Protein 5H6T (pdb70)

Secondary structure (DSSP, 8-state):
-GGGS-HHHHHHHHHTTSS-HHHHHHHHHHHHHHHHHHH--EEEE-HHHHHHHHHHHHHHHTTS--STTTT-EEEEETTS--TTSB--TT-GGGTT-B-SS--HHHHHHHHTT-EEEEEE---GGG-SSS-EETTTEE-B-TT-TTBB--SSSHHHHHHHHTTS-SEEEEEESSSTTHHHHHHTTSEEEE--TTSS----TT-PPP--HHHHTT-EEEEEESSHHHHHHHHHHH-S--TTSTT---PPP-PPPSS-EEEEPSSTT-----HHHHHHHHHHHHHHHHTT-EEESS-S---THHHHHHHHHHHHHIIIIIHHHHTTTS-HHHHHHHHHHGGGT---SBHHHHHHHHHHHHHHHHHHHHHTTT--EEEEESSSSSPPBTTTTSS-HHHHHHHHHHHTTTSTHHHHHT--EEEPTTSEEEEE-TT-HHHHHHHHHHHHTTSPPP------/-TTS---TTS-SS-HHHHHTTPPPGGGS-HHHHHHHHHTTS--HHHHHHHHHHHHHHHHHHH--EEEE-HHHHHHHHHHHHHHHTT---STTTT-EEEEETTS--TTSB--TT-GGGTT-B-SS--HHHHHHHHTT-EEEEEE---GGG-SSS-EETTTEE-B-TT-TTBB--SSSHHHHHHHHTTS-SEEEEEESSSTTHHHHHHTTSEEEE--TTSS----TTT-----HHHHTT-EEEEEESSHHHHHHHHHHH-S--TTSTT---PPPPPPPSS--EEEPSSTT-----HHHHHHHHHHHHHHHHHT--EESS-S---THHHHHHHHHHHHHIIIIIHHHHGGGS-HHHHHHHHHHGGGT---SBHHHHHHHHHHHHHHHHHHHHHHHH--EEEEESSSSSSPBTTTTSS--HHHHHHHHHHTTTSTHHHHHT--EEEPTTSEEEEE-TT-HHHHHHHHHHHHTTSPPP------

Sequence (935 aa):
ETTRLTATEIRARISEGAASREEVVHEHLDRIDEFNALTNSFVELRADQVLEEARAADREFGSSTLGGPLDGVPLSIKDSYSVAGLHRTDGLPVNADVLDAQDDVATARLRAAGGLVLGHAGIPDLCIRWNSVSGLYGAVRNPRDLSRTAGGSSGGDAANVAAGFATIGLGGDLGGSIRVPASWCGVYGFRTGPGRIPDVNPNGGRSRNVVMELMAQIGPIARSIDDIELAFRIMTGVDRRDTMSSPLGLIEPIEAPRVAVLRHETGAVLDSSVEEQLDATIEMLRAEGYVVEENVLPDLHRAPEVWAEIVGTELIHRVLPEVAELVIASERMHIVDMFGAYELGADVGAYLTALEERSSIQMTVAALMERYQLILAPVAGMPAPPLDFDDHIGREASIALFDQMRCVPWVNLLGLPSLALPNGIQLVGRKHDELTILAAGRAYERRAPRVEIATPASSHHHHHHSSGLVPRGSHMASAQETTRLTATEIRARISSEGAASREEVVHEHLDRIDEFNALTNSFVELRADQVLEEARAADREFGSSTLGGPLDGVPLSIKDSYSVAGLHRTDGLPVNADVLDAQDDVATARLRAAGGLVLGHAGIPDLCIRWNSVSGLYGAVRNPRDLSRTAGGSSGGDAANVAAGFATIGLGGDLGGSIRVPASWCGVYGFRTGPGRIPDVNPNGGRSRNVVMELMAQIGPIARSIDDIELAFRIMTGVDRRDTMSSPLGLIEPIEAPRVAVLRHETGAVLDSSVEEQLDATIEMLRAEGYVVEENVLPDLHRAPEVWAEIVGTELIHRVLPEVAELVIASERMHIVDMFGAYELGADVGAYLTALEERSSIQMTVAALLMERYQLILAPVAGMPAPPLDFDDHIGREASIALFDQMRCVPWVNLLGLPSLALPNGIQLVGRKHDELTILAAGRAYERRAPRVEIATPA

Nearest PDB structures (foldseek):
  5h6t-assembly1_A  TM=1.002E+00  e=2.707E-99  Microbacterium sp. HM58-2
  8xac-assembly1_C  TM=9.909E-01  e=3.091E-66  Pseudonocardia acaciae
  4wj3-assembly2_D  TM=8.618E-01  e=3.060E-32  Pseudomonas aeruginosa PAO1
  8wdw-assembly2_B  TM=8.137E-01  e=7.992E-33  uncultured bacterium
  8wv2-assembly1_D  TM=8.159E-01  e=2.098E-22  Candida parapsilosis

Solvent-accessible surface area: 31803 Å² total; per-residue (Å²): 124,1,5,97,30,19,0,87,58,0,43,40,84,2,52,135,57,74,13,37,2,35,92,0,0,72,62,0,18,92,31,2,128,124,30,23,98,76,0,46,0,7,27,32,75,14,35,110,92,0,20,109,56,0,70,61,24,19,177,130,112,32,57,93,51,57,26,64,0,12,0,0,0,1,0,1,6,0,36,24,0,0,33,42,4,51,46,1,50,0,8,72,95,42,40,134,55,103,4,85,91,29,5,13,1,0,39,55,4,51,93,11,22,5,10,0,0,0,0,0,1,1,0,0,24,25,20,14,14,0,0,27,5,34,60,50,33,30,2,99,1,6,97,63,28,64,82,0,0,0,0,4,0,0,0,0,0,0,0,0,0,0,0,0,0,1,3,2,1,0,5,3,31,6,0,9,0,0,0,0,0,12,18,0,15,0,6,0,0,0,0,0,31,8,2,9,0,60,8,36,43,46,51,50,199,42,121,1,4,0,23,42,33,0,32,21,8,0,0,0,0,11,13,0,80,2,0,29,43,0,0,109,30,0,31,25,49,23,118,110,16,48,55,5,17,56,24,47,46,67,122,62,55,160,83,9,88,0,0,2,2,38,94,31,1,34,7,87,24,56,85,54,14,44,110,69,0,58,26,0,5,116,37,0,120,63,53,64,36,86,7,43,71,133,54,18,59,111,14,74,77,1,0,28,0,7,0,20,0,0,0,0,14,5,38,48,72,37,17,96,100,13,27,167,73,14,48,42,13,0,84,49,5,0,54,15,1,5,20,35,32,50,48,25,51,82,0,12,34,0,0,58,3,0,24,48,6,17,48,17,24,106,67,3,35,62,32,1,75,149,14,29,0,1,0,0,0,0,6,0,16,76,17,11,63,31,94,29,2,61,100,52,28,104,151,44,1,66,53,7,1,33,45,1,21,0,0,0,4,0,0,0,4,5,15,0,0,0,0,0,21,33,16,0,0,0,0,0,36,60,21,4,1,8,2,0,1,32,0,0,62,0,14,60,149,125,15,125,118,19,94,14,12,67,1,113,75,76,164,57,186,55,114,163,95,40,51,188,75,86,86,37,62,92,77,91,91,49,94,86,2,0,80,18,19,0,86,59,0,45,44,46,1,60,114,42,42,14,36,1,42,94,0,0,66,48,0,18,93,21,3,128,126,31,23,90,75,0,43,0,8,28,35,75,21,33,102,95,0,22,115,47,0,101,42,24,28,184,132,107,35,53,94,51,59,26,69,0,11,0,0,0,1,0,1,7,0,36,23,0,2,37,49,6,48,51,2,53,0,6,69,80,40,48,119,50,110,4,87,92,20,5,14,2,0,39,53,3,78,93,12,21,5,8,0,0,0,1,0,1,2,0,0,23,23,19,12,14,1,0,26,5,33,55,55,35,14,3,77,2,5,96,70,33,72,74,0,0,0,0,4,0,0,0,0,0,0,0,0,0,0,0,0,0,1,3,2,1,0,5,3,33,6,0,9,0,0,0,0,0,12,17,0,15,0,5,0,0,0,1,0,31,7,2,10,0,54,8,34,45,49,52,48,202,38,98,1,6,0,23,45,34,0,36,23,7,0,0,0,0,10,14,0,74,1,0,32,41,1,0,117,28,0,31,26,49,23,126,116,19,58,55,6,19,56,20,46,42,73,121,64,48,161,76,8,74,0,0,2,1,38,93,31,1,34,6,88,22,56,86,56,16,44,114,73,0,65,41,1,4,100,38,1,100,71,66,62,37,82,6,60,70,134,54,17,63,107,16,71,74,2,0,28,0,9,0,20,0,0,0,0,14,6,38,50,61,39,16,80,116,29,33,140,63,10,46,43,13,0,78,58,5,0,57,14,1,4,19,35,32,50,46,25,53,76,0,9,32,0,0,56,3,0,28,49,5,8,45,17,25,102,68,2,32,60,27,1,72,142,15,30,0,1,0,0,0,0,6,0,16,80,16,9,59,42,97,30,2,62,108,52,28,94,135,45,1,54,55,7,1,34,46,1,20,0,0,0,4,0,0,0,5,5,15,0,0,0,0,0,19,31,15,0,0,1,0,0,28,55,22,11,1,9,3,0,2,38,0,0,84,1,18,52,172,91,16,121,121,18,101,24,12,68,2,112

Radius of gyration: 30.33 Å; Cα contacts (8 Å, |Δi|>4): 2355; chains: 2; bounding box: 71×62×100 Å

Foldseek 3Di:
DCLWDAQVVQLVCQLVLVAALLRLLVVLVVLCVVFCVLQLWFVFFDSVPLSVLRVVCCVPPGSDADAPRASFEEEEALCWADAQAFRALLFPVRRPRHDRDGWLLRVLNVVRRYRYGGHTFAARNFPWQWRAGPNRGGGAALQDRQFGLTARSSSRLRCQQQSSGAKYKDKCQFCHFQSNVQLNLWKGWFAFWAFAAGGDPRDDDDDDVLSVLLMGMAMIHQDLVNRVSSSVSRTAADVNGVRHDRDDFDAADDQAAEEEDECLLPADADPLLVVVLVVLVVLLVVVPHHYDYPPDHRNVCLLLLSLQQVLQCCVPPVCVPCVVRTDPLVVLLSCQQSVVRHQDDDVVSNVVSVVVLVVVLVVVVVVCVRRQKYKYFAFRDHGHGSCQSGNPGNVSSVNRSSRGSRTRSCSSNRWIWMHGNNRMIIIGHHSNVNNRSVSVVSVVVPDDRNGHRNRD/DVLADDDVVDPDDDPVVVCVPDDQCLWDAQVVQLVCLLRLNDALLRNLCSLVVLCVVFCVLFLWFPFFPSVVLSVLRVVCCVVAGSDDDAPRASFEEEEALCWDDAQAFNALQFPVRRVRHANDGWLLVVLNVVRHYRYGHHTFAARNFPWQWRAGPNRGGGAQLQARQFGLTARSSSRLRCQQASSGAKYKDKCQFCHFQSNVQLNLWKGWFAFWAFAAGGRPRDDDDDDVLSVLLMGMAMIHQDLVNRVVSSVSRTAADVNGVRHHRDDFDAADDAAAEEEDECLLPADADPLLVVVLVVLQVLLVVVPHHYDYPPDHRNVCLLLLSLQQVLQCCVVPVCVVCVVRTDPQVVLLSCQASVVRHQPDDVVSNVVSVVVLVVSLVVVVVVCVRHQKYKYFAFRDHGHGSCQSGNPGNVSNVNRSSRGSRTRSCSSNRWIWMHGNNRMIIIGHHSNSNNRSVSVVSVVVPDDGNGHGNRD

B-factor: mean 15.08, std 6.26, range [7.01, 47.57]

Structure (mmCIF, N/CA/C/O backbone):
data_5H6T
#
_entry.id   5H6T
#
_cell.length_a   122.162
_cell.length_b   128.068
_cell.length_c   159.304
_cell.angle_alpha   90.00
_cell.angle_beta   90.00
_cell.angle_gamma   90.00
#
_symmetry.space_group_name_H-M   'C 2 2 21'
#
loop_
_entity.id
_entity.type
_entity.pdbx_description
1 polymer Amidase
2 water water
#
loop_
_atom_site.group_PDB
_atom_site.id
_atom_site.type_symbol
_atom_site.label_atom_id
_atom_site.label_alt_id
_atom_site.label_comp_id
_atom_site.label_asym_id
_atom_site.label_entity_id
_atom_site.label_seq_id
_atom_site.pdbx_PDB_ins_code
_atom_site.Cartn_x
_atom_site.Cartn_y
_atom_site.Cartn_z
_atom_site.occupancy
_atom_site.B_iso_or_equiv
_atom_site.auth_seq_id
_atom_site.auth_comp_id
_atom_site.auth_asym_id
_atom_site.auth_atom_id
_atom_site.pdbx_PDB_model_num
ATOM 1 N N . GLU A 1 25 ? 28.415 61.398 32.451 1.00 22.94 4 GLU A N 1
ATOM 2 C CA . GLU A 1 25 ? 29.038 60.283 31.675 1.00 21.83 4 GLU A CA 1
ATOM 3 C C . GLU A 1 25 ? 28.181 60.019 30.441 1.00 18.59 4 GLU A C 1
ATOM 4 O O . GLU A 1 25 ? 26.968 60.256 30.455 1.00 17.05 4 GLU A O 1
ATOM 10 N N . THR A 1 26 ? 28.799 59.502 29.385 1.00 15.05 5 THR A N 1
ATOM 11 C CA . THR A 1 26 ? 28.087 59.279 28.115 1.00 14.23 5 THR A CA 1
ATOM 12 C C . THR A 1 26 ? 27.042 58.156 28.183 1.00 12.89 5 THR A C 1
ATOM 13 O O . THR A 1 26 ? 26.182 58.060 27.316 1.00 12.27 5 THR A O 1
ATOM 17 N N . THR A 1 27 ? 27.117 57.320 29.212 1.00 12.43 6 THR A N 1
ATOM 18 C CA . THR A 1 27 ? 26.147 56.250 29.453 1.00 12.45 6 THR A CA 1
ATOM 19 C C . THR A 1 27 ? 24.735 56.780 29.708 1.00 12.86 6 THR A C 1
ATOM 20 O O . THR A 1 27 ? 23.771 56.039 29.549 1.00 13.14 6 THR A O 1
ATOM 24 N N . ARG A 1 28 ? 24.639 58.053 30.110 1.00 14.36 7 ARG A N 1
ATOM 25 C CA . ARG A 1 28 ? 23.356 58.736 30.342 1.00 16.22 7 ARG A CA 1
ATOM 26 C C . ARG A 1 28 ? 22.812 59.513 29.148 1.00 15.61 7 ARG A C 1
ATOM 27 O O . ARG A 1 28 ? 21.694 60.026 29.214 1.00 17.45 7 ARG A O 1
ATOM 35 N N . LEU A 1 29 ? 23.580 59.594 28.067 1.00 13.97 8 LEU A N 1
ATOM 36 C CA . LEU A 1 29 ? 23.323 60.514 26.973 1.00 14.21 8 LEU A CA 1
ATOM 37 C C . LEU A 1 29 ? 22.701 59.809 25.776 1.00 13.90 8 LEU A C 1
ATOM 38 O O . LEU A 1 29 ? 22.862 58.596 25.605 1.00 13.95 8 LEU A O 1
ATOM 43 N N . THR A 1 30 ? 22.036 60.586 24.932 1.00 14.02 9 THR A N 1
ATOM 44 C CA . THR A 1 30 ? 21.492 60.086 23.666 1.00 14.78 9 THR A CA 1
ATOM 45 C C . THR A 1 30 ? 22.571 60.110 22.587 1.00 13.51 9 THR A C 1
ATOM 46 O O . THR A 1 30 ? 23.653 60.679 22.769 1.00 13.15 9 THR A O 1
ATOM 50 N N . ALA A 1 31 ? 22.285 59.514 21.442 1.00 12.81 10 ALA A N 1
ATOM 51 C CA . ALA A 1 31 ? 23.265 59.447 20.363 1.00 12.84 10 ALA A CA 1
ATOM 52 C C . ALA A 1 31 ? 23.743 60.833 19.905 1.00 13.02 10 ALA A C 1
ATOM 53 O O . ALA A 1 31 ? 24.928 61.031 19.678 1.00 12.86 10 ALA A O 1
ATOM 55 N N . THR A 1 32 ? 22.825 61.791 19.787 1.00 13.47 11 THR A N 1
ATOM 56 C CA . THR A 1 32 ? 23.182 63.137 19.340 1.00 14.47 11 THR A CA 1
ATOM 57 C C . THR A 1 32 ? 24.111 63.812 20.350 1.00 13.70 11 THR A C 1
ATOM 58 O O . THR A 1 32 ? 25.064 64.498 19.955 1.00 13.71 11 THR A O 1
ATOM 62 N N . GLU A 1 33 ? 23.842 63.581 21.627 1.00 13.26 12 GLU A N 1
ATOM 63 C CA . GLU A 1 33 ? 24.638 64.165 22.711 1.00 13.84 12 GLU A CA 1
ATOM 64 C C . GLU A 1 33 ? 26.035 63.574 22.751 1.00 13.48 12 GLU A C 1
ATOM 65 O O . GLU A 1 33 ? 27.003 64.299 22.936 1.00 14.17 12 GLU A O 1
ATOM 71 N N . ILE A 1 34 ? 26.134 62.259 22.568 1.00 12.61 13 ILE A N 1
ATOM 72 C CA . ILE A 1 34 ? 27.448 61.609 22.493 1.00 12.82 13 ILE A CA 1
ATOM 73 C C . ILE A 1 34 ? 28.254 62.160 21.319 1.00 12.53 13 ILE A C 1
ATOM 74 O O . ILE A 1 34 ? 29.425 62.491 21.462 1.00 13.38 13 ILE A O 1
ATOM 79 N N . ARG A 1 35 ? 27.623 62.250 20.156 1.00 12.52 14 ARG A N 1
ATOM 80 C CA . ARG A 1 35 ? 28.288 62.688 18.940 1.00 13.12 14 ARG A CA 1
ATOM 81 C C . ARG A 1 35 ? 28.755 64.138 19.046 1.00 14.50 14 ARG A C 1
ATOM 82 O O . ARG A 1 35 ? 29.814 64.480 18.534 1.00 15.32 14 ARG A O 1
ATOM 90 N N . ALA A 1 36 ? 27.973 64.963 19.750 1.00 15.27 15 ALA A N 1
ATOM 91 C CA . ALA A 1 36 ? 28.364 66.357 20.007 1.00 16.36 15 ALA A CA 1
ATOM 92 C C . ALA A 1 36 ? 29.616 66.427 20.860 1.00 17.14 15 ALA A C 1
ATOM 93 O O . ALA A 1 36 ? 30.488 67.251 20.594 1.00 18.04 15 ALA A O 1
ATOM 95 N N . ARG A 1 37 ? 29.719 65.571 21.867 1.00 17.53 16 ARG A N 1
ATOM 96 C CA . ARG A 1 37 ? 30.943 65.494 22.670 1.00 18.65 16 ARG A CA 1
ATOM 97 C C . ARG A 1 37 ? 32.153 65.104 21.863 1.00 17.86 16 ARG A C 1
ATOM 98 O O . ARG A 1 37 ? 33.235 65.651 22.062 1.00 17.71 16 ARG A O 1
ATOM 106 N N . ILE A 1 38 ? 31.973 64.136 20.970 1.00 15.69 17 ILE A N 1
ATOM 107 C CA . ILE A 1 38 ? 33.073 63.699 20.122 1.00 15.67 17 ILE A CA 1
ATOM 108 C C . ILE A 1 38 ? 33.493 64.808 19.158 1.00 16.38 17 ILE A C 1
ATOM 109 O O . ILE A 1 38 ? 34.690 65.082 19.025 1.00 16.85 17 ILE A O 1
ATOM 114 N N . SER A 1 39 ? 32.521 65.440 18.504 1.00 17.26 18 SER A N 1
ATOM 115 C CA . SER A 1 39 ? 32.814 66.472 17.512 1.00 19.01 18 SER A CA 1
ATOM 116 C C . SER A 1 39 ? 33.475 67.706 18.124 1.00 19.67 18 SER A C 1
ATOM 117 O O . SER A 1 39 ? 34.297 68.352 17.463 1.00 20.26 18 SER A O 1
ATOM 120 N N . GLU A 1 40 ? 33.155 68.001 19.380 1.00 20.91 19 GLU A N 1
ATOM 121 C CA . GLU A 1 40 ? 33.764 69.126 20.106 1.00 23.96 19 GLU A CA 1
ATOM 122 C C . GLU A 1 40 ? 35.141 68.794 20.693 1.00 23.13 19 GLU A C 1
ATOM 123 O O . GLU A 1 40 ? 35.808 69.673 21.249 1.00 24.16 19 GLU A O 1
ATOM 129 N N . GLY A 1 41 ? 35.566 67.537 20.580 1.00 21.40 20 GLY A N 1
ATOM 130 C CA . GLY A 1 41 ? 36.832 67.088 21.136 1.00 20.96 20 GLY A CA 1
ATOM 131 C C . GLY A 1 41 ? 36.843 66.873 22.636 1.00 20.94 20 GLY A C 1
ATOM 132 O O . GLY A 1 41 ? 37.915 66.772 23.222 1.00 23.31 20 GLY A O 1
ATOM 133 N N . ALA A 1 42 ? 35.663 66.788 23.255 1.00 19.41 21 ALA A N 1
ATOM 134 C CA . ALA A 1 42 ? 35.522 66.583 24.685 1.00 19.83 21 ALA A CA 1
ATOM 135 C C . ALA A 1 42 ? 35.621 65.101 25.078 1.00 19.49 21 ALA A C 1
ATOM 136 O O . ALA A 1 42 ? 35.898 64.776 26.236 1.00 21.27 21 ALA A O 1
ATOM 138 N N . ALA A 1 43 ? 35.373 64.210 24.115 1.00 18.65 22 ALA A N 1
ATOM 139 C CA . ALA A 1 43 ? 35.513 62.766 24.326 1.00 18.10 22 ALA A CA 1
ATOM 140 C C . ALA A 1 43 ? 36.034 62.155 23.040 1.00 16.29 22 ALA A C 1
ATOM 141 O O . ALA A 1 43 ? 35.739 62.657 21.967 1.00 16.71 22 ALA A O 1
ATOM 143 N N . SER A 1 44 ? 36.824 61.093 23.145 1.00 15.34 23 SER A N 1
ATOM 144 C CA . SER A 1 44 ? 37.128 60.255 21.986 1.00 14.45 23 SER A CA 1
ATOM 145 C C . SER A 1 44 ? 36.106 59.120 21.918 1.00 13.39 23 SER A C 1
ATOM 146 O O . SER A 1 44 ? 35.435 58.812 22.904 1.00 13.43 23 SER A O 1
ATOM 149 N N . ARG A 1 45 ? 36.043 58.460 20.769 1.00 12.65 24 ARG A N 1
ATOM 150 C CA . ARG A 1 45 ? 35.211 57.254 20.628 1.00 12.36 24 ARG A CA 1
ATOM 151 C C . ARG A 1 45 ? 35.655 56.176 21.605 1.00 12.61 24 ARG A C 1
ATOM 152 O O . ARG A 1 45 ? 34.833 55.497 22.242 1.00 11.76 24 ARG A O 1
ATOM 160 N N . GLU A 1 46 ? 36.967 56.008 21.734 1.00 12.99 25 GLU A N 1
ATOM 161 C CA . GLU A 1 46 ? 37.491 55.044 22.678 1.00 13.99 25 GLU A CA 1
ATOM 162 C C . GLU A 1 46 ? 37.049 55.339 24.126 1.00 13.84 25 GLU A C 1
ATOM 163 O O . GLU A 1 46 ? 36.669 54.425 24.855 1.00 13.14 25 GLU A O 1
ATOM 169 N N . GLU A 1 47 ? 37.066 56.616 24.529 1.00 13.72 26 GLU A N 1
ATOM 170 C CA . GLU A 1 47 ? 36.585 57.012 25.851 1.00 14.60 26 GLU A CA 1
ATOM 171 C C . GLU A 1 47 ? 35.110 56.664 26.053 1.00 12.72 26 GLU A C 1
ATOM 172 O O . GLU A 1 47 ? 34.728 56.170 27.114 1.00 12.64 26 GLU A O 1
ATOM 178 N N . VAL A 1 48 ? 34.300 56.916 25.023 1.00 11.89 27 VAL A N 1
ATOM 179 C CA . VAL A 1 48 ? 32.868 56.583 25.082 1.00 11.55 27 VAL A CA 1
ATOM 180 C C . VAL A 1 48 ? 32.672 55.081 25.311 1.00 11.33 27 VAL A C 1
ATOM 181 O O . VAL A 1 48 ? 31.916 54.642 26.190 1.00 11.04 27 VAL A O 1
ATOM 185 N N . VAL A 1 49 ? 33.396 54.287 24.536 1.00 11.09 28 VAL A N 1
ATOM 186 C CA . VAL A 1 49 ? 33.298 52.841 24.664 1.00 11.54 28 VAL A CA 1
ATOM 187 C C . VAL A 1 49 ? 33.772 52.367 26.039 1.00 11.69 28 VAL A C 1
ATOM 188 O O . VAL A 1 49 ? 33.129 51.527 26.659 1.00 11.83 28 VAL A O 1
ATOM 192 N N . HIS A 1 50 ? 34.887 52.909 26.527 1.00 12.22 29 HIS A N 1
ATOM 193 C CA . HIS A 1 50 ? 35.389 52.545 27.849 1.00 13.18 29 HIS A CA 1
ATOM 194 C C . HIS A 1 50 ? 34.351 52.836 28.941 1.00 12.76 29 HIS A C 1
ATOM 195 O O . HIS A 1 50 ? 34.171 52.029 29.839 1.00 12.84 29 HIS A O 1
ATOM 202 N N . GLU A 1 51 ? 33.694 53.997 28.867 1.00 12.68 30 GLU A N 1
ATOM 203 C CA . GLU A 1 51 ? 32.645 54.356 29.835 1.00 13.19 30 GLU A CA 1
ATOM 204 C C . GLU A 1 51 ? 31.523 53.319 29.876 1.00 12.34 30 GLU A C 1
ATOM 205 O O . GLU A 1 51 ? 31.096 52.915 30.959 1.00 12.78 30 GLU A O 1
ATOM 211 N N . HIS A 1 52 ? 31.086 52.850 28.705 1.00 11.30 31 HIS A N 1
ATOM 212 C CA . HIS A 1 52 ? 30.027 51.839 28.639 1.00 10.96 31 HIS A CA 1
ATOM 213 C C . HIS A 1 52 ? 30.540 50.465 29.096 1.00 11.02 31 HIS A C 1
ATOM 214 O O . HIS A 1 52 ? 29.893 49.803 29.903 1.00 11.08 31 HIS A O 1
ATOM 221 N N . LEU A 1 53 ? 31.715 50.061 28.622 1.00 11.75 32 LEU A N 1
ATOM 222 C CA . LEU A 1 53 ? 32.283 48.799 29.080 1.00 12.33 32 LEU A CA 1
ATOM 223 C C . LEU A 1 53 ? 32.543 48.761 30.583 1.00 12.89 32 LEU A C 1
ATOM 224 O O . LEU A 1 53 ? 32.306 47.745 31.216 1.00 12.93 32 LEU A O 1
ATOM 229 N N . ASP A 1 54 ? 33.022 49.858 31.157 1.00 13.75 33 ASP A N 1
ATOM 230 C CA . ASP A 1 54 ? 33.236 49.903 32.606 1.00 15.21 33 ASP A CA 1
ATOM 231 C C . ASP A 1 54 ? 31.920 49.789 33.387 1.00 14.00 33 ASP A C 1
ATOM 232 O O . ASP A 1 54 ? 31.869 49.125 34.426 1.00 14.95 33 ASP A O 1
ATOM 237 N N . ARG A 1 55 ? 30.851 50.399 32.872 1.00 12.84 34 ARG A N 1
ATOM 238 C CA . ARG A 1 55 ? 29.549 50.308 33.521 1.00 12.11 34 ARG A CA 1
ATOM 239 C C . ARG A 1 55 ? 28.989 48.890 33.434 1.00 11.82 34 ARG A C 1
ATOM 240 O O . ARG A 1 55 ? 28.433 48.376 34.391 1.00 12.05 34 ARG A O 1
ATOM 248 N N . ILE A 1 56 ? 29.151 48.257 32.276 1.00 11.39 35 ILE A N 1
ATOM 249 C CA . ILE A 1 56 ? 28.788 46.863 32.098 1.00 11.88 35 ILE A CA 1
ATOM 250 C C . ILE A 1 56 ? 29.561 45.998 33.092 1.00 12.68 35 ILE A C 1
ATOM 251 O O . ILE A 1 56 ? 28.981 45.143 33.756 1.00 12.37 35 ILE A O 1
ATOM 256 N N . ASP A 1 57 ? 30.863 46.221 33.194 1.00 14.31 36 ASP A N 1
ATOM 257 C CA . ASP A 1 57 ? 31.636 45.394 34.106 1.00 16.51 36 ASP A CA 1
ATOM 258 C C . ASP A 1 57 ? 31.173 45.558 35.547 1.00 16.72 36 ASP A C 1
ATOM 259 O O . ASP A 1 57 ? 31.171 44.594 36.307 1.00 17.12 36 ASP A O 1
ATOM 264 N N . GLU A 1 58 ? 30.746 46.760 35.911 1.00 16.48 37 GLU A N 1
ATOM 265 C CA . GLU A 1 58 ? 30.262 47.001 37.272 1.00 17.29 37 GLU A CA 1
ATOM 266 C C . GLU A 1 58 ? 28.894 46.383 37.564 1.00 16.47 37 GLU A C 1
ATOM 267 O O . GLU A 1 58 ? 28.690 45.855 38.664 1.00 17.44 37 GLU A O 1
ATOM 273 N N . PHE A 1 59 ? 27.950 46.451 36.615 1.00 14.28 38 PHE A N 1
ATOM 274 C CA . PHE A 1 59 ? 26.550 46.136 36.916 1.00 14.11 38 PHE A CA 1
ATOM 275 C C . PHE A 1 59 ? 25.909 44.968 36.162 1.00 13.19 38 PHE A C 1
ATOM 276 O O . PHE A 1 59 ? 24.830 44.515 36.537 1.00 12.86 38 PHE A O 1
ATOM 284 N N . ASN A 1 60 ? 26.557 44.477 35.116 1.00 12.95 39 ASN A N 1
ATOM 285 C CA . ASN A 1 60 ? 25.974 43.407 34.296 1.00 13.18 39 ASN A CA 1
ATOM 286 C C . ASN A 1 60 ? 25.847 42.069 35.022 1.00 14.06 39 ASN A C 1
ATOM 287 O O . ASN A 1 60 ? 25.025 41.241 34.632 1.00 14.04 39 ASN A O 1
ATOM 292 N N . ALA A 1 61 ? 26.612 41.851 36.101 1.00 14.52 40 ALA A N 1
ATOM 293 C CA . ALA A 1 61 ? 26.382 40.659 36.925 1.00 15.52 40 ALA A CA 1
ATOM 294 C C . ALA A 1 61 ? 24.986 40.653 37.529 1.00 15.37 40 ALA A C 1
ATOM 295 O O . ALA A 1 61 ? 24.423 39.594 37.746 1.00 17.21 40 ALA A O 1
ATOM 297 N N . LEU A 1 62 ? 24.418 41.837 37.766 1.00 14.84 41 LEU A N 1
ATOM 298 C CA . LEU A 1 62 ? 23.082 41.962 38.325 1.00 14.93 41 LEU A CA 1
ATOM 299 C C . LEU A 1 62 ? 21.965 41.799 37.287 1.00 14.56 41 LEU A C 1
ATOM 300 O O . LEU A 1 62 ? 20.953 41.151 37.574 1.00 15.30 41 LEU A O 1
ATOM 305 N N . THR A 1 63 ? 22.131 42.390 36.109 1.00 13.59 42 THR A N 1
ATOM 306 C CA . THR A 1 63 ? 21.087 42.287 35.069 1.00 12.98 42 THR A CA 1
ATOM 307 C C . THR A 1 63 ? 21.224 41.077 34.169 1.00 12.64 42 THR A C 1
ATOM 308 O O . THR A 1 63 ? 20.213 40.602 33.632 1.00 12.44 42 THR A O 1
ATOM 312 N N . ASN A 1 64 ? 22.456 40.608 33.956 1.00 13.00 43 ASN A N 1
ATOM 313 C CA . ASN A 1 64 ? 22.730 39.474 33.062 1.00 13.15 43 ASN A CA 1
ATOM 314 C C . ASN A 1 64 ? 22.139 39.742 31.670 1.00 12.24 43 ASN A C 1
ATOM 315 O O . ASN A 1 64 ? 21.562 38.857 31.046 1.00 12.92 43 ASN A O 1
ATOM 320 N N . SER A 1 65 ? 22.282 40.974 31.208 1.00 11.17 44 SER A N 1
ATOM 321 C CA . SER A 1 65 ? 21.647 41.414 29.958 1.00 11.24 44 SER A CA 1
ATOM 322 C C . SER A 1 65 ? 22.584 41.411 28.755 1.00 11.03 44 SER A C 1
ATOM 323 O O . SER A 1 65 ? 22.117 41.183 27.640 1.00 10.90 44 SER A O 1
ATOM 326 N N . PHE A 1 66 ? 23.869 41.724 28.946 1.00 10.93 45 PHE A N 1
ATOM 327 C CA . PHE A 1 66 ? 24.883 41.492 27.906 1.00 11.24 45 PHE A CA 1
ATOM 328 C C . PHE A 1 66 ? 25.449 40.096 28.114 1.00 12.40 45 PHE A C 1
ATOM 329 O O . PHE A 1 66 ? 26.117 39.845 29.121 1.00 15.06 45 PHE A O 1
ATOM 337 N N . VAL A 1 67 ? 25.152 39.180 27.200 1.00 11.69 46 VAL A N 1
ATOM 338 C CA . VAL A 1 67 ? 25.506 37.778 27.377 1.00 12.04 46 VAL A CA 1
ATOM 339 C C . VAL A 1 67 ? 26.797 37.380 26.678 1.00 12.18 46 VAL A C 1
ATOM 340 O O . VAL A 1 67 ? 27.380 36.317 27.014 1.00 13.24 46 VAL A O 1
ATOM 344 N N . GLU A 1 68 ? 27.223 38.173 25.701 1.00 12.21 47 GLU A N 1
ATOM 345 C CA . GLU A 1 68 ? 28.493 37.975 25.025 1.00 13.42 47 GLU A CA 1
ATOM 346 C C . GLU A 1 68 ? 29.035 39.331 24.653 1.00 13.97 47 GLU A C 1
ATOM 347 O O . GLU A 1 68 ? 28.344 40.095 24.002 1.00 16.93 47 GLU A O 1
ATOM 353 N N . LEU A 1 69 ? 30.240 39.645 25.095 1.00 12.93 48 LEU A N 1
ATOM 354 C CA . LEU A 1 69 ? 30.863 40.927 24.797 1.00 12.62 48 LEU A CA 1
ATOM 355 C C . LEU A 1 69 ? 31.983 40.771 23.785 1.00 12.35 48 LEU A C 1
ATOM 356 O O . LEU A 1 69 ? 32.570 39.687 23.643 1.00 12.94 48 LEU A O 1
ATOM 361 N N . ARG A 1 70 ? 32.251 41.857 23.064 1.00 11.16 49 ARG A N 1
ATOM 362 C CA . ARG A 1 70 ? 33.395 41.963 22.147 1.00 11.30 49 ARG A CA 1
ATOM 363 C C . ARG A 1 70 ? 34.221 43.202 22.501 1.00 10.86 49 ARG A C 1
ATOM 364 O O . ARG A 1 70 ? 34.539 44.033 21.650 1.00 10.36 49 ARG A O 1
ATOM 372 N N . ALA A 1 71 ? 34.626 43.275 23.767 1.00 10.85 50 ALA A N 1
ATOM 373 C CA . ALA A 1 71 ? 35.295 44.467 24.317 1.00 11.25 50 ALA A CA 1
ATOM 374 C C . ALA A 1 71 ? 36.582 44.866 23.586 1.00 11.09 50 ALA A C 1
ATOM 375 O O . ALA A 1 71 ? 36.746 46.000 23.160 1.00 10.98 50 ALA A O 1
ATOM 377 N N . ASP A 1 72 ? 37.527 43.936 23.468 1.00 11.82 51 ASP A N 1
ATOM 378 C CA . ASP A 1 72 ? 38.772 44.244 22.789 1.00 12.48 51 ASP A CA 1
ATOM 379 C C . ASP A 1 72 ? 38.528 44.703 21.355 1.00 11.71 51 ASP A C 1
ATOM 380 O O . ASP A 1 72 ? 39.150 45.631 20.868 1.00 11.74 51 ASP A O 1
ATOM 385 N N . GLN A 1 73 ? 37.613 44.022 20.683 1.00 11.41 52 GLN A N 1
ATOM 386 C CA . GLN A 1 73 ? 37.379 44.241 19.273 1.00 11.69 52 GLN A CA 1
ATOM 387 C C . GLN A 1 73 ? 36.700 45.590 19.021 1.00 11.01 52 GLN A C 1
ATOM 388 O O . GLN A 1 73 ? 37.022 46.275 18.047 1.00 11.48 52 GLN A O 1
ATOM 394 N N . VAL A 1 74 ? 35.756 45.961 19.886 1.00 10.89 53 VAL A N 1
ATOM 395 C CA . VAL A 1 74 ? 35.063 47.241 19.713 1.00 10.87 53 VAL A CA 1
ATOM 396 C C . VAL A 1 74 ? 35.962 48.411 20.104 1.00 11.28 53 VAL A C 1
ATOM 397 O O . VAL A 1 74 ? 35.912 49.466 19.482 1.00 11.51 53 VAL A O 1
ATOM 401 N N . LEU A 1 75 ? 36.808 48.211 21.115 1.00 11.27 54 LEU A N 1
ATOM 402 C CA . LEU A 1 75 ? 37.806 49.232 21.445 1.00 12.09 54 LEU A CA 1
ATOM 403 C C . LEU A 1 75 ? 38.787 49.465 20.291 1.00 12.67 54 LEU A C 1
ATOM 404 O O . LEU A 1 75 ? 39.140 50.593 20.014 1.00 12.70 54 LEU A O 1
ATOM 409 N N . GLU A 1 76 ? 39.206 48.400 19.615 1.00 12.81 55 GLU A N 1
ATOM 410 C CA . GLU A 1 76 ? 40.014 48.547 18.406 1.00 14.07 55 GLU A CA 1
ATOM 411 C C . GLU A 1 76 ? 39.303 49.363 17.326 1.00 13.33 55 GLU A C 1
ATOM 412 O O . GLU A 1 76 ? 39.906 50.242 16.709 1.00 12.59 55 GLU A O 1
ATOM 418 N N . GLU A 1 77 ? 38.021 49.086 17.108 1.00 12.87 56 GLU A N 1
ATOM 419 C CA . GLU A 1 77 ? 37.231 49.848 16.138 1.00 13.02 56 GLU A CA 1
ATOM 420 C C . GLU A 1 77 ? 37.165 51.341 16.499 1.00 12.31 56 GLU A C 1
ATOM 421 O O . GLU A 1 77 ? 37.343 52.202 15.642 1.00 12.53 56 GLU A O 1
ATOM 427 N N . ALA A 1 78 ? 36.909 51.616 17.767 1.00 11.96 57 ALA A N 1
ATOM 428 C CA . ALA A 1 78 ? 36.827 52.984 18.274 1.00 12.03 57 ALA A CA 1
ATOM 429 C C . ALA A 1 78 ? 38.140 53.728 18.104 1.00 12.52 57 ALA A C 1
ATOM 430 O O . ALA A 1 78 ? 38.167 54.844 17.582 1.00 12.52 57 ALA A O 1
ATOM 432 N N . ARG A 1 79 ? 39.227 53.087 18.519 1.00 12.85 58 ARG A N 1
ATOM 433 C CA . ARG A 1 79 ? 40.561 53.663 18.340 1.00 14.25 58 ARG A CA 1
ATOM 434 C C . ARG A 1 79 ? 40.913 53.918 16.883 1.00 14.21 58 ARG A C 1
ATOM 435 O O . ARG A 1 79 ? 41.502 54.941 16.576 1.00 14.65 58 ARG A O 1
ATOM 443 N N . ALA A 1 80 ? 40.568 52.982 15.998 1.00 14.35 59 ALA A N 1
ATOM 444 C CA . ALA A 1 80 ? 40.843 53.114 14.561 1.00 14.83 59 ALA A CA 1
ATOM 445 C C . ALA A 1 80 ? 40.246 54.388 14.015 1.00 15.26 59 ALA A C 1
ATOM 446 O O . ALA A 1 80 ? 40.923 55.136 13.308 1.00 16.28 59 ALA A O 1
ATOM 448 N N . ALA A 1 81 ? 38.989 54.628 14.376 1.00 15.07 60 ALA A N 1
ATOM 449 C CA . ALA A 1 81 ? 38.281 55.808 13.909 1.00 15.46 60 ALA A CA 1
ATOM 450 C C . ALA A 1 81 ? 38.861 57.069 14.554 1.00 15.52 60 ALA A C 1
ATOM 451 O O . ALA A 1 81 ? 39.039 58.079 13.860 1.00 15.83 60 ALA A O 1
ATOM 453 N N . ASP A 1 82 ? 39.189 57.018 15.843 1.00 14.46 61 ASP A N 1
ATOM 454 C CA . ASP A 1 82 ? 39.850 58.155 16.500 1.00 15.28 61 ASP A CA 1
ATOM 455 C C . ASP A 1 82 ? 41.148 58.529 15.784 1.00 16.96 61 ASP A C 1
ATOM 456 O O . ASP A 1 82 ? 41.374 59.699 15.482 1.00 17.68 61 ASP A O 1
ATOM 461 N N . ARG A 1 83 ? 42.002 57.543 15.512 1.00 18.13 62 ARG A N 1
ATOM 462 C CA . ARG A 1 83 ? 43.292 57.831 14.870 1.00 19.66 62 ARG A CA 1
ATOM 463 C C . ARG A 1 83 ? 43.155 58.380 13.456 1.00 21.12 62 ARG A C 1
ATOM 464 O O . ARG A 1 83 ? 43.904 59.280 13.070 1.00 22.51 62 ARG A O 1
ATOM 472 N N . GLU A 1 84 ? 42.229 57.834 12.680 1.00 22.33 63 GLU A N 1
ATOM 473 C CA . GLU A 1 84 ? 42.112 58.214 11.279 1.00 24.50 63 GLU A CA 1
ATOM 474 C C . GLU A 1 84 ? 41.404 59.546 11.108 1.00 24.77 63 GLU A C 1
ATOM 475 O O . GLU A 1 84 ? 41.815 60.352 10.270 1.00 24.69 63 GLU A O 1
ATOM 481 N N . PHE A 1 85 ? 40.354 59.768 11.895 1.00 24.06 64 PHE A N 1
ATOM 482 C CA . PHE A 1 85 ? 39.470 60.936 11.714 1.00 23.71 64 PHE A CA 1
ATOM 483 C C . PHE A 1 85 ? 39.352 61.934 12.862 1.00 21.88 64 PHE A C 1
ATOM 484 O O . PHE A 1 85 ? 38.854 63.037 12.650 1.00 20.79 64 PHE A O 1
ATOM 492 N N . GLY A 1 86 ? 39.801 61.572 14.058 1.00 20.41 65 GLY A N 1
ATOM 493 C CA . GLY A 1 86 ? 39.706 62.450 15.219 1.00 19.68 65 GLY A CA 1
ATOM 494 C C . GLY A 1 86 ? 38.280 62.919 15.463 1.00 19.69 65 GLY A C 1
ATOM 495 O O . GLY A 1 86 ? 37.329 62.128 15.383 1.00 19.30 65 GLY A O 1
ATOM 496 N N A SER A 1 87 ? 38.126 64.212 15.737 0.50 18.89 66 SER A N 1
ATOM 497 N N B SER A 1 87 ? 38.129 64.211 15.732 0.50 18.97 66 SER A N 1
ATOM 498 C CA A SER A 1 87 ? 36.818 64.789 16.075 0.50 19.34 66 SER A CA 1
ATOM 499 C CA B SER A 1 87 ? 36.827 64.783 16.080 0.50 19.46 66 SER A CA 1
ATOM 500 C C A SER A 1 87 ? 35.838 64.939 14.903 0.50 19.65 66 SER A C 1
ATOM 501 C C B SER A 1 87 ? 35.861 64.998 14.899 0.50 19.73 66 SER A C 1
ATOM 502 O O A SER A 1 87 ? 34.680 65.295 15.115 0.50 21.26 66 SER A O 1
ATOM 503 O O B SER A 1 87 ? 34.738 65.454 15.104 0.50 21.42 66 SER A O 1
ATOM 508 N N . THR A 1 88 ? 36.281 64.678 13.680 1.00 19.29 67 THR A N 1
ATOM 509 C CA . THR A 1 88 ? 35.384 64.685 12.523 1.00 19.29 67 THR A CA 1
ATOM 510 C C . THR A 1 88 ? 34.545 63.409 12.526 1.00 18.60 67 THR A C 1
ATOM 511 O O . THR A 1 88 ? 35.086 62.314 12.484 1.00 18.60 67 THR A O 1
ATOM 515 N N . LEU A 1 89 ? 33.227 63.577 12.562 1.00 17.94 68 LEU A N 1
ATOM 516 C CA . LEU A 1 89 ? 32.308 62.445 12.538 1.00 17.49 68 LEU A CA 1
ATOM 517 C C . LEU A 1 89 ? 32.172 61.904 11.132 1.00 17.32 68 LEU A C 1
ATOM 518 O O . LEU A 1 89 ? 32.092 62.660 10.161 1.00 17.42 68 LEU A O 1
ATOM 523 N N . GLY A 1 90 ? 32.106 60.580 11.038 1.00 16.36 69 GLY A N 1
ATOM 524 C CA . GLY A 1 90 ? 31.928 59.892 9.776 1.00 16.52 69 GLY A CA 1
ATOM 525 C C . GLY A 1 90 ? 30.462 59.675 9.470 1.00 15.96 69 GLY A C 1
ATOM 526 O O . GLY A 1 90 ? 29.727 60.625 9.179 1.00 16.36 69 GLY A O 1
ATOM 527 N N . GLY A 1 91 ? 30.029 58.418 9.548 1.00 15.01 70 GLY A N 1
ATOM 528 C CA . GLY A 1 91 ? 28.645 58.076 9.321 1.00 14.54 70 GLY A CA 1
ATOM 529 C C . GLY A 1 91 ? 27.753 58.521 10.463 1.00 13.46 70 GLY A C 1
ATOM 530 O O . GLY A 1 91 ? 28.230 58.940 11.517 1.00 12.78 70 GLY A O 1
ATOM 531 N N . PRO A 1 92 ? 26.440 58.383 10.277 1.00 13.52 71 PRO A N 1
ATOM 532 C CA . PRO A 1 92 ? 25.471 58.913 11.227 1.00 13.38 71 PRO A CA 1
ATOM 533 C C . PRO A 1 92 ? 25.401 58.215 12.596 1.00 12.85 71 PRO A C 1
ATOM 534 O O . PRO A 1 92 ? 24.807 58.775 13.523 1.00 13.10 71 PRO A O 1
ATOM 538 N N . LEU A 1 93 ? 25.994 57.024 12.729 1.00 12.14 72 LEU A N 1
ATOM 539 C CA . LEU A 1 93 ? 26.103 56.322 14.016 1.00 12.59 72 LEU A CA 1
ATOM 540 C C . LEU A 1 93 ? 27.532 56.266 14.565 1.00 12.32 72 LEU A C 1
ATOM 541 O O . LEU A 1 93 ? 27.786 55.610 15.566 1.00 11.98 72 LEU A O 1
ATOM 546 N N . ASP A 1 94 ? 28.461 56.974 13.930 1.00 12.16 73 ASP A N 1
ATOM 547 C CA . ASP A 1 94 ? 29.847 57.017 14.406 1.00 12.39 73 ASP A CA 1
ATOM 548 C C . ASP A 1 94 ? 29.858 57.462 15.871 1.00 12.42 73 ASP A C 1
ATOM 549 O O . ASP A 1 94 ? 29.211 58.455 16.218 1.00 12.90 73 ASP A O 1
ATOM 554 N N . GLY A 1 95 ? 30.536 56.693 16.725 1.00 11.89 74 GLY A N 1
ATOM 555 C CA . GLY A 1 95 ? 30.676 57.000 18.140 1.00 12.12 74 GLY A CA 1
ATOM 556 C C . GLY A 1 95 ? 29.600 56.417 19.035 1.00 11.86 74 GLY A C 1
ATOM 557 O O . GLY A 1 95 ? 29.660 56.615 20.258 1.00 13.02 74 GLY A O 1
ATOM 558 N N . VAL A 1 96 ? 28.616 55.704 18.467 1.00 10.82 75 VAL A N 1
ATOM 559 C CA . VAL A 1 96 ? 27.429 55.299 19.244 1.00 10.70 75 VAL A CA 1
ATOM 560 C C . VAL A 1 96 ? 27.488 53.807 19.617 1.00 10.40 75 VAL A C 1
ATOM 561 O O . VAL A 1 96 ? 27.491 52.949 18.729 1.00 10.58 75 VAL A O 1
ATOM 565 N N . PRO A 1 97 ? 27.557 53.499 20.919 1.00 10.46 76 PRO A N 1
ATOM 566 C CA . PRO A 1 97 ? 27.567 52.081 21.337 1.00 10.54 76 PRO A CA 1
ATOM 567 C C . PRO A 1 97 ? 26.220 51.409 21.204 1.00 10.40 76 PRO A C 1
ATOM 568 O O . PRO A 1 97 ? 25.173 51.990 21.564 1.00 10.35 76 PRO A O 1
ATOM 572 N N . LEU A 1 98 ? 26.267 50.167 20.719 1.00 9.81 77 LEU A N 1
ATOM 573 C CA . LEU A 1 98 ? 25.082 49.382 20.395 1.00 9.64 77 LEU A CA 1
ATOM 574 C C . LEU A 1 98 ? 24.997 48.044 21.110 1.00 9.66 77 LEU A C 1
ATOM 575 O O . LEU A 1 98 ? 26.017 47.408 21.360 1.00 10.02 77 LEU A O 1
ATOM 580 N N . SER A 1 99 ? 23.774 47.644 21.447 1.00 9.58 78 SER A N 1
ATOM 581 C CA . SER A 1 99 ? 23.431 46.295 21.909 1.00 10.11 78 SER A CA 1
ATOM 582 C C . SER A 1 99 ? 22.676 45.581 20.794 1.00 10.52 78 SER A C 1
ATOM 583 O O . SER A 1 99 ? 21.776 46.177 20.190 1.00 11.93 78 SER A O 1
ATOM 586 N N . ILE A 1 100 ? 23.043 44.344 20.470 1.00 9.98 79 ILE A N 1
ATOM 587 C CA . ILE A 1 100 ? 22.342 43.596 19.432 1.00 9.54 79 ILE A CA 1
ATOM 588 C C . ILE A 1 100 ? 21.792 42.308 20.021 1.00 9.53 79 ILE A C 1
ATOM 589 O O . ILE A 1 100 ? 22.500 41.562 20.667 1.00 9.38 79 ILE A O 1
ATOM 594 N N . LYS A 1 101 ? 20.507 42.047 19.824 1.00 9.39 80 LYS A N 1
ATOM 595 C CA . LYS A 1 101 ? 19.910 40.773 20.255 1.00 9.68 80 LYS A CA 1
ATOM 596 C C . LYS A 1 101 ? 20.669 39.572 19.691 1.00 10.11 80 LYS A C 1
ATOM 597 O O . LYS A 1 101 ? 21.089 39.585 18.536 1.00 9.94 80 LYS A O 1
ATOM 603 N N . ASP A 1 102 ? 20.846 38.540 20.522 1.00 10.87 81 ASP A N 1
ATOM 604 C CA . ASP A 1 102 ? 2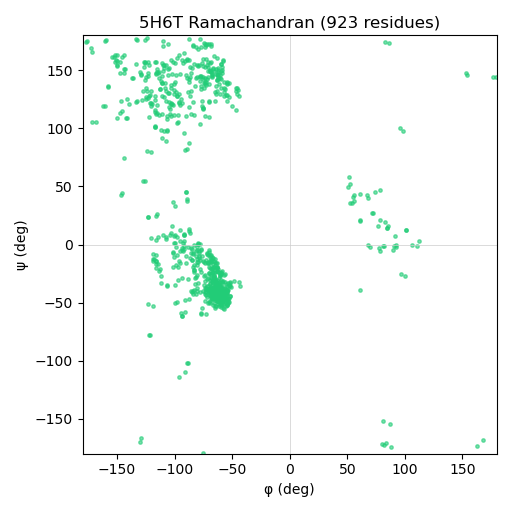1.468 37.275 20.084 1.00 12.06 81 ASP A CA 1
ATOM 605 C C . ASP A 1 102 ? 20.974 36.792 18.726 1.00 12.19 81 ASP A C 1
ATOM 606 O O . ASP A 1 102 ? 21.751 36.248 17.941 1.00 12.98 81 ASP A O 1
ATOM 611 N N . SER A 1 103 ? 19.698 37.002 18.428 1.00 11.80 82 SER A N 1
ATOM 612 C CA . SER A 1 103 ? 19.082 36.540 17.188 1.00 12.48 82 SER A CA 1
ATOM 613 C C . SER A 1 103 ? 19.671 37.080 15.902 1.00 12.40 82 SER A C 1
ATOM 614 O O . SER A 1 103 ? 19.503 36.463 14.846 1.00 13.77 82 SER A O 1
ATOM 617 N N . TYR A 1 104 ? 20.268 38.266 15.973 1.00 11.58 83 TYR A N 1
ATOM 618 C CA . TYR A 1 104 ? 20.755 38.971 14.790 1.00 12.17 83 TYR A CA 1
ATOM 619 C C . TYR A 1 104 ? 22.257 38.820 14.706 1.00 11.99 83 TYR A C 1
ATOM 620 O O . TYR A 1 104 ? 22.977 39.189 15.624 1.00 11.98 83 TYR A O 1
ATOM 629 N N . SER A 1 105 ? 22.727 38.240 13.609 1.00 11.55 84 SER A N 1
ATOM 630 C CA . SER A 1 105 ? 24.135 37.921 13.478 1.00 11.80 84 SER A CA 1
ATOM 631 C C . SER A 1 105 ? 25.022 39.142 13.537 1.00 11.21 84 SER A C 1
ATOM 632 O O . SER A 1 105 ? 24.725 40.173 12.926 1.00 10.85 84 SER A O 1
ATOM 635 N N . VAL A 1 106 ? 26.128 38.984 14.246 1.00 11.05 85 VAL A N 1
ATOM 636 C CA . VAL A 1 106 ? 27.202 39.955 14.298 1.00 11.23 85 VAL A CA 1
ATOM 637 C C . VAL A 1 106 ? 28.452 39.139 13.978 1.00 11.56 85 VAL A C 1
ATOM 638 O O . VAL A 1 106 ? 28.709 38.133 14.644 1.00 11.87 85 VAL A O 1
ATOM 642 N N . ALA A 1 107 ? 29.197 39.552 12.965 1.00 11.65 86 ALA A N 1
ATOM 643 C CA . ALA A 1 107 ? 30.419 38.829 12.572 1.00 12.33 86 ALA A CA 1
ATOM 644 C C . ALA A 1 107 ? 31.314 38.701 13.784 1.00 12.66 86 ALA A C 1
ATOM 645 O O . ALA A 1 107 ? 31.646 39.715 14.416 1.00 13.75 86 ALA A O 1
ATOM 647 N N . GLY A 1 108 ? 31.675 37.467 14.128 1.00 12.60 87 GLY A N 1
ATOM 648 C CA . GLY A 1 108 ? 32.548 37.206 15.285 1.00 13.33 87 GLY A CA 1
ATOM 649 C C . GLY A 1 108 ? 31.893 36.937 16.618 1.00 13.38 87 GLY A C 1
ATOM 650 O O . GLY A 1 108 ? 32.583 36.678 17.614 1.00 15.24 87 GLY A O 1
ATOM 651 N N . LEU A 1 109 ? 30.564 36.993 16.657 1.00 13.03 88 LEU A N 1
ATOM 652 C CA . LEU A 1 109 ? 29.783 36.618 17.817 1.00 12.79 88 LEU A CA 1
ATOM 653 C C . LEU A 1 109 ? 28.986 35.347 17.562 1.00 13.56 88 LEU A C 1
ATOM 654 O O . LEU A 1 109 ? 28.681 34.981 16.412 1.00 13.30 88 LEU A O 1
ATOM 659 N N . HIS A 1 110 ? 28.659 34.671 18.652 1.00 14.38 89 HIS A N 1
ATOM 660 C CA . HIS A 1 110 ? 27.842 33.473 18.614 1.00 15.58 89 HIS A CA 1
ATOM 661 C C . HIS A 1 110 ? 26.367 33.791 18.532 1.00 16.44 89 HIS A C 1
ATOM 662 O O . HIS A 1 110 ? 25.897 34.737 19.141 1.00 19.08 89 HIS A O 1
ATOM 669 N N . ARG A 1 111 ? 25.634 32.976 17.794 1.00 15.92 90 ARG A N 1
ATOM 670 C CA . ARG A 1 111 ? 24.193 33.129 17.679 1.00 15.77 90 ARG A CA 1
ATOM 671 C C . ARG A 1 111 ? 23.596 31.818 18.137 1.00 15.81 90 ARG A C 1
ATOM 672 O O . ARG A 1 111 ? 23.727 30.807 17.455 1.00 16.10 90 ARG A O 1
ATOM 680 N N . THR A 1 112 ? 22.952 31.831 19.300 1.00 15.66 91 THR A N 1
ATOM 681 C CA . THR A 1 112 ? 22.627 30.587 20.024 1.00 15.48 91 THR A CA 1
ATOM 682 C C . THR A 1 112 ? 21.139 30.274 20.205 1.00 15.62 91 THR A C 1
ATOM 683 O O . THR A 1 112 ? 20.772 29.126 20.506 1.00 15.12 91 THR A O 1
ATOM 687 N N . ASP A 1 113 ? 20.268 31.282 20.096 1.00 15.81 92 ASP A N 1
ATOM 688 C CA . ASP A 1 113 ? 18.849 31.109 20.437 1.00 16.59 92 ASP A CA 1
ATOM 689 C C . ASP A 1 113 ? 18.661 30.709 21.911 1.00 15.03 92 ASP A C 1
ATOM 690 O O . ASP A 1 113 ? 17.610 30.201 22.286 1.00 15.39 92 ASP A O 1
ATOM 695 N N . GLY A 1 114 ? 19.680 30.976 22.723 1.00 14.33 93 GLY A N 1
ATOM 696 C CA . GLY A 1 114 ? 19.683 30.633 24.135 1.00 14.53 93 GLY A CA 1
ATOM 697 C C . GLY A 1 114 ? 20.051 29.195 24.470 1.00 14.56 93 GLY A C 1
ATOM 698 O O . GLY A 1 114 ? 20.107 28.846 25.642 1.00 15.59 93 GLY A O 1
ATOM 699 N N . LEU A 1 115 ? 20.312 28.374 23.455 1.00 15.17 94 LEU A N 1
ATOM 700 C CA . LEU A 1 115 ? 20.423 26.923 23.644 1.00 15.42 94 LEU A CA 1
ATOM 701 C C . LEU A 1 115 ? 21.876 26.454 23.771 1.00 16.31 94 LEU A C 1
ATOM 702 O O . LEU A 1 115 ? 22.696 26.739 22.900 1.00 16.57 94 LEU A O 1
ATOM 707 N N . PRO A 1 116 ? 22.187 25.688 24.835 1.00 16.54 95 PRO A N 1
ATOM 708 C CA . PRO A 1 116 ? 23.531 25.124 24.956 1.00 17.66 95 PRO A CA 1
ATOM 709 C C . PRO A 1 116 ? 24.021 24.339 23.730 1.00 18.69 95 PRO A C 1
ATOM 710 O O . PRO A 1 116 ? 25.207 24.412 23.403 1.00 19.75 95 PRO A O 1
ATOM 714 N N . VAL A 1 117 ? 23.122 23.630 23.044 1.00 20.18 96 VAL A N 1
ATOM 715 C CA . VAL A 1 117 ? 23.477 22.891 21.818 1.00 20.71 96 VAL A CA 1
ATOM 716 C C . VAL A 1 117 ? 24.046 23.792 20.695 1.00 20.15 96 VAL A C 1
ATOM 717 O O . VAL A 1 117 ? 24.768 23.325 19.814 1.00 20.43 96 VAL A O 1
ATOM 721 N N . ASN A 1 118 ? 23.715 25.081 20.728 1.00 18.87 97 ASN A N 1
ATOM 722 C CA . ASN A 1 118 ? 24.185 26.031 19.733 1.00 18.23 97 ASN A CA 1
ATOM 723 C C . ASN A 1 118 ? 25.335 26.898 20.233 1.00 17.96 97 ASN A C 1
ATOM 724 O O . ASN A 1 118 ? 25.650 27.912 19.617 1.00 17.15 97 ASN A O 1
ATOM 729 N N . ALA A 1 119 ? 25.998 26.514 21.327 1.00 18.93 98 ALA A N 1
ATOM 730 C CA . ALA A 1 119 ? 27.037 27.371 21.909 1.00 20.11 98 ALA A CA 1
ATOM 731 C C . ALA A 1 119 ? 28.233 27.625 20.989 1.00 20.54 98 ALA A C 1
ATOM 732 O O . ALA A 1 119 ? 28.928 28.627 21.168 1.00 22.13 98 ALA A O 1
ATOM 734 N N . ASP A 1 120 ? 28.467 26.725 20.027 1.00 20.98 99 ASP A N 1
ATOM 735 C CA . ASP A 1 120 ? 29.574 26.820 19.062 1.00 22.64 99 ASP A CA 1
ATOM 736 C C . ASP A 1 120 ? 29.241 27.506 17.749 1.00 20.46 99 ASP A C 1
ATOM 737 O O . ASP A 1 120 ? 30.099 27.595 16.872 1.00 20.20 99 ASP A O 1
ATOM 742 N N . VAL A 1 121 ? 28.011 27.979 17.590 1.00 18.96 100 VAL A N 1
ATOM 743 C CA . VAL A 1 121 ? 27.601 28.603 16.339 1.00 18.13 100 VAL A CA 1
ATOM 744 C C . VAL A 1 121 ? 28.170 30.012 16.329 1.00 18.65 100 VAL A C 1
ATOM 745 O O . VAL A 1 121 ? 27.639 30.897 16.998 1.00 20.92 100 VAL A O 1
ATOM 749 N N . LEU A 1 122 ? 29.236 30.207 15.571 1.00 17.71 101 LEU A N 1
ATOM 750 C CA . LEU A 1 122 ? 29.927 31.492 15.494 1.00 17.18 101 LEU A CA 1
ATOM 751 C C . LEU A 1 122 ? 29.806 32.038 14.078 1.00 16.76 101 LEU A C 1
ATOM 752 O O . LEU A 1 122 ? 30.277 31.424 13.117 1.00 17.51 101 LEU A O 1
ATOM 757 N N . ASP A 1 123 ? 29.196 33.213 13.944 1.00 14.65 102 ASP A N 1
ATOM 758 C CA . ASP A 1 123 ? 28.940 33.780 12.627 1.00 14.30 102 ASP A CA 1
ATOM 759 C C . ASP A 1 123 ? 30.122 34.502 12.021 1.00 12.88 102 ASP A C 1
ATOM 760 O O . ASP A 1 123 ? 30.800 35.281 12.686 1.00 12.84 102 ASP A O 1
ATOM 765 N N . ALA A 1 124 ? 30.338 34.247 10.735 1.00 11.88 103 ALA A N 1
ATOM 766 C CA . ALA A 1 124 ? 31.366 34.908 9.954 1.00 12.20 103 ALA A CA 1
ATOM 767 C C . ALA A 1 124 ? 30.931 36.255 9.413 1.00 12.25 103 ALA A C 1
ATOM 768 O O . ALA A 1 124 ? 31.767 37.087 9.070 1.00 12.88 103 ALA A O 1
ATOM 770 N N . GLN A 1 125 ? 29.614 36.439 9.281 1.00 12.05 104 GLN A N 1
ATOM 771 C CA . GLN A 1 125 ? 29.051 37.631 8.640 1.00 12.51 104 GLN A CA 1
ATOM 772 C C . GLN A 1 125 ? 27.966 38.267 9.495 1.00 11.56 104 GLN A C 1
ATOM 773 O O . GLN A 1 125 ? 27.262 37.588 10.216 1.00 11.42 104 GLN A O 1
ATOM 779 N N . ASP A 1 126 ? 27.863 39.587 9.394 1.00 11.70 105 ASP A N 1
ATOM 780 C CA . ASP A 1 126 ? 26.757 40.335 9.978 1.00 11.87 105 ASP A CA 1
ATOM 781 C C . ASP A 1 126 ? 25.453 40.039 9.242 1.00 11.49 105 ASP A C 1
ATOM 782 O O . ASP A 1 126 ? 25.455 39.845 8.041 1.00 11.18 105 ASP A O 1
ATOM 787 N N . ASP A 1 127 ? 24.334 40.101 9.949 1.00 11.38 106 ASP A N 1
ATOM 788 C CA . ASP A 1 127 ? 23.024 40.200 9.268 1.00 12.19 106 ASP A CA 1
ATOM 789 C C . ASP A 1 127 ? 22.970 41.538 8.549 1.00 11.44 106 ASP A C 1
ATOM 790 O O . ASP A 1 127 ? 23.731 42.431 8.867 1.00 11.29 106 ASP A O 1
ATOM 795 N N . VAL A 1 128 ? 22.062 41.701 7.590 1.00 10.66 107 VAL A N 1
ATOM 796 C CA . VAL A 1 128 ? 22.007 42.962 6.857 1.00 10.93 107 VAL A CA 1
ATOM 797 C C . VAL A 1 128 ? 21.694 44.150 7.764 1.00 10.56 107 VAL A C 1
ATOM 798 O O . VAL A 1 128 ? 22.347 45.209 7.626 1.00 10.73 107 VAL A O 1
ATOM 802 N N . ALA A 1 129 ? 20.725 44.003 8.667 1.00 10.38 108 ALA A N 1
ATOM 803 C CA . ALA A 1 129 ? 20.390 45.095 9.604 1.00 10.49 108 ALA A CA 1
ATOM 804 C C . ALA A 1 129 ? 21.606 45.509 10.445 1.00 10.59 108 ALA A C 1
ATOM 805 O O . ALA A 1 129 ? 21.907 46.689 10.549 1.00 10.29 108 ALA A O 1
ATOM 807 N N . THR A 1 130 ? 22.316 44.526 10.984 1.00 10.96 109 THR A N 1
ATOM 808 C CA . THR A 1 130 ? 23.513 44.764 11.771 1.00 11.26 109 THR A CA 1
ATOM 809 C C . THR A 1 130 ? 24.589 45.426 10.917 1.00 10.61 109 THR A C 1
ATOM 810 O O . THR A 1 130 ? 25.256 46.367 11.364 1.00 10.56 109 THR A O 1
ATOM 814 N N . ALA A 1 131 ? 24.776 44.920 9.701 1.00 9.95 110 ALA A N 1
ATOM 815 C CA . ALA A 1 131 ? 25.781 45.460 8.795 1.00 9.81 110 ALA A CA 1
ATOM 816 C C . ALA A 1 131 ? 25.535 46.930 8.518 1.00 9.53 110 ALA A C 1
ATOM 817 O O . ALA A 1 131 ? 26.472 47.728 8.454 1.00 9.66 110 ALA A O 1
ATOM 819 N N . ARG A 1 132 ? 24.267 47.308 8.372 1.00 9.23 111 ARG A N 1
ATOM 820 C CA . ARG A 1 132 ? 23.931 48.700 8.112 1.00 9.07 111 ARG A CA 1
ATOM 821 C C . ARG A 1 132 ? 24.243 49.588 9.297 1.00 9.23 111 ARG A C 1
ATOM 822 O O . ARG A 1 132 ? 24.759 50.694 9.110 1.00 9.65 111 ARG A O 1
ATOM 830 N N . LEU A 1 133 ? 23.988 49.106 10.507 1.00 9.00 112 LEU A N 1
ATOM 831 C CA . LEU A 1 133 ? 24.316 49.873 11.698 1.00 9.33 112 LEU A CA 1
ATOM 832 C C . LEU A 1 133 ? 25.819 50.054 11.822 1.00 9.51 112 LEU A C 1
ATOM 833 O O . LEU A 1 133 ? 26.290 51.141 12.140 1.00 9.62 112 LEU A O 1
ATOM 838 N N . ARG A 1 134 ? 26.570 48.987 11.541 1.00 9.81 113 ARG A N 1
ATOM 839 C CA . ARG A 1 134 ? 28.037 49.044 11.647 1.00 10.74 113 ARG A CA 1
ATOM 840 C C . ARG A 1 134 ? 28.653 49.903 10.534 1.00 10.58 113 ARG A C 1
ATOM 841 O O . ARG A 1 134 ? 29.590 50.678 10.775 1.00 11.41 113 ARG A O 1
ATOM 849 N N . ALA A 1 135 ? 28.110 49.809 9.323 1.00 10.50 114 ALA A N 1
ATOM 850 C CA . ALA A 1 135 ? 28.591 50.628 8.202 1.00 11.03 114 ALA A CA 1
ATOM 851 C C . ALA A 1 135 ? 28.386 52.125 8.454 1.00 11.04 114 ALA A C 1
ATOM 852 O O . ALA A 1 135 ? 29.163 52.962 7.972 1.00 12.72 114 ALA A O 1
ATOM 854 N N . ALA A 1 136 ? 27.349 52.470 9.213 1.00 10.42 115 ALA A N 1
ATOM 855 C CA . ALA A 1 136 ? 27.081 53.842 9.631 1.00 10.44 115 ALA A CA 1
ATOM 856 C C . ALA A 1 136 ? 27.965 54.343 10.766 1.00 10.60 115 ALA A C 1
ATOM 857 O O . ALA A 1 136 ? 27.860 55.503 11.168 1.00 11.40 115 ALA A O 1
ATOM 859 N N . GLY A 1 137 ? 28.814 53.465 11.296 1.00 10.36 116 GLY A N 1
ATOM 860 C CA . GLY A 1 137 ? 29.763 53.799 12.351 1.00 10.77 116 GLY A CA 1
ATOM 861 C C . GLY A 1 137 ? 29.429 53.271 13.719 1.00 10.83 116 GLY A C 1
ATOM 862 O O . GLY A 1 137 ? 30.191 53.497 14.672 1.00 11.13 116 GLY A O 1
ATOM 863 N N . GLY A 1 138 ? 28.307 52.555 13.857 1.00 9.97 117 GLY A N 1
ATOM 864 C CA . GLY A 1 138 ? 27.900 52.044 15.162 1.00 9.95 117 GLY A CA 1
ATOM 865 C C . GLY A 1 138 ? 28.900 51.075 15.756 1.00 10.04 117 GLY A C 1
ATOM 866 O O . GLY A 1 138 ? 29.545 50.301 15.020 1.00 10.68 117 GLY A O 1
ATOM 867 N N . LEU A 1 139 ? 29.038 51.140 17.079 1.00 9.86 118 LEU A N 1
ATOM 868 C CA . LEU A 1 139 ? 30.032 50.361 17.810 1.00 10.06 118 LEU A CA 1
ATOM 869 C C . LEU A 1 139 ? 29.337 49.262 18.623 1.00 9.63 118 LEU A C 1
ATOM 870 O O . LEU A 1 139 ? 28.814 49.495 19.711 1.00 9.34 118 LEU A O 1
ATOM 875 N N . VAL A 1 140 ? 29.314 48.047 18.069 1.00 9.69 119 VAL A N 1
ATOM 876 C CA . VAL A 1 140 ? 28.608 46.933 18.684 1.00 9.83 119 VAL A CA 1
ATOM 877 C C . VAL A 1 140 ? 29.401 46.396 19.874 1.00 10.07 119 VAL A C 1
ATOM 878 O O . VAL A 1 140 ? 30.532 45.923 19.704 1.00 10.15 119 VAL A O 1
ATOM 882 N N . LEU A 1 141 ? 28.823 46.494 21.073 1.00 9.89 120 LEU A N 1
ATOM 883 C CA . LEU A 1 141 ? 29.520 46.063 22.300 1.00 10.21 120 LEU A CA 1
ATOM 884 C C . LEU A 1 141 ? 29.401 44.571 22.524 1.00 10.34 120 LEU A C 1
ATOM 885 O O . LEU A 1 141 ? 30.250 43.976 23.188 1.00 10.63 120 LEU A O 1
ATOM 890 N N . GLY A 1 142 ? 28.312 43.973 22.052 1.00 10.13 121 GLY A N 1
ATOM 891 C CA . GLY A 1 142 ? 28.075 42.564 22.261 1.00 10.40 121 GLY A CA 1
ATOM 892 C C . GLY A 1 142 ? 26.665 42.146 21.917 1.00 10.47 121 GLY A C 1
ATOM 893 O O . GLY A 1 142 ? 25.897 42.906 21.318 1.00 10.44 121 GLY A O 1
ATOM 894 N N . HIS A 1 143 ? 26.341 40.929 22.316 1.00 10.10 122 HIS A N 1
ATOM 895 C CA . HIS A 1 143 ? 25.021 40.357 22.117 1.00 10.28 122 HIS A CA 1
ATOM 896 C C . HIS A 1 143 ? 24.224 40.398 23.395 1.00 10.28 122 HIS A C 1
ATOM 897 O O . HIS A 1 143 ? 24.783 40.191 24.469 1.00 10.51 122 HIS A O 1
ATOM 904 N N . ALA A 1 144 ? 22.916 40.576 23.273 1.00 10.01 123 ALA A N 1
ATOM 905 C CA . ALA A 1 144 ? 22.009 40.700 24.406 1.00 10.32 123 ALA A CA 1
ATOM 906 C C . ALA A 1 144 ? 21.151 39.460 24.632 1.00 10.40 123 ALA A C 1
ATOM 907 O O . ALA A 1 144 ? 20.816 38.731 23.695 1.00 10.53 123 ALA A O 1
ATOM 909 N N . GLY A 1 145 ? 20.775 39.246 25.895 1.00 10.29 124 GLY A N 1
ATOM 910 C CA . GLY A 1 145 ? 20.074 38.050 26.329 1.00 10.56 124 GLY A CA 1
ATOM 911 C C . GLY A 1 145 ? 18.657 37.936 25.814 1.00 10.51 124 GLY A C 1
ATOM 912 O O . GLY A 1 145 ? 18.010 38.933 25.454 1.00 10.47 124 GLY A O 1
ATOM 913 N N . ILE A 1 146 ? 18.207 36.687 25.772 1.00 10.79 125 ILE A N 1
ATOM 914 C CA . ILE A 1 146 ? 16.960 36.255 25.141 1.00 10.98 125 ILE A CA 1
ATOM 915 C C . ILE A 1 146 ? 16.418 35.030 25.889 1.00 11.09 125 ILE A C 1
ATOM 916 O O . ILE A 1 146 ? 17.165 34.375 26.617 1.00 11.15 125 ILE A O 1
ATOM 921 N N . PRO A 1 147 ? 15.143 34.692 25.696 1.00 11.15 126 PRO A N 1
ATOM 922 C CA . PRO A 1 147 ? 14.669 33.370 26.109 1.00 11.66 126 PRO A CA 1
ATOM 923 C C . PRO A 1 147 ? 15.056 32.297 25.111 1.00 12.42 126 PRO A C 1
ATOM 924 O O . PRO A 1 147 ? 15.189 32.587 23.917 1.00 12.14 126 PRO A O 1
ATOM 928 N N . ASP A 1 148 ? 15.161 31.049 25.578 1.00 13.53 127 ASP A N 1
ATOM 929 C CA . ASP A 1 148 ? 15.177 29.906 24.673 1.00 14.35 127 ASP A CA 1
ATOM 930 C C . ASP A 1 148 ? 14.103 30.030 23.584 1.00 14.49 127 ASP A C 1
ATOM 931 O O . ASP A 1 148 ? 12.934 30.281 23.892 1.00 14.63 127 ASP A O 1
ATOM 936 N N . LEU A 1 149 ? 14.530 29.884 22.325 1.00 15.11 128 LEU A N 1
ATOM 937 C CA . LEU A 1 149 ? 13.662 29.958 21.123 1.00 15.40 128 LEU A CA 1
ATOM 938 C C . LEU A 1 149 ? 13.099 31.331 20.791 1.00 15.76 128 LEU A C 1
ATOM 939 O O . LEU A 1 149 ? 12.374 31.461 19.813 1.00 16.21 128 LEU A O 1
ATOM 944 N N . CYS A 1 150 ? 13.390 32.337 21.608 1.00 15.60 129 CYS A N 1
ATOM 945 C CA . CYS A 1 150 ? 12.704 33.644 21.523 1.00 15.66 129 CYS A CA 1
ATOM 946 C C . CYS A 1 150 ? 11.176 33.540 21.541 1.00 15.01 129 CYS A C 1
ATOM 947 O O . CYS A 1 150 ? 10.480 34.333 20.895 1.00 14.95 129 CYS A O 1
ATOM 950 N N . ILE A 1 151 ? 10.654 32.589 22.311 1.00 14.15 130 ILE A N 1
ATOM 951 C CA . ILE A 1 151 ? 9.211 32.443 22.520 1.00 14.92 130 ILE A CA 1
ATOM 952 C C . ILE A 1 151 ? 8.868 32.572 24.000 1.00 15.01 130 ILE A C 1
ATOM 953 O O . ILE A 1 151 ? 8.627 31.581 24.710 1.00 16.06 130 ILE A O 1
ATOM 958 N N . ARG A 1 152 ? 8.803 33.806 24.475 1.00 13.23 131 ARG A N 1
ATOM 959 C CA . ARG A 1 152 ? 8.511 34.068 25.881 1.00 12.62 131 ARG A CA 1
ATOM 960 C C . ARG A 1 152 ? 8.579 35.554 26.148 1.00 11.82 131 ARG A C 1
ATOM 961 O O . ARG A 1 152 ? 9.468 36.224 25.628 1.00 11.20 131 ARG A O 1
ATOM 969 N N . TRP A 1 153 ? 7.713 36.055 27.019 1.00 11.13 132 TRP A N 1
ATOM 970 C CA . TRP A 1 153 ? 7.809 37.442 27.505 1.00 10.86 132 TRP A CA 1
ATOM 971 C C . TRP A 1 153 ? 8.686 37.558 28.769 1.00 11.19 132 TRP A C 1
ATOM 972 O O . TRP A 1 153 ? 8.422 38.377 29.650 1.00 11.41 132 TRP A O 1
ATOM 983 N N . ASN A 1 154 ? 9.765 36.774 28.815 1.00 11.08 133 ASN A N 1
ATOM 984 C CA . ASN A 1 154 ? 10.665 36.687 29.959 1.00 11.76 133 ASN A CA 1
ATOM 985 C C . ASN A 1 154 ? 11.959 36.092 29.417 1.00 11.77 133 ASN A C 1
ATOM 986 O O . ASN A 1 154 ? 11.945 34.976 28.887 1.00 12.51 133 ASN A O 1
ATOM 991 N N . SER A 1 155 ? 13.059 36.822 29.513 1.00 11.30 134 SER A N 1
ATOM 992 C CA . SER A 1 155 ? 14.273 36.457 28.791 1.00 11.38 134 SER A CA 1
ATOM 993 C C . SER A 1 155 ? 15.152 35.556 29.646 1.00 12.04 134 SER A C 1
ATOM 994 O O . SER A 1 155 ? 16.106 36.029 30.273 1.00 13.35 134 SER A O 1
ATOM 997 N N . VAL A 1 156 ? 14.789 34.272 29.644 1.00 12.37 135 VAL A N 1
ATOM 998 C CA . VAL A 1 156 ? 15.449 33.223 30.428 1.00 12.78 135 VAL A CA 1
ATOM 999 C C . VAL A 1 156 ? 15.945 32.156 29.448 1.00 12.41 135 VAL A C 1
ATOM 1000 O O . VAL A 1 156 ? 15.149 31.576 28.702 1.00 12.34 135 VAL A O 1
ATOM 1004 N N . SER A 1 157 ? 17.250 31.901 29.469 1.00 13.05 136 SER A N 1
ATOM 1005 C CA . SER A 1 157 ? 17.865 30.902 28.581 1.00 13.58 136 SER A CA 1
ATOM 1006 C C . SER A 1 157 ? 18.618 29.843 29.348 1.00 14.21 136 SER A C 1
ATOM 1007 O O . SER A 1 157 ? 19.031 30.056 30.475 1.00 14.20 136 SER A O 1
ATOM 1010 N N . GLY A 1 158 ? 18.784 28.698 28.707 1.00 14.90 137 GLY A N 1
ATOM 1011 C CA . GLY A 1 158 ? 19.609 27.627 29.265 1.00 15.46 137 GLY A CA 1
ATOM 1012 C C . GLY A 1 158 ? 21.078 27.979 29.269 1.00 15.69 137 GLY A C 1
ATOM 1013 O O . GLY A 1 158 ? 21.817 27.607 30.184 1.00 16.82 137 GLY A O 1
ATOM 1014 N N . LEU A 1 159 ? 21.526 28.722 28.273 1.00 15.24 138 LEU A N 1
ATOM 1015 C CA . LEU A 1 159 ? 22.933 29.030 28.176 1.00 15.83 138 LEU A CA 1
ATOM 1016 C C . LEU A 1 159 ? 23.356 30.169 29.085 1.00 15.63 138 LEU A C 1
ATOM 1017 O O . LEU A 1 159 ? 24.432 30.119 29.664 1.00 16.82 138 LEU A O 1
ATOM 1022 N N . TYR A 1 160 ? 22.503 31.183 29.229 1.00 15.00 139 TYR A N 1
ATOM 1023 C CA . TYR A 1 160 ? 22.875 32.406 29.936 1.00 15.31 139 TYR A CA 1
ATOM 1024 C C . TYR A 1 160 ? 22.099 32.723 31.213 1.00 15.14 139 TYR A C 1
ATOM 1025 O O . TYR A 1 160 ? 22.530 33.599 31.965 1.00 18.25 139 TYR A O 1
ATOM 1034 N N . GLY A 1 161 ? 20.980 32.060 31.465 1.00 14.10 140 GLY A N 1
ATOM 1035 C CA . GLY A 1 161 ? 20.170 32.353 32.640 1.00 14.07 140 GLY A CA 1
ATOM 1036 C C . GLY A 1 161 ? 19.166 33.463 32.375 1.00 14.06 140 GLY A C 1
ATOM 1037 O O . GLY A 1 161 ? 18.795 33.685 31.216 1.00 14.56 140 GLY A O 1
ATOM 1038 N N . ALA A 1 162 ? 18.753 34.161 33.440 1.00 13.77 141 ALA A N 1
ATOM 1039 C CA . ALA A 1 162 ? 17.639 35.126 33.387 1.00 13.27 141 ALA A CA 1
ATOM 1040 C C . ALA A 1 162 ? 18.157 36.550 33.303 1.00 12.79 141 ALA A C 1
ATOM 1041 O O . ALA A 1 162 ? 19.033 36.954 34.078 1.00 13.47 141 ALA A O 1
ATOM 1043 N N . VAL A 1 163 ? 17.590 37.321 32.383 1.00 11.79 142 VAL A N 1
ATOM 1044 C CA . VAL A 1 163 ? 17.778 38.765 32.372 1.00 11.80 142 VAL A CA 1
ATOM 1045 C C . VAL A 1 163 ? 16.883 39.341 33.465 1.00 11.71 142 VAL A C 1
ATOM 1046 O O . VAL A 1 163 ? 15.721 38.968 33.577 1.00 12.29 142 VAL A O 1
ATOM 1050 N N . ARG A 1 164 ? 17.435 40.244 34.275 1.00 11.56 143 ARG A N 1
ATOM 1051 C CA . ARG A 1 164 ? 16.678 40.905 35.327 1.00 12.43 143 ARG A CA 1
ATOM 1052 C C . ARG A 1 164 ? 16.510 42.379 34.963 1.00 11.50 143 ARG A C 1
ATOM 1053 O O . ARG A 1 164 ? 17.402 42.998 34.383 1.00 11.92 143 ARG A O 1
ATOM 1061 N N . ASN A 1 165 ? 15.363 42.928 35.333 1.00 10.83 144 ASN A N 1
ATOM 1062 C CA . ASN A 1 165 ? 15.011 44.300 34.980 1.00 10.63 144 ASN A CA 1
ATOM 1063 C C . ASN A 1 165 ? 15.867 45.302 35.735 1.00 11.21 144 ASN A C 1
ATOM 1064 O O . ASN A 1 165 ? 15.861 45.287 36.966 1.00 11.76 144 ASN A O 1
ATOM 1069 N N . PRO A 1 166 ? 16.575 46.192 35.036 1.00 11.14 145 PRO A N 1
ATOM 1070 C CA . PRO A 1 166 ? 17.418 47.142 35.778 1.00 12.16 145 PRO A CA 1
ATOM 1071 C C . PRO A 1 166 ? 16.647 48.137 36.641 1.00 12.45 145 PRO A C 1
ATOM 1072 O O . PRO A 1 166 ? 17.227 48.726 37.565 1.00 14.38 145 PRO A O 1
ATOM 1076 N N . ARG A 1 167 ? 15.366 48.320 36.354 1.00 12.82 146 ARG A N 1
ATOM 1077 C CA . ARG A 1 167 ? 14.506 49.221 37.154 1.00 14.17 146 ARG A CA 1
ATOM 1078 C C . ARG A 1 167 ? 14.084 48.580 38.484 1.00 15.02 146 ARG A C 1
ATOM 1079 O O . ARG A 1 167 ? 13.669 49.293 39.414 1.00 15.93 146 ARG A O 1
ATOM 1087 N N . ASP A 1 168 ? 14.095 47.251 38.539 1.00 14.83 147 ASP A N 1
ATOM 1088 C CA . ASP A 1 168 ? 13.740 46.494 39.753 1.00 15.40 147 ASP A CA 1
ATOM 1089 C C . ASP A 1 168 ? 14.152 45.045 39.500 1.00 14.79 147 ASP A C 1
ATOM 1090 O O . ASP A 1 168 ? 13.479 44.339 38.753 1.00 14.62 147 ASP A O 1
ATOM 1095 N N . LEU A 1 169 ? 15.253 44.621 40.126 1.00 14.31 148 LEU A N 1
ATOM 1096 C CA . LEU A 1 169 ? 15.888 43.339 39.808 1.00 14.29 148 LEU A CA 1
ATOM 1097 C C . LEU A 1 169 ? 15.070 42.104 40.155 1.00 13.61 148 LEU A C 1
ATOM 1098 O O . LEU A 1 169 ? 15.404 41.002 39.719 1.00 13.75 148 LEU A O 1
ATOM 1103 N N . SER A 1 170 ? 13.994 42.289 40.921 1.00 13.30 149 SER A N 1
ATOM 1104 C CA . SER A 1 170 ? 13.038 41.218 41.194 1.00 13.38 149 SER A CA 1
ATOM 1105 C C . SER A 1 170 ? 12.095 40.914 40.040 1.00 12.60 149 SER A C 1
ATOM 1106 O O . SER A 1 170 ? 11.364 39.915 40.075 1.00 12.61 149 SER A O 1
ATOM 1109 N N . ARG A 1 171 ? 12.114 41.784 39.028 1.00 11.80 150 ARG A N 1
ATOM 1110 C CA . ARG A 1 171 ? 11.116 41.761 37.964 1.00 11.67 150 ARG A CA 1
ATOM 1111 C C . ARG A 1 171 ? 11.727 41.290 36.663 1.00 10.65 150 ARG A C 1
ATOM 1112 O O . ARG A 1 171 ? 12.924 41.440 36.436 1.00 10.34 150 ARG A O 1
ATOM 1120 N N . THR A 1 172 ? 10.877 40.699 35.842 1.00 10.33 151 THR A N 1
ATOM 1121 C CA . THR A 1 172 ? 11.231 40.377 34.459 1.00 10.04 151 THR A CA 1
ATOM 1122 C C . THR A 1 172 ? 11.636 41.632 33.675 1.00 9.95 151 THR A C 1
ATOM 1123 O O . THR A 1 172 ? 11.104 42.725 33.911 1.00 9.52 151 THR A O 1
ATOM 1127 N N . ALA A 1 173 ? 12.562 41.457 32.733 1.00 9.49 152 ALA A N 1
ATOM 1128 C CA . ALA A 1 173 ? 12.859 42.477 31.725 1.00 9.59 152 ALA A CA 1
ATOM 1129 C C . ALA A 1 173 ? 11.907 42.350 30.533 1.00 9.76 152 ALA A C 1
ATOM 1130 O O . ALA A 1 173 ? 12.005 43.148 29.594 1.00 10.09 152 ALA A O 1
ATOM 1132 N N . GLY A 1 174 ? 11.025 41.360 30.538 1.00 9.45 153 GLY A N 1
ATOM 1133 C CA . GLY A 1 174 ? 10.231 41.030 29.368 1.00 9.44 153 GLY A CA 1
ATOM 1134 C C . GLY A 1 174 ? 11.027 40.207 28.379 1.00 9.19 153 GLY A C 1
ATOM 1135 O O . GLY A 1 174 ? 12.125 39.740 28.652 1.00 9.80 153 GLY A O 1
ATOM 1136 N N . GLY A 1 175 ? 10.435 40.012 27.211 1.00 8.84 154 GLY A N 1
ATOM 1137 C CA . GLY A 1 175 ? 11.089 39.260 26.169 1.00 8.97 154 GLY A CA 1
ATOM 1138 C C . GLY A 1 175 ? 10.201 39.265 24.936 1.00 8.60 154 GLY A C 1
ATOM 1139 O O . GLY A 1 175 ? 9.071 39.749 24.985 1.00 8.61 154 GLY A O 1
ATOM 1140 N N . SER A 1 176 ? 10.688 38.715 23.826 1.00 8.82 155 SER A N 1
ATOM 1141 C CA . SER A 1 176 ? 11.984 38.080 23.769 1.00 8.99 155 SER A CA 1
ATOM 1142 C C . SER A 1 176 ? 13.206 38.990 23.660 1.00 9.28 155 SER A C 1
ATOM 1143 O O . SER A 1 176 ? 14.301 38.515 23.864 1.00 9.67 155 SER A O 1
ATOM 1146 N N . SER A 1 177 ? 13.042 40.284 23.382 1.00 9.02 156 SER A N 1
ATOM 1147 C CA . SER A 1 177 ? 14.181 41.209 23.341 1.00 9.42 156 SER A CA 1
ATOM 1148 C C . SER A 1 177 ? 14.456 41.845 24.711 1.00 9.43 156 SER A C 1
ATOM 1149 O O . SER A 1 177 ? 14.704 43.051 24.814 1.00 9.56 156 SER A O 1
ATOM 1152 N N . GLY A 1 178 ? 14.440 41.038 25.775 1.00 9.55 157 GLY A N 1
ATOM 1153 C CA . GLY A 1 178 ? 14.627 41.557 27.123 1.00 9.48 157 GLY A CA 1
ATOM 1154 C C . GLY A 1 178 ? 16.024 42.062 27.411 1.00 9.43 157 GLY A C 1
ATOM 1155 O O . GLY A 1 178 ? 16.182 43.066 28.092 1.00 9.24 157 GLY A O 1
ATOM 1156 N N . GLY A 1 179 ? 17.045 41.354 26.936 1.00 9.16 158 GLY A N 1
ATOM 1157 C CA . GLY A 1 179 ? 18.401 41.807 27.137 1.00 9.62 158 GLY A CA 1
ATOM 1158 C C . GLY A 1 179 ? 18.674 43.163 26.528 1.00 9.74 158 GLY A C 1
ATOM 1159 O O . GLY A 1 179 ? 19.316 43.986 27.155 1.00 9.69 158 GLY A O 1
ATOM 1160 N N . ASP A 1 180 ? 18.209 43.395 25.297 1.00 10.40 159 ASP A N 1
ATOM 1161 C CA . ASP A 1 180 ? 18.443 44.670 24.636 1.00 11.29 159 ASP A CA 1
ATOM 1162 C C . ASP A 1 180 ? 17.735 45.796 25.362 1.00 10.15 159 ASP A C 1
ATOM 1163 O O . ASP A 1 180 ? 18.309 46.864 25.540 1.00 9.66 159 ASP A O 1
ATOM 1168 N N . ALA A 1 181 ? 16.488 45.560 25.779 1.00 9.38 160 ALA A N 1
ATOM 1169 C CA . ALA A 1 181 ? 15.765 46.568 26.557 1.00 9.08 160 ALA A CA 1
ATOM 1170 C C . ALA A 1 181 ? 16.473 46.887 27.880 1.00 8.89 160 ALA A C 1
ATOM 1171 O O . ALA A 1 181 ? 16.625 48.049 28.258 1.00 9.59 160 ALA A O 1
ATOM 1173 N N . ALA A 1 182 ? 16.933 45.843 28.564 1.00 8.48 161 ALA A N 1
ATOM 1174 C CA . ALA A 1 182 ? 17.659 46.017 29.821 1.00 8.55 161 ALA A CA 1
ATOM 1175 C C . ALA A 1 182 ? 18.964 46.765 29.612 1.00 8.47 161 ALA A C 1
ATOM 1176 O O . ALA A 1 182 ? 19.316 47.647 30.408 1.00 8.72 161 ALA A O 1
ATOM 1178 N N . ASN A 1 183 ? 19.687 46.451 28.536 1.00 8.27 162 ASN A N 1
ATOM 1179 C CA . ASN A 1 183 ? 20.949 47.133 28.256 1.00 8.67 162 ASN A CA 1
ATOM 1180 C C . ASN A 1 183 ? 20.763 48.629 28.027 1.00 8.67 162 ASN A C 1
ATOM 1181 O O . ASN A 1 183 ? 21.526 49.450 28.512 1.00 9.05 162 ASN A O 1
ATOM 1186 N N . VAL A 1 184 ? 19.725 48.973 27.277 1.00 8.55 163 VAL A N 1
ATOM 1187 C CA . VAL A 1 184 ? 19.435 50.362 26.995 1.00 8.67 163 VAL A CA 1
ATOM 1188 C C . VAL A 1 184 ? 18.938 51.066 28.269 1.00 8.43 163 VAL A C 1
ATOM 1189 O O . VAL A 1 184 ? 19.389 52.170 28.585 1.00 8.75 163 VAL A O 1
ATOM 1193 N N . ALA A 1 185 ? 18.064 50.414 29.026 1.00 8.47 164 ALA A N 1
ATOM 1194 C CA . ALA A 1 185 ? 17.546 51.008 30.260 1.00 8.83 164 ALA A CA 1
ATOM 1195 C C . ALA A 1 185 ? 18.639 51.230 31.289 1.00 9.29 164 ALA A C 1
ATOM 1196 O O . ALA A 1 185 ? 18.567 52.204 32.040 1.00 9.64 164 ALA A O 1
ATOM 1198 N N . ALA A 1 186 ? 19.642 50.349 31.323 1.00 9.33 165 ALA A N 1
ATOM 1199 C CA . ALA A 1 186 ? 20.737 50.434 32.308 1.00 9.67 165 ALA A CA 1
ATOM 1200 C C . ALA A 1 186 ? 21.886 51.367 31.897 1.00 9.78 165 ALA A C 1
ATOM 1201 O O . ALA A 1 186 ? 22.845 51.541 32.671 1.00 10.49 165 ALA A O 1
ATOM 1203 N N . GLY A 1 187 ? 21.821 51.929 30.687 1.00 9.42 166 GLY A N 1
ATOM 1204 C CA . GLY A 1 187 ? 22.906 52.731 30.167 1.00 9.66 166 GLY A CA 1
ATOM 1205 C C . GLY A 1 187 ? 24.129 51.927 29.782 1.00 9.97 166 GLY A C 1
ATOM 1206 O O . GLY A 1 187 ? 25.232 52.467 29.777 1.00 11.09 166 GLY A O 1
ATOM 1207 N N . PHE A 1 188 ? 23.932 50.656 29.427 1.00 9.75 167 PHE A N 1
ATOM 1208 C CA . PHE A 1 188 ? 25.037 49.826 28.924 1.00 9.67 167 PHE A CA 1
ATOM 1209 C C . PHE A 1 188 ? 25.283 50.050 27.434 1.00 9.81 167 PHE A C 1
ATOM 1210 O O . PHE A 1 188 ? 26.352 49.726 26.931 1.00 9.70 167 PHE A O 1
ATOM 1218 N N . ALA A 1 189 ? 24.272 50.554 26.727 1.00 9.62 168 ALA A N 1
ATOM 1219 C CA . ALA A 1 189 ? 24.377 50.889 25.314 1.00 9.71 168 ALA A CA 1
ATOM 1220 C C . ALA A 1 189 ? 23.375 52.002 25.026 1.00 9.82 168 ALA A C 1
ATOM 1221 O O . ALA A 1 189 ? 22.448 52.220 25.816 1.00 10.56 168 ALA A O 1
ATOM 1223 N N . THR A 1 190 ? 23.568 52.708 23.922 1.00 9.54 169 THR A N 1
ATOM 1224 C CA . THR A 1 190 ? 22.699 53.824 23.560 1.00 9.42 169 THR A CA 1
ATOM 1225 C C . THR A 1 190 ? 21.457 53.342 22.817 1.00 9.19 169 THR A C 1
ATOM 1226 O O . THR A 1 190 ? 20.344 53.850 23.029 1.00 9.30 169 THR A O 1
ATOM 1230 N N . ILE A 1 191 ? 21.656 52.374 21.927 1.00 9.28 170 ILE A N 1
ATOM 1231 C CA . ILE A 1 191 ? 20.576 51.843 21.101 1.00 9.29 170 ILE A CA 1
ATOM 1232 C C . ILE A 1 191 ? 20.694 50.322 21.060 1.00 9.47 170 ILE A C 1
ATOM 1233 O O . ILE A 1 191 ? 21.821 49.796 21.030 1.00 9.56 170 ILE A O 1
ATOM 1238 N N . GLY A 1 192 ? 19.553 49.635 21.066 1.00 9.31 171 GLY A N 1
ATOM 1239 C CA . GLY A 1 192 ? 19.477 48.182 20.951 1.00 9.47 171 GLY A CA 1
ATOM 1240 C C . GLY A 1 192 ? 18.753 47.774 19.688 1.00 9.61 171 GLY A C 1
ATOM 1241 O O . GLY A 1 192 ? 17.986 48.551 19.120 1.00 9.81 171 GLY A O 1
ATOM 1242 N N . LEU A 1 193 ? 19.009 46.551 19.226 1.00 9.79 172 LEU A N 1
ATOM 1243 C CA . LEU A 1 193 ? 18.333 45.984 18.059 1.00 9.82 172 LEU A CA 1
ATOM 1244 C C . LEU A 1 193 ? 17.597 44.735 18.465 1.00 10.27 172 LEU A C 1
ATOM 1245 O O . LEU A 1 193 ? 18.202 43.778 18.953 1.00 10.38 172 LEU A O 1
ATOM 1250 N N . GLY A 1 194 ? 16.283 44.740 18.262 1.00 10.41 173 GLY A N 1
ATOM 1251 C CA . GLY A 1 194 ? 15.458 43.578 18.524 1.00 10.46 173 GLY A CA 1
ATOM 1252 C C . GLY A 1 194 ? 14.550 43.217 17.362 1.00 9.94 173 GLY A C 1
ATOM 1253 O O . GLY A 1 194 ? 14.675 43.729 16.250 1.00 9.81 173 GLY A O 1
ATOM 1254 N N . GLY A 1 195 ? 13.638 42.305 17.648 1.00 9.96 174 GLY A N 1
ATOM 1255 C CA . GLY A 1 195 ? 12.593 41.920 16.708 1.00 10.15 174 GLY A CA 1
ATOM 1256 C C . GLY A 1 195 ? 11.350 41.638 17.491 1.00 10.12 174 GLY A C 1
ATOM 1257 O O . GLY A 1 195 ? 11.421 41.454 18.718 1.00 11.60 174 GLY A O 1
ATOM 1258 N N . ASP A 1 196 ? 10.216 41.609 16.790 1.00 9.55 175 ASP A N 1
ATOM 1259 C CA . ASP A 1 196 ? 8.889 41.563 17.432 1.00 9.15 175 ASP A CA 1
ATOM 1260 C C . ASP A 1 196 ? 7.944 40.659 16.626 1.00 9.62 175 ASP A C 1
ATOM 1261 O O . ASP A 1 196 ? 7.519 41.032 15.523 1.00 9.54 175 ASP A O 1
ATOM 1266 N N . LEU A 1 197 ? 7.646 39.488 17.204 1.00 9.93 176 LEU A N 1
ATOM 1267 C CA . LEU A 1 197 ? 6.719 38.477 16.676 1.00 10.80 176 LEU A CA 1
ATOM 1268 C C . LEU A 1 197 ? 5.395 38.401 17.442 1.00 10.41 176 LEU A C 1
ATOM 1269 O O . LEU A 1 197 ? 4.339 38.135 16.846 1.00 11.17 176 LEU A O 1
ATOM 1274 N N . GLY A 1 198 ? 5.468 38.613 18.752 1.00 9.75 177 GLY A N 1
ATOM 1275 C CA . GLY A 1 198 ? 4.298 38.651 19.628 1.00 9.64 177 GLY A CA 1
ATOM 1276 C C . GLY A 1 198 ? 4.480 39.630 20.761 1.00 9.66 177 GLY A C 1
ATOM 1277 O O . GLY A 1 198 ? 4.083 39.375 21.900 1.00 10.85 177 GLY A O 1
ATOM 1278 N N . GLY A 1 199 ? 5.029 40.785 20.427 1.00 9.40 178 GLY A N 1
ATOM 1279 C CA . GLY A 1 199 ? 5.318 41.823 21.401 1.00 8.93 178 GLY A CA 1
ATOM 1280 C C . GLY A 1 199 ? 6.767 41.875 21.809 1.00 8.85 178 GLY A C 1
ATOM 1281 O O . GLY A 1 199 ? 7.100 42.584 22.761 1.00 8.64 178 GLY A O 1
ATOM 1282 N N . SER A 1 200 ? 7.648 41.180 21.092 1.00 8.80 179 SER A N 1
ATOM 1283 C CA . SER A 1 200 ? 9.000 40.939 21.562 1.00 9.04 179 SER A CA 1
ATOM 1284 C C . SER A 1 200 ? 9.920 42.163 21.641 1.00 8.72 179 SER A C 1
ATOM 1285 O O . SER A 1 200 ? 10.994 42.072 22.221 1.00 9.22 179 SER A O 1
ATOM 1288 N N . ILE A 1 201 ? 9.531 43.281 21.011 1.00 8.42 180 ILE A N 1
ATOM 1289 C CA . ILE A 1 201 ? 10.193 44.590 21.236 1.00 8.53 180 ILE A CA 1
ATOM 1290 C C . ILE A 1 201 ? 9.394 45.426 22.234 1.00 8.27 180 ILE A C 1
ATOM 1291 O O . ILE A 1 201 ? 9.935 45.986 23.188 1.00 8.95 180 ILE A O 1
ATOM 1296 N N . ARG A 1 202 ? 8.102 45.514 21.988 1.00 7.69 181 ARG A N 1
ATOM 1297 C CA . ARG A 1 202 ? 7.252 46.447 22.717 1.00 7.59 181 ARG A CA 1
ATOM 1298 C C . ARG A 1 202 ? 7.111 46.088 24.196 1.00 7.66 181 ARG A C 1
ATOM 1299 O O . ARG A 1 202 ? 7.145 46.974 25.059 1.00 8.21 181 ARG A O 1
ATOM 1307 N N . VAL A 1 203 ? 6.958 44.806 24.498 1.00 7.75 182 VAL A N 1
ATOM 1308 C CA . VAL A 1 203 ? 6.786 44.352 25.881 1.00 7.78 182 VAL A CA 1
ATOM 1309 C C . VAL A 1 203 ? 8.031 44.635 26.727 1.00 7.91 182 VAL A C 1
ATOM 1310 O O . VAL A 1 203 ? 7.910 45.272 27.785 1.00 8.03 182 VAL A O 1
ATOM 1314 N N . PRO A 1 204 ? 9.222 44.196 26.267 1.00 7.85 183 PRO A N 1
ATOM 1315 C CA . PRO A 1 204 ? 10.391 44.489 27.101 1.00 8.15 183 PRO A CA 1
ATOM 1316 C C . PRO A 1 204 ? 10.740 45.973 27.134 1.00 8.48 183 PRO A C 1
ATOM 1317 O O . PRO A 1 204 ? 11.188 46.480 28.166 1.00 8.60 183 PRO A O 1
ATOM 1321 N N . ALA A 1 205 ? 10.515 46.694 26.040 1.00 9.23 184 ALA A N 1
ATOM 1322 C CA . ALA A 1 205 ? 10.822 48.128 26.035 1.00 9.65 184 ALA A CA 1
ATOM 1323 C C . ALA A 1 205 ? 9.958 48.830 27.087 1.00 10.07 184 ALA A C 1
ATOM 1324 O O . ALA A 1 205 ? 10.487 49.562 27.922 1.00 10.11 184 ALA A O 1
ATOM 1326 N N . SER A 1 206 ? 8.661 48.558 27.096 1.00 10.53 185 SER A N 1
ATOM 1327 C CA . SER A 1 206 ? 7.774 49.190 28.068 1.00 11.42 185 SER A CA 1
ATOM 1328 C C . SER A 1 206 ? 8.093 48.766 29.503 1.00 10.52 185 SER A C 1
ATOM 1329 O O . SER A 1 206 ? 8.155 49.621 30.415 1.00 10.81 185 SER A O 1
ATOM 1332 N N . TRP A 1 207 ? 8.316 47.472 29.726 1.00 9.56 186 TRP A N 1
ATOM 1333 C CA . TRP A 1 207 ? 8.633 47.014 31.073 1.00 9.34 186 TRP A CA 1
ATOM 1334 C C . TRP A 1 207 ? 9.977 47.498 31.599 1.00 9.24 186 TRP A C 1
ATOM 1335 O O . TRP A 1 207 ? 10.158 47.593 32.827 1.00 10.02 186 TRP A O 1
ATOM 1346 N N . CYS A 1 208 ? 10.907 47.828 30.705 1.00 8.79 187 CYS A N 1
ATOM 1347 C CA . CYS A 1 208 ? 12.179 48.439 31.115 1.00 8.95 187 CYS A CA 1
ATOM 1348 C C . CYS A 1 208 ? 12.167 49.972 31.032 1.00 8.66 187 CYS A C 1
ATOM 1349 O O . CYS A 1 208 ? 13.182 50.612 31.307 1.00 9.05 187 CYS A O 1
ATOM 1352 N N . GLY A 1 209 ? 11.032 50.571 30.671 1.00 8.54 188 GLY A N 1
ATOM 1353 C CA . GLY A 1 209 ? 10.893 52.034 30.653 1.00 8.52 188 GLY A CA 1
ATOM 1354 C C . GLY A 1 209 ? 11.724 52.737 29.608 1.00 8.23 188 GLY A C 1
ATOM 1355 O O . GLY A 1 209 ? 12.331 53.786 29.878 1.00 9.14 188 GLY A O 1
ATOM 1356 N N . VAL A 1 210 ? 11.737 52.161 28.403 1.00 7.95 189 VAL A N 1
ATOM 1357 C CA . VAL A 1 210 ? 12.395 52.765 27.258 1.00 7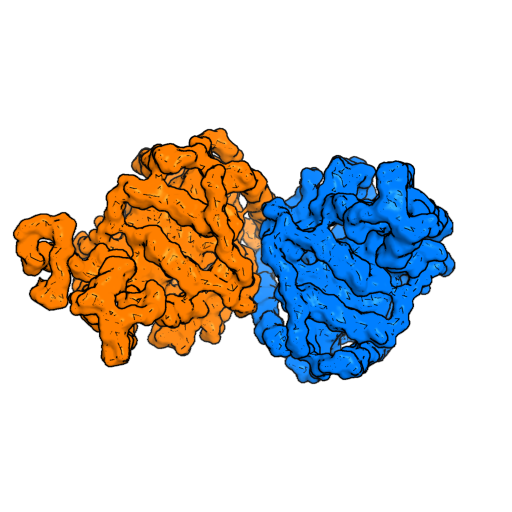.87 189 VAL A CA 1
ATOM 1358 C C . VAL A 1 210 ? 11.473 52.710 26.042 1.00 7.62 189 VAL A C 1
ATOM 1359 O O . VAL A 1 210 ? 10.367 52.187 26.127 1.00 8.13 189 VAL A O 1
ATOM 1363 N N . TYR A 1 211 ? 11.910 53.287 24.925 1.00 7.51 190 TYR A N 1
ATOM 1364 C CA . TYR A 1 211 ? 11.144 53.220 23.663 1.00 7.65 190 TYR A CA 1
ATOM 1365 C C . TYR A 1 211 ? 11.515 51.970 22.891 1.00 7.43 190 TYR A C 1
ATOM 1366 O O . TYR A 1 211 ? 12.695 51.575 22.833 1.00 7.95 190 TYR A O 1
ATOM 1375 N N . GLY A 1 212 ? 10.523 51.354 22.255 1.00 7.18 191 GLY A N 1
ATOM 1376 C CA . GLY A 1 212 ? 10.757 50.184 21.401 1.00 7.35 191 GLY A CA 1
ATOM 1377 C C . GLY A 1 212 ? 9.908 50.286 20.166 1.00 7.33 191 GLY A C 1
ATOM 1378 O O . GLY A 1 212 ? 8.692 50.346 20.273 1.00 8.07 191 GLY A O 1
ATOM 1379 N N . PHE A 1 213 ? 10.535 50.289 18.985 1.00 7.27 192 PHE A N 1
ATOM 1380 C CA . PHE A 1 213 ? 9.802 50.477 17.735 1.00 7.67 192 PHE A CA 1
ATOM 1381 C C . PHE A 1 213 ? 9.786 49.214 16.893 1.00 7.92 192 PHE A C 1
ATOM 1382 O O . PHE A 1 213 ? 10.808 48.792 16.379 1.00 8.20 192 PHE A O 1
ATOM 1390 N N . ARG A 1 214 ? 8.609 48.626 16.755 1.00 7.93 193 ARG A N 1
ATOM 1391 C CA . ARG A 1 214 ? 8.394 47.535 15.818 1.00 8.35 193 ARG A CA 1
ATOM 1392 C C . ARG A 1 214 ? 8.084 48.169 14.479 1.00 8.36 193 ARG A C 1
ATOM 1393 O O . ARG A 1 214 ? 7.047 48.825 14.316 1.00 8.33 193 ARG A O 1
ATOM 1401 N N . THR A 1 215 ? 8.991 48.018 13.523 1.00 8.46 194 THR A N 1
ATOM 1402 C CA . THR A 1 215 ? 8.768 48.548 12.184 1.00 8.90 194 THR A CA 1
ATOM 1403 C C . THR A 1 215 ? 7.727 47.713 11.470 1.00 8.95 194 THR A C 1
ATOM 1404 O O . THR A 1 215 ? 7.261 46.690 11.985 1.00 9.40 194 THR A O 1
ATOM 1408 N N . GLY A 1 216 ? 7.311 48.185 10.301 1.00 8.78 195 GLY A N 1
ATOM 1409 C CA . GLY A 1 216 ? 6.281 47.524 9.538 1.00 9.04 195 GLY A CA 1
ATOM 1410 C C . GLY A 1 216 ? 6.799 46.789 8.318 1.00 9.26 195 GLY A C 1
ATOM 1411 O O . GLY A 1 216 ? 7.971 46.927 7.946 1.00 9.22 195 GLY A O 1
ATOM 1412 N N . PRO A 1 217 ? 5.915 46.036 7.662 1.00 9.56 196 PRO A N 1
ATOM 1413 C CA . PRO A 1 217 ? 6.276 45.300 6.462 1.00 9.89 196 PRO A CA 1
ATOM 1414 C C . PRO A 1 217 ? 7.061 46.126 5.450 1.00 10.11 196 PRO A C 1
ATOM 1415 O O . PRO A 1 217 ? 6.698 47.266 5.122 1.00 10.36 196 PRO A O 1
ATOM 1419 N N . GLY A 1 218 ? 8.148 45.526 4.969 1.00 10.51 197 GLY A N 1
ATOM 1420 C CA . GLY A 1 218 ? 8.870 46.049 3.824 1.00 10.61 197 GLY A CA 1
ATOM 1421 C C . GLY A 1 218 ? 10.118 46.849 4.142 1.00 10.27 197 GLY A C 1
ATOM 1422 O O . GLY A 1 218 ? 11.023 46.947 3.292 1.00 10.90 197 GLY A O 1
ATOM 1423 N N . ARG A 1 219 ? 10.177 47.465 5.315 1.00 9.40 198 ARG A N 1
ATOM 1424 C CA . ARG A 1 219 ? 11.187 48.501 5.560 1.00 9.15 198 ARG A CA 1
ATOM 1425 C C . ARG A 1 219 ? 12.580 47.931 5.836 1.00 8.96 198 ARG A C 1
ATOM 1426 O O . ARG A 1 219 ? 13.517 48.250 5.097 1.00 9.46 198 ARG A O 1
ATOM 1434 N N . ILE A 1 220 ? 12.714 47.124 6.886 1.00 8.66 199 ILE A N 1
ATOM 1435 C CA . ILE A 1 220 ? 14.009 46.563 7.289 1.00 8.78 199 ILE A CA 1
ATOM 1436 C C . ILE A 1 220 ? 14.066 45.108 6.851 1.00 8.96 199 ILE A C 1
ATOM 1437 O O . ILE A 1 220 ? 13.218 44.312 7.241 1.00 9.08 199 ILE A O 1
ATOM 1442 N N . PRO A 1 221 ? 15.067 44.746 6.025 1.00 9.02 200 PRO A N 1
ATOM 1443 C CA . PRO A 1 221 ? 15.194 43.354 5.581 1.00 9.48 200 PRO A CA 1
ATOM 1444 C C . PRO A 1 221 ? 15.752 42.468 6.689 1.00 9.79 200 PRO A C 1
ATOM 1445 O O . PRO A 1 221 ? 16.612 42.919 7.466 1.00 9.79 200 PRO A O 1
ATOM 1449 N N . ASP A 1 222 ? 15.259 41.228 6.735 1.00 10.61 201 ASP A N 1
ATOM 1450 C CA . ASP A 1 222 ? 15.771 40.177 7.622 1.00 11.92 201 ASP A CA 1
ATOM 1451 C C . ASP A 1 222 ? 16.552 39.208 6.746 1.00 11.34 201 ASP A C 1
ATOM 1452 O O . ASP A 1 222 ? 15.977 38.327 6.081 1.00 12.03 201 ASP A O 1
ATOM 1457 N N . VAL A 1 223 ? 17.869 39.392 6.746 1.00 11.22 202 VAL A N 1
ATOM 1458 C CA . VAL A 1 223 ? 18.766 38.616 5.915 1.00 11.42 202 VAL A CA 1
ATOM 1459 C C . VAL A 1 223 ? 19.921 38.169 6.789 1.00 11.46 202 VAL A C 1
ATOM 1460 O O . VAL A 1 223 ? 20.642 38.998 7.365 1.00 11.52 202 VAL A O 1
ATOM 1464 N N . ASN A 1 224 ? 20.099 36.850 6.832 1.00 11.81 203 ASN A N 1
ATOM 1465 C CA . ASN A 1 224 ? 21.201 36.219 7.541 1.00 12.23 203 ASN A CA 1
ATOM 1466 C C . ASN A 1 224 ? 22.083 35.480 6.546 1.00 12.44 203 ASN A C 1
ATOM 1467 O O . ASN A 1 224 ? 21.752 34.378 6.123 1.00 13.44 203 ASN A O 1
ATOM 1472 N N . PRO A 1 225 ? 23.214 36.080 6.172 1.00 12.82 204 PRO A N 1
ATOM 1473 C CA . PRO A 1 225 ? 24.095 35.467 5.165 1.00 13.81 204 PRO A CA 1
ATOM 1474 C C . PRO A 1 225 ? 24.783 34.192 5.646 1.00 14.38 204 PRO A C 1
ATOM 1475 O O . PRO A 1 225 ? 25.354 33.459 4.815 1.00 15.49 204 PRO A O 1
ATOM 1479 N N . ASN A 1 226 ? 24.721 33.916 6.948 1.00 14.28 205 ASN A N 1
ATOM 1480 C CA . ASN A 1 226 ? 25.332 32.713 7.526 1.00 15.16 205 ASN A CA 1
ATOM 1481 C C . ASN A 1 226 ? 24.453 31.496 7.341 1.00 18.06 205 ASN A C 1
ATOM 1482 O O . ASN A 1 226 ? 24.908 30.385 7.584 1.00 19.06 205 ASN A O 1
ATOM 1487 N N . GLY A 1 227 ? 23.198 31.709 6.950 1.00 21.36 206 GLY A N 1
ATOM 1488 C CA . GLY A 1 227 ? 22.243 30.632 6.743 1.00 25.37 206 GLY A CA 1
ATOM 1489 C C . GLY A 1 227 ? 21.413 30.450 7.991 1.00 28.84 206 GLY A C 1
ATOM 1490 O O . GLY A 1 227 ? 21.880 29.881 8.972 1.00 32.68 206 GLY A O 1
ATOM 1491 N N . GLY A 1 228 ? 20.201 30.986 7.982 1.00 33.20 207 GLY A N 1
ATOM 1492 C CA . GLY A 1 228 ? 19.198 30.613 8.992 1.00 36.33 207 GLY A CA 1
ATOM 1493 C C . GLY A 1 228 ? 18.451 29.336 8.611 1.00 36.79 207 GLY A C 1
ATOM 1494 O O . GLY A 1 228 ? 18.596 28.823 7.492 1.00 36.58 207 GLY A O 1
ATOM 1495 N N . ARG A 1 229 ? 17.651 28.819 9.544 1.00 37.94 208 ARG A N 1
ATOM 1496 C CA . ARG A 1 229 ? 16.644 27.798 9.212 1.00 38.45 208 ARG A CA 1
ATOM 1497 C C . ARG A 1 229 ? 15.570 28.481 8.354 1.00 34.91 208 ARG A C 1
ATOM 1498 O O . ARG A 1 229 ? 15.306 29.672 8.517 1.00 33.41 208 ARG A O 1
ATOM 1506 N N . SER A 1 230 ? 14.967 27.732 7.436 1.00 33.79 209 SER A N 1
ATOM 1507 C CA . SER A 1 230 ? 13.872 28.248 6.611 1.00 32.02 209 SER A CA 1
ATOM 1508 C C . SER A 1 230 ? 12.599 28.389 7.459 1.00 29.10 209 SER A C 1
ATOM 1509 O O . SER A 1 230 ? 12.323 27.534 8.305 1.00 29.97 209 SER A O 1
ATOM 1512 N N . ARG A 1 231 ? 11.849 29.470 7.238 1.00 27.07 210 ARG A N 1
ATOM 1513 C CA . ARG A 1 231 ? 10.632 29.752 8.007 1.00 26.27 210 ARG A CA 1
ATOM 1514 C C . ARG A 1 231 ? 9.356 29.737 7.190 1.00 22.43 210 ARG A C 1
ATOM 1515 O O . ARG A 1 231 ? 9.347 30.060 6.023 1.00 24.62 210 ARG A O 1
ATOM 1523 N N . ASN A 1 232 ? 8.268 29.386 7.855 1.00 19.20 211 ASN A N 1
ATOM 1524 C CA . ASN A 1 232 ? 6.922 29.445 7.286 1.00 17.49 211 ASN A CA 1
ATOM 1525 C C . ASN A 1 232 ? 6.618 30.920 6.991 1.00 16.24 211 ASN A C 1
ATOM 1526 O O . ASN A 1 232 ? 6.783 31.768 7.870 1.00 15.35 211 ASN A O 1
ATOM 1531 N N . VAL A 1 233 ? 6.162 31.219 5.779 1.00 14.18 212 VAL A N 1
ATOM 1532 C CA . VAL A 1 233 ? 5.742 32.571 5.421 1.00 13.58 212 VAL A CA 1
ATOM 1533 C C . VAL A 1 233 ? 4.750 33.184 6.416 1.00 13.55 212 VAL A C 1
ATOM 1534 O O . VAL A 1 233 ? 4.799 34.389 6.665 1.00 12.78 212 VAL A O 1
ATOM 1538 N N . VAL A 1 234 ? 3.845 32.380 6.966 1.00 13.50 213 VAL A N 1
ATOM 1539 C CA . VAL A 1 234 ? 2.821 32.898 7.886 1.00 14.38 213 VAL A CA 1
ATOM 1540 C C . VAL A 1 234 ? 3.513 33.542 9.089 1.00 14.86 213 VAL A C 1
ATOM 1541 O O . VAL A 1 234 ? 3.146 34.647 9.512 1.00 15.63 213 VAL A O 1
ATOM 1545 N N . MET A 1 235 ? 4.537 32.870 9.605 1.00 14.60 214 MET A N 1
ATOM 1546 C CA . MET A 1 235 ? 5.302 33.390 10.745 1.00 15.89 214 MET A CA 1
ATOM 1547 C C . MET A 1 235 ? 6.119 34.612 10.348 1.00 15.50 214 MET A C 1
ATOM 1548 O O . MET A 1 235 ? 6.140 35.624 11.064 1.00 15.94 214 MET A O 1
ATOM 1553 N N . GLU A 1 236 ? 6.740 34.552 9.175 1.00 15.01 215 GLU A N 1
ATOM 1554 C CA . GLU A 1 236 ? 7.537 35.666 8.670 1.00 15.76 215 GLU A CA 1
ATOM 1555 C C . GLU A 1 236 ? 6.712 36.938 8.483 1.00 13.94 215 GLU A C 1
ATOM 1556 O O . GLU A 1 236 ? 7.218 38.049 8.725 1.00 14.60 215 GLU A O 1
ATOM 1562 N N . LEU A 1 237 ? 5.453 36.803 8.064 1.00 11.83 216 LEU A N 1
ATOM 1563 C CA . LEU A 1 237 ? 4.550 37.951 7.898 1.00 11.81 216 LEU A CA 1
ATOM 1564 C C . LEU A 1 237 ? 4.238 38.704 9.185 1.00 10.98 216 LEU A C 1
ATOM 1565 O O . LEU A 1 237 ? 3.771 39.848 9.116 1.00 10.89 216 LEU A O 1
ATOM 1570 N N . MET A 1 238 ? 4.460 38.055 10.323 1.00 10.89 217 MET A N 1
ATOM 1571 C CA . MET A 1 238 ? 4.080 38.620 11.627 1.00 11.25 217 MET A CA 1
ATOM 1572 C C . MET A 1 238 ? 5.256 39.212 12.388 1.00 10.84 217 MET A C 1
ATOM 1573 O O . MET A 1 238 ? 5.036 39.839 13.427 1.00 11.54 217 MET A O 1
ATOM 1578 N N . ALA A 1 239 ? 6.471 39.024 11.883 1.00 10.14 218 ALA A N 1
ATOM 1579 C CA . ALA A 1 239 ? 7.686 39.438 12.577 1.00 10.23 218 ALA A CA 1
ATOM 1580 C C . ALA A 1 239 ? 8.376 40.600 11.877 1.00 9.66 218 ALA A C 1
ATOM 1581 O O . ALA A 1 239 ? 8.479 40.626 10.646 1.00 9.94 218 ALA A O 1
ATOM 1583 N N . GLN A 1 240 ? 8.874 41.552 12.669 1.00 9.36 219 GLN A N 1
ATOM 1584 C CA . GLN A 1 240 ? 9.634 42.691 12.141 1.00 9.22 219 GLN A CA 1
ATOM 1585 C C . GLN A 1 240 ? 10.747 43.084 13.089 1.00 9.00 219 GLN A C 1
ATOM 1586 O O . GLN A 1 240 ? 10.609 42.957 14.309 1.00 9.98 219 GLN A O 1
ATOM 1592 N N . ILE A 1 241 ? 11.811 43.634 12.516 1.00 8.55 220 ILE A N 1
ATOM 1593 C CA . ILE A 1 241 ? 12.985 44.094 13.235 1.00 8.75 220 ILE A CA 1
ATOM 1594 C C . ILE A 1 241 ? 12.732 45.532 13.697 1.00 8.75 220 ILE A C 1
ATOM 1595 O O . ILE A 1 241 ? 11.947 46.267 13.086 1.00 9.39 220 ILE A O 1
ATOM 1600 N N . GLY A 1 242 ? 13.374 45.938 14.785 1.00 7.94 221 GLY A N 1
ATOM 1601 C CA . GLY A 1 242 ? 13.306 47.353 15.141 1.00 7.79 221 GLY A CA 1
ATOM 1602 C C . GLY A 1 242 ? 14.219 47.740 16.268 1.00 7.68 221 GLY A C 1
ATOM 1603 O O . GLY A 1 242 ? 14.698 46.876 17.013 1.00 8.42 221 GLY A O 1
ATOM 1604 N N . PRO A 1 243 ? 14.432 49.048 16.442 1.00 7.48 222 PRO A N 1
ATOM 1605 C CA . PRO A 1 243 ? 15.322 49.565 17.474 1.00 7.56 222 PRO A CA 1
ATOM 1606 C C . PRO A 1 243 ? 14.653 49.788 18.832 1.00 7.78 222 PRO A C 1
ATOM 1607 O O . PRO A 1 243 ? 13.430 49.955 18.930 1.00 7.30 222 PRO A O 1
ATOM 1611 N N . ILE A 1 244 ? 15.501 49.817 19.853 1.00 8.26 223 ILE A N 1
ATOM 1612 C CA . ILE A 1 244 ? 15.148 50.164 21.218 1.00 8.65 223 ILE A CA 1
ATOM 1613 C C . ILE A 1 244 ? 16.086 51.299 21.623 1.00 8.15 223 ILE A C 1
ATOM 1614 O O . ILE A 1 244 ? 17.293 51.227 21.375 1.00 8.30 223 ILE A O 1
ATOM 1619 N N . ALA A 1 245 ? 15.558 52.353 22.248 1.00 7.65 224 ALA A N 1
ATOM 1620 C CA . ALA A 1 245 ? 16.378 53.536 22.575 1.00 7.78 224 ALA A CA 1
ATOM 1621 C C . ALA A 1 245 ? 15.721 54.365 23.667 1.00 7.87 224 ALA A C 1
ATOM 1622 O O . ALA A 1 245 ? 14.605 54.058 24.080 1.00 7.61 224 ALA A O 1
ATOM 1624 N N . ARG A 1 246 ? 16.427 55.413 24.110 1.00 8.52 225 ARG A N 1
ATOM 1625 C CA . ARG A 1 246 ? 15.922 56.285 25.182 1.00 9.13 225 ARG A CA 1
ATOM 1626 C C . ARG A 1 246 ? 15.320 57.590 24.662 1.00 10.02 225 ARG A C 1
ATOM 1627 O O . ARG A 1 246 ? 14.870 58.407 25.467 1.00 11.24 225 ARG A O 1
ATOM 1635 N N . SER A 1 247 ? 15.283 57.788 23.345 1.00 10.02 226 SER A N 1
ATOM 1636 C CA . SER A 1 247 ? 14.666 58.967 22.742 1.00 10.35 226 SER A CA 1
ATOM 1637 C C . SER A 1 247 ? 14.154 58.621 21.353 1.00 10.36 226 SER A C 1
ATOM 1638 O O . SER A 1 247 ? 14.654 57.681 20.723 1.00 10.02 226 SER A O 1
ATOM 1641 N N . ILE A 1 248 ? 13.191 59.397 20.871 1.00 10.45 227 ILE A N 1
ATOM 1642 C CA . ILE A 1 248 ? 12.640 59.174 19.542 1.00 11.42 227 ILE A CA 1
ATOM 1643 C C . ILE A 1 248 ? 13.672 59.496 18.474 1.00 11.15 227 ILE A C 1
ATOM 1644 O O . ILE A 1 248 ? 13.745 58.800 17.462 1.00 10.78 227 ILE A O 1
ATOM 1649 N N . ASP A 1 249 ? 14.470 60.547 18.648 1.00 11.38 228 ASP A N 1
ATOM 1650 C CA . ASP A 1 249 ? 15.498 60.804 17.632 1.00 12.63 228 ASP A CA 1
ATOM 1651 C C . ASP A 1 249 ? 16.397 59.573 17.409 1.00 11.91 228 ASP A C 1
ATOM 1652 O O . ASP A 1 249 ? 16.727 59.275 16.269 1.00 11.95 228 ASP A O 1
ATOM 1657 N N . ASP A 1 250 ? 16.751 58.855 18.477 1.00 11.57 229 ASP A N 1
ATOM 1658 C CA . ASP A 1 250 ? 17.584 57.643 18.348 1.00 12.34 229 ASP A CA 1
ATOM 1659 C C . ASP A 1 250 ? 16.840 56.466 17.680 1.00 10.76 229 ASP A C 1
ATOM 1660 O O . ASP A 1 250 ? 17.415 55.750 16.847 1.00 9.99 229 ASP A O 1
ATOM 1665 N N . ILE A 1 251 ? 15.561 56.290 18.014 1.00 9.53 230 ILE A N 1
ATOM 1666 C CA . ILE A 1 251 ? 14.702 55.354 17.297 1.00 9.03 230 ILE A CA 1
ATOM 1667 C C . ILE A 1 251 ? 14.716 55.660 15.799 1.00 9.26 230 ILE A C 1
ATOM 1668 O O . ILE A 1 251 ? 14.916 54.765 14.977 1.00 9.04 230 ILE A O 1
ATOM 1673 N N . GLU A 1 252 ? 14.461 56.915 15.438 1.00 9.54 231 GLU A N 1
ATOM 1674 C CA . GLU A 1 252 ? 14.338 57.269 14.025 1.00 10.65 231 GLU A CA 1
ATOM 1675 C C . GLU A 1 252 ? 15.663 57.115 13.285 1.00 10.05 231 GLU A C 1
ATOM 1676 O O . GLU A 1 252 ? 15.682 56.665 12.135 1.00 10.33 231 GLU A O 1
ATOM 1682 N N . LEU A 1 253 ? 16.755 57.473 13.951 1.00 10.32 232 LEU A N 1
ATOM 1683 C CA . LEU A 1 253 ? 18.094 57.375 13.370 1.00 11.31 232 LEU A CA 1
ATOM 1684 C C . LEU A 1 253 ? 18.386 55.926 12.987 1.00 10.73 232 LEU A C 1
ATOM 1685 O O . LEU A 1 253 ? 18.753 55.613 11.856 1.00 10.42 232 LEU A O 1
ATOM 1690 N N . ALA A 1 254 ? 18.200 55.031 13.937 1.00 9.86 233 ALA A N 1
ATOM 1691 C CA . ALA A 1 254 ? 18.481 53.632 13.682 1.00 9.76 233 ALA A CA 1
ATOM 1692 C C . ALA A 1 254 ? 17.535 53.034 12.639 1.00 9.56 233 ALA A C 1
ATOM 1693 O O . ALA A 1 254 ? 17.953 52.249 11.761 1.00 9.90 233 ALA A O 1
ATOM 1695 N N . PHE A 1 255 ? 16.264 53.424 12.710 1.00 9.06 234 PHE A N 1
ATOM 1696 C CA . PHE A 1 255 ? 15.248 52.975 11.748 1.00 9.22 234 PHE A CA 1
ATOM 1697 C C . PHE A 1 255 ? 15.640 53.351 10.321 1.00 9.38 234 PHE A C 1
ATOM 1698 O O . PHE A 1 255 ? 15.638 52.498 9.421 1.00 9.28 234 PHE A O 1
ATOM 1706 N N . ARG A 1 256 ? 15.979 54.620 10.122 1.00 9.57 235 ARG A N 1
ATOM 1707 C CA . ARG A 1 256 ? 16.353 55.105 8.788 1.00 10.02 235 ARG A CA 1
ATOM 1708 C C . ARG A 1 256 ? 17.593 54.402 8.251 1.00 10.16 235 ARG A C 1
ATOM 1709 O O . ARG A 1 256 ? 17.635 54.015 7.076 1.00 10.96 235 ARG A O 1
ATOM 1717 N N . ILE A 1 257 ? 18.582 54.198 9.111 1.00 9.70 236 ILE A N 1
ATOM 1718 C CA . ILE A 1 257 ? 19.824 53.528 8.706 1.00 9.72 236 ILE A CA 1
ATOM 1719 C C . ILE A 1 257 ? 19.558 52.095 8.238 1.00 9.48 236 ILE A C 1
ATOM 1720 O O . ILE A 1 257 ? 20.156 51.638 7.249 1.00 9.81 236 ILE A O 1
ATOM 1725 N N . MET A 1 258 ? 18.681 51.378 8.940 1.00 9.05 237 MET A N 1
ATOM 1726 C CA . MET A 1 258 ? 18.419 49.975 8.618 1.00 9.43 237 MET A CA 1
ATOM 1727 C C . MET A 1 258 ? 17.466 49.757 7.451 1.00 9.47 237 MET A C 1
ATOM 1728 O O . MET A 1 258 ? 17.400 48.646 6.903 1.00 9.27 237 MET A O 1
ATOM 1733 N N . THR A 1 259 ? 16.710 50.796 7.098 1.00 9.97 238 THR A N 1
ATOM 1734 C CA . THR A 1 259 ? 15.682 50.678 6.070 1.00 10.31 238 THR A CA 1
ATOM 1735 C C . THR A 1 259 ? 16.324 50.677 4.698 1.00 10.48 238 THR A C 1
ATOM 1736 O O . THR A 1 259 ? 17.223 51.473 4.432 1.00 12.04 238 THR A O 1
ATOM 1740 N N . GLY A 1 260 ? 15.851 49.783 3.831 1.00 10.24 239 GLY A N 1
ATOM 1741 C CA . GLY A 1 260 ? 16.332 49.702 2.467 1.00 10.37 239 GLY A CA 1
ATOM 1742 C C . GLY A 1 260 ? 16.141 48.295 1.929 1.00 10.32 239 GLY A C 1
ATOM 1743 O O . GLY A 1 260 ? 16.253 47.309 2.661 1.00 10.29 239 GLY A O 1
ATOM 1744 N N . VAL A 1 261 ? 15.858 48.185 0.636 1.00 10.46 240 VAL A N 1
ATOM 1745 C CA . VAL A 1 261 ? 15.609 46.867 0.060 1.00 10.71 240 VAL A CA 1
ATOM 1746 C C . VAL A 1 261 ? 16.835 45.954 0.152 1.00 10.49 240 VAL A C 1
ATOM 1747 O O . VAL A 1 261 ? 18.000 46.419 0.066 1.00 10.88 240 VAL A O 1
ATOM 1751 N N . ASP A 1 262 ? 16.562 44.668 0.345 1.00 10.78 241 ASP A N 1
ATOM 1752 C CA . ASP A 1 262 ? 17.551 43.618 0.054 1.00 11.36 241 ASP A CA 1
ATOM 1753 C C . ASP A 1 262 ? 16.759 42.429 -0.435 1.00 11.68 241 ASP A C 1
ATOM 1754 O O . ASP A 1 262 ? 15.969 41.849 0.319 1.00 11.63 241 ASP A O 1
ATOM 1759 N N . ARG A 1 263 ? 16.971 42.071 -1.698 1.00 11.88 242 ARG A N 1
ATOM 1760 C CA . ARG A 1 263 ? 16.155 41.049 -2.321 1.00 12.92 242 ARG A CA 1
ATOM 1761 C C . ARG A 1 263 ? 16.402 39.649 -1.776 1.00 12.95 242 ARG A C 1
ATOM 1762 O O . ARG A 1 263 ? 15.653 38.745 -2.106 1.00 13.94 242 ARG A O 1
ATOM 1770 N N . ARG A 1 264 ? 17.391 39.462 -0.903 1.00 12.57 243 ARG A N 1
ATOM 1771 C CA . ARG A 1 264 ? 17.501 38.207 -0.169 1.00 12.83 243 ARG A CA 1
ATOM 1772 C C . ARG A 1 264 ? 16.414 38.001 0.898 1.00 13.22 243 ARG A C 1
ATOM 1773 O O . ARG A 1 264 ? 16.324 36.926 1.491 1.00 14.95 243 ARG A O 1
ATOM 1781 N N . ASP A 1 265 ? 15.614 39.030 1.167 1.00 12.21 244 ASP A N 1
ATOM 1782 C CA . ASP A 1 265 ? 14.416 38.880 1.976 1.00 13.02 244 ASP A CA 1
ATOM 1783 C C . ASP A 1 265 ? 13.234 39.187 1.069 1.00 13.18 244 ASP A C 1
ATOM 1784 O O . ASP A 1 265 ? 13.061 40.323 0.654 1.00 12.76 244 ASP A O 1
ATOM 1789 N N . THR A 1 266 ? 12.435 38.154 0.804 1.00 15.97 245 THR A N 1
ATOM 1790 C CA . THR A 1 266 ? 11.153 38.250 0.083 1.00 17.61 245 THR A CA 1
ATOM 1791 C C . THR A 1 266 ? 10.197 39.347 0.574 1.00 17.03 245 THR A C 1
ATOM 1792 O O . THR A 1 266 ? 9.439 39.903 -0.221 1.00 18.73 245 THR A O 1
ATOM 1796 N N . MET A 1 267 ? 10.242 39.646 1.862 1.00 16.71 246 MET A N 1
ATOM 1797 C CA . MET A 1 267 ? 9.343 40.623 2.476 1.00 17.30 246 MET A CA 1
ATOM 1798 C C . MET A 1 267 ? 9.845 42.052 2.335 1.00 15.79 246 MET A C 1
ATOM 1799 O O . MET A 1 267 ? 9.102 42.987 2.590 1.00 15.03 246 MET A O 1
ATOM 1804 N N . SER A 1 268 ? 11.101 42.213 1.939 1.00 14.05 247 SER A N 1
ATOM 1805 C CA . SER A 1 268 ? 11.710 43.526 1.798 1.00 13.78 247 SER A CA 1
ATOM 1806 C C . SER A 1 268 ? 11.162 44.234 0.559 1.00 12.49 247 SER A C 1
ATOM 1807 O O . SER A 1 268 ? 10.891 43.594 -0.460 1.00 12.30 247 SER A O 1
ATOM 1810 N N . SER A 1 269 ? 10.975 45.544 0.653 1.00 11.32 248 SER A N 1
ATOM 1811 C CA . SER A 1 269 ? 10.525 46.350 -0.462 1.00 11.84 248 SER A CA 1
ATOM 1812 C C . SER A 1 269 ? 11.397 47.560 -0.695 1.00 11.28 248 SER A C 1
ATOM 1813 O O . SER A 1 269 ? 11.897 48.154 0.258 1.00 11.14 248 SER A O 1
ATOM 1816 N N . PRO A 1 270 ? 11.547 47.973 -1.959 1.00 11.13 249 PRO A N 1
ATOM 1817 C CA . PRO A 1 270 ? 12.229 49.225 -2.251 1.00 11.27 249 PRO A CA 1
ATOM 1818 C C . PRO A 1 270 ? 11.394 50.481 -2.023 1.00 10.95 249 PRO A C 1
ATOM 1819 O O . PRO A 1 270 ? 11.895 51.586 -2.244 1.00 11.42 249 PRO A O 1
ATOM 1823 N N . LEU A 1 271 ? 10.148 50.334 -1.586 1.00 10.73 250 LEU A N 1
ATOM 1824 C CA . LEU A 1 271 ? 9.325 51.486 -1.292 1.00 10.80 250 LEU A CA 1
ATOM 1825 C C . LEU A 1 271 ? 9.986 52.407 -0.280 1.00 10.87 250 LEU A C 1
ATOM 1826 O O . LEU A 1 271 ? 10.511 51.940 0.731 1.00 10.98 250 LEU A O 1
ATOM 1831 N N . GLY A 1 272 ? 9.965 53.704 -0.574 1.00 10.54 251 GLY A N 1
ATOM 1832 C CA . GLY A 1 272 ? 10.495 54.701 0.335 1.00 10.80 251 GLY A CA 1
ATOM 1833 C C . GLY A 1 272 ? 9.610 54.941 1.539 1.00 10.97 251 GLY A C 1
ATOM 1834 O O . GLY A 1 272 ? 8.475 54.476 1.614 1.00 11.25 251 GLY A O 1
ATOM 1835 N N . LEU A 1 273 ? 10.152 55.684 2.484 1.00 11.71 252 LEU A N 1
ATOM 1836 C CA . LEU A 1 273 ? 9.360 56.133 3.617 1.00 12.30 252 LEU A CA 1
ATOM 1837 C C . LEU A 1 273 ? 8.329 57.158 3.196 1.00 13.22 252 LEU A C 1
ATOM 1838 O O . LEU A 1 273 ? 8.538 57.909 2.247 1.00 14.67 252 LEU A O 1
ATOM 1843 N N . ILE A 1 274 ? 7.211 57.173 3.906 1.00 13.85 253 ILE A N 1
ATOM 1844 C CA . ILE A 1 274 ? 6.092 58.072 3.607 1.00 14.93 253 ILE A CA 1
ATOM 1845 C C . ILE A 1 274 ? 6.083 59.172 4.663 1.00 15.68 253 ILE A C 1
ATOM 1846 O O . ILE A 1 274 ? 6.136 58.889 5.858 1.00 14.89 253 ILE A O 1
ATOM 1851 N N . GLU A 1 275 ? 6.007 60.429 4.227 1.00 17.55 254 GLU A N 1
ATOM 1852 C CA . GLU A 1 275 ? 6.041 61.534 5.183 1.00 19.08 254 GLU A CA 1
ATOM 1853 C C . GLU A 1 275 ? 4.831 61.467 6.127 1.00 17.06 254 GLU A C 1
ATOM 1854 O O . GLU A 1 275 ? 3.792 60.931 5.745 1.00 16.01 254 GLU A O 1
ATOM 1860 N N . PRO A 1 276 ? 4.986 61.991 7.357 1.00 17.19 255 PRO A N 1
ATOM 1861 C CA . PRO A 1 276 ? 3.874 61.933 8.321 1.00 17.09 255 PRO A CA 1
ATOM 1862 C C . PRO A 1 276 ? 2.563 62.529 7.783 1.00 18.12 255 PRO A C 1
ATOM 1863 O O . PRO A 1 276 ? 2.594 63.583 7.112 1.00 18.44 255 PRO A O 1
ATOM 1867 N N . ILE A 1 277 ? 1.448 61.854 8.063 1.00 17.36 256 ILE A N 1
ATOM 1868 C CA . ILE A 1 277 ? 0.087 62.320 7.714 1.00 19.40 256 ILE A CA 1
ATOM 1869 C C . ILE A 1 277 ? -0.216 63.610 8.457 1.00 19.09 256 ILE A C 1
ATOM 1870 O O . ILE A 1 277 ? 0.153 63.771 9.619 1.00 17.91 256 ILE A O 1
ATOM 1875 N N . GLU A 1 278 ? -0.905 64.511 7.755 1.00 21.46 257 GLU A N 1
ATOM 1876 C CA . GLU A 1 278 ? -1.447 65.706 8.351 1.00 23.60 257 GLU A CA 1
ATOM 1877 C C . GLU A 1 278 ? -2.691 65.314 9.142 1.00 21.94 257 GLU A C 1
ATOM 1878 O O . GLU A 1 278 ? -3.614 64.706 8.607 1.00 24.63 257 GLU A O 1
ATOM 1884 N N . ALA A 1 279 ? -2.669 65.644 10.422 1.00 20.21 258 ALA A N 1
ATOM 1885 C CA . ALA A 1 279 ? -3.817 65.494 11.316 1.00 18.26 258 ALA A CA 1
ATOM 1886 C C . ALA A 1 279 ? -4.461 64.099 11.313 1.00 16.01 258 ALA A C 1
ATOM 1887 O O . ALA A 1 279 ? -5.644 63.947 11.017 1.00 16.49 258 ALA A O 1
ATOM 1889 N N . PRO A 1 280 ? -3.669 63.061 11.643 1.00 14.39 259 PRO A N 1
ATOM 1890 C CA . PRO A 1 280 ? -4.284 61.750 11.759 1.00 13.67 259 PRO A CA 1
ATOM 1891 C C . PRO A 1 280 ? -5.240 61.680 12.937 1.00 13.27 259 PRO A C 1
ATOM 1892 O O . PRO A 1 280 ? -4.975 62.295 13.982 1.00 13.45 259 PRO A O 1
ATOM 1896 N N . ARG A 1 281 ? -6.326 60.941 12.770 1.00 12.39 260 ARG A N 1
ATOM 1897 C CA . ARG A 1 281 ? -7.267 60.686 13.857 1.00 13.39 260 ARG A CA 1
ATOM 1898 C C . ARG A 1 281 ? -6.803 59.465 14.632 1.00 12.09 260 ARG A C 1
ATOM 1899 O O . ARG A 1 281 ? -6.349 58.491 14.036 1.00 12.32 260 ARG A O 1
ATOM 1907 N N . VAL A 1 282 ? -6.914 59.520 15.955 1.00 10.59 261 VAL A N 1
ATOM 1908 C CA . VAL A 1 282 ? -6.423 58.443 16.801 1.00 10.18 261 VAL A CA 1
ATOM 1909 C C . VAL A 1 282 ? -7.617 57.732 17.425 1.00 9.97 261 VAL A C 1
ATOM 1910 O O . VAL A 1 282 ? -8.482 58.403 18.029 1.00 11.50 261 VAL A O 1
ATOM 1914 N N . ALA A 1 283 ? -7.678 56.409 17.301 1.00 9.39 262 ALA A N 1
ATOM 1915 C CA . ALA A 1 2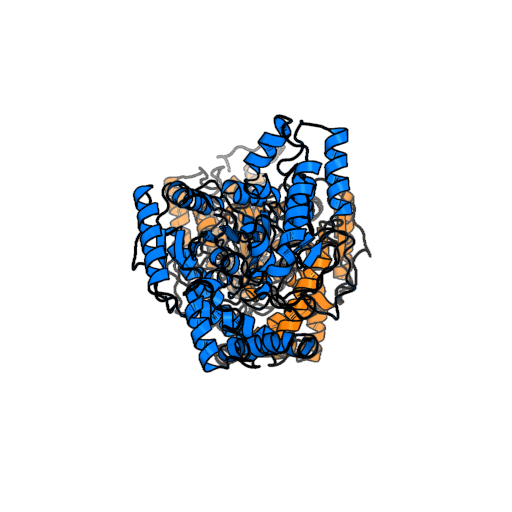83 ? -8.671 55.593 18.011 1.00 9.68 262 ALA A CA 1
ATOM 1916 C C . ALA A 1 283 ? -8.034 54.958 19.220 1.00 9.77 262 ALA A C 1
ATOM 1917 O O . ALA A 1 283 ? -6.904 54.455 19.152 1.00 10.54 262 ALA A O 1
ATOM 1919 N N . VAL A 1 284 ? -8.752 54.940 20.332 1.00 9.70 263 VAL A N 1
ATOM 1920 C CA . VAL A 1 284 ? -8.246 54.295 21.537 1.00 10.08 263 VAL A CA 1
ATOM 1921 C C . VAL A 1 284 ? -8.737 52.865 21.641 1.00 10.44 263 VAL A C 1
ATOM 1922 O O . VAL A 1 284 ? -9.953 52.603 21.623 1.00 10.92 263 VAL A O 1
ATOM 1926 N N . LEU A 1 285 ? -7.789 51.935 21.782 1.00 10.35 264 LEU A N 1
ATOM 1927 C CA . LEU A 1 285 ? -8.068 50.555 22.121 1.00 11.08 264 LEU A CA 1
ATOM 1928 C C . LEU A 1 285 ? -7.888 50.422 23.624 1.00 11.16 264 LEU A C 1
ATOM 1929 O O . LEU A 1 285 ? -6.806 50.710 24.149 1.00 11.19 264 LEU A O 1
ATOM 1934 N N . ARG A 1 286 ? -8.944 49.992 24.307 1.00 10.94 265 ARG A N 1
ATOM 1935 C CA . ARG A 1 286 ? -8.892 49.718 25.730 1.00 11.49 265 ARG A CA 1
ATOM 1936 C C . ARG A 1 286 ? -9.281 48.265 25.949 1.00 11.68 265 ARG A C 1
ATOM 1937 O O . ARG A 1 286 ? -8.393 47.416 26.136 1.00 11.69 265 ARG A O 1
ATOM 1945 N N . HIS A 1 287 ? -10.572 47.958 25.887 1.00 12.73 266 HIS A N 1
ATOM 1946 C CA . HIS A 1 287 ? -11.048 46.597 26.136 1.00 13.54 266 HIS A CA 1
ATOM 1947 C C . HIS A 1 287 ? -11.526 45.848 24.907 1.00 13.25 266 HIS A C 1
ATOM 1948 O O . HIS A 1 287 ? -11.960 44.704 25.039 1.00 13.31 266 HIS A O 1
ATOM 1955 N N . GLU A 1 288 ? -11.378 46.439 23.716 1.00 12.74 267 GLU A N 1
ATOM 1956 C CA . GLU A 1 288 ? -11.985 45.858 22.520 1.00 13.01 267 GLU A CA 1
ATOM 1957 C C . GLU A 1 288 ? -11.297 44.579 22.025 1.00 12.83 267 GLU A C 1
ATOM 1958 O O . GLU A 1 288 ? -11.873 43.887 21.195 1.00 13.91 267 GLU A O 1
ATOM 1964 N N . THR A 1 289 ? -10.092 44.247 22.505 1.00 11.66 268 THR A N 1
ATOM 1965 C CA . THR A 1 289 ? -9.497 42.937 22.216 1.00 11.33 268 THR A CA 1
ATOM 1966 C C . THR A 1 289 ? -9.649 41.957 23.371 1.00 10.85 268 THR A C 1
ATOM 1967 O O . THR A 1 289 ? -9.091 40.863 23.332 1.00 11.23 268 THR A O 1
ATOM 1971 N N . GLY A 1 290 ? -10.413 42.358 24.385 1.00 11.05 269 GLY A N 1
ATOM 1972 C CA . GLY A 1 290 ? -10.664 41.530 25.560 1.00 11.04 269 GLY A CA 1
ATOM 1973 C C . GLY A 1 290 ? -9.624 41.581 26.669 1.00 11.05 269 GLY A C 1
ATOM 1974 O O . GLY A 1 290 ? -9.631 40.725 27.557 1.00 11.95 269 GLY A O 1
ATOM 1975 N N . ALA A 1 291 ? -8.732 42.568 26.627 1.00 11.15 270 ALA A N 1
ATOM 1976 C CA . ALA A 1 291 ? -7.641 42.628 27.587 1.00 11.35 270 ALA A CA 1
ATOM 1977 C C . ALA A 1 291 ? -8.117 42.911 29.002 1.00 11.44 270 ALA A C 1
ATOM 1978 O O . ALA A 1 291 ? -9.107 43.647 29.224 1.00 12.45 270 ALA A O 1
ATOM 1980 N N . VAL A 1 292 ? -7.390 42.324 29.937 1.00 11.19 271 VAL A N 1
ATOM 1981 C CA . VAL A 1 292 ? -7.607 42.520 31.375 1.00 11.40 271 VAL A CA 1
ATOM 1982 C C . VAL A 1 292 ? -6.517 43.478 31.847 1.00 10.86 271 VAL A C 1
ATOM 1983 O O . VAL A 1 292 ? -5.335 43.114 31.889 1.00 11.20 271 VAL A O 1
ATOM 1987 N N . LEU A 1 293 ? -6.933 44.692 32.203 1.00 10.70 272 LEU A N 1
ATOM 1988 C CA . LEU A 1 293 ? -5.994 45.805 32.465 1.00 10.49 272 LEU A CA 1
ATOM 1989 C C . LEU A 1 293 ? -6.000 46.202 33.933 1.00 10.42 272 LEU A C 1
ATOM 1990 O O . LEU A 1 293 ? -7.064 46.392 34.530 1.00 11.48 272 LEU A O 1
ATOM 1995 N N . ASP A 1 294 ? -4.813 46.368 34.491 1.00 10.36 273 ASP A N 1
ATOM 1996 C CA . ASP A 1 294 ? -4.673 46.966 35.815 1.00 11.01 273 ASP A CA 1
ATOM 1997 C C . ASP A 1 294 ? -5.096 48.427 35.788 1.00 10.90 273 ASP A C 1
ATOM 1998 O O . ASP A 1 294 ? -4.936 49.135 34.788 1.00 10.41 273 ASP A O 1
ATOM 2003 N N . SER A 1 295 ? -5.564 48.910 36.938 1.00 11.32 274 SER A N 1
ATOM 2004 C CA . SER A 1 295 ? -5.917 50.317 37.079 1.00 12.05 274 SER A CA 1
ATOM 2005 C C . SER A 1 295 ? -4.767 51.254 36.700 1.00 11.25 274 SER A C 1
ATOM 2006 O O . SER A 1 295 ? -4.980 52.286 36.066 1.00 10.97 274 SER A O 1
ATOM 2009 N N . SER A 1 296 ? -3.547 50.886 37.074 1.00 11.02 275 SER A N 1
ATOM 2010 C CA . SER A 1 296 ? -2.376 51.709 36.804 1.00 11.09 275 SER A CA 1
ATOM 2011 C C . SER A 1 296 ? -2.113 51.854 35.313 1.00 10.60 275 SER A C 1
ATOM 2012 O O . SER A 1 296 ? -1.652 52.912 34.868 1.00 11.23 275 SER A O 1
ATOM 2015 N N . VAL A 1 297 ? -2.420 50.806 34.564 1.00 10.08 276 VAL A N 1
ATOM 2016 C CA . VAL A 1 297 ? -2.242 50.814 33.110 1.00 10.12 276 VAL A CA 1
ATOM 2017 C C . VAL A 1 297 ? -3.323 51.686 32.466 1.00 10.61 276 VAL A C 1
ATOM 2018 O O . VAL A 1 297 ? -3.038 52.501 31.562 1.00 10.50 276 VAL A O 1
ATOM 2022 N N . GLU A 1 298 ? -4.553 51.564 32.944 1.00 11.15 277 GLU A N 1
ATOM 2023 C CA . GLU A 1 298 ? -5.632 52.437 32.453 1.00 12.75 277 GLU A CA 1
ATOM 2024 C C . GLU A 1 298 ? -5.312 53.897 32.703 1.00 12.38 277 GLU A C 1
ATOM 2025 O O . GLU A 1 298 ? -5.619 54.755 31.880 1.00 12.33 277 GLU A O 1
ATOM 2031 N N . GLU A 1 299 ? -4.672 54.176 33.832 1.00 12.40 278 GLU A N 1
ATOM 2032 C CA . GLU A 1 299 ? -4.266 55.544 34.154 1.00 13.56 278 GLU A CA 1
ATOM 2033 C C . GLU A 1 299 ? -3.200 56.084 33.192 1.00 12.31 278 GLU A C 1
ATOM 2034 O O . GLU A 1 299 ? -3.235 57.271 32.828 1.00 12.06 278 GLU A O 1
ATOM 2040 N N . GLN A 1 300 ? -2.257 55.235 32.783 1.00 10.76 279 GLN A N 1
ATOM 2041 C CA . GLN A 1 300 ? -1.268 55.644 31.776 1.00 10.66 279 GLN A CA 1
ATOM 2042 C C . GLN A 1 300 ? -1.911 55.845 30.418 1.00 9.72 279 GLN A C 1
ATOM 2043 O O . GLN A 1 300 ? -1.535 56.766 29.693 1.00 9.67 279 GLN A O 1
ATOM 2049 N N . LEU A 1 301 ? -2.894 55.019 30.079 1.00 9.38 280 LEU A N 1
ATOM 2050 C CA . LEU A 1 301 ? -3.590 55.195 28.812 1.00 9.36 280 LEU A CA 1
ATOM 2051 C C . LEU A 1 301 ? -4.297 56.547 28.803 1.00 9.87 280 LEU A C 1
ATOM 2052 O O . LEU A 1 301 ? -4.167 57.331 27.854 1.00 9.81 280 LEU A O 1
ATOM 2057 N N . ASP A 1 302 ? -5.008 56.839 29.887 1.00 10.54 281 ASP A N 1
ATOM 2058 C CA . ASP A 1 302 ? -5.687 58.123 30.003 1.00 11.68 281 ASP A CA 1
ATOM 2059 C C . ASP A 1 302 ? -4.703 59.299 29.957 1.00 10.98 281 ASP A C 1
ATOM 2060 O O . ASP A 1 302 ? -4.971 60.317 29.321 1.00 10.79 281 ASP A O 1
ATOM 2065 N N . ALA A 1 303 ? -3.562 59.176 30.630 1.00 10.05 282 ALA A N 1
ATOM 2066 C CA . ALA A 1 303 ? -2.556 60.227 30.629 1.00 10.09 282 ALA A CA 1
ATOM 2067 C C . ALA A 1 303 ? -2.051 60.496 29.217 1.00 9.81 282 ALA A C 1
ATOM 2068 O O . ALA A 1 303 ? -1.820 61.633 28.845 1.00 10.39 282 ALA A O 1
ATOM 2070 N N . THR A 1 304 ? -1.885 59.432 28.430 1.00 9.07 283 THR A N 1
ATOM 2071 C CA . THR A 1 304 ? -1.360 59.560 27.080 1.00 9.06 283 THR A CA 1
ATOM 2072 C C . THR A 1 304 ? -2.395 60.188 26.148 1.00 9.21 283 THR A C 1
ATOM 2073 O O . THR A 1 304 ? -2.054 61.006 25.293 1.00 9.38 283 THR A O 1
ATOM 2077 N N . ILE A 1 305 ? -3.660 59.830 26.329 1.00 9.01 284 ILE A N 1
ATOM 2078 C CA . ILE A 1 305 ? -4.750 60.499 25.604 1.00 9.45 284 ILE A CA 1
ATOM 2079 C C . ILE A 1 305 ? -4.684 62.001 25.856 1.00 9.38 284 ILE A C 1
ATOM 2080 O O . ILE A 1 305 ? -4.775 62.797 24.921 1.00 9.41 284 ILE A O 1
ATOM 2085 N N . GLU A 1 306 ? -4.556 62.385 27.120 1.00 10.39 285 GLU A N 1
ATOM 2086 C CA . GLU A 1 306 ? -4.432 63.802 27.508 1.00 10.88 285 GLU A CA 1
ATOM 2087 C C . GLU A 1 306 ? -3.273 64.516 26.819 1.00 10.25 285 GLU A C 1
ATOM 2088 O O . GLU A 1 306 ? -3.426 65.652 26.336 1.00 10.13 285 GLU A O 1
ATOM 2094 N N . MET A 1 307 ? -2.110 63.856 26.779 1.00 9.88 286 MET A N 1
ATOM 2095 C CA . MET A 1 307 ? -0.929 64.436 26.142 1.00 10.72 286 MET A CA 1
ATOM 2096 C C . MET A 1 307 ? -1.163 64.661 24.654 1.00 10.24 286 MET A C 1
ATOM 2097 O O . MET A 1 307 ? -0.839 65.718 24.112 1.00 10.19 286 MET A O 1
ATOM 2102 N N . LEU A 1 308 ? -1.728 63.661 23.988 1.00 9.96 287 LEU A N 1
ATOM 2103 C CA . LEU A 1 308 ? -1.975 63.797 22.549 1.00 10.26 287 LEU A CA 1
ATOM 2104 C C . LEU A 1 308 ? -2.979 64.891 22.253 1.00 9.93 287 LEU A C 1
ATOM 2105 O O . LEU A 1 308 ? -2.777 65.668 21.315 1.00 9.96 287 LEU A O 1
ATOM 2110 N N . ARG A 1 309 ? -4.022 64.998 23.065 1.00 9.76 288 ARG A N 1
ATOM 2111 C CA . ARG A 1 309 ? -5.030 66.029 22.823 1.00 10.13 288 ARG A CA 1
ATOM 2112 C C . ARG A 1 309 ? -4.422 67.412 23.033 1.00 9.72 288 ARG A C 1
ATOM 2113 O O . ARG A 1 309 ? -4.719 68.346 22.279 1.00 10.17 288 ARG A O 1
ATOM 2121 N N . ALA A 1 310 ? -3.552 67.563 24.026 1.00 9.57 289 ALA A N 1
ATOM 2122 C CA . ALA A 1 310 ? -2.894 68.861 24.274 1.00 10.44 289 ALA A CA 1
ATOM 2123 C C . ALA A 1 310 ? -1.945 69.264 23.152 1.00 10.82 289 ALA A C 1
ATOM 2124 O O . ALA A 1 310 ? -1.649 70.446 22.971 1.00 11.64 289 ALA A O 1
ATOM 2126 N N . GLU A 1 311 ? -1.465 68.272 22.399 1.00 10.87 290 GLU A N 1
ATOM 2127 C CA . GLU A 1 311 ? -0.628 68.476 21.218 1.00 11.23 290 GLU A CA 1
ATOM 2128 C C . GLU A 1 311 ? -1.445 68.575 19.932 1.00 11.19 290 GLU A C 1
ATOM 2129 O O . GLU A 1 311 ? -0.867 68.618 18.839 1.00 12.59 290 GLU A O 1
ATOM 2135 N N . GLY A 1 312 ? -2.767 68.651 20.061 1.00 10.86 291 GLY A N 1
ATOM 2136 C CA . GLY A 1 312 ? -3.661 68.940 18.947 1.00 11.12 291 GLY A CA 1
ATOM 2137 C C . GLY A 1 312 ? -4.204 67.747 18.182 1.00 10.85 291 GLY A C 1
ATOM 2138 O O . GLY A 1 312 ? -4.884 67.933 17.171 1.00 12.38 291 GLY A O 1
ATOM 2139 N N . TYR A 1 313 ? -3.958 66.530 18.660 1.00 9.94 292 TYR A N 1
ATOM 2140 C CA . TYR A 1 313 ? -4.552 65.347 18.024 1.00 10.04 292 TYR A CA 1
ATOM 2141 C C . TYR A 1 313 ? -6.005 65.184 18.413 1.00 10.72 292 TYR A C 1
ATOM 2142 O O . TYR A 1 313 ? -6.372 65.421 19.565 1.00 10.50 292 TYR A O 1
ATOM 2151 N N . VAL A 1 314 ? -6.814 64.718 17.473 1.00 11.32 293 VAL A N 1
ATOM 2152 C CA . VAL A 1 314 ? -8.165 64.285 17.764 1.00 12.18 293 VAL A CA 1
ATOM 2153 C C . VAL A 1 314 ? -8.107 62.821 18.170 1.00 12.26 293 VAL A C 1
ATOM 2154 O O . VAL A 1 314 ? -7.656 61.968 17.398 1.00 12.12 293 VAL A O 1
ATOM 2158 N N . VAL A 1 315 ? -8.527 62.539 19.400 1.00 12.24 294 VAL A N 1
ATOM 2159 C CA . VAL A 1 315 ? -8.433 61.194 19.966 1.00 12.50 294 VAL A CA 1
ATOM 2160 C C . VAL A 1 315 ? -9.820 60.746 20.386 1.00 13.59 294 VAL A C 1
ATOM 2161 O O . VAL A 1 315 ? -10.491 61.473 21.127 1.00 14.86 294 VAL A O 1
ATOM 2165 N N . GLU A 1 316 ? -10.248 59.584 19.909 1.00 13.58 295 GLU A N 1
ATOM 2166 C CA . GLU A 1 316 ? -11.620 59.121 20.121 1.00 14.63 295 GLU A CA 1
ATOM 2167 C C . GLU A 1 316 ? -11.660 57.769 20.775 1.00 13.93 295 GLU A C 1
ATOM 2168 O O . GLU A 1 316 ? -10.974 56.838 20.354 1.00 12.41 295 GLU A O 1
ATOM 2174 N N . GLU A 1 317 ? -12.492 57.657 21.814 1.00 13.71 296 GLU A N 1
ATOM 2175 C CA . GLU A 1 317 ? -12.707 56.400 22.521 1.00 14.60 296 GLU A CA 1
ATOM 2176 C C . GLU A 1 317 ? -13.997 55.756 22.033 1.00 14.40 296 GLU A C 1
ATOM 2177 O O . GLU A 1 317 ? -14.873 56.443 21.506 1.00 14.60 296 GLU A O 1
ATOM 2183 N N . ASN A 1 318 ? -14.087 54.443 22.189 1.00 14.11 297 ASN A N 1
ATOM 2184 C CA . ASN A 1 318 ? -15.304 53.672 21.915 1.00 15.27 297 ASN A CA 1
ATOM 2185 C C . ASN A 1 318 ? -15.747 53.785 20.467 1.00 15.70 297 ASN A C 1
ATOM 2186 O O . ASN A 1 318 ? -16.934 53.950 20.171 1.00 17.71 297 ASN A O 1
ATOM 2191 N N . VAL A 1 319 ? -14.775 53.683 19.563 1.00 15.35 298 VAL A N 1
ATOM 2192 C CA . VAL A 1 319 ? -15.031 53.671 18.118 1.00 15.26 298 VAL A CA 1
ATOM 2193 C C . VAL A 1 319 ? -14.639 52.368 17.410 1.00 15.12 298 VAL A C 1
ATOM 2194 O O . VAL A 1 319 ? -15.014 52.158 16.251 1.00 16.58 298 VAL A O 1
ATOM 2198 N N . LEU A 1 320 ? -13.865 51.516 18.073 1.00 13.97 299 LEU A N 1
ATOM 2199 C CA . LEU A 1 320 ? -13.416 50.268 17.496 1.00 14.05 299 LEU A CA 1
ATOM 2200 C C . LEU A 1 320 ? -14.446 49.155 17.700 1.00 14.06 299 LEU A C 1
ATOM 2201 O O . LEU A 1 320 ? -15.136 49.108 18.730 1.00 14.80 299 LEU A O 1
ATOM 2206 N N . PRO A 1 321 ? -14.530 48.227 16.739 1.00 14.28 300 PRO A N 1
ATOM 2207 C CA . PRO A 1 321 ? -15.427 47.091 16.870 1.00 14.80 300 PRO A CA 1
ATOM 2208 C C . PRO A 1 321 ? -14.854 46.023 17.805 1.00 15.15 300 PRO A C 1
ATOM 2209 O O . PRO A 1 321 ? -13.734 46.161 18.310 1.00 15.66 300 PRO A O 1
ATOM 2213 N N . ASP A 1 322 ? -15.623 44.967 18.038 1.00 15.71 301 ASP A N 1
ATOM 2214 C CA . ASP A 1 322 ? -15.188 43.859 18.887 1.00 16.26 301 ASP A CA 1
ATOM 2215 C C . ASP A 1 322 ? -14.080 43.078 18.171 1.00 15.43 301 ASP A C 1
ATOM 2216 O O . ASP A 1 322 ? -14.342 42.403 17.174 1.00 16.33 301 ASP A O 1
ATOM 2221 N N . LEU A 1 323 ? -12.848 43.193 18.684 1.00 13.59 302 LEU A N 1
ATOM 2222 C CA . LEU A 1 323 ? -11.667 42.553 18.087 1.00 13.52 302 LEU A CA 1
ATOM 2223 C C . LEU A 1 323 ? -11.043 41.496 18.965 1.00 12.74 302 LEU A C 1
ATOM 2224 O O . LEU A 1 323 ? -9.869 41.178 18.825 1.00 11.92 302 LEU A O 1
ATOM 2229 N N . HIS A 1 324 ? -11.838 40.875 19.840 1.00 12.79 303 HIS A N 1
ATOM 2230 C CA . HIS A 1 324 ? -11.294 39.874 20.746 1.00 13.60 303 HIS A CA 1
ATOM 2231 C C . HIS A 1 324 ? -10.739 38.666 20.018 1.00 12.72 303 HIS A C 1
ATOM 2232 O O . HIS A 1 324 ? -9.893 37.956 20.551 1.00 12.28 303 HIS A O 1
ATOM 2239 N N . ARG A 1 325 ? -11.204 38.421 18.786 1.00 12.02 304 ARG A N 1
ATOM 2240 C CA . ARG A 1 325 ? -10.673 37.308 18.021 1.00 12.10 304 ARG A CA 1
ATOM 2241 C C . ARG A 1 325 ? -9.241 37.517 17.554 1.00 11.88 304 ARG A C 1
ATOM 2242 O O . ARG A 1 325 ? -8.533 36.545 17.315 1.00 12.54 304 ARG A O 1
ATOM 2250 N N . ALA A 1 326 ? -8.811 38.764 17.430 1.00 11.19 305 ALA A N 1
ATOM 2251 C CA . ALA A 1 326 ? -7.491 39.051 16.859 1.00 10.96 305 ALA A CA 1
ATOM 2252 C C . ALA A 1 326 ? -6.317 38.461 17.654 1.00 10.92 305 ALA A C 1
ATOM 2253 O O . ALA A 1 326 ? -5.515 37.720 17.098 1.00 10.76 305 ALA A O 1
ATOM 2255 N N . PRO A 1 327 ? -6.214 38.723 18.966 1.00 10.79 306 PRO A N 1
ATOM 2256 C CA . PRO A 1 327 ? -5.120 38.047 19.680 1.00 11.03 306 PRO A CA 1
ATOM 2257 C C . PRO A 1 327 ? -5.292 36.528 19.720 1.00 10.94 306 PRO A C 1
ATOM 2258 O O . PRO A 1 327 ? -4.308 35.801 19.710 1.00 11.54 306 PRO A O 1
ATOM 2262 N N . GLU A 1 328 ? -6.540 36.058 19.759 1.00 12.20 307 GLU A N 1
ATOM 2263 C CA . GLU A 1 328 ? -6.823 34.621 19.740 1.00 12.32 307 GLU A CA 1
ATOM 2264 C C . GLU A 1 328 ? -6.324 33.939 18.478 1.00 11.85 307 GLU A C 1
ATOM 2265 O O . GLU A 1 328 ? -5.694 32.891 18.556 1.00 12.31 307 GLU A O 1
ATOM 2271 N N . VAL A 1 329 ? -6.566 34.548 17.319 1.00 10.98 308 VAL A N 1
ATOM 2272 C CA . VAL A 1 329 ? -6.112 33.971 16.040 1.00 11.05 308 VAL A CA 1
ATOM 2273 C C . VAL A 1 329 ? -4.578 33.935 15.958 1.00 10.64 308 VAL A C 1
ATOM 2274 O O . VAL A 1 329 ? -3.999 32.972 15.478 1.00 10.78 308 VAL A O 1
ATOM 2278 N N . TRP A 1 330 ? -3.916 34.969 16.488 1.00 9.98 309 TRP A N 1
ATOM 2279 C CA . TRP A 1 330 ? -2.463 34.926 16.633 1.00 10.29 309 TRP A CA 1
ATOM 2280 C C . TRP A 1 330 ? -2.007 33.700 17.415 1.00 10.11 309 TRP A C 1
ATOM 2281 O O . TRP A 1 330 ? -1.130 32.955 16.983 1.00 10.48 309 TRP A O 1
ATOM 2292 N N . ALA A 1 331 ? -2.609 33.498 18.581 1.00 9.97 310 ALA A N 1
ATOM 2293 C CA . ALA A 1 331 ? -2.242 32.369 19.428 1.00 10.80 310 ALA A CA 1
ATOM 2294 C C . ALA A 1 331 ? -2.552 31.014 18.805 1.00 10.65 310 ALA A C 1
ATOM 2295 O O . ALA A 1 331 ? -1.776 30.080 18.992 1.00 10.72 310 ALA A O 1
ATOM 2297 N N . GLU A 1 332 ? -3.652 30.928 18.054 1.00 11.53 311 GLU A N 1
ATOM 2298 C CA . GLU A 1 332 ? -4.011 29.712 17.314 1.00 12.21 311 GLU A CA 1
ATOM 2299 C C . GLU A 1 332 ? -2.956 29.384 16.261 1.00 12.00 311 GLU A C 1
ATOM 2300 O O . GLU A 1 332 ? -2.492 28.252 16.137 1.00 12.46 311 GLU A O 1
ATOM 2306 N N . ILE A 1 333 ? -2.581 30.391 15.481 1.00 12.08 312 ILE A N 1
ATOM 2307 C CA . ILE A 1 333 ? -1.656 30.164 14.370 1.00 12.28 312 ILE A CA 1
ATOM 2308 C C . ILE A 1 333 ? -0.253 29.836 14.896 1.00 12.33 312 ILE A C 1
ATOM 2309 O O . ILE A 1 333 ? 0.366 28.840 14.494 1.00 12.08 312 ILE A O 1
ATOM 2314 N N . VAL A 1 334 ? 0.247 30.674 15.802 1.00 11.51 313 VAL A N 1
ATOM 2315 C CA . VAL A 1 334 ? 1.564 30.481 16.376 1.00 11.61 313 VAL A CA 1
ATOM 2316 C C . VAL A 1 334 ? 1.603 29.213 17.231 1.00 11.55 313 VAL A C 1
ATOM 2317 O O . VAL A 1 334 ? 2.523 28.423 17.106 1.00 11.89 313 VAL A O 1
ATOM 2321 N N . GLY A 1 335 ? 0.590 29.026 18.072 1.00 11.87 314 GLY A N 1
ATOM 2322 C CA . GLY A 1 335 ? 0.535 27.881 18.979 1.00 12.25 314 GLY A CA 1
ATOM 2323 C C . GLY A 1 335 ? 0.469 26.551 18.261 1.00 12.24 314 GLY A C 1
ATOM 2324 O O . GLY A 1 335 ? 1.115 25.591 18.665 1.00 12.45 314 GLY A O 1
ATOM 2325 N N . THR A 1 336 ? -0.279 26.497 17.168 1.00 12.26 315 THR A N 1
ATOM 2326 C CA . THR A 1 336 ? -0.375 25.260 16.394 1.00 12.79 315 THR A CA 1
ATOM 2327 C C . THR A 1 336 ? 0.992 24.859 15.847 1.00 13.06 315 THR A C 1
ATOM 2328 O O . THR A 1 336 ? 1.378 23.689 15.908 1.00 13.61 315 THR A O 1
ATOM 2332 N N . GLU A 1 337 ? 1.742 25.831 15.330 1.00 12.94 316 GLU A N 1
ATOM 2333 C CA . GLU A 1 337 ? 3.081 25.568 14.839 1.00 14.38 316 GLU A CA 1
ATOM 2334 C C . GLU A 1 337 ? 4.050 25.168 15.957 1.00 14.02 316 GLU A C 1
ATOM 2335 O O . GLU A 1 337 ? 4.831 24.236 15.802 1.00 15.59 316 GLU A O 1
ATOM 2341 N N . LEU A 1 338 ? 3.972 25.842 17.101 1.00 13.88 317 LEU A N 1
ATOM 2342 C CA . LEU A 1 338 ? 4.864 25.495 18.209 1.00 14.46 317 LEU A CA 1
ATOM 2343 C C . LEU A 1 338 ? 4.625 24.077 18.727 1.00 15.35 317 LEU A C 1
ATOM 2344 O O . LEU A 1 338 ? 5.578 23.349 18.996 1.00 15.53 317 LEU A O 1
ATOM 2349 N N . ILE A 1 339 ? 3.356 23.713 18.866 1.00 15.90 318 ILE A N 1
ATOM 2350 C CA . ILE A 1 339 ? 2.974 22.412 19.443 1.00 17.71 318 ILE A CA 1
ATOM 2351 C C . ILE A 1 339 ? 3.206 21.270 18.447 1.00 18.46 318 ILE A C 1
ATOM 2352 O O . ILE A 1 339 ? 3.683 20.194 18.841 1.00 18.38 318 ILE A O 1
ATOM 2357 N N . HIS A 1 340 ? 2.892 21.502 17.171 1.00 18.89 319 HIS A N 1
ATOM 2358 C CA . HIS A 1 340 ? 2.955 20.429 16.151 1.00 19.65 319 HIS A CA 1
ATOM 2359 C C . HIS A 1 340 ? 4.217 20.349 15.316 1.00 21.01 319 HIS A C 1
ATOM 2360 O O . HIS A 1 340 ? 4.432 19.330 14.658 1.00 22.74 319 HIS A O 1
ATOM 2367 N N . ARG A 1 341 ? 5.048 21.388 15.340 1.00 20.77 320 ARG A N 1
ATOM 2368 C CA . ARG A 1 341 ? 6.323 21.386 14.603 1.00 22.38 320 ARG A CA 1
ATOM 2369 C C . ARG A 1 341 ? 7.542 21.646 15.491 1.00 21.96 320 ARG A C 1
ATOM 2370 O O . ARG A 1 341 ? 8.524 20.898 15.437 1.00 23.28 320 ARG A O 1
ATOM 2378 N N . VAL A 1 342 ? 7.501 22.712 16.286 1.00 20.33 321 VAL A N 1
ATOM 2379 C CA . VAL A 1 342 ? 8.695 23.166 16.990 1.00 20.40 321 VAL A CA 1
ATOM 2380 C C . VAL A 1 342 ? 9.006 22.281 18.194 1.00 21.37 321 VAL A C 1
ATOM 2381 O O . VAL A 1 342 ? 10.121 21.762 18.290 1.00 19.87 321 VAL A O 1
ATOM 2385 N N . LEU A 1 343 ? 8.050 22.105 19.101 1.00 22.70 322 LEU A N 1
ATOM 2386 C CA . LEU A 1 343 ? 8.308 21.293 20.304 1.00 24.69 322 LEU A CA 1
ATOM 2387 C C . LEU A 1 343 ? 8.760 19.866 20.000 1.00 25.64 322 LEU A C 1
ATOM 2388 O O . LEU A 1 343 ? 9.735 19.398 20.599 1.00 26.61 322 LEU A O 1
ATOM 2393 N N . PRO A 1 344 ? 8.099 19.184 19.049 1.00 25.76 323 PRO A N 1
ATOM 2394 C CA . PRO A 1 344 ? 8.549 17.831 18.686 1.00 26.78 323 PRO A CA 1
ATOM 2395 C C . PRO A 1 344 ? 10.049 17.741 18.346 1.00 29.25 323 PRO A C 1
ATOM 2396 O O . PRO A 1 344 ? 10.683 16.721 18.619 1.00 31.08 323 PRO A O 1
ATOM 2400 N N . GLU A 1 345 ? 10.603 18.810 17.776 1.00 29.13 324 GLU A N 1
ATOM 2401 C CA . GLU A 1 345 ? 12.024 18.891 17.435 1.00 30.26 324 GLU A CA 1
ATOM 2402 C C . GLU A 1 345 ? 12.974 19.309 18.569 1.00 29.03 324 GLU A C 1
ATOM 2403 O O . GLU A 1 345 ? 14.073 18.768 18.681 1.00 29.40 324 GLU A O 1
ATOM 2409 N N . VAL A 1 346 ? 12.565 20.271 19.394 1.00 26.24 325 VAL A N 1
ATOM 2410 C CA . VAL A 1 346 ? 13.483 20.928 20.341 1.00 26.12 325 VAL A CA 1
ATOM 2411 C C . VAL A 1 346 ? 13.161 20.713 21.811 1.00 25.56 325 VAL A C 1
ATOM 2412 O O . VAL A 1 346 ? 13.844 21.282 22.678 1.00 24.44 325 VAL A O 1
ATOM 2416 N N . ALA A 1 347 ? 12.150 19.899 22.104 1.00 25.76 326 ALA A N 1
ATOM 2417 C CA . ALA A 1 347 ? 11.673 19.719 23.483 1.00 26.51 326 ALA A CA 1
ATOM 2418 C C . ALA A 1 347 ? 12.771 19.349 24.483 1.00 27.24 326 ALA A C 1
ATOM 2419 O O . ALA A 1 347 ? 12.730 19.803 25.628 1.00 28.91 326 ALA A O 1
ATOM 2421 N N . GLU A 1 348 ? 13.749 18.551 24.053 1.00 27.13 327 GLU A N 1
ATOM 2422 C CA . GLU A 1 348 ? 14.890 18.170 24.912 1.00 27.67 327 GLU A CA 1
ATOM 2423 C C . GLU A 1 348 ? 16.047 19.172 24.951 1.00 25.83 327 GLU A C 1
ATOM 2424 O O . GLU A 1 348 ? 16.974 19.010 25.749 1.00 26.68 327 GLU A O 1
ATOM 2430 N N . LEU A 1 349 ? 15.989 20.199 24.106 1.00 23.15 328 LEU A N 1
ATOM 2431 C CA . LEU A 1 349 ? 17.067 21.179 23.967 1.00 21.22 328 LEU A CA 1
ATOM 2432 C C . LEU A 1 349 ? 16.789 22.483 24.727 1.00 19.15 328 LEU A C 1
ATOM 2433 O O . LEU A 1 349 ? 17.685 23.308 24.861 1.00 18.58 328 LEU A O 1
ATOM 2438 N N . VAL A 1 350 ? 15.562 22.645 25.210 1.00 17.81 329 VAL A N 1
ATOM 2439 C CA . VAL A 1 350 ? 15.127 23.876 25.875 1.00 17.47 329 VAL A CA 1
ATOM 2440 C C . VAL A 1 350 ? 14.947 23.621 27.359 1.00 16.81 329 VAL A C 1
ATOM 2441 O O . VAL A 1 350 ? 14.656 22.483 27.794 1.00 17.59 329 VAL A O 1
ATOM 2445 N N . ILE A 1 351 ? 15.075 24.688 28.144 1.00 15.83 330 ILE A N 1
ATOM 2446 C CA . ILE A 1 351 ? 14.783 24.607 29.574 1.00 15.51 330 ILE A CA 1
ATOM 2447 C C . ILE A 1 351 ? 13.318 24.250 29.835 1.00 15.33 330 ILE A C 1
ATOM 2448 O O . ILE A 1 351 ? 12.424 24.547 29.040 1.00 14.68 330 ILE A O 1
ATOM 2453 N N . ALA A 1 352 ? 13.072 23.574 30.951 1.00 15.37 331 ALA A N 1
ATOM 2454 C CA . ALA A 1 352 ? 11.731 23.119 31.287 1.00 15.61 331 ALA A CA 1
ATOM 2455 C C . ALA A 1 352 ? 10.684 24.233 31.360 1.00 14.77 331 ALA A C 1
ATOM 2456 O O . ALA A 1 352 ? 9.536 24.033 30.947 1.00 15.28 331 ALA A O 1
ATOM 2458 N N . SER A 1 353 ? 11.060 25.394 31.891 1.00 14.70 332 SER A N 1
ATOM 2459 C CA . SER A 1 353 ? 10.138 26.519 31.977 1.00 14.33 332 SER A CA 1
ATOM 2460 C C . SER A 1 353 ? 9.734 27.043 30.589 1.00 13.78 332 SER A C 1
ATOM 2461 O O . SER A 1 353 ? 8.611 27.536 30.430 1.00 14.41 332 SER A O 1
ATOM 2464 N N . GLU A 1 354 ? 10.618 26.919 29.604 1.00 14.49 333 GLU A N 1
ATOM 2465 C CA . GLU A 1 354 ? 10.267 27.310 28.232 1.00 14.59 333 GLU A CA 1
ATOM 2466 C C . GLU A 1 354 ? 9.258 26.324 27.641 1.00 15.05 333 GLU A C 1
ATOM 2467 O O . GLU A 1 354 ? 8.207 26.730 27.134 1.00 14.22 333 GLU A O 1
ATOM 2473 N N . ARG A 1 355 ? 9.559 25.029 27.754 1.00 15.78 334 ARG A N 1
ATOM 2474 C CA . ARG A 1 355 ? 8.636 23.999 27.296 1.00 16.98 334 ARG A CA 1
ATOM 2475 C C . ARG A 1 355 ? 7.264 24.163 27.942 1.00 15.49 334 ARG A C 1
ATOM 2476 O O . ARG A 1 355 ? 6.236 24.106 27.269 1.00 15.18 334 ARG A O 1
ATOM 2484 N N . MET A 1 356 ? 7.243 24.406 29.249 1.00 15.31 335 MET A N 1
ATOM 2485 C CA . MET A 1 356 ? 5.984 24.489 29.962 1.00 15.73 335 MET A CA 1
ATOM 2486 C C . MET A 1 356 ? 5.222 25.783 29.702 1.00 14.01 335 MET A C 1
ATOM 2487 O O . MET A 1 356 ? 4.006 25.786 29.771 1.00 13.42 335 MET A O 1
ATOM 2492 N N . HIS A 1 357 ? 5.916 26.868 29.370 1.00 13.30 336 HIS A N 1
ATOM 2493 C CA . HIS A 1 357 ? 5.220 28.071 28.925 1.00 13.37 336 HIS A CA 1
ATOM 2494 C C . HIS A 1 357 ? 4.488 27.798 27.623 1.00 13.23 336 HIS A C 1
ATOM 2495 O O . HIS A 1 357 ? 3.345 28.205 27.466 1.00 13.41 336 HIS A O 1
ATOM 2502 N N . ILE A 1 358 ? 5.152 27.116 26.697 1.00 13.71 337 ILE A N 1
ATOM 2503 C CA . ILE A 1 358 ? 4.531 26.770 25.427 1.00 14.47 337 ILE A CA 1
ATOM 2504 C C . ILE A 1 358 ? 3.323 25.854 25.641 1.00 14.54 337 ILE A C 1
ATOM 2505 O O . ILE A 1 358 ? 2.227 26.151 25.171 1.00 14.26 337 ILE A O 1
ATOM 2510 N N . VAL A 1 359 ? 3.505 24.774 26.391 1.00 14.93 338 VAL A N 1
ATOM 2511 C CA . VAL A 1 359 ? 2.413 23.831 26.655 1.00 15.76 338 VAL A CA 1
ATOM 2512 C C . VAL A 1 359 ? 1.265 24.487 27.423 1.00 14.72 338 VAL A C 1
ATOM 2513 O O . VAL A 1 359 ? 0.102 24.350 27.057 1.00 15.41 338 VAL A O 1
ATOM 2517 N N . ASP A 1 360 ? 1.589 25.210 28.491 1.00 14.50 339 ASP A N 1
ATOM 2518 C CA . ASP A 1 360 ? 0.557 25.808 29.337 1.00 14.78 339 ASP A CA 1
ATOM 2519 C C . ASP A 1 360 ? -0.231 26.941 28.669 1.00 14.25 339 ASP A C 1
ATOM 2520 O O . ASP A 1 360 ? -1.451 27.015 28.823 1.00 14.86 339 ASP A O 1
ATOM 2525 N N . MET A 1 361 ? 0.464 27.850 27.973 1.00 13.39 340 MET A N 1
ATOM 2526 C CA . MET A 1 361 ? -0.213 28.987 27.333 1.00 13.32 340 MET A CA 1
ATOM 2527 C C . MET A 1 361 ? -0.632 28.685 25.905 1.00 13.06 340 MET A C 1
ATOM 2528 O O . MET A 1 361 ? -1.818 28.766 25.584 1.00 13.36 340 MET A O 1
ATOM 2533 N N . PHE A 1 362 ? 0.330 28.333 25.055 1.00 13.60 341 PHE A N 1
ATOM 2534 C CA . PHE A 1 362 ? 0.000 28.100 23.644 1.00 14.01 341 PHE A CA 1
ATOM 2535 C C . PHE A 1 362 ? -0.864 26.855 23.478 1.00 14.79 341 PHE A C 1
ATOM 2536 O O . PHE A 1 362 ? -1.709 26.815 22.590 1.00 15.34 341 PHE A O 1
ATOM 2544 N N . GLY A 1 363 ? -0.718 25.894 24.390 1.00 14.68 342 GLY A N 1
ATOM 2545 C CA . GLY A 1 363 ? -1.597 24.735 24.400 1.00 14.89 342 GLY A CA 1
ATOM 2546 C C . GLY A 1 363 ? -3.070 25.025 24.583 1.00 14.60 342 GLY A C 1
ATOM 2547 O O . GLY A 1 363 ? -3.924 24.227 24.146 1.00 15.89 342 GLY A O 1
ATOM 2548 N N . ALA A 1 364 ? -3.389 26.162 25.207 1.00 14.21 343 ALA A N 1
ATOM 2549 C CA . ALA A 1 364 ? -4.758 26.603 25.385 1.00 14.21 343 ALA A CA 1
ATOM 2550 C C . ALA A 1 364 ? -5.439 27.047 24.094 1.00 14.34 343 ALA A C 1
ATOM 2551 O O . ALA A 1 364 ? -6.652 27.035 24.016 1.00 16.39 343 ALA A O 1
ATOM 2553 N N . TYR A 1 365 ? -4.651 27.470 23.098 1.00 14.06 344 TYR A N 1
ATOM 2554 C CA . TYR A 1 365 ? -5.175 28.052 21.845 1.00 14.13 344 TYR A CA 1
ATOM 2555 C C . TYR A 1 365 ? -4.867 27.233 20.595 1.00 14.63 344 TYR A C 1
ATOM 2556 O O . TYR A 1 365 ? -5.524 27.425 19.571 1.00 14.85 344 TYR A O 1
ATOM 2565 N N . GLU A 1 366 ? -3.911 26.316 20.666 1.00 15.05 345 GLU A N 1
ATOM 2566 C CA . GLU A 1 366 ? -3.537 25.525 19.493 1.00 15.62 345 GLU A CA 1
ATOM 2567 C C . GLU A 1 366 ? -4.736 24.741 18.973 1.00 15.69 345 GLU A C 1
ATOM 2568 O O . GLU A 1 366 ? -5.618 24.339 19.739 1.00 16.23 345 GLU A O 1
ATOM 2574 N N . LEU A 1 367 ? -4.735 24.512 17.665 1.00 14.92 346 LEU A N 1
ATOM 2575 C CA . LEU A 1 367 ? -5.932 24.113 16.926 1.00 15.69 346 LEU A CA 1
ATOM 2576 C C . LEU A 1 367 ? -6.096 22.607 16.775 1.00 15.85 346 LEU A C 1
ATOM 2577 O O . LEU A 1 367 ? -7.100 22.149 16.223 1.00 17.49 346 LEU A O 1
ATOM 2582 N N . GLY A 1 368 ? -5.117 21.869 17.268 1.00 17.02 347 GLY A N 1
ATOM 2583 C CA . GLY A 1 368 ? -5.069 20.421 17.117 1.00 17.25 347 GLY A CA 1
ATOM 2584 C C . GLY A 1 368 ? -4.367 20.065 15.830 1.00 18.15 347 GLY A C 1
ATOM 2585 O O . GLY A 1 368 ? -3.834 20.929 15.130 1.00 17.27 347 GLY A O 1
ATOM 2586 N N . ALA A 1 369 ? -4.374 18.773 15.517 1.00 18.02 348 ALA A N 1
ATOM 2587 C CA . ALA A 1 369 ? -3.598 18.243 14.405 1.00 18.32 348 ALA A CA 1
ATOM 2588 C C . ALA A 1 369 ? -4.224 18.421 13.022 1.00 17.92 348 ALA A C 1
ATOM 2589 O O . ALA A 1 369 ? -3.523 18.234 12.029 1.00 20.09 348 ALA A O 1
ATOM 2591 N N . ASP A 1 370 ? -5.508 18.750 12.940 1.00 17.84 349 ASP A N 1
ATOM 2592 C CA . ASP A 1 370 ? -6.218 18.809 11.646 1.00 18.75 349 ASP A CA 1
ATOM 2593 C C . ASP A 1 370 ? -5.826 20.057 10.854 1.00 17.06 349 ASP A C 1
ATOM 2594 O O . ASP A 1 370 ? -6.113 21.182 11.274 1.00 17.16 349 ASP A O 1
ATOM 2599 N N . VAL A 1 371 ? -5.230 19.852 9.680 1.00 14.96 350 VAL A N 1
ATOM 2600 C CA . VAL A 1 371 ? -4.865 20.974 8.803 1.00 14.38 350 VAL A CA 1
ATOM 2601 C C . VAL A 1 371 ? -6.063 21.868 8.455 1.00 13.98 350 VAL A C 1
ATOM 2602 O O . VAL A 1 371 ? -5.906 23.074 8.287 1.00 13.65 350 VAL A O 1
ATOM 2606 N N . GLY A 1 372 ? -7.268 21.312 8.358 1.00 13.62 351 GLY A N 1
ATOM 2607 C CA . GLY A 1 372 ? -8.442 22.131 8.065 1.00 14.24 351 GLY A CA 1
ATOM 2608 C C . GLY A 1 372 ? -8.660 23.275 9.052 1.00 13.72 351 GLY A C 1
ATOM 2609 O O . GLY A 1 372 ? -9.081 24.371 8.666 1.00 14.39 351 GLY A O 1
ATOM 2610 N N . ALA A 1 373 ? -8.383 23.007 10.332 1.00 13.82 352 ALA A N 1
ATOM 2611 C CA . ALA A 1 373 ? -8.539 24.012 11.386 1.00 14.02 352 ALA A CA 1
ATOM 2612 C C . ALA A 1 373 ? -7.554 25.162 11.202 1.00 13.28 352 ALA A C 1
ATOM 2613 O O . ALA A 1 373 ? -7.908 26.331 11.427 1.00 14.04 352 ALA A O 1
ATOM 2615 N N . TYR A 1 374 ? -6.334 24.812 10.815 1.00 13.37 353 TYR A N 1
ATOM 2616 C CA . TYR A 1 374 ? -5.274 25.794 10.582 1.00 12.84 353 TYR A CA 1
ATOM 2617 C C . TYR A 1 374 ? -5.646 26.641 9.374 1.00 13.14 353 TYR A C 1
ATOM 2618 O O . TYR A 1 374 ? -5.530 27.863 9.417 1.00 12.85 353 TYR A O 1
ATOM 2627 N N . LEU A 1 375 ? -6.127 26.011 8.302 1.00 13.30 354 LEU A N 1
ATOM 2628 C CA . LEU A 1 375 ? -6.543 26.773 7.115 1.00 13.53 354 LEU A CA 1
ATOM 2629 C C . LEU A 1 375 ? -7.662 27.765 7.419 1.00 14.05 354 LEU A C 1
ATOM 2630 O O . LEU A 1 375 ? -7.661 28.890 6.918 1.00 14.21 354 LEU A O 1
ATOM 2635 N N . THR A 1 376 ? -8.611 27.354 8.255 1.00 13.62 355 THR A N 1
ATOM 2636 C CA . THR A 1 376 ? -9.690 28.218 8.688 1.00 14.41 355 THR A CA 1
ATOM 2637 C C . THR A 1 376 ? -9.172 29.438 9.454 1.00 13.60 355 THR A C 1
ATOM 2638 O O . THR A 1 376 ? -9.655 30.556 9.237 1.00 13.57 355 THR A O 1
ATOM 2642 N N . ALA A 1 377 ? -8.194 29.216 10.330 1.00 13.14 356 ALA A N 1
ATOM 2643 C CA . ALA A 1 377 ? -7.569 30.312 11.080 1.00 13.37 356 ALA A CA 1
ATOM 2644 C C . ALA A 1 377 ? -6.867 31.290 10.157 1.00 12.92 356 ALA A C 1
ATOM 2645 O O . ALA A 1 377 ? -6.945 32.500 10.352 1.00 13.20 356 ALA A O 1
ATOM 2647 N N . LEU A 1 378 ? -6.193 30.765 9.140 1.00 12.62 357 LEU A N 1
ATOM 2648 C CA . LEU A 1 378 ? -5.538 31.637 8.159 1.00 12.61 357 LEU A CA 1
ATOM 2649 C C . LEU A 1 378 ? -6.542 32.507 7.406 1.00 13.01 357 LEU A C 1
ATOM 2650 O O . LEU A 1 378 ? -6.279 33.694 7.158 1.00 12.83 357 LEU A O 1
ATOM 2655 N N . GLU A 1 379 ? -7.691 31.942 7.042 1.00 13.24 358 GLU A N 1
ATOM 2656 C CA . GLU A 1 379 ? -8.756 32.745 6.440 1.00 14.88 358 GLU A CA 1
ATOM 2657 C C . GLU A 1 379 ? -9.241 33.843 7.383 1.00 13.58 358 GLU A C 1
ATOM 2658 O O . GLU A 1 379 ? -9.424 34.995 6.969 1.00 13.25 358 GLU A O 1
ATOM 2664 N N . GLU A 1 380 ? -9.439 33.498 8.652 1.00 12.89 359 GLU A N 1
ATOM 2665 C CA . GLU A 1 380 ? -9.891 34.499 9.628 1.00 13.44 359 GLU A CA 1
ATOM 2666 C C . GLU A 1 380 ? -8.873 35.639 9.814 1.00 12.62 359 GLU A C 1
ATOM 2667 O O . GLU A 1 380 ? -9.260 36.811 9.913 1.00 12.55 359 GLU A O 1
ATOM 2673 N N . ARG A 1 381 ? -7.592 35.306 9.825 1.00 11.84 360 ARG A N 1
ATOM 2674 C CA . ARG A 1 381 ? -6.539 36.316 9.851 1.00 11.47 360 ARG A CA 1
ATOM 2675 C C . ARG A 1 381 ? -6.732 37.326 8.716 1.00 11.51 360 ARG A C 1
ATOM 2676 O O . ARG A 1 381 ? -6.696 38.531 8.954 1.00 11.33 360 ARG A O 1
ATOM 2684 N N . SER A 1 382 ? -6.942 36.835 7.497 1.00 11.39 361 SER A N 1
ATOM 2685 C CA . SER A 1 382 ? -7.133 37.731 6.345 1.00 12.30 361 SER A CA 1
ATOM 2686 C C . SER A 1 382 ? -8.357 38.620 6.529 1.00 12.22 361 SER A C 1
ATOM 2687 O O . SER A 1 382 ? -8.318 39.810 6.179 1.00 12.21 361 SER A O 1
ATOM 2690 N N . SER A 1 383 ? -9.443 38.048 7.052 1.00 12.78 362 SER A N 1
ATOM 2691 C CA . SER A 1 383 ? -10.687 38.790 7.283 1.00 13.47 362 SER A CA 1
ATOM 2692 C C . SER A 1 383 ? -10.484 39.938 8.273 1.00 12.24 362 SER A C 1
ATOM 2693 O O . SER A 1 383 ? -10.871 41.077 8.020 1.00 12.12 362 SER A O 1
ATOM 2696 N N . ILE A 1 384 ? -9.835 39.631 9.387 1.00 10.91 363 ILE A N 1
ATOM 2697 C CA . ILE A 1 384 ? -9.589 40.644 10.416 1.00 10.40 363 ILE A CA 1
ATOM 2698 C C . ILE A 1 384 ? -8.678 41.740 9.871 1.00 10.53 363 ILE A C 1
ATOM 2699 O O . ILE A 1 384 ? -8.922 42.926 10.100 1.00 9.92 363 ILE A O 1
ATOM 2704 N N . GLN A 1 385 ? -7.642 41.342 9.143 1.00 10.46 364 GLN A N 1
ATOM 2705 C CA . GLN A 1 385 ? -6.712 42.300 8.558 1.00 10.92 364 GLN A CA 1
ATOM 2706 C C . GLN A 1 385 ? -7.434 43.297 7.658 1.00 11.34 364 GLN A C 1
ATOM 2707 O O . GLN A 1 385 ? -7.204 44.492 7.751 1.00 10.68 364 GLN A O 1
ATOM 2713 N N . MET A 1 386 ? -8.347 42.807 6.822 1.00 11.95 365 MET A N 1
ATOM 2714 C CA . MET A 1 386 ? -9.095 43.676 5.918 1.00 14.19 365 MET A CA 1
ATOM 2715 C C . MET A 1 386 ? -10.015 44.613 6.691 1.00 12.57 365 MET A C 1
ATOM 2716 O O . MET A 1 386 ? -10.079 45.796 6.384 1.00 11.92 365 MET A O 1
ATOM 2721 N N . THR A 1 387 ? -10.700 44.095 7.702 1.00 11.92 366 THR A N 1
ATOM 2722 C CA . THR A 1 387 ? -11.580 44.910 8.561 1.00 12.49 366 THR A CA 1
ATOM 2723 C C . THR A 1 387 ? -10.818 46.050 9.228 1.00 11.54 366 THR A C 1
ATOM 2724 O O . THR A 1 387 ? -11.242 47.199 9.201 1.00 11.27 366 THR A O 1
ATOM 2728 N N . VAL A 1 388 ? -9.675 45.723 9.813 1.00 10.46 367 VAL A N 1
ATOM 2729 C CA . VAL A 1 388 ? -8.894 46.739 10.500 1.00 10.18 367 VAL A CA 1
ATOM 2730 C C . VAL A 1 388 ? -8.268 47.726 9.520 1.00 10.14 367 VAL A C 1
ATOM 2731 O O . VAL A 1 388 ? -8.229 48.927 9.784 1.00 10.41 367 VAL A O 1
ATOM 2735 N N . ALA A 1 389 ? -7.801 47.249 8.372 1.00 10.30 368 ALA A N 1
ATOM 2736 C CA . ALA A 1 389 ? -7.270 48.163 7.359 1.00 10.55 368 ALA A CA 1
ATOM 2737 C C . ALA A 1 389 ? -8.316 49.195 6.929 1.00 10.51 368 ALA A C 1
ATOM 2738 O O . ALA A 1 389 ? -7.984 50.370 6.740 1.00 10.86 368 ALA A O 1
ATOM 2740 N N . ALA A 1 390 ? -9.565 48.751 6.787 1.00 10.55 369 ALA A N 1
ATOM 2741 C CA . ALA A 1 390 ? -10.650 49.637 6.376 1.00 10.93 369 ALA A CA 1
ATOM 2742 C C . ALA A 1 390 ? -10.919 50.693 7.445 1.00 11.44 369 ALA A C 1
ATOM 2743 O O . ALA A 1 390 ? -11.048 51.877 7.122 1.00 12.81 369 ALA A O 1
ATOM 2745 N N . LEU A 1 391 ? -10.944 50.293 8.709 1.00 11.68 370 LEU A N 1
ATOM 2746 C CA . LEU A 1 391 ? -11.235 51.287 9.755 1.00 11.96 370 LEU A CA 1
ATOM 2747 C C . LEU A 1 391 ? -10.048 52.224 9.978 1.00 11.06 370 LEU A C 1
ATOM 2748 O O . LEU A 1 391 ? -10.238 53.375 10.370 1.00 10.76 370 LEU A O 1
ATOM 2753 N N . MET A 1 392 ? -8.823 51.768 9.688 1.00 10.29 371 MET A N 1
ATOM 2754 C CA . MET A 1 392 ? -7.638 52.626 9.839 1.00 10.63 371 MET A CA 1
ATOM 2755 C C . MET A 1 392 ? -7.470 53.655 8.703 1.00 11.20 371 MET A C 1
ATOM 2756 O O . MET A 1 392 ? -6.621 54.530 8.774 1.00 11.48 371 MET A O 1
ATOM 2761 N N . GLU A 1 393 ? -8.328 53.603 7.684 1.00 12.20 372 GLU A N 1
ATOM 2762 C CA . GLU A 1 393 ? -8.428 54.729 6.760 1.00 13.01 372 GLU A CA 1
ATOM 2763 C C . GLU A 1 393 ? -9.010 55.967 7.442 1.00 13.07 372 GLU A C 1
ATOM 2764 O O . GLU A 1 393 ? -8.654 57.097 7.069 1.00 14.35 372 GLU A O 1
ATOM 2770 N N . ARG A 1 394 ? -9.865 55.749 8.449 1.00 13.34 373 ARG A N 1
ATOM 2771 C CA . ARG A 1 394 ? -10.407 56.847 9.269 1.00 13.84 373 ARG A CA 1
ATOM 2772 C C . ARG A 1 394 ? -9.524 57.108 10.478 1.00 12.64 373 ARG A C 1
ATOM 2773 O O . ARG A 1 394 ? -9.223 58.254 10.780 1.00 13.09 373 ARG A O 1
ATOM 2781 N N . TYR A 1 395 ? -9.151 56.051 11.174 1.00 11.30 374 TYR A N 1
ATOM 2782 C CA . TYR A 1 395 ? -8.293 56.158 12.372 1.00 11.04 374 TYR A CA 1
ATOM 2783 C C . TYR A 1 395 ? -6.909 55.644 12.037 1.00 9.94 374 TYR A C 1
ATOM 2784 O O . TYR A 1 395 ? -6.624 54.459 12.217 1.00 10.11 374 TYR A O 1
ATOM 2793 N N . GLN A 1 396 ? -6.057 56.537 11.561 1.00 9.68 375 GLN A N 1
ATOM 2794 C CA . GLN A 1 396 ? -4.758 56.135 11.039 1.00 9.84 375 GLN A CA 1
ATOM 2795 C C . GLN A 1 396 ? -3.798 55.750 12.154 1.00 9.54 375 GLN A C 1
ATOM 2796 O O . GLN A 1 396 ? -2.770 55.105 11.886 1.00 9.50 375 GLN A O 1
ATOM 2802 N N . LEU A 1 397 ? -4.102 56.126 13.398 1.00 8.87 376 LEU A N 1
ATOM 2803 C CA . LEU A 1 397 ? -3.336 55.656 14.551 1.00 8.77 376 LEU A CA 1
ATOM 2804 C C . LEU A 1 397 ? -4.268 54.999 15.546 1.00 8.83 376 LEU A C 1
ATOM 2805 O O . LEU A 1 397 ? -5.401 55.470 15.722 1.00 9.15 376 LEU A O 1
ATOM 2810 N N . ILE A 1 398 ? -3.804 53.945 16.200 1.00 8.80 377 ILE A N 1
ATOM 2811 C CA . ILE A 1 398 ? -4.505 53.340 17.325 1.00 8.88 377 ILE A CA 1
ATOM 2812 C C . ILE A 1 398 ? -3.595 53.484 18.541 1.00 8.67 377 ILE A C 1
ATOM 2813 O O . ILE A 1 398 ? -2.416 53.078 18.500 1.00 8.84 377 ILE A O 1
ATOM 2818 N N . LEU A 1 399 ? -4.150 54.045 19.624 1.00 8.35 378 LEU A N 1
ATOM 2819 C CA . LEU A 1 399 ? -3.429 54.169 20.890 1.00 8.55 378 LEU A CA 1
ATOM 2820 C C . LEU A 1 399 ? -3.919 53.050 21.789 1.00 8.44 378 LEU A C 1
ATOM 2821 O O . LEU A 1 399 ? -5.128 52.867 21.934 1.00 8.94 378 LEU A O 1
ATOM 2826 N N . ALA A 1 400 ? -3.005 52.289 22.380 1.00 8.26 379 ALA A N 1
ATOM 2827 C CA . ALA A 1 400 ? -3.381 51.097 23.141 1.00 8.48 379 ALA A CA 1
ATOM 2828 C C . ALA A 1 400 ? -2.391 50.838 24.251 1.00 8.39 379 ALA A C 1
ATOM 2829 O O . ALA A 1 400 ? -1.218 51.203 24.135 1.00 8.37 379 ALA A O 1
ATOM 2831 N N . PRO A 1 401 ? -2.841 50.159 25.318 1.00 8.42 380 PRO A N 1
ATOM 2832 C CA . PRO A 1 401 ? -1.843 49.587 26.217 1.00 8.49 380 PRO A CA 1
ATOM 2833 C C . PRO A 1 401 ? -0.919 48.629 25.461 1.00 8.35 380 PRO A C 1
ATOM 2834 O O . PRO A 1 401 ? -1.320 48.087 24.417 1.00 8.07 380 PRO A O 1
ATOM 2838 N N . VAL A 1 402 ? 0.267 48.388 26.022 1.00 8.48 381 VAL A N 1
ATOM 2839 C CA . VAL A 1 402 ? 1.089 47.239 25.677 1.00 8.81 381 VAL A CA 1
ATOM 2840 C C . VAL A 1 402 ? 0.611 46.152 26.655 1.00 9.06 381 VAL A C 1
ATOM 2841 O O . VAL A 1 402 ? -0.478 45.598 26.428 1.00 9.71 381 VAL A O 1
ATOM 2845 N N . ALA A 1 403 ? 1.346 45.876 27.720 1.00 9.31 382 ALA A N 1
ATOM 2846 C CA . ALA A 1 403 ? 0.900 44.882 28.699 1.00 9.43 382 ALA A CA 1
ATOM 2847 C C . ALA A 1 403 ? -0.213 45.433 29.573 1.00 9.39 382 ALA A C 1
ATOM 2848 O O . ALA A 1 403 ? -0.323 46.638 29.801 1.00 9.58 382 ALA A O 1
ATOM 2850 N N . GLY A 1 404 ? -1.034 44.535 30.092 1.00 9.03 383 GLY A N 1
ATOM 2851 C CA . GLY A 1 404 ? -2.090 44.897 31.022 1.00 9.56 383 GLY A CA 1
ATOM 2852 C C . GLY A 1 404 ? -1.622 45.110 32.443 1.00 10.10 383 GLY A C 1
ATOM 2853 O O . GLY A 1 404 ? -2.438 45.433 33.302 1.00 10.48 383 GLY A O 1
ATOM 2854 N N . MET A 1 405 ? -0.329 44.966 32.709 1.00 9.84 384 MET A N 1
ATOM 2855 C CA . MET A 1 405 ? 0.208 45.134 34.060 1.00 10.16 384 MET A CA 1
ATOM 2856 C C . MET A 1 405 ? 1.616 45.695 33.946 1.00 10.15 384 MET A C 1
ATOM 2857 O O . MET A 1 405 ? 2.267 45.512 32.915 1.00 10.03 384 MET A O 1
ATOM 2862 N N . PRO A 1 406 ? 2.104 46.352 35.008 1.00 10.41 385 PRO A N 1
ATOM 2863 C CA . PRO A 1 406 ? 3.513 46.734 35.061 1.00 10.38 385 PRO A CA 1
ATOM 2864 C C . PRO A 1 406 ? 4.422 45.501 35.194 1.00 9.91 385 PRO A C 1
ATOM 2865 O O . PRO A 1 406 ? 3.935 44.371 35.372 1.00 10.11 385 PRO A O 1
ATOM 2869 N N . ALA A 1 407 ? 5.728 45.707 35.062 1.00 9.74 386 ALA A N 1
ATOM 2870 C CA . ALA A 1 407 ? 6.664 44.580 34.990 1.00 9.92 386 ALA A CA 1
ATOM 2871 C C . ALA A 1 407 ? 6.423 43.606 36.132 1.00 10.27 386 ALA A C 1
ATOM 2872 O O . ALA A 1 407 ? 6.521 44.016 37.288 1.00 10.82 386 ALA A O 1
ATOM 2874 N N . PRO A 1 408 ? 6.073 42.354 35.820 1.00 10.40 387 PRO A N 1
ATOM 2875 C CA . PRO A 1 408 ? 5.778 41.379 36.863 1.00 10.49 387 PRO A CA 1
ATOM 2876 C C . PRO A 1 408 ? 7.039 40.744 37.456 1.00 10.34 387 PRO A C 1
ATOM 2877 O O . PRO A 1 408 ? 8.145 40.904 36.940 1.00 10.07 387 PRO A O 1
ATOM 2881 N N . PRO A 1 409 ? 6.885 40.002 38.555 1.00 10.92 388 PRO A N 1
ATOM 2882 C CA . PRO A 1 409 ? 8.032 39.283 39.089 1.00 11.44 388 PRO A CA 1
ATOM 2883 C C . PRO A 1 409 ? 8.626 38.276 38.108 1.00 12.08 388 PRO A C 1
ATOM 2884 O O . PRO A 1 409 ? 7.929 37.764 37.231 1.00 12.79 388 PRO A O 1
ATOM 2888 N N . LEU A 1 410 ? 9.903 37.987 38.305 1.00 12.77 389 LEU A N 1
ATOM 2889 C CA . LEU A 1 410 ? 10.632 37.052 37.443 1.00 14.49 389 LEU A CA 1
ATOM 2890 C C . LEU A 1 410 ? 9.961 35.716 37.248 1.00 14.81 389 LEU A C 1
ATOM 2891 O O . LEU A 1 410 ? 10.080 35.117 36.182 1.00 15.21 389 LEU A O 1
ATOM 2896 N N . ASP A 1 411 ? 9.253 35.240 38.267 1.00 15.15 390 ASP A N 1
ATOM 2897 C CA . ASP A 1 411 ? 8.566 33.938 38.192 1.00 16.44 390 ASP A CA 1
ATOM 2898 C C . ASP A 1 411 ? 7.152 33.966 37.616 1.00 15.48 390 ASP A C 1
ATOM 2899 O O . ASP A 1 411 ? 6.452 32.948 37.655 1.00 15.71 390 ASP A O 1
ATOM 2904 N N . PHE A 1 412 ? 6.735 35.085 37.007 1.00 13.91 391 PHE A N 1
ATOM 2905 C CA . PHE A 1 412 ? 5.347 35.260 36.629 1.00 13.64 391 PHE A CA 1
ATOM 2906 C C . PHE A 1 412 ? 4.825 34.231 35.640 1.00 13.43 391 PHE A C 1
ATOM 2907 O O . PHE A 1 412 ? 3.620 33.995 35.609 1.00 14.34 391 PHE A O 1
ATOM 2915 N N . ASP A 1 413 ? 5.718 33.665 34.829 1.00 13.91 392 ASP A N 1
ATOM 2916 C CA . ASP A 1 413 ? 5.342 32.687 33.811 1.00 14.08 392 ASP A CA 1
ATOM 2917 C C . ASP A 1 413 ? 6.084 31.365 33.979 1.00 15.58 392 ASP A C 1
ATOM 2918 O O . ASP A 1 413 ? 6.218 30.616 33.023 1.00 16.45 392 ASP A O 1
ATOM 2923 N N . ASP A 1 414 ? 6.542 31.083 35.201 1.00 17.52 393 ASP A N 1
ATOM 2924 C CA . ASP A 1 414 ? 7.364 29.900 35.488 1.00 18.35 393 ASP A CA 1
ATOM 2925 C C . ASP A 1 414 ? 6.497 28.758 36.053 1.00 18.83 393 ASP A C 1
ATOM 2926 O O . ASP A 1 414 ? 6.076 28.808 37.216 1.00 18.66 393 ASP A O 1
ATOM 2931 N N . HIS A 1 415 ? 6.223 27.753 35.216 1.00 18.80 394 HIS A N 1
ATOM 2932 C CA . HIS A 1 415 ? 5.439 26.570 35.616 1.00 19.25 394 HIS A CA 1
ATOM 2933 C C . HIS A 1 415 ? 4.112 26.957 36.296 1.00 18.87 394 HIS A C 1
ATOM 2934 O O . HIS A 1 415 ? 3.775 26.488 37.397 1.00 19.94 394 HIS A O 1
ATOM 2941 N N . ILE A 1 416 ? 3.367 27.857 35.660 1.00 17.21 395 ILE A N 1
ATOM 2942 C CA . ILE A 1 416 ? 2.136 28.383 36.256 1.00 17.06 395 ILE A CA 1
ATOM 2943 C C . ILE A 1 416 ? 0.851 27.629 35.937 1.00 16.62 395 ILE A C 1
ATOM 2944 O O . ILE A 1 416 ? -0.163 27.883 36.569 1.00 17.13 395 ILE A O 1
ATOM 2949 N N . GLY A 1 417 ? 0.903 26.691 34.992 1.00 16.40 396 GLY A N 1
ATOM 2950 C CA . GLY A 1 417 ? -0.276 25.930 34.616 1.00 16.51 396 GLY A CA 1
ATOM 2951 C C . GLY A 1 417 ? -1.208 26.599 33.615 1.00 16.36 396 GLY A C 1
ATOM 2952 O O . GLY A 1 417 ? -1.045 27.766 33.257 1.00 15.67 396 GLY A O 1
ATOM 2953 N N . ARG A 1 418 ? -2.218 25.849 33.192 1.00 16.64 397 ARG A N 1
ATOM 2954 C CA . ARG A 1 418 ? -3.147 26.273 32.129 1.00 16.54 397 ARG A CA 1
ATOM 2955 C C . ARG A 1 418 ? -4.023 27.464 32.501 1.00 17.32 397 ARG A C 1
ATOM 2956 O O . ARG A 1 418 ? -4.103 28.448 31.769 1.00 16.60 397 ARG A O 1
ATOM 2964 N N . GLU A 1 419 ? -4.700 27.381 33.641 1.00 18.00 398 GLU A N 1
ATOM 2965 C CA . GLU A 1 419 ? -5.610 28.444 34.047 1.00 19.15 398 GLU A CA 1
ATOM 2966 C C . GLU A 1 419 ? -4.903 29.797 34.184 1.00 16.62 398 GLU A C 1
ATOM 2967 O O . GLU A 1 419 ? -5.398 30.825 33.670 1.00 14.91 398 GLU A O 1
ATOM 2973 N N . ALA A 1 420 ? -3.753 29.782 34.846 1.00 15.06 399 ALA A N 1
ATOM 2974 C CA . ALA A 1 420 ? -2.975 31.010 35.069 1.00 14.63 399 ALA A CA 1
ATOM 2975 C C . ALA A 1 420 ? -2.389 31.518 33.762 1.00 13.79 399 ALA A C 1
ATOM 2976 O O . ALA A 1 420 ? -2.206 32.728 33.596 1.00 14.02 399 ALA A O 1
ATOM 2978 N N . SER A 1 421 ? -2.096 30.610 32.840 1.00 13.08 400 SER A N 1
ATOM 2979 C CA . SER A 1 421 ? -1.548 31.013 31.533 1.00 12.89 400 SER A CA 1
ATOM 2980 C C . SER A 1 421 ? -2.612 31.674 30.656 1.00 12.43 400 SER A C 1
ATOM 2981 O O . SER A 1 421 ? -2.305 32.616 29.916 1.00 11.72 400 SER A O 1
ATOM 2984 N N . ILE A 1 422 ? -3.856 31.203 30.703 1.00 12.33 401 ILE A N 1
ATOM 2985 C CA . ILE A 1 422 ? -4.958 31.906 30.062 1.00 12.82 401 ILE A CA 1
ATOM 2986 C C . ILE A 1 422 ? -5.119 33.312 30.660 1.00 12.35 401 ILE A C 1
ATOM 2987 O O . ILE A 1 422 ? -5.279 34.294 29.925 1.00 11.61 401 ILE A O 1
ATOM 2992 N N . ALA A 1 423 ? -5.037 33.432 31.987 1.00 11.99 402 ALA A N 1
ATOM 2993 C CA . ALA A 1 423 ? -5.109 34.742 32.607 1.00 11.47 402 ALA A CA 1
ATOM 2994 C C . ALA A 1 423 ? -3.978 35.664 32.136 1.00 10.86 402 ALA A C 1
ATOM 2995 O O . ALA A 1 423 ? -4.218 36.839 31.868 1.00 10.84 402 ALA A O 1
ATOM 2997 N N . LEU A 1 424 ? -2.763 35.132 32.050 1.00 10.70 403 LEU A N 1
ATOM 2998 C CA . LEU A 1 424 ? -1.625 35.904 31.534 1.00 10.59 403 LEU A CA 1
ATOM 2999 C C . LEU A 1 424 ? -1.880 36.352 30.094 1.00 10.18 403 LEU A C 1
ATOM 3000 O O . LEU A 1 424 ? -1.690 37.524 29.761 1.00 9.85 403 LEU A O 1
ATOM 3005 N N . PHE A 1 425 ? -2.346 35.429 29.254 1.00 10.19 404 PHE A N 1
ATOM 3006 C CA . PHE A 1 425 ? -2.669 35.797 27.874 1.00 10.32 404 PHE A CA 1
ATOM 3007 C C . PHE A 1 425 ? -3.692 36.921 27.836 1.00 10.04 404 PHE A C 1
ATOM 3008 O O . PHE A 1 425 ? -3.545 37.883 27.073 1.00 9.90 404 PHE A O 1
ATOM 3016 N N . ASP A 1 426 ? -4.718 36.832 28.693 1.00 9.50 405 ASP A N 1
ATOM 3017 C CA . ASP A 1 426 ? -5.738 37.863 28.717 1.00 10.23 405 ASP A CA 1
ATOM 3018 C C . ASP A 1 426 ? -5.174 39.232 29.116 1.00 9.93 405 ASP A C 1
ATOM 3019 O O . ASP A 1 426 ? -5.633 40.254 28.639 1.00 10.01 405 ASP A O 1
ATOM 3024 N N . GLN A 1 427 ? -4.171 39.246 29.984 1.00 9.78 406 GLN A N 1
ATOM 3025 C CA . GLN A 1 427 ? -3.488 40.494 30.332 1.00 10.07 406 GLN A CA 1
ATOM 3026 C C . GLN A 1 427 ? -2.712 41.101 29.164 1.00 10.00 406 GLN A C 1
ATOM 3027 O O . GLN A 1 427 ? -2.421 42.294 29.170 1.00 10.41 406 GLN A O 1
ATOM 3033 N N . MET A 1 428 ? -2.339 40.259 28.200 1.00 9.67 407 MET A N 1
ATOM 3034 C CA . MET A 1 428 ? -1.474 40.668 27.082 1.00 9.91 407 MET A CA 1
ATOM 3035 C C . MET A 1 428 ? -2.221 40.882 25.759 1.00 9.81 407 MET A C 1
ATOM 3036 O O . MET A 1 428 ? -1.572 41.116 24.726 1.00 10.07 407 MET A O 1
ATOM 3041 N N . ARG A 1 429 ? -3.550 40.882 25.791 1.00 9.20 408 ARG A N 1
ATOM 3042 C CA . ARG A 1 429 ? -4.374 40.932 24.567 1.00 9.59 408 ARG A CA 1
ATOM 3043 C C . ARG A 1 429 ? -4.247 42.214 23.754 1.00 9.99 408 ARG A C 1
ATOM 3044 O O . ARG A 1 429 ? -4.676 42.217 22.601 1.00 10.02 408 ARG A O 1
ATOM 3052 N N . CYS A 1 430 ? -3.697 43.299 24.303 1.00 9.90 409 CYS A N 1
ATOM 3053 C CA . CYS A 1 430 ? -3.437 44.484 23.469 1.00 10.21 409 CYS A CA 1
ATOM 3054 C C . CYS A 1 430 ? -2.152 44.381 22.646 1.00 10.40 409 CYS A C 1
ATOM 3055 O O . CYS A 1 430 ? -1.861 45.270 21.863 1.00 10.42 409 CYS A O 1
ATOM 3058 N N . VAL A 1 431 ? -1.417 43.293 22.800 1.00 10.27 410 VAL A N 1
ATOM 3059 C CA . VAL A 1 431 ? -0.102 43.144 22.148 1.00 10.40 410 VAL A CA 1
ATOM 3060 C C . VAL A 1 431 ? -0.076 42.431 20.772 1.00 10.21 410 VAL A C 1
ATOM 3061 O O . VAL A 1 431 ? 0.367 43.026 19.799 1.00 9.79 410 VAL A O 1
ATOM 3065 N N . PRO A 1 432 ? -0.481 41.149 20.685 1.00 10.03 411 PRO A N 1
ATOM 3066 C CA . PRO A 1 432 ? -0.144 40.356 19.486 1.00 10.39 411 PRO A CA 1
ATOM 3067 C C . PRO A 1 432 ? -1.048 40.562 18.280 1.00 10.37 411 PRO A C 1
ATOM 3068 O O . PRO A 1 432 ? -0.697 40.065 17.208 1.00 10.67 411 PRO A O 1
ATOM 3072 N N . TRP A 1 433 ? -2.178 41.265 18.434 1.00 9.95 412 TRP A N 1
ATOM 3073 C CA . TRP A 1 433 ? -3.017 41.603 17.266 1.00 10.01 412 TRP A CA 1
ATOM 3074 C C . TRP A 1 433 ? -2.223 42.421 16.243 1.00 9.79 412 TRP A C 1
ATOM 3075 O O . TRP A 1 433 ? -2.413 42.300 15.037 1.00 9.65 412 TRP A O 1
ATOM 3086 N N . VAL A 1 434 ? -1.288 43.228 16.752 1.00 8.88 413 VAL A N 1
ATOM 3087 C CA . VAL A 1 434 ? -0.441 44.065 15.920 1.00 8.94 413 VAL A CA 1
ATOM 3088 C C . VAL A 1 434 ? 0.391 43.195 14.966 1.00 8.73 413 VAL A C 1
ATOM 3089 O O . VAL A 1 434 ? 0.537 43.507 13.789 1.00 9.16 413 VAL A O 1
ATOM 3093 N N . ASN A 1 435 ? 0.951 42.119 15.504 1.00 8.23 414 ASN A N 1
ATOM 3094 C CA . ASN A 1 435 ? 1.731 41.149 14.709 1.00 8.47 414 ASN A CA 1
ATOM 3095 C C . ASN A 1 435 ? 0.854 40.412 13.711 1.00 8.50 414 ASN A C 1
ATOM 3096 O O . ASN A 1 435 ? 1.238 40.254 12.555 1.00 8.52 414 ASN A O 1
ATOM 3101 N N . LEU A 1 436 ? -0.294 39.944 14.174 1.00 8.73 415 LEU A N 1
ATOM 3102 C CA . LEU A 1 436 ? -1.213 39.200 13.332 1.00 9.28 415 LEU A CA 1
ATOM 3103 C C . LEU A 1 436 ? -1.517 39.961 12.056 1.00 9.68 415 LEU A C 1
ATOM 3104 O O . LEU A 1 436 ? -1.536 39.368 10.960 1.00 9.96 415 LEU A O 1
ATOM 3109 N N . LEU A 1 437 ? -1.761 41.252 12.194 1.00 9.87 416 LEU A N 1
ATOM 3110 C CA . LEU A 1 437 ? -2.225 42.070 11.065 1.00 10.19 416 LEU A CA 1
ATOM 3111 C C . LEU A 1 437 ? -1.117 42.778 10.305 1.00 10.66 416 LEU A C 1
ATOM 3112 O O . LEU A 1 437 ? -1.389 43.437 9.295 1.00 11.53 416 LEU A O 1
ATOM 3117 N N . GLY A 1 438 ? 0.119 42.671 10.795 1.00 10.01 417 GLY A N 1
ATOM 3118 C CA . GLY A 1 438 ? 1.291 43.150 10.058 1.00 10.02 417 GLY A CA 1
ATOM 3119 C C . GLY A 1 438 ? 1.442 44.642 10.147 1.00 9.32 417 GLY A C 1
ATOM 3120 O O . GLY A 1 438 ? 1.649 45.325 9.139 1.00 10.15 417 GLY A O 1
ATOM 3121 N N . LEU A 1 439 ? 1.323 45.171 11.364 1.00 8.99 418 LEU A N 1
ATOM 3122 C CA . LEU A 1 439 ? 1.331 46.607 11.569 1.00 8.48 418 LEU A CA 1
ATOM 3123 C C . LEU A 1 439 ? 2.541 47.094 12.334 1.00 8.16 418 LEU A C 1
ATOM 3124 O O . LEU A 1 439 ? 2.964 46.439 13.285 1.00 8.01 418 LEU A O 1
ATOM 3129 N N . PRO A 1 440 ? 3.064 48.282 11.974 1.00 7.43 419 PRO A N 1
ATOM 3130 C CA . PRO A 1 440 ? 4.108 48.900 12.800 1.00 7.41 419 PRO A CA 1
ATOM 3131 C C . PRO A 1 440 ? 3.540 49.473 14.094 1.00 7.35 419 PRO A C 1
ATOM 3132 O O . PRO A 1 440 ? 2.379 49.859 14.126 1.00 7.45 419 PRO A O 1
ATOM 3136 N N . SER A 1 441 ? 4.353 49.546 15.151 1.00 7.21 420 SER A N 1
ATOM 3137 C CA . SER A 1 441 ? 3.887 50.106 16.425 1.00 7.29 420 SER A CA 1
ATOM 3138 C C . SER A 1 441 ? 5.065 50.565 17.255 1.00 7.21 420 SER A C 1
ATOM 3139 O O . SER A 1 441 ? 6.071 49.845 17.372 1.00 7.60 420 SER A O 1
ATOM 3142 N N . LEU A 1 442 ? 4.927 51.740 17.853 1.00 7.01 421 LEU A N 1
ATOM 3143 C CA . LEU A 1 442 ? 5.920 52.262 18.787 1.00 7.09 421 LEU A CA 1
ATOM 3144 C C . LEU A 1 442 ? 5.440 52.074 20.219 1.00 7.39 421 LEU A C 1
ATOM 3145 O O . LEU A 1 442 ? 4.388 52.594 20.591 1.00 7.45 421 LEU A O 1
ATOM 3150 N N . ALA A 1 443 ? 6.213 51.352 21.021 1.00 7.34 422 ALA A N 1
ATOM 3151 C CA . ALA A 1 443 ? 5.980 51.326 22.479 1.00 7.58 422 ALA A CA 1
ATOM 3152 C C . ALA A 1 443 ? 6.693 52.489 23.146 1.00 7.96 422 ALA A C 1
ATOM 3153 O O . ALA A 1 443 ? 7.870 52.718 22.924 1.00 8.14 422 ALA A O 1
ATOM 3155 N N . LEU A 1 444 ? 5.945 53.183 24.007 1.00 8.14 423 LEU A N 1
ATOM 3156 C CA . LEU A 1 444 ? 6.433 54.288 24.803 1.00 8.09 423 LEU A CA 1
ATOM 3157 C C . LEU A 1 444 ? 6.889 53.769 26.161 1.00 8.19 423 LEU A C 1
ATOM 3158 O O . LEU A 1 444 ? 6.492 52.677 26.592 1.00 7.83 423 LEU A O 1
ATOM 3163 N N . PRO A 1 445 ? 7.759 54.533 26.845 1.00 8.64 424 PRO A N 1
ATOM 3164 C CA . PRO A 1 445 ? 8.314 54.068 28.129 1.00 9.06 424 PRO A CA 1
ATOM 3165 C C . PRO A 1 445 ? 7.293 53.878 29.239 1.00 9.46 424 PRO A C 1
ATOM 3166 O O . PRO A 1 445 ? 7.617 53.249 30.252 1.00 10.41 424 PRO A O 1
ATOM 3170 N N . ASN A 1 446 ? 6.089 54.429 29.079 1.00 8.89 425 ASN A N 1
ATOM 3171 C CA . ASN A 1 446 ? 5.024 54.271 30.058 1.00 9.04 425 ASN A CA 1
ATOM 3172 C C . ASN A 1 446 ? 4.099 53.081 29.795 1.00 9.28 425 ASN A C 1
ATOM 3173 O O . ASN A 1 446 ? 3.064 52.941 30.455 1.00 9.89 425 ASN A O 1
ATOM 3178 N N . GLY A 1 447 ? 4.440 52.224 28.831 1.00 9.24 426 GLY A N 1
ATOM 3179 C CA . GLY A 1 447 ? 3.652 51.022 28.604 1.00 9.07 426 GLY A CA 1
ATOM 3180 C C . GLY A 1 447 ? 2.440 51.178 27.710 1.00 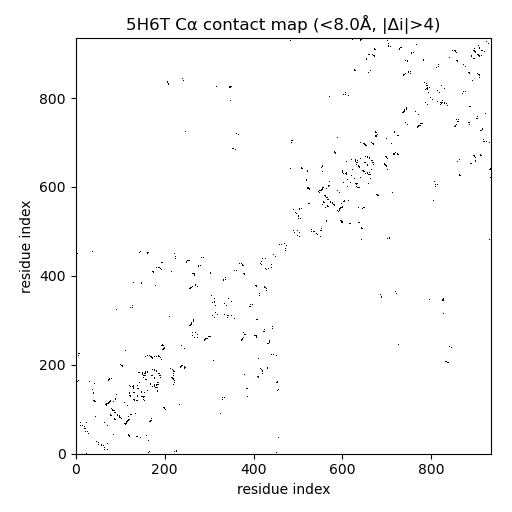8.96 426 GLY A C 1
ATOM 3181 O O . GLY A 1 447 ? 1.570 50.303 27.711 1.00 9.53 426 GLY A O 1
ATOM 3182 N N . ILE A 1 448 ? 2.396 52.275 26.962 1.00 8.30 427 ILE A N 1
ATOM 3183 C CA . ILE A 1 448 ? 1.347 52.559 25.988 1.00 8.07 427 ILE A CA 1
ATOM 3184 C C . ILE A 1 448 ? 2.009 52.559 24.608 1.00 7.82 427 ILE A C 1
ATOM 3185 O O . ILE A 1 448 ? 3.200 52.910 24.490 1.00 7.62 427 ILE A O 1
ATOM 3190 N N . GLN A 1 449 ? 1.274 52.142 23.588 1.00 7.63 428 GLN A N 1
ATOM 3191 C CA . GLN A 1 449 ? 1.809 52.059 22.221 1.00 7.54 428 GLN A CA 1
ATOM 3192 C C . GLN A 1 449 ? 0.947 52.819 21.232 1.00 7.61 428 GLN A C 1
ATOM 3193 O O . GLN A 1 449 ? -0.249 53.021 21.449 1.00 7.78 428 GLN A O 1
ATOM 3199 N N . LEU A 1 450 ? 1.587 53.210 20.130 1.00 7.56 429 LEU A N 1
ATOM 3200 C CA . LEU A 1 450 ? 0.965 53.865 18.974 1.00 7.75 429 LEU A CA 1
ATOM 3201 C C . LEU A 1 450 ? 1.145 52.951 17.774 1.00 7.91 429 LEU A C 1
ATOM 3202 O O . LEU A 1 450 ? 2.276 52.717 17.331 1.00 8.46 429 LEU A O 1
ATOM 3207 N N . VAL A 1 451 ? 0.026 52.434 17.281 1.00 7.72 430 VAL A N 1
ATOM 3208 C CA . VAL A 1 451 ? -0.021 51.502 16.151 1.00 7.84 430 VAL A CA 1
ATOM 3209 C C . VAL A 1 451 ? -0.467 52.260 14.902 1.00 7.98 430 VAL A C 1
ATOM 3210 O O . VAL A 1 451 ? -1.391 53.062 14.967 1.00 8.27 430 VAL A O 1
ATOM 3214 N N . GLY A 1 452 ? 0.179 51.997 13.761 1.00 7.87 431 GLY A N 1
ATOM 3215 C CA . GLY A 1 452 ? -0.166 52.637 12.487 1.00 8.01 431 GLY A CA 1
ATOM 3216 C C . GLY A 1 452 ? -0.428 51.620 11.403 1.00 8.12 431 GLY A C 1
ATOM 3217 O O . GLY A 1 452 ? -0.285 50.413 11.615 1.00 8.18 431 GLY A O 1
ATOM 3218 N N . ARG A 1 453 ? -0.839 52.112 10.233 1.00 8.95 432 ARG A N 1
ATOM 3219 C CA . ARG A 1 453 ? -0.985 51.247 9.082 1.00 9.35 432 ARG A CA 1
ATOM 3220 C C . ARG A 1 453 ? 0.368 50.833 8.537 1.00 9.29 432 ARG A C 1
ATOM 3221 O O . ARG A 1 453 ? 1.378 51.501 8.763 1.00 8.76 432 ARG A O 1
ATOM 3229 N N . LYS A 1 454 ? 0.370 49.742 7.790 1.00 9.43 433 LYS A N 1
ATOM 3230 C CA . LYS A 1 454 ? 1.513 49.375 6.969 1.00 10.09 433 LYS A CA 1
ATOM 3231 C C . LYS A 1 454 ? 2.005 50.619 6.218 1.00 9.85 433 LYS A C 1
ATOM 3232 O O . LYS A 1 454 ? 1.201 51.386 5.677 1.00 9.86 433 LYS A O 1
ATOM 3238 N N . HIS A 1 455 ? 3.328 50.803 6.219 1.00 9.79 434 HIS A N 1
ATOM 3239 C CA . HIS A 1 455 ? 4.039 51.888 5.525 1.00 10.57 434 HIS A CA 1
ATOM 3240 C C . HIS A 1 455 ? 4.016 53.249 6.218 1.00 10.71 434 HIS A C 1
ATOM 3241 O O . HIS A 1 455 ? 4.748 54.152 5.779 1.00 11.13 434 HIS A O 1
ATOM 3248 N N . ASP A 1 456 ? 3.269 53.388 7.320 1.00 10.84 435 ASP A N 1
ATOM 3249 C CA . ASP A 1 456 ? 3.086 54.692 7.969 1.00 11.92 435 ASP A CA 1
ATOM 3250 C C . ASP A 1 456 ? 3.968 54.896 9.219 1.00 10.90 435 ASP A C 1
ATOM 3251 O O . ASP A 1 456 ? 3.582 55.562 10.188 1.00 10.50 435 ASP A O 1
ATOM 3256 N N . GLU A 1 457 ? 5.198 54.380 9.182 1.00 9.60 436 GLU A N 1
ATOM 3257 C CA . GLU A 1 457 ? 6.121 54.513 10.309 1.00 9.38 436 GLU A CA 1
ATOM 3258 C C . GLU A 1 457 ? 6.369 55.956 10.752 1.00 9.15 436 GLU A C 1
ATOM 3259 O O . GLU A 1 457 ? 6.415 56.234 11.942 1.00 8.83 436 GLU A O 1
ATOM 3265 N N . LEU A 1 458 ? 6.509 56.881 9.812 1.00 9.46 437 LEU A N 1
ATOM 3266 C CA . LEU A 1 458 ? 6.850 58.239 10.213 1.00 9.94 437 LEU A CA 1
ATOM 3267 C C . LEU A 1 458 ? 5.678 58.960 10.894 1.00 9.50 437 LEU A C 1
ATOM 3268 O O . LEU A 1 458 ? 5.915 59.823 11.739 1.00 9.65 437 LEU A O 1
ATOM 3273 N N . THR A 1 459 ? 4.445 58.625 10.532 1.00 9.32 438 THR A N 1
ATOM 3274 C CA . THR A 1 459 ? 3.252 59.135 11.247 1.00 9.28 438 THR A CA 1
ATOM 3275 C C . THR A 1 459 ? 3.275 58.681 12.706 1.00 8.94 438 THR A C 1
ATOM 3276 O O . THR A 1 459 ? 2.983 59.457 13.628 1.00 9.00 438 THR A O 1
ATOM 3280 N N . ILE A 1 460 ? 3.653 57.429 12.920 1.00 8.46 439 ILE A N 1
ATOM 3281 C CA . ILE A 1 460 ? 3.767 56.904 14.281 1.00 8.48 439 ILE A CA 1
ATOM 3282 C C . ILE A 1 460 ? 4.824 57.680 15.060 1.00 8.46 439 ILE A C 1
ATOM 3283 O O . ILE A 1 460 ? 4.586 58.090 16.189 1.00 8.41 439 ILE A O 1
ATOM 3288 N N . LEU A 1 461 ? 5.997 57.885 14.478 1.00 8.62 440 LEU A N 1
ATOM 3289 C CA . LEU A 1 461 ? 7.059 58.546 15.209 1.00 9.19 440 LEU A CA 1
ATOM 3290 C C . LEU A 1 461 ? 6.715 59.994 15.504 1.00 9.48 440 LEU A C 1
ATOM 3291 O O . LEU A 1 461 ? 7.087 60.488 16.553 1.00 9.57 440 LEU A O 1
ATOM 3296 N N . ALA A 1 462 ? 5.970 60.649 14.616 1.00 9.29 441 ALA A N 1
ATOM 3297 C CA . ALA A 1 462 ? 5.513 62.015 14.887 1.00 9.82 441 ALA A CA 1
ATOM 3298 C C . ALA A 1 462 ? 4.614 62.058 16.115 1.00 9.77 441 ALA A C 1
ATOM 3299 O O . ALA A 1 462 ? 4.743 62.974 16.934 1.00 9.88 441 ALA A O 1
ATOM 3301 N N . ALA A 1 463 ? 3.712 61.087 16.243 1.00 9.87 442 ALA A N 1
ATOM 3302 C CA . ALA A 1 463 ? 2.848 60.999 17.422 1.00 10.08 442 ALA A CA 1
ATOM 3303 C C . ALA A 1 463 ? 3.660 60.660 18.670 1.00 10.57 442 ALA A C 1
ATOM 3304 O O . ALA A 1 463 ? 3.381 61.179 19.754 1.00 10.57 442 ALA A O 1
ATOM 3306 N N . GLY A 1 464 ? 4.665 59.811 18.519 1.00 10.66 443 GLY A N 1
ATOM 3307 C CA . GLY A 1 464 ? 5.617 59.532 19.589 1.00 11.54 443 GLY A CA 1
ATOM 3308 C C . GLY A 1 464 ? 6.280 60.779 20.125 1.00 12.44 443 GLY A C 1
ATOM 3309 O O . GLY A 1 464 ? 6.485 60.905 21.342 1.00 13.13 443 GLY A O 1
ATOM 3310 N N . ARG A 1 465 ? 6.635 61.680 19.220 1.00 13.04 444 ARG A N 1
ATOM 3311 C CA . ARG A 1 465 ? 7.280 62.947 19.613 1.00 14.21 444 ARG A CA 1
ATOM 3312 C C . ARG A 1 465 ? 6.343 63.823 20.416 1.00 14.49 444 ARG A C 1
ATOM 3313 O O . ARG A 1 465 ? 6.809 64.578 21.257 1.00 13.11 444 ARG A O 1
ATOM 3321 N N . ALA A 1 466 ? 5.039 63.729 20.171 1.00 14.38 445 ALA A N 1
ATOM 3322 C CA . ALA A 1 466 ? 4.054 64.427 21.007 1.00 14.70 445 ALA A CA 1
ATOM 3323 C C . ALA A 1 466 ? 4.079 63.948 22.462 1.00 14.53 445 ALA A C 1
ATOM 3324 O O . ALA A 1 466 ? 4.061 64.753 23.392 1.00 14.80 445 ALA A O 1
ATOM 3326 N N . TYR A 1 467 ? 4.160 62.635 22.676 1.00 14.00 446 TYR A N 1
ATOM 3327 C CA . TYR A 1 467 ? 4.341 62.088 24.007 1.00 13.38 446 TYR A CA 1
ATOM 3328 C C . TYR A 1 467 ? 5.681 62.593 24.586 1.00 12.62 446 TYR A C 1
ATOM 3329 O O . TYR A 1 467 ? 5.770 63.039 25.742 1.00 12.12 446 TYR A O 1
ATOM 3338 N N . GLU A 1 468 ? 6.743 62.501 23.787 1.00 11.70 447 GLU A N 1
ATOM 3339 C CA . GLU A 1 468 ? 8.085 62.858 24.255 1.00 11.85 447 GLU A CA 1
ATOM 3340 C C . GLU A 1 468 ? 8.189 64.327 24.695 1.00 11.80 447 GLU A C 1
ATOM 3341 O O . GLU A 1 468 ? 8.946 64.648 25.618 1.00 11.57 447 GLU A O 1
ATOM 3347 N N . ARG A 1 469 ? 7.422 65.187 24.044 1.00 12.02 448 ARG A N 1
ATOM 3348 C CA . ARG A 1 469 ? 7.363 66.618 24.376 1.00 13.17 448 ARG A CA 1
ATOM 3349 C C . ARG A 1 469 ? 6.665 66.911 25.690 1.00 12.96 448 ARG A C 1
ATOM 3350 O O . ARG A 1 469 ? 6.770 68.048 26.182 1.00 12.20 448 ARG A O 1
ATOM 3358 N N . ARG A 1 470 ? 5.922 65.940 26.220 1.00 12.43 449 ARG A N 1
ATOM 3359 C CA . ARG A 1 470 ? 5.049 66.112 27.389 1.00 13.03 449 ARG A CA 1
ATOM 3360 C C . ARG A 1 470 ? 5.536 65.363 28.626 1.00 13.91 449 ARG A C 1
ATOM 3361 O O . ARG A 1 470 ? 5.333 65.819 29.749 1.00 14.68 449 ARG A O 1
ATOM 3369 N N . ALA A 1 471 ? 6.158 64.208 28.415 1.00 14.25 450 ALA A N 1
ATOM 3370 C CA . ALA A 1 471 ? 6.607 63.322 29.490 1.00 14.93 450 ALA A CA 1
ATOM 3371 C C . ALA A 1 471 ? 8.058 63.627 29.870 1.00 14.52 450 ALA A C 1
ATOM 3372 O O . ALA A 1 471 ? 8.809 64.143 29.054 1.00 14.01 450 ALA A O 1
ATOM 3374 N N . PRO A 1 472 ? 8.483 63.293 31.107 1.00 16.09 451 PRO A N 1
ATOM 3375 C CA . PRO A 1 472 ? 9.892 63.521 31.424 1.00 16.05 451 PRO A CA 1
ATOM 3376 C C . PRO A 1 472 ? 10.809 62.639 30.604 1.00 14.79 451 PRO A C 1
ATOM 3377 O O . PRO A 1 472 ? 10.430 61.524 30.233 1.00 14.92 451 PRO A O 1
ATOM 3381 N N . ARG A 1 473 ? 11.989 63.167 30.330 1.00 14.64 452 ARG A N 1
ATOM 3382 C CA . ARG A 1 473 ? 13.046 62.452 29.607 1.00 14.67 452 ARG A CA 1
ATOM 3383 C C . ARG A 1 473 ? 13.322 61.118 30.264 1.00 13.49 452 ARG A C 1
ATOM 3384 O O . ARG A 1 473 ? 13.348 61.026 31.486 1.00 13.19 452 ARG A O 1
ATOM 3392 N N . VAL A 1 474 ? 13.525 60.083 29.454 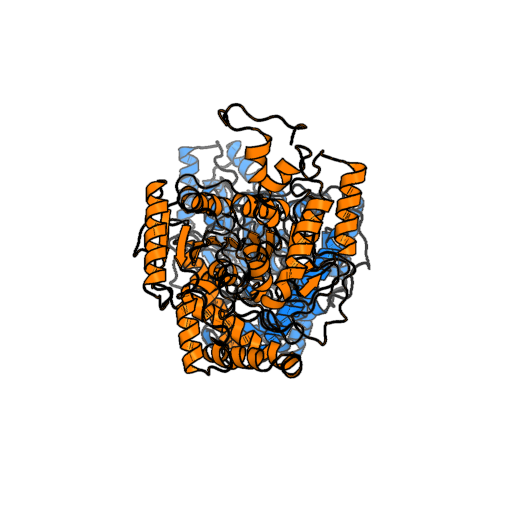1.00 12.13 453 VAL A N 1
ATOM 3393 C CA . VAL A 1 474 ? 13.962 58.780 29.985 1.00 11.61 453 VAL A CA 1
ATOM 3394 C C . VAL A 1 474 ? 15.338 58.920 30.628 1.00 11.88 453 VAL A C 1
ATOM 3395 O O . VAL A 1 474 ? 16.251 59.479 30.025 1.00 11.94 453 VAL A O 1
ATOM 3399 N N . GLU A 1 475 ? 15.473 58.380 31.832 1.00 12.41 454 GLU A N 1
ATOM 3400 C CA . GLU A 1 475 ? 16.754 58.339 32.532 1.00 13.67 454 GLU A CA 1
ATOM 3401 C C . GLU A 1 475 ? 17.173 56.893 32.711 1.00 12.36 454 GLU A C 1
ATOM 3402 O O . GLU A 1 475 ? 16.330 56.004 32.874 1.00 12.34 454 GLU A O 1
ATOM 3408 N N . ILE A 1 476 ? 18.486 56.670 32.693 1.00 11.95 455 ILE A N 1
ATOM 3409 C CA . ILE A 1 476 ? 19.003 55.326 32.891 1.00 12.02 455 ILE A CA 1
ATOM 3410 C C . ILE A 1 476 ? 18.835 54.874 34.333 1.00 12.24 455 ILE A C 1
ATOM 3411 O O . ILE A 1 476 ? 18.751 55.695 35.266 1.00 12.68 455 ILE A O 1
ATOM 3416 N N . ALA A 1 477 ? 18.771 53.567 34.502 1.00 12.41 456 ALA A N 1
ATOM 3417 C CA . ALA A 1 477 ? 18.677 52.934 35.815 1.00 13.29 456 ALA A CA 1
ATOM 3418 C C . ALA A 1 477 ? 20.053 52.467 36.231 1.00 14.08 456 ALA A C 1
ATOM 3419 O O . ALA A 1 477 ? 20.838 52.063 35.386 1.00 14.14 456 ALA A O 1
ATOM 3421 N N . THR A 1 478 ? 20.345 52.516 37.525 1.00 15.01 457 THR A N 1
ATOM 3422 C CA . THR A 1 478 ? 21.572 51.903 38.043 1.00 16.13 457 THR A CA 1
ATOM 3423 C C . THR A 1 478 ? 21.158 50.645 38.793 1.00 15.88 457 THR A C 1
ATOM 3424 O O . THR A 1 478 ? 20.551 50.743 39.866 1.00 16.65 457 THR A O 1
ATOM 3428 N N . PRO A 1 479 ? 21.446 49.453 38.227 1.00 15.63 458 PRO A N 1
ATOM 3429 C CA . PRO A 1 479 ? 21.027 48.212 38.874 1.00 16.25 458 PRO A CA 1
ATOM 3430 C C . PRO A 1 479 ? 21.562 48.088 40.298 1.00 16.46 458 PRO A C 1
ATOM 3431 O O . PRO A 1 479 ? 22.754 48.308 40.524 1.00 17.18 458 PRO A O 1
ATOM 3435 N N . ALA A 1 480 ? 20.682 47.749 41.235 1.00 17.59 459 ALA A N 1
ATOM 3436 C CA . ALA A 1 480 ? 21.068 47.599 42.647 1.00 18.83 459 ALA A CA 1
ATOM 3437 C C . ALA A 1 480 ? 20.067 46.745 43.417 1.00 19.29 459 ALA A C 1
ATOM 3438 O O . ALA A 1 480 ? 18.865 46.851 43.178 1.00 20.54 459 ALA A O 1
ATOM 3440 N N . SER B 1 2 ? -14.631 56.302 -48.372 1.00 20.08 -19 SER B N 1
ATOM 3441 C CA . SER B 1 2 ? -13.150 56.435 -48.524 1.00 19.21 -19 SER B CA 1
ATOM 3442 C C . SER B 1 2 ? -12.660 57.837 -48.911 1.00 19.76 -19 SER B C 1
ATOM 3443 O O . SER B 1 2 ? -11.573 58.250 -48.498 1.00 17.78 -19 SER B O 1
ATOM 3446 N N . SER B 1 3 ? -13.451 58.574 -49.687 1.00 20.60 -18 SER B N 1
ATOM 3447 C CA . SER B 1 3 ? -13.019 59.886 -50.165 1.00 20.48 -18 SER B CA 1
ATOM 3448 C C . SER B 1 3 ? -12.890 60.960 -49.083 1.00 21.77 -18 SER B C 1
ATOM 3449 O O . SER B 1 3 ? -12.352 62.039 -49.357 1.00 21.98 -18 SER B O 1
ATOM 3452 N N . HIS B 1 4 ? -13.346 60.667 -47.863 1.00 22.16 -17 HIS B N 1
ATOM 3453 C CA . HIS B 1 4 ? -13.275 61.610 -46.753 1.00 23.77 -17 HIS B CA 1
ATOM 3454 C C . HIS B 1 4 ? -11.969 61.587 -45.965 1.00 22.98 -17 HIS B C 1
ATOM 3455 O O . HIS B 1 4 ? -11.862 62.254 -44.925 1.00 23.09 -17 HIS B O 1
ATOM 3462 N N . HIS B 1 5 ? -10.967 60.865 -46.478 1.00 22.62 -16 HIS B N 1
ATOM 3463 C CA . HIS B 1 5 ? -9.709 60.642 -45.773 1.00 22.63 -16 HIS B CA 1
ATOM 3464 C C . HIS B 1 5 ? -8.515 60.880 -46.691 1.00 21.19 -16 HIS B C 1
ATOM 3465 O O . HIS B 1 5 ? -8.638 60.797 -47.924 1.00 18.20 -16 HIS B O 1
ATOM 3472 N N . HIS B 1 6 ? -7.369 61.201 -46.081 1.00 20.64 -15 HIS B N 1
ATOM 3473 C CA . HIS B 1 6 ? -6.111 61.299 -46.813 1.00 20.96 -15 HIS B CA 1
ATOM 3474 C C . HIS B 1 6 ? -5.719 59.900 -47.229 1.00 18.85 -15 HIS B C 1
ATOM 3475 O O . HIS B 1 6 ? -6.034 58.912 -46.545 1.00 20.05 -15 HIS B O 1
ATOM 3482 N N . HIS B 1 7 ? -5.023 59.828 -48.355 1.00 15.75 -14 HIS B N 1
ATOM 3483 C CA . HIS B 1 7 ? -4.407 58.589 -48.809 1.00 15.21 -14 HIS B CA 1
ATOM 3484 C C . HIS B 1 7 ? -2.904 58.851 -48.825 1.00 13.78 -14 HIS B C 1
ATOM 3485 O O . HIS B 1 7 ? -2.391 59.534 -49.704 1.00 13.35 -14 HIS B O 1
ATOM 3492 N N . HIS B 1 8 ? -2.199 58.355 -47.811 1.00 13.88 -13 HIS B N 1
ATOM 3493 C CA . HIS B 1 8 ? -0.821 58.767 -47.566 1.00 13.62 -13 HIS B CA 1
ATOM 3494 C C . HIS B 1 8 ? 0.096 58.399 -48.734 1.00 13.17 -13 HIS B C 1
ATOM 3495 O O . HIS B 1 8 ? -0.061 57.337 -49.336 1.00 12.22 -13 HIS B O 1
ATOM 3502 N N . HIS B 1 9 ? 1.045 59.280 -49.029 1.00 13.18 -12 HIS B N 1
ATOM 3503 C CA . HIS B 1 9 ? 1.904 59.137 -50.208 1.00 13.72 -12 HIS B CA 1
ATOM 3504 C C . HIS B 1 9 ? 2.816 57.905 -50.198 1.00 13.22 -12 HIS B C 1
ATOM 3505 O O . HIS B 1 9 ? 3.245 57.452 -51.257 1.00 12.73 -12 HIS B O 1
ATOM 3512 N N . SER B 1 10 ? 3.074 57.327 -49.025 1.00 12.89 -11 SER B N 1
ATOM 3513 C CA . SER B 1 10 ? 3.801 56.055 -48.965 1.00 13.12 -11 SER B CA 1
ATOM 3514 C C . SER B 1 10 ? 3.093 54.948 -49.735 1.00 12.75 -11 SER B C 1
ATOM 3515 O O . SER B 1 10 ? 3.743 53.999 -50.143 1.00 12.24 -11 SER B O 1
ATOM 3518 N N . SER B 1 11 ? 1.783 55.066 -49.950 1.00 13.00 -10 SER B N 1
ATOM 3519 C CA . SER B 1 11 ? 1.050 54.133 -50.800 1.00 14.95 -10 SER B CA 1
ATOM 3520 C C . SER B 1 11 ? 1.032 54.705 -52.215 1.00 14.72 -10 SER B C 1
ATOM 3521 O O . SER B 1 11 ? 0.185 55.527 -52.560 1.00 15.38 -10 SER B O 1
ATOM 3524 N N . GLY B 1 12 ? 1.966 54.258 -53.044 1.00 14.24 -9 GLY B N 1
ATOM 3525 C CA . GLY B 1 12 ? 2.063 54.779 -54.400 1.00 14.22 -9 GLY B CA 1
ATOM 3526 C C . GLY B 1 12 ? 0.976 54.236 -55.322 1.00 13.79 -9 GLY B C 1
ATOM 3527 O O . GLY B 1 12 ? 0.591 53.073 -55.211 1.00 13.37 -9 GLY B O 1
ATOM 3528 N N . LEU B 1 13 ? 0.480 55.106 -56.202 1.00 13.29 -8 LEU B N 1
ATOM 3529 C CA . LEU B 1 13 ? -0.440 54.822 -57.339 1.00 13.33 -8 LEU B CA 1
ATOM 3530 C C . LEU B 1 13 ? -1.835 54.228 -57.120 1.00 13.49 -8 LEU B C 1
ATOM 3531 O O . LEU B 1 13 ? -2.762 54.551 -57.865 1.00 14.87 -8 LEU B O 1
ATOM 3536 N N . VAL B 1 14 ? -1.962 53.298 -56.185 1.00 12.92 -7 VAL B N 1
ATOM 3537 C CA . VAL B 1 14 ? -3.197 52.566 -55.983 1.00 12.98 -7 VAL B CA 1
ATOM 3538 C C . VAL B 1 14 ? -4.291 53.538 -55.545 1.00 12.59 -7 VAL B C 1
ATOM 3539 O O . VAL B 1 14 ? -4.026 54.407 -54.707 1.00 12.90 -7 VAL B O 1
ATOM 3543 N N . PRO B 1 15 ? -5.505 53.413 -56.113 1.00 12.12 -6 PRO B N 1
ATOM 3544 C CA . PRO B 1 15 ? -6.604 54.263 -55.669 1.00 12.26 -6 PRO B CA 1
ATOM 3545 C C . PRO B 1 15 ? -6.910 54.092 -54.187 1.00 11.84 -6 PRO B C 1
ATOM 3546 O O . PRO B 1 15 ? -6.832 52.991 -53.630 1.00 12.17 -6 PRO B O 1
ATOM 3550 N N . ARG B 1 16 ? -7.250 55.206 -53.557 1.00 11.67 -5 ARG B N 1
ATOM 3551 C CA . ARG B 1 16 ? -7.614 55.236 -52.142 1.00 11.83 -5 ARG B CA 1
ATOM 3552 C C . ARG B 1 16 ? -8.720 54.233 -51.835 1.00 11.73 -5 ARG B C 1
ATOM 3553 O O . ARG B 1 16 ? -8.637 53.476 -50.850 1.00 11.67 -5 ARG B O 1
ATOM 3561 N N . GLY B 1 17 ? -9.759 54.238 -52.669 1.00 11.72 -4 GLY B N 1
ATOM 3562 C CA . GLY B 1 17 ? -10.891 53.340 -52.460 1.00 11.95 -4 GLY B CA 1
ATOM 3563 C C . GLY B 1 17 ? -10.512 51.875 -52.568 1.00 12.44 -4 GLY B C 1
ATOM 3564 O O . GLY B 1 17 ? -11.054 51.029 -51.870 1.00 13.21 -4 GLY B O 1
ATOM 3565 N N . SER B 1 18 ? -9.589 51.582 -53.481 1.00 12.47 -3 SER B N 1
ATOM 3566 C CA . SER B 1 18 ? -9.085 50.212 -53.630 1.00 12.93 -3 SER B CA 1
ATOM 3567 C C . SER B 1 18 ? -8.308 49.763 -52.402 1.00 13.24 -3 SER B C 1
ATOM 3568 O O . SER B 1 18 ? -8.561 48.687 -51.836 1.00 13.51 -3 SER B O 1
ATOM 3571 N N . HIS B 1 19 ? -7.369 50.596 -51.981 1.00 14.07 -2 HIS B N 1
ATOM 3572 C CA . HIS B 1 19 ? -6.618 50.345 -50.769 1.00 15.75 -2 HIS B CA 1
ATOM 3573 C C . HIS B 1 19 ? -7.542 50.089 -49.584 1.00 15.55 -2 HIS B C 1
ATOM 3574 O O . HIS B 1 19 ? -7.352 49.129 -48.828 1.00 16.04 -2 HIS B O 1
ATOM 3581 N N . MET B 1 20 ? -8.560 50.934 -49.436 1.00 14.96 -1 MET B N 1
ATOM 3582 C CA . MET B 1 20 ? -9.488 50.808 -48.328 1.00 16.32 -1 MET B CA 1
ATOM 3583 C C . MET B 1 20 ? -10.412 49.587 -48.393 1.00 14.50 -1 MET B C 1
ATOM 3584 O O . MET B 1 20 ? -10.923 49.150 -47.363 1.00 14.09 -1 MET B O 1
ATOM 3589 N N . ALA B 1 21 ? -10.587 48.988 -49.566 1.00 13.04 0 ALA B N 1
ATOM 3590 C CA . ALA B 1 21 ? -11.399 47.783 -49.712 1.00 13.15 0 ALA B CA 1
ATOM 3591 C C . ALA B 1 21 ? -10.749 46.527 -49.128 1.00 13.42 0 ALA B C 1
ATOM 3592 O O . ALA B 1 21 ? -11.383 45.473 -49.049 1.00 14.61 0 ALA B O 1
ATOM 3594 N N . SER B 1 22 ? -9.488 46.638 -48.723 1.00 13.09 1 SER B N 1
ATOM 3595 C CA . SER B 1 22 ? -8.803 45.556 -48.035 1.00 13.90 1 SER B CA 1
ATOM 3596 C C . SER B 1 22 ? -8.802 45.760 -46.535 1.00 12.96 1 SER B C 1
ATOM 3597 O O . SER B 1 22 ? -8.269 44.923 -45.816 1.00 13.53 1 SER B O 1
ATOM 3600 N N . ALA B 1 23 ? -9.359 46.862 -46.046 1.00 12.17 2 ALA B N 1
ATOM 3601 C CA . ALA B 1 23 ? -9.309 47.163 -44.609 1.00 12.21 2 ALA B CA 1
ATOM 3602 C C . ALA B 1 23 ? -10.083 46.141 -43.819 1.00 11.69 2 ALA B C 1
ATOM 3603 O O . ALA B 1 23 ? -11.265 45.926 -44.075 1.00 12.50 2 ALA B O 1
ATOM 3605 N N . GLN B 1 24 ? -9.431 45.499 -42.867 1.00 11.12 3 GLN B N 1
ATOM 3606 C CA . GLN B 1 24 ? -10.052 44.418 -42.130 1.00 11.09 3 GLN B CA 1
ATOM 3607 C C . GLN B 1 24 ? -10.975 44.946 -41.058 1.00 11.01 3 GLN B C 1
ATOM 3608 O O . GLN B 1 24 ? -10.794 46.053 -40.551 1.00 11.78 3 GLN B O 1
ATOM 3614 N N . GLU B 1 25 ? -11.963 44.124 -40.713 1.00 11.66 4 GLU B N 1
ATOM 3615 C CA . GLU B 1 25 ? -12.855 44.459 -39.612 1.00 12.47 4 GLU B CA 1
ATOM 3616 C C . GLU B 1 25 ? -12.051 44.618 -38.323 1.00 11.25 4 GLU B C 1
ATOM 3617 O O . GLU B 1 25 ? -10.971 44.037 -38.160 1.00 10.60 4 GLU B O 1
ATOM 3623 N N . THR B 1 26 ? -12.605 45.389 -37.395 1.00 10.55 5 THR B N 1
ATOM 3624 C CA . THR B 1 26 ? -11.892 45.706 -36.150 1.00 10.56 5 THR B CA 1
ATOM 3625 C C . THR B 1 26 ? -11.657 44.511 -35.226 1.00 10.06 5 THR B C 1
ATOM 3626 O O . THR B 1 26 ? -10.805 44.542 -34.352 1.00 9.74 5 THR B O 1
ATOM 3630 N N . THR B 1 27 ? -12.382 43.431 -35.457 1.00 9.44 6 THR B N 1
ATOM 3631 C CA . THR B 1 27 ? -12.177 42.162 -34.771 1.00 9.78 6 THR B CA 1
ATOM 3632 C C . THR B 1 27 ? -10.808 41.566 -35.058 1.00 9.80 6 THR B C 1
ATOM 3633 O O . THR B 1 27 ? -10.326 40.750 -34.293 1.00 10.10 6 THR B O 1
ATOM 3637 N N . ARG B 1 28 ? -10.167 41.997 -36.144 1.00 10.65 7 ARG B N 1
ATOM 3638 C CA . ARG B 1 28 ? -8.828 41.543 -36.515 1.00 12.05 7 ARG B CA 1
ATOM 3639 C C . ARG B 1 28 ? -7.709 42.468 -36.044 1.00 12.13 7 ARG B C 1
ATOM 3640 O O . ARG B 1 28 ? -6.537 42.126 -36.191 1.00 14.03 7 ARG B O 1
ATOM 3648 N N . LEU B 1 29 ? -8.065 43.614 -35.473 1.00 11.61 8 LEU B N 1
ATOM 3649 C CA . LEU B 1 29 ? -7.111 44.688 -35.197 1.00 11.93 8 LEU B CA 1
ATOM 3650 C C . LEU B 1 29 ? -6.666 44.747 -33.742 1.00 11.80 8 LEU B C 1
ATOM 3651 O O . LEU B 1 29 ? -7.366 44.286 -32.846 1.00 11.84 8 LEU B O 1
ATOM 3656 N N . THR B 1 30 ? -5.500 45.355 -33.525 1.00 11.97 9 THR B N 1
ATOM 3657 C CA . THR B 1 30 ? -5.017 45.658 -32.170 1.00 12.75 9 THR B CA 1
ATOM 3658 C C . THR B 1 30 ? -5.692 46.917 -31.624 1.00 11.84 9 THR B C 1
ATOM 3659 O O . THR B 1 30 ? -6.342 47.666 -32.339 1.00 11.49 9 THR B O 1
ATOM 3663 N N . ALA B 1 31 ? -5.519 47.158 -30.340 1.00 10.93 10 ALA B N 1
ATOM 3664 C CA . ALA B 1 31 ? -6.142 48.301 -29.707 1.00 10.75 10 ALA B CA 1
ATOM 3665 C C . ALA B 1 31 ? -5.688 49.597 -30.353 1.00 10.54 10 ALA B C 1
ATOM 3666 O O . ALA B 1 31 ? -6.488 50.481 -30.575 1.00 10.82 10 ALA B O 1
ATOM 3668 N N . THR B 1 32 ? -4.402 49.690 -30.687 1.00 10.67 11 THR B N 1
ATOM 3669 C CA . THR B 1 32 ? -3.894 50.888 -31.347 1.00 10.84 11 THR B CA 1
ATOM 3670 C C . THR B 1 32 ? -4.530 51.108 -32.702 1.00 10.68 11 THR B C 1
ATOM 3671 O O . THR B 1 32 ? -4.883 52.227 -33.039 1.00 10.70 11 THR B O 1
ATOM 3675 N N . GLU B 1 33 ? -4.667 50.034 -33.469 1.00 10.26 12 GLU B N 1
ATOM 3676 C CA . GLU B 1 33 ? -5.286 50.114 -34.795 1.00 10.80 12 GLU B CA 1
ATOM 3677 C C . GLU B 1 33 ? -6.763 50.491 -34.718 1.00 10.26 12 GLU B C 1
ATOM 3678 O O . GLU B 1 33 ? -7.244 51.263 -35.551 1.00 9.77 12 GLU B O 1
ATOM 3684 N N . ILE B 1 34 ? -7.488 49.967 -33.738 1.00 9.81 13 ILE B N 1
ATOM 3685 C CA . ILE B 1 34 ? -8.878 50.357 -33.565 1.00 10.31 13 ILE B CA 1
ATOM 3686 C C . ILE B 1 34 ? -8.970 51.848 -33.253 1.00 9.89 13 ILE B C 1
ATOM 3687 O O . ILE B 1 34 ? -9.759 52.605 -33.827 1.00 9.95 13 ILE B O 1
ATOM 3692 N N . ARG B 1 35 ? -8.148 52.282 -32.309 1.00 10.04 14 ARG B N 1
ATOM 3693 C CA . ARG B 1 35 ? -8.152 53.668 -31.910 1.00 10.21 14 ARG B CA 1
ATOM 3694 C C . ARG B 1 35 ? -7.757 54.609 -33.042 1.00 10.56 14 ARG B C 1
ATOM 3695 O O . ARG B 1 35 ? -8.291 55.713 -33.137 1.00 11.09 14 ARG B O 1
ATOM 3703 N N . ALA B 1 36 ? -6.846 54.180 -33.901 1.00 11.11 15 ALA B N 1
ATOM 3704 C CA . ALA B 1 36 ? -6.473 55.001 -35.046 1.00 12.08 15 ALA B CA 1
ATOM 3705 C C . ALA B 1 36 ? -7.662 55.153 -35.991 1.00 12.96 15 ALA B C 1
ATOM 3706 O O . ALA B 1 36 ? -7.922 56.246 -36.493 1.00 14.23 15 ALA B O 1
ATOM 3708 N N . ARG B 1 37 ? -8.412 54.071 -36.195 1.00 13.38 16 ARG B N 1
ATOM 3709 C CA . ARG B 1 37 ? -9.595 54.149 -37.036 1.00 14.41 16 ARG B CA 1
ATOM 3710 C C . ARG B 1 37 ? -10.666 55.091 -36.474 1.00 14.38 16 ARG B C 1
ATOM 3711 O O . ARG B 1 37 ? -11.275 55.854 -37.216 1.00 14.19 16 ARG B O 1
ATOM 3719 N N . ILE B 1 38 ? -10.890 55.055 -35.166 1.00 12.98 17 ILE B N 1
ATOM 3720 C CA . ILE B 1 38 ? -11.839 55.957 -34.524 1.00 13.86 17 ILE B CA 1
ATOM 3721 C C . ILE B 1 38 ? -11.369 57.402 -34.658 1.00 15.20 17 ILE B C 1
ATOM 3722 O O . ILE B 1 38 ? -12.155 58.279 -35.033 1.00 15.20 17 ILE B O 1
ATOM 3727 N N . SER B 1 39 ? -10.088 57.644 -34.390 1.00 15.49 18 SER B N 1
ATOM 3728 C CA A SER B 1 39 ? -9.546 59.011 -34.394 0.50 16.76 18 SER B CA 1
ATOM 3729 C CA B SER B 1 39 ? -9.570 59.017 -34.386 0.50 16.70 18 SER B CA 1
ATOM 3730 C C . SER B 1 39 ? -9.598 59.649 -35.784 1.00 17.81 18 SER B C 1
ATOM 3731 O O . SER B 1 39 ? -9.786 60.871 -35.908 1.00 19.42 18 SER B O 1
ATOM 3736 N N . GLU B 1 40 ? -9.444 58.823 -36.818 1.00 18.64 19 GLU B N 1
ATOM 3737 C CA . GLU B 1 40 ? -9.517 59.279 -38.223 1.00 20.92 19 GLU B CA 1
ATOM 3738 C C . GLU B 1 40 ? -10.964 59.474 -38.698 1.00 21.41 19 GLU B C 1
ATOM 3739 O O . GLU B 1 40 ? -11.185 60.011 -39.785 1.00 22.87 19 GLU B O 1
ATOM 3745 N N . GLY B 1 41 ? -11.938 59.035 -37.910 1.00 20.01 20 GLY B N 1
ATOM 3746 C CA . GLY B 1 41 ? -13.353 59.132 -38.284 1.00 19.93 20 GLY B CA 1
ATOM 3747 C C . GLY B 1 41 ? -13.767 58.059 -39.268 1.00 19.99 20 GLY B C 1
ATOM 3748 O O . GLY B 1 41 ? -14.772 58.215 -39.973 1.00 21.08 20 GLY B O 1
ATOM 3749 N N . ALA B 1 42 ? -13.008 56.968 -39.321 1.00 19.02 21 ALA B N 1
ATOM 3750 C CA . ALA B 1 42 ? -13.300 55.832 -40.196 1.00 18.78 21 ALA B CA 1
ATOM 3751 C C . ALA B 1 42 ? -14.194 54.780 -39.532 1.00 18.91 21 ALA B C 1
ATOM 3752 O O . ALA B 1 42 ? -14.731 53.914 -40.217 1.00 20.83 21 ALA B O 1
ATOM 3754 N N . ALA B 1 43 ? -14.315 54.848 -38.205 1.00 17.09 22 ALA B N 1
ATOM 3755 C CA . ALA B 1 43 ? -15.189 53.981 -37.424 1.00 16.46 22 ALA B CA 1
ATOM 3756 C C . ALA B 1 43 ? -15.696 54.760 -36.227 1.00 15.10 22 ALA B C 1
ATOM 3757 O O . ALA B 1 43 ? -14.988 55.602 -35.697 1.00 15.68 22 ALA B O 1
ATOM 3759 N N . SER B 1 44 ? -16.917 54.468 -35.801 1.00 14.02 23 SER B N 1
ATOM 3760 C CA . SER B 1 44 ? -17.431 54.932 -34.524 1.00 13.39 23 SER B CA 1
ATOM 3761 C C . SER B 1 44 ? -17.230 53.819 -33.505 1.00 12.52 23 SER B C 1
ATOM 3762 O O . SER B 1 44 ? -17.004 52.655 -33.854 1.00 12.19 23 SER B O 1
ATOM 3765 N N . ARG B 1 45 ? -17.316 54.178 -32.232 1.00 12.10 24 ARG B N 1
ATOM 3766 C CA . ARG B 1 45 ? -17.232 53.179 -31.164 1.00 12.02 24 ARG B CA 1
ATOM 3767 C C . ARG B 1 45 ? -18.370 52.181 -31.254 1.00 11.67 24 ARG B C 1
ATOM 3768 O O . ARG B 1 45 ? -18.187 50.989 -31.012 1.00 11.10 24 ARG B O 1
ATOM 3776 N N . GLU B 1 46 ? -19.553 52.689 -31.595 1.00 12.46 25 GLU B N 1
ATOM 3777 C CA . GLU B 1 46 ? -20.717 51.835 -31.741 1.00 13.75 25 GLU B CA 1
ATOM 3778 C C . GLU B 1 46 ? -20.491 50.813 -32.857 1.00 12.91 25 GLU B C 1
ATOM 3779 O O . GLU B 1 46 ? -20.846 49.647 -32.699 1.00 12.16 25 GLU B O 1
ATOM 3785 N N . GLU B 1 47 ? -19.894 51.247 -33.968 1.00 12.86 26 GLU B N 1
ATOM 3786 C CA . GLU B 1 47 ? -19.566 50.344 -35.059 1.00 13.54 26 GLU B CA 1
ATOM 3787 C C . GLU B 1 47 ? -18.604 49.267 -34.611 1.00 12.29 26 GLU B C 1
ATOM 3788 O O . GLU B 1 47 ? -18.755 48.095 -34.969 1.00 12.22 26 GLU B O 1
ATOM 3794 N N . VAL B 1 48 ? -17.591 49.663 -33.834 1.00 10.96 27 VAL B N 1
ATOM 3795 C CA . VAL B 1 48 ? -16.616 48.685 -33.327 1.00 10.98 27 VAL B CA 1
ATOM 3796 C C . VAL B 1 48 ? -17.296 47.623 -32.468 1.00 10.33 27 VAL B C 1
ATOM 3797 O O . VAL B 1 48 ? -17.065 46.416 -32.632 1.00 10.02 27 VAL B O 1
ATOM 3801 N N . VAL B 1 49 ? -18.154 48.084 -31.566 1.00 10.26 28 VAL B N 1
ATOM 3802 C CA . VAL B 1 49 ? -18.870 47.192 -30.680 1.00 10.79 28 VAL B CA 1
ATOM 3803 C C . VAL B 1 49 ? -19.809 46.274 -31.482 1.00 10.90 28 VAL B C 1
ATOM 3804 O O . VAL B 1 49 ? -19.798 45.065 -31.242 1.00 10.57 28 VAL B O 1
ATOM 3808 N N . HIS B 1 50 ? -20.571 46.826 -32.433 1.00 11.69 29 HIS B N 1
ATOM 3809 C CA . HIS B 1 50 ? -21.423 45.977 -33.293 1.00 12.54 29 HIS B CA 1
ATOM 3810 C C . HIS B 1 50 ? -20.609 44.918 -34.043 1.00 11.67 29 HIS B C 1
ATOM 3811 O O . HIS B 1 50 ? -21.026 43.764 -34.143 1.00 12.26 29 HIS B O 1
ATOM 3818 N N . GLU B 1 51 ? -19.441 45.281 -34.566 1.00 11.02 30 GLU B N 1
ATOM 3819 C CA . GLU B 1 51 ? -18.632 44.301 -35.279 1.00 11.38 30 GLU B CA 1
ATOM 3820 C C . GLU B 1 51 ? -18.272 43.111 -34.385 1.00 10.83 30 GLU B C 1
ATOM 3821 O O . GLU B 1 51 ? -18.331 41.956 -34.797 1.00 10.85 30 GLU B O 1
ATOM 3827 N N . HIS B 1 52 ? -17.874 43.405 -33.148 1.00 9.97 31 HIS B N 1
ATOM 3828 C CA . HIS B 1 52 ? -17.543 42.356 -32.204 1.00 10.02 31 HIS B CA 1
ATOM 3829 C C . HIS B 1 52 ? -18.764 41.559 -31.770 1.00 10.03 31 HIS B C 1
ATOM 3830 O O . HIS B 1 52 ? -18.712 40.343 -31.773 1.00 10.27 31 HIS B O 1
ATOM 3837 N N . LEU B 1 53 ? -19.851 42.228 -31.424 1.00 10.51 32 LEU B N 1
ATOM 3838 C CA . LEU B 1 53 ? -21.072 41.511 -31.016 1.00 11.16 32 LEU B CA 1
ATOM 3839 C C . LEU B 1 53 ? -21.638 40.663 -32.129 1.00 11.25 32 LEU B C 1
ATOM 3840 O O . LEU B 1 53 ? -22.139 39.564 -31.870 1.00 11.46 32 LEU B O 1
ATOM 3845 N N . ASP B 1 54 ? -21.545 41.144 -33.358 1.00 11.83 33 ASP B N 1
ATOM 3846 C CA . ASP B 1 54 ? -22.030 40.344 -34.502 1.00 12.85 33 ASP B CA 1
ATOM 3847 C C . ASP B 1 54 ? -21.177 39.098 -34.713 1.00 12.29 33 ASP B C 1
ATOM 3848 O O . ASP B 1 54 ? -21.701 38.009 -34.997 1.00 12.35 33 ASP B O 1
ATOM 3853 N N . ARG B 1 55 ? -19.861 39.229 -34.539 1.00 11.33 34 ARG B N 1
ATOM 3854 C CA . ARG B 1 55 ? -18.980 38.080 -34.645 1.00 11.03 34 ARG B CA 1
ATOM 3855 C C . ARG B 1 55 ? -19.233 37.067 -33.535 1.00 10.91 34 ARG B C 1
ATOM 3856 O O . ARG B 1 55 ? -19.247 35.869 -33.770 1.00 10.50 34 ARG B O 1
ATOM 3864 N N . ILE B 1 56 ? -19.444 37.562 -32.315 1.00 10.40 35 ILE B N 1
ATOM 3865 C CA . ILE B 1 56 ? -19.815 36.711 -31.203 1.00 10.72 35 ILE B CA 1
ATOM 3866 C C . ILE B 1 56 ? -21.107 35.967 -31.523 1.00 11.36 35 ILE B C 1
ATOM 3867 O O . ILE B 1 56 ? -21.196 34.751 -31.332 1.00 10.91 35 ILE B O 1
ATOM 3872 N N . ASP B 1 57 ? -22.088 36.689 -32.039 1.00 12.34 36 ASP B N 1
ATOM 3873 C CA . ASP B 1 57 ? -23.367 36.031 -32.327 1.00 14.47 36 ASP B CA 1
ATOM 3874 C C . ASP B 1 57 ? -23.214 34.930 -33.373 1.00 14.37 36 ASP B C 1
ATOM 3875 O O . ASP B 1 57 ? -23.904 33.899 -33.303 1.00 15.19 36 ASP B O 1
ATOM 3880 N N . GLU B 1 58 ? -22.307 35.120 -34.329 1.00 14.05 37 GLU B N 1
ATOM 3881 C CA . GLU B 1 58 ? -22.099 34.136 -35.378 1.00 14.62 37 GLU B CA 1
ATOM 3882 C C . GLU B 1 58 ? -21.374 32.892 -34.883 1.00 13.61 37 GLU B C 1
ATOM 3883 O O . GLU B 1 58 ? -21.734 31.773 -35.258 1.00 15.05 37 GLU B O 1
ATOM 3889 N N . PHE B 1 59 ? -20.356 33.074 -34.039 1.00 12.22 38 PHE B N 1
ATOM 3890 C CA . PHE B 1 59 ? -19.413 32.000 -33.726 1.00 12.29 38 PHE B CA 1
ATOM 3891 C C . PHE B 1 59 ? -19.327 31.515 -32.269 1.00 11.39 38 PHE B C 1
ATOM 3892 O O . PHE B 1 59 ? -18.753 30.470 -32.029 1.00 11.11 38 PHE B O 1
ATOM 3900 N N . ASN B 1 60 ? -19.907 32.228 -31.310 1.00 11.49 39 ASN B N 1
ATOM 3901 C CA . ASN B 1 60 ? -19.752 31.873 -29.889 1.00 12.14 39 ASN B CA 1
ATOM 3902 C C . ASN B 1 60 ? -20.478 30.570 -29.509 1.00 12.59 39 ASN B C 1
ATOM 3903 O O . ASN B 1 60 ? -20.117 29.924 -28.518 1.00 12.99 39 ASN B O 1
ATOM 3908 N N . ALA B 1 61 ? -21.457 30.142 -30.307 1.00 13.21 40 ALA B N 1
ATOM 3909 C CA . ALA B 1 61 ? -22.055 28.821 -30.070 1.00 14.18 40 ALA B CA 1
ATOM 3910 C C . ALA B 1 61 ? -21.056 27.702 -30.282 1.00 14.94 40 ALA B C 1
ATOM 3911 O O . ALA B 1 61 ? -21.231 26.606 -29.727 1.00 16.18 40 ALA B O 1
ATOM 3913 N N . LEU B 1 62 ? -20.002 27.946 -31.070 1.00 14.00 41 LEU B N 1
ATOM 3914 C CA . LEU B 1 62 ? -18.940 26.959 -31.250 1.00 14.29 41 LEU B CA 1
ATOM 3915 C C . LEU B 1 62 ? -17.892 26.967 -30.140 1.00 13.81 41 LEU B C 1
ATOM 3916 O O . LEU B 1 62 ? -17.391 25.916 -29.775 1.00 14.32 41 LEU B O 1
ATOM 3921 N N . THR B 1 63 ? -17.510 28.145 -29.651 1.00 13.32 42 THR B N 1
ATOM 3922 C CA . THR B 1 63 ? -16.451 28.227 -28.635 1.00 12.77 42 THR B CA 1
ATOM 3923 C C . THR B 1 63 ? -16.978 28.246 -27.209 1.00 12.56 42 THR B C 1
ATOM 3924 O O . THR B 1 63 ? -16.265 27.823 -26.307 1.00 11.86 42 THR B O 1
ATOM 3928 N N . ASN B 1 64 ? -18.185 28.769 -26.996 1.00 13.04 43 ASN B N 1
ATOM 3929 C CA . ASN B 1 64 ? -18.790 28.910 -25.655 1.00 14.00 43 ASN B CA 1
ATOM 3930 C C . ASN B 1 64 ? -17.887 29.702 -24.734 1.00 12.81 43 ASN B C 1
ATOM 3931 O O . ASN B 1 64 ? -17.766 29.397 -23.542 1.00 14.52 43 ASN B O 1
ATOM 3936 N N . SER B 1 65 ? -17.242 30.714 -25.289 1.00 10.89 44 SER B N 1
ATOM 3937 C CA . SER B 1 65 ? -16.237 31.449 -24.535 1.00 10.92 44 SER B CA 1
ATOM 3938 C C . SER B 1 65 ? -16.748 32.743 -23.894 1.00 10.86 44 SER B C 1
ATOM 3939 O O . SER B 1 65 ? -16.228 33.138 -22.847 1.00 10.29 44 SER B O 1
ATOM 3942 N N . PHE B 1 66 ? -17.728 33.404 -24.497 1.00 10.70 45 PHE B N 1
ATOM 3943 C CA . PHE B 1 66 ? -18.402 34.536 -23.869 1.00 11.24 45 PHE B CA 1
ATOM 3944 C C . PHE B 1 66 ? -19.664 33.968 -23.245 1.00 11.76 45 PHE B C 1
ATOM 3945 O O . PHE B 1 66 ? -20.563 33.518 -23.955 1.00 13.69 45 PHE B O 1
ATOM 3953 N N . VAL B 1 67 ? -19.710 33.958 -21.924 1.00 11.05 46 VAL B N 1
ATOM 3954 C CA . VAL B 1 67 ? -20.772 33.253 -21.207 1.00 11.40 46 VAL B CA 1
ATOM 3955 C C . VAL B 1 67 ? -21.884 34.135 -20.669 1.00 11.85 46 VAL B C 1
ATOM 3956 O O . VAL B 1 67 ? -22.974 33.627 -20.363 1.00 12.48 46 VAL B O 1
ATOM 3960 N N . GLU B 1 68 ? -21.622 35.427 -20.541 1.00 12.32 47 GLU B N 1
ATOM 3961 C CA . GLU B 1 68 ? -22.649 36.373 -20.113 1.00 12.98 47 GLU B CA 1
ATOM 3962 C C . GLU B 1 68 ? -22.348 37.710 -20.727 1.00 13.19 47 GLU B C 1
ATOM 3963 O O . GLU B 1 68 ? -21.394 38.386 -20.310 1.00 14.52 47 GLU B O 1
ATOM 3969 N N . LEU B 1 69 ? -23.153 38.112 -21.696 1.00 12.08 48 LEU B N 1
ATOM 3970 C CA . LEU B 1 69 ? -22.946 39.380 -22.396 1.00 12.34 48 LEU B CA 1
ATOM 3971 C C . LEU B 1 69 ? -23.699 40.532 -21.753 1.00 12.43 48 LEU B C 1
ATOM 3972 O O . LEU B 1 69 ? -24.700 40.325 -21.016 1.00 13.28 48 LEU B O 1
ATOM 3977 N N . ARG B 1 70 ? -23.223 41.744 -22.024 1.00 12.04 49 ARG B N 1
ATOM 3978 C CA . ARG B 1 70 ? -23.910 42.982 -21.654 1.00 12.54 49 ARG B CA 1
ATOM 3979 C C . ARG B 1 70 ? -24.054 43.881 -22.886 1.00 13.05 49 ARG B C 1
ATOM 3980 O O . ARG B 1 70 ? -23.696 45.051 -22.888 1.00 13.03 49 ARG B O 1
ATOM 3988 N N . ALA B 1 71 ? -24.645 43.300 -23.923 1.00 13.49 50 ALA B N 1
ATOM 3989 C CA . ALA B 1 71 ? -24.703 43.914 -25.242 1.00 14.24 50 ALA B CA 1
ATOM 3990 C C . ALA B 1 71 ? -25.400 45.262 -25.245 1.00 14.81 50 ALA B C 1
ATOM 3991 O O . ALA B 1 71 ? -24.866 46.244 -25.736 1.00 14.66 50 ALA B O 1
ATOM 3993 N N . ASP B 1 72 ? -26.610 45.323 -24.693 1.00 16.94 51 ASP B N 1
ATOM 3994 C CA . ASP B 1 72 ? -27.342 46.594 -24.709 1.00 18.67 51 ASP B CA 1
ATOM 3995 C C . ASP B 1 72 ? -26.593 47.688 -23.952 1.00 17.64 51 ASP B C 1
ATOM 3996 O O . ASP B 1 72 ? -26.519 48.830 -24.403 1.00 16.98 51 ASP B O 1
ATOM 4001 N N . GLN B 1 73 ? -26.002 47.304 -22.824 1.00 16.70 52 GLN B N 1
ATOM 4002 C CA . GLN B 1 73 ? -25.328 48.220 -21.939 1.00 17.11 52 GLN B CA 1
ATOM 4003 C C . GLN B 1 73 ? -24.057 48.770 -22.583 1.00 15.37 52 GLN B C 1
ATOM 4004 O O . GLN B 1 73 ? -23.771 49.968 -22.491 1.00 15.92 52 GLN B O 1
ATOM 4010 N N . VAL B 1 74 ? -23.276 47.891 -23.208 1.00 13.53 53 VAL B N 1
ATOM 4011 C CA . VAL B 1 74 ? -22.027 48.324 -23.822 1.00 13.08 53 VAL B CA 1
ATOM 4012 C C . VAL B 1 74 ? -22.295 49.145 -25.087 1.00 13.47 53 VAL B C 1
ATOM 4013 O O . VAL B 1 74 ? -21.577 50.100 -25.357 1.00 13.13 53 VAL B O 1
ATOM 4017 N N . LEU B 1 75 ? -23.334 48.782 -25.843 1.00 13.73 54 LEU B N 1
ATOM 4018 C CA . LEU B 1 75 ? -23.755 49.598 -26.976 1.00 15.15 54 LEU B CA 1
ATOM 4019 C C . LEU B 1 75 ? -24.178 50.986 -26.536 1.00 15.82 54 LEU B C 1
ATOM 4020 O O . LEU B 1 75 ? -23.807 51.954 -27.187 1.00 16.20 54 LEU B O 1
ATOM 4025 N N . GLU B 1 76 ? -24.918 51.096 -25.431 1.00 16.57 55 GLU B N 1
ATOM 4026 C CA . GLU B 1 76 ? -25.260 52.423 -24.866 1.00 19.60 55 GLU B CA 1
ATOM 4027 C C . GLU B 1 76 ? -24.017 53.232 -24.481 1.00 18.57 55 GLU B C 1
ATOM 4028 O O . GLU B 1 76 ? -23.931 54.431 -24.766 1.00 17.85 55 GLU B O 1
ATOM 4034 N N . GLU B 1 77 ? -23.036 52.574 -23.855 1.00 17.06 56 GLU B N 1
ATOM 4035 C CA . GLU B 1 77 ? -21.774 53.230 -23.501 1.00 17.13 56 GLU B CA 1
ATOM 4036 C C . GLU B 1 77 ? -21.061 53.763 -24.728 1.00 16.38 56 GLU B C 1
ATOM 4037 O O . GLU B 1 77 ? -20.575 54.881 -24.731 1.00 16.95 56 GLU B O 1
ATOM 4043 N N . ALA B 1 78 ? -21.014 52.952 -25.774 1.00 14.75 57 ALA B N 1
ATOM 4044 C CA . ALA B 1 78 ? -20.336 53.330 -26.993 1.00 14.44 57 ALA B CA 1
ATOM 4045 C C . ALA B 1 78 ? -21.012 54.521 -27.669 1.00 15.15 57 ALA B C 1
ATOM 4046 O O . ALA B 1 78 ? -20.326 55.437 -28.099 1.00 14.72 57 ALA B O 1
ATOM 4048 N N . ARG B 1 79 ? -22.343 54.459 -27.771 1.00 16.91 58 ARG B N 1
ATOM 4049 C CA . ARG B 1 79 ? -23.159 55.545 -28.355 1.00 19.64 58 ARG B CA 1
ATOM 4050 C C . ARG B 1 79 ? -22.999 56.830 -27.580 1.00 20.69 58 ARG B C 1
ATOM 4051 O O . ARG B 1 79 ? -22.845 57.904 -28.166 1.00 20.35 58 ARG B O 1
ATOM 4059 N N . ALA B 1 80 ? -23.026 56.723 -26.255 1.00 20.55 59 ALA B N 1
ATOM 4060 C CA . ALA B 1 80 ? -22.828 57.895 -25.386 1.00 22.44 59 ALA B CA 1
ATOM 4061 C C . ALA B 1 80 ? -21.499 58.579 -25.613 1.00 22.55 59 ALA B C 1
ATOM 4062 O O . ALA B 1 80 ? -21.444 59.818 -25.701 1.00 24.65 59 ALA B O 1
ATOM 4064 N N . ALA B 1 81 ? -20.436 57.784 -25.722 1.00 20.57 60 ALA B N 1
ATOM 4065 C CA . ALA B 1 81 ? -19.107 58.294 -25.986 1.00 20.55 60 ALA B CA 1
ATOM 4066 C C . ALA B 1 81 ? -19.036 58.900 -27.392 1.00 21.38 60 ALA B C 1
ATOM 4067 O O . ALA B 1 81 ? -18.442 59.954 -27.573 1.00 22.12 60 ALA B O 1
ATOM 4069 N N . ASP B 1 82 ? -19.638 58.232 -28.377 1.00 19.58 61 ASP B N 1
ATOM 4070 C CA . ASP B 1 82 ? -19.689 58.766 -29.750 1.00 19.89 61 ASP B CA 1
ATOM 4071 C C . ASP B 1 82 ? -20.426 60.098 -29.792 1.00 22.51 61 ASP B C 1
ATOM 4072 O O . ASP B 1 82 ? -19.914 61.070 -30.346 1.00 23.38 61 ASP B O 1
ATOM 4077 N N . ARG B 1 83 ? -21.626 60.108 -29.215 1.00 25.82 62 ARG B N 1
ATOM 4078 C CA . ARG B 1 83 ? -22.516 61.277 -29.249 1.00 29.89 62 ARG B CA 1
ATOM 4079 C C . ARG B 1 83 ? -21.875 62.470 -28.596 1.00 30.72 62 ARG B C 1
ATOM 4080 O O . ARG B 1 83 ? -22.053 63.598 -29.063 1.00 32.66 62 ARG B O 1
ATOM 4088 N N . GLU B 1 84 ? -21.131 62.240 -27.525 1.00 32.48 63 GLU B N 1
ATOM 4089 C CA . GLU B 1 84 ? -20.539 63.354 -26.809 1.00 33.86 63 GLU B CA 1
ATOM 4090 C C . GLU B 1 84 ? -19.218 63.802 -27.423 1.00 33.17 63 GLU B C 1
ATOM 4091 O O . GLU B 1 84 ? -18.986 65.004 -27.564 1.00 32.29 63 GLU B O 1
ATOM 4097 N N . PHE B 1 85 ? -18.385 62.834 -27.808 1.00 30.90 64 PHE B N 1
ATOM 4098 C CA . PHE B 1 85 ? -16.983 63.067 -28.180 1.00 28.23 64 PHE B CA 1
ATOM 4099 C C . PHE B 1 85 ? -16.570 62.803 -29.639 1.00 25.14 64 PHE B C 1
ATOM 4100 O O . PHE B 1 85 ? -15.527 63.263 -30.081 1.00 23.52 64 PHE B O 1
ATOM 4108 N N . GLY B 1 86 ? -17.380 62.069 -30.388 1.00 23.03 65 GLY B N 1
ATOM 4109 C CA . GLY B 1 86 ? -17.099 61.861 -31.805 1.00 21.59 65 GLY B CA 1
ATOM 4110 C C . GLY B 1 86 ? -15.770 61.173 -32.028 1.00 21.28 65 GLY B C 1
ATOM 4111 O O . GLY B 1 86 ? -15.421 60.233 -31.300 1.00 21.37 65 GLY B O 1
ATOM 4112 N N A SER B 1 87 ? -15.030 61.636 -33.025 0.50 20.51 66 SER B N 1
ATOM 4113 N N B SER B 1 87 ? -15.028 61.630 -33.036 0.50 20.47 66 SER B N 1
ATOM 4114 C CA A SER B 1 87 ? -13.733 61.057 -33.361 0.50 21.00 66 SER B CA 1
ATOM 4115 C CA B SER B 1 87 ? -13.711 61.065 -33.368 0.50 20.89 66 SER B CA 1
ATOM 4116 C C A SER B 1 87 ? -12.611 61.433 -32.376 0.50 21.51 66 SER B C 1
ATOM 4117 C C B SER B 1 87 ? -12.606 61.426 -32.366 0.50 21.47 66 SER B C 1
ATOM 4118 O O A SER B 1 87 ? -11.491 60.945 -32.512 0.50 22.69 66 SER B O 1
ATOM 4119 O O B SER B 1 87 ? -11.486 60.936 -32.492 0.50 22.75 66 SER B O 1
ATOM 4124 N N . THR B 1 88 ? -12.917 62.281 -31.394 1.00 21.68 67 THR B N 1
ATOM 4125 C CA . THR B 1 88 ? -11.970 62.606 -30.319 1.00 20.91 67 THR B CA 1
ATOM 4126 C C . THR B 1 88 ? -11.853 61.443 -29.333 1.00 19.04 67 THR B C 1
ATOM 4127 O O . THR B 1 88 ? -12.838 61.060 -28.693 1.00 21.12 67 THR B O 1
ATOM 4131 N N . LEU B 1 89 ? -10.629 60.943 -29.156 1.00 17.06 68 LEU B N 1
ATOM 4132 C CA . LEU B 1 89 ? -10.384 59.928 -28.149 1.00 15.31 68 LEU B CA 1
ATOM 4133 C C . LEU B 1 89 ? -10.329 60.531 -26.746 1.00 13.63 68 LEU B C 1
ATOM 4134 O O . LEU B 1 89 ? -9.881 61.674 -26.547 1.00 13.31 68 LEU B O 1
ATOM 4139 N N . GLY B 1 90 ? -10.822 59.755 -25.793 1.00 11.88 69 GLY B N 1
ATOM 4140 C CA . GLY B 1 90 ? -10.785 60.080 -24.384 1.00 11.16 69 GLY B CA 1
ATOM 4141 C C . GLY B 1 90 ? -9.597 59.400 -23.748 1.00 10.76 69 GLY B C 1
ATOM 4142 O O . GLY B 1 90 ? -8.464 59.687 -24.099 1.00 10.58 69 GLY B O 1
ATOM 4143 N N . GLY B 1 91 ? -9.865 58.464 -22.851 1.00 10.18 70 GLY B N 1
ATOM 4144 C CA . GLY B 1 91 ? -8.804 57.765 -22.158 1.00 9.66 70 GLY B CA 1
ATOM 4145 C C . GLY B 1 91 ? -8.041 56.818 -23.057 1.00 9.32 70 GLY B C 1
ATOM 4146 O O . GLY B 1 91 ? -8.414 56.586 -24.220 1.00 9.22 70 GLY B O 1
ATOM 4147 N N . PRO B 1 92 ? -6.949 56.244 -22.531 1.00 9.01 71 PRO B N 1
ATOM 4148 C CA . PRO B 1 92 ? -6.063 55.419 -23.353 1.00 9.11 71 PRO B CA 1
ATOM 4149 C C . PRO B 1 92 ? -6.632 54.079 -23.804 1.00 9.19 71 PRO B C 1
ATOM 4150 O O . PRO B 1 92 ? -5.997 53.418 -24.630 1.00 9.75 71 PRO B O 1
ATOM 4154 N N . LEU B 1 93 ? -7.800 53.685 -23.276 1.00 9.18 72 LEU B N 1
ATOM 4155 C CA . LEU B 1 93 ? -8.477 52.454 -23.708 1.00 9.63 72 LEU B CA 1
ATOM 4156 C C . LEU B 1 93 ? -9.810 52.744 -24.398 1.00 10.03 72 LEU B C 1
ATOM 4157 O O . LEU B 1 93 ? -10.556 51.829 -24.721 1.00 9.95 72 LEU B O 1
ATOM 4162 N N . ASP B 1 94 ? -10.111 54.021 -24.629 1.00 10.15 73 ASP B N 1
ATOM 4163 C CA . ASP B 1 94 ? -11.333 54.419 -25.332 1.00 10.71 73 ASP B CA 1
ATOM 4164 C C . ASP B 1 94 ? -11.457 53.679 -26.667 1.00 11.01 73 ASP B C 1
ATOM 4165 O O . ASP B 1 94 ? -10.511 53.663 -27.451 1.00 11.59 73 ASP B O 1
ATOM 4170 N N . GLY B 1 95 ? -12.608 53.036 -26.880 1.00 10.38 74 GLY B N 1
ATOM 4171 C CA . GLY B 1 95 ? -12.906 52.353 -28.129 1.00 10.76 74 GLY B CA 1
ATOM 4172 C C . GLY B 1 95 ? -12.550 50.887 -28.189 1.00 10.64 74 GLY B C 1
ATOM 4173 O O . GLY B 1 95 ? -12.782 50.251 -29.221 1.00 11.84 74 GLY B O 1
ATOM 4174 N N . VAL B 1 96 ? -11.986 50.341 -27.116 1.00 9.47 75 VAL B N 1
ATOM 4175 C CA . VAL B 1 96 ? -11.423 49.000 -27.157 1.00 9.46 75 VAL B CA 1
ATOM 4176 C C . VAL B 1 96 ? -12.329 47.999 -26.441 1.00 9.66 75 VAL B C 1
ATOM 4177 O O . VAL B 1 96 ? -12.557 48.131 -25.234 1.00 9.25 75 VAL B O 1
ATOM 4181 N N . PRO B 1 97 ? -12.832 46.988 -27.173 1.00 9.60 76 PRO B N 1
ATOM 4182 C CA . PRO B 1 97 ? -13.678 45.964 -26.540 1.00 9.54 76 PRO B CA 1
ATOM 4183 C C . PRO B 1 97 ? -12.919 44.978 -25.691 1.00 9.39 76 PRO B C 1
ATOM 4184 O O . PRO B 1 97 ? -11.857 44.510 -26.091 1.00 9.63 76 PRO B O 1
ATOM 4188 N N . LEU B 1 98 ? -13.505 44.650 -24.535 1.00 8.80 77 LEU B N 1
ATOM 4189 C CA . LEU B 1 98 ? -12.874 43.808 -23.529 1.00 8.92 77 LEU B CA 1
ATOM 4190 C C . LEU B 1 98 ? -13.677 42.579 -23.168 1.00 9.10 77 LEU B C 1
ATOM 4191 O O . LEU B 1 98 ? -14.921 42.606 -23.143 1.00 9.60 77 LEU B O 1
ATOM 4196 N N . SER B 1 99 ? -12.951 41.520 -22.840 1.00 9.03 78 SER B N 1
ATOM 4197 C CA . SER B 1 99 ? -13.489 40.301 -22.232 1.00 9.34 78 SER B CA 1
ATOM 4198 C C . SER B 1 99 ? -13.024 40.271 -20.787 1.00 9.35 78 SER B C 1
ATOM 4199 O O . SER B 1 99 ? -11.854 40.554 -20.528 1.00 10.45 78 SER B O 1
ATOM 4202 N N . ILE B 1 100 ? -13.906 39.970 -19.829 1.00 8.68 79 ILE B N 1
ATOM 4203 C CA . ILE B 1 100 ? -13.498 39.921 -18.421 1.00 8.61 79 ILE B CA 1
ATOM 4204 C C . ILE B 1 100 ? -13.818 38.521 -17.889 1.00 8.80 79 ILE B C 1
ATOM 4205 O O . ILE B 1 100 ? -14.933 38.053 -18.023 1.00 8.67 79 ILE B O 1
ATOM 4210 N N . LYS B 1 101 ? -12.845 37.855 -17.286 1.00 8.68 80 LYS B N 1
ATOM 4211 C CA . LYS B 1 101 ? -13.092 36.547 -16.651 1.00 9.14 80 LYS B CA 1
ATOM 4212 C C . LYS B 1 101 ? -14.234 36.644 -15.640 1.00 9.20 80 LYS B C 1
ATOM 4213 O O . LYS B 1 101 ? -14.328 37.613 -14.891 1.00 9.10 80 LYS B O 1
ATOM 4219 N N . ASP B 1 102 ? -15.101 35.628 -15.632 1.00 9.68 81 ASP B N 1
ATOM 4220 C CA . ASP B 1 102 ? -16.199 35.495 -14.677 1.00 10.62 81 ASP B CA 1
ATOM 4221 C C . ASP B 1 102 ? -15.792 35.812 -13.225 1.00 10.99 81 ASP B C 1
ATOM 4222 O O . ASP B 1 102 ? -16.611 36.296 -12.450 1.00 11.44 81 ASP B O 1
ATOM 4227 N N . SER B 1 103 ? -14.553 35.514 -12.869 1.00 10.65 82 SER B N 1
ATOM 4228 C CA . SER B 1 103 ? -14.027 35.752 -11.527 1.00 11.51 82 SER B CA 1
ATOM 4229 C C . SER B 1 103 ? -14.020 37.191 -11.037 1.00 11.36 82 SER B C 1
ATOM 4230 O O . SER B 1 103 ? -14.004 37.419 -9.812 1.00 11.64 82 SER B O 1
ATOM 4233 N N . TYR B 1 104 ? -13.981 38.144 -11.970 1.00 11.24 83 TYR B N 1
ATOM 4234 C CA . TYR B 1 104 ? -13.776 39.551 -11.646 1.00 11.60 83 TYR B CA 1
ATOM 4235 C C . TYR B 1 104 ? -15.087 40.284 -11.831 1.00 11.34 83 TYR B C 1
ATOM 4236 O O . TYR B 1 104 ? -15.689 40.247 -12.895 1.00 11.62 83 TYR B O 1
ATOM 4245 N N . SER B 1 105 ? -15.538 40.950 -10.780 1.00 11.38 84 SER B N 1
ATOM 4246 C CA . SER B 1 105 ? -16.828 41.603 -10.811 1.00 10.90 84 SER B CA 1
ATOM 4247 C C . SER B 1 105 ? -16.932 42.657 -11.907 1.00 10.53 84 SER B C 1
ATOM 4248 O O . SER B 1 105 ? -16.043 43.503 -12.086 1.00 10.08 84 SER B O 1
ATOM 4251 N N . VAL B 1 106 ? -18.057 42.610 -12.613 1.00 10.19 85 VAL B N 1
ATOM 4252 C CA . VAL B 1 106 ? -18.498 43.660 -13.517 1.00 10.47 85 VAL B CA 1
ATOM 4253 C C . VAL B 1 106 ? -19.900 44.045 -13.052 1.00 10.67 85 VAL B C 1
ATOM 4254 O O . VAL B 1 106 ? -20.757 43.182 -12.923 1.00 10.74 85 VAL B O 1
ATOM 4258 N N . ALA B 1 107 ? -20.137 45.338 -12.803 1.00 10.60 86 ALA B N 1
ATOM 4259 C CA . ALA B 1 107 ? -21.465 45.794 -12.350 1.00 11.32 86 ALA B CA 1
ATOM 4260 C C . ALA B 1 107 ? -22.534 45.344 -13.355 1.00 11.38 86 ALA B C 1
ATOM 4261 O O . ALA B 1 107 ? -22.385 45.528 -14.578 1.00 12.03 86 ALA B O 1
ATOM 4263 N N . GLY B 1 108 ? -23.568 44.697 -12.823 1.00 11.71 87 GLY B N 1
ATOM 4264 C CA . GLY B 1 108 ? -24.680 44.200 -13.631 1.00 12.09 87 GLY B CA 1
ATOM 4265 C C . GLY B 1 108 ? -24.519 42.808 -14.167 1.00 12.67 87 GLY B C 1
ATOM 4266 O O . GLY B 1 108 ? -25.456 42.288 -14.798 1.00 14.04 87 GLY B O 1
ATOM 4267 N N . LEU B 1 109 ? -23.355 42.196 -13.954 1.00 11.98 88 LEU B N 1
ATOM 4268 C CA . LEU B 1 109 ? -23.125 40.784 -14.300 1.00 11.81 88 LEU B CA 1
ATOM 4269 C C . LEU B 1 109 ? -23.005 39.924 -13.056 1.00 11.89 88 LEU B C 1
ATOM 4270 O O . LEU B 1 109 ? -22.932 40.413 -11.925 1.00 11.84 88 LEU B O 1
ATOM 4275 N N . HIS B 1 110 ? -22.989 38.617 -13.271 1.00 12.51 89 HIS B N 1
ATOM 4276 C CA . HIS B 1 110 ? -22.933 37.657 -12.195 1.00 13.46 89 HIS B CA 1
ATOM 4277 C C . HIS B 1 110 ? -21.587 36.988 -12.131 1.00 13.58 89 HIS B C 1
ATOM 4278 O O . HIS B 1 110 ? -21.021 36.617 -13.143 1.00 13.86 89 HIS B O 1
ATOM 4285 N N . ARG B 1 111 ? -21.091 36.799 -10.928 1.00 13.89 90 ARG B N 1
ATOM 4286 C CA . ARG B 1 111 ? -19.830 36.166 -10.679 1.00 14.48 90 ARG B CA 1
ATOM 4287 C C . ARG B 1 111 ? -20.161 34.792 -10.139 1.00 14.33 90 ARG B C 1
ATOM 4288 O O . ARG B 1 111 ? -20.669 34.675 -9.018 1.00 14.87 90 ARG B O 1
ATOM 4296 N N . THR B 1 112 ? -19.886 33.751 -10.910 1.00 12.97 91 THR B N 1
ATOM 4297 C CA . THR B 1 112 ? -20.447 32.417 -10.614 1.00 13.01 91 THR B CA 1
ATOM 4298 C C . THR B 1 112 ? -19.475 31.312 -10.210 1.00 12.81 91 THR B C 1
ATOM 4299 O O . THR B 1 112 ? -19.886 30.297 -9.617 1.00 12.44 91 THR B O 1
ATOM 4303 N N . ASP B 1 113 ? -18.195 31.432 -10.581 1.00 12.79 92 ASP B N 1
ATOM 4304 C CA . ASP B 1 113 ? -17.211 30.358 -10.383 1.00 13.64 92 ASP B CA 1
ATOM 4305 C C . ASP B 1 113 ? -17.618 29.084 -11.156 1.00 12.46 92 ASP B C 1
ATOM 4306 O O . ASP B 1 113 ? -17.153 27.982 -10.855 1.00 12.55 92 ASP B O 1
ATOM 4311 N N . GLY B 1 114 ? -18.460 29.278 -12.171 1.00 11.98 93 GLY B N 1
ATOM 4312 C CA . GLY B 1 114 ? -18.961 28.194 -13.007 1.00 12.06 93 GLY B CA 1
ATOM 4313 C C . GLY B 1 114 ? -20.118 27.421 -12.408 1.00 12.38 93 GLY B C 1
ATOM 4314 O O . GLY B 1 114 ? -20.613 26.508 -13.058 1.00 13.11 93 GLY B O 1
ATOM 4315 N N . LEU B 1 115 ? -20.551 27.763 -11.193 1.00 11.72 94 LEU B N 1
ATOM 4316 C CA . LEU B 1 115 ? -21.502 26.912 -10.447 1.00 12.01 94 LEU B CA 1
ATOM 4317 C C . LEU B 1 115 ? -22.916 27.436 -10.620 1.00 12.38 94 LEU B C 1
ATOM 4318 O O . LEU B 1 115 ? -23.179 28.616 -10.365 1.00 11.73 94 LEU B O 1
ATOM 4323 N N . PRO B 1 116 ? -23.856 26.565 -11.036 1.00 12.76 95 PRO B N 1
ATOM 4324 C CA . PRO B 1 116 ? -25.227 27.038 -11.169 1.00 13.26 95 PRO B CA 1
ATOM 4325 C C . PRO B 1 116 ? -25.821 27.669 -9.913 1.00 13.17 95 PRO B C 1
ATOM 4326 O O . PRO B 1 116 ? -26.570 28.637 -10.026 1.00 13.48 95 PRO B O 1
ATOM 4330 N N . VAL B 1 117 ? -25.442 27.168 -8.744 1.00 13.49 96 VAL B N 1
ATOM 4331 C CA . VAL B 1 117 ? -25.932 27.726 -7.480 1.00 14.62 96 VAL B CA 1
ATOM 4332 C C . VAL B 1 117 ? -25.635 29.220 -7.334 1.00 14.49 96 VAL B C 1
ATOM 4333 O O . VAL B 1 117 ? -26.360 29.928 -6.635 1.00 14.88 96 VAL B O 1
ATOM 4337 N N . ASN B 1 118 ? -24.577 29.705 -8.009 1.00 14.30 97 ASN B N 1
ATOM 4338 C CA . ASN B 1 118 ? -24.205 31.129 -7.941 1.00 14.05 97 ASN B CA 1
ATOM 4339 C C . ASN B 1 118 ? -24.763 31.986 -9.072 1.00 14.80 97 ASN B C 1
ATOM 4340 O O . ASN B 1 118 ? -24.389 33.155 -9.227 1.00 15.35 97 ASN B O 1
ATOM 4345 N N . ALA B 1 119 ? -25.715 31.463 -9.844 1.00 14.88 98 ALA B N 1
ATOM 4346 C CA . ALA B 1 119 ? -26.296 32.230 -10.937 1.00 16.24 98 ALA B CA 1
ATOM 4347 C C . ALA B 1 119 ? -27.128 33.439 -10.469 1.00 17.72 98 ALA B C 1
ATOM 4348 O O . ALA B 1 119 ? -27.471 34.295 -11.275 1.00 19.62 98 ALA B O 1
ATOM 4350 N N . ASP B 1 120 ? -27.406 33.516 -9.172 1.00 19.03 99 ASP B N 1
ATOM 4351 C CA . ASP B 1 120 ? -28.116 34.649 -8.573 1.00 21.49 99 ASP B CA 1
ATOM 4352 C C . ASP B 1 120 ? -27.203 35.691 -7.920 1.00 20.71 99 ASP B C 1
ATOM 4353 O O . ASP B 1 120 ? -27.697 36.619 -7.288 1.00 23.79 99 ASP B O 1
ATOM 4358 N N . VAL B 1 121 ? -25.889 35.545 -8.071 1.00 18.53 100 VAL B N 1
ATOM 4359 C CA . VAL B 1 121 ? -24.925 36.468 -7.441 1.00 18.40 100 VAL B CA 1
ATOM 4360 C C . VAL B 1 121 ? -24.726 37.637 -8.399 1.00 17.14 100 VAL B C 1
ATOM 4361 O O . VAL B 1 121 ? -23.835 37.608 -9.239 1.00 18.48 100 VAL B O 1
ATOM 4365 N N . LEU B 1 122 ? -25.580 38.641 -8.279 1.00 17.44 101 LEU B N 1
ATOM 4366 C CA . LEU B 1 122 ? -25.547 39.813 -9.154 1.00 16.52 101 LEU B CA 1
ATOM 4367 C C . LEU B 1 122 ? -24.740 40.908 -8.475 1.00 15.88 101 LEU B C 1
ATOM 4368 O O . LEU B 1 122 ? -25.106 41.369 -7.380 1.00 16.34 101 LEU B O 1
ATOM 4373 N N . ASP B 1 123 ? -23.664 41.342 -9.124 1.00 14.23 102 ASP B N 1
ATOM 4374 C CA . ASP B 1 123 ? -22.809 42.375 -8.549 1.00 14.37 102 ASP B CA 1
ATOM 4375 C C . ASP B 1 123 ? -23.269 43.773 -8.917 1.00 13.65 102 ASP B C 1
ATOM 4376 O O . ASP B 1 123 ? -23.531 44.068 -10.082 1.00 13.69 102 ASP B O 1
ATOM 4381 N N . ALA B 1 124 ? -23.370 44.629 -7.902 1.00 13.66 103 ALA B N 1
ATOM 4382 C CA . ALA B 1 124 ? -23.738 46.021 -8.081 1.00 13.79 103 ALA B CA 1
ATOM 4383 C C . ALA B 1 124 ? -22.564 46.866 -8.522 1.00 13.39 103 ALA B C 1
ATOM 4384 O O . ALA B 1 124 ? -22.777 47.903 -9.139 1.00 13.89 103 ALA B O 1
ATOM 4386 N N . GLN B 1 125 ? -21.343 46.428 -8.182 1.00 12.86 104 GLN B N 1
ATOM 4387 C CA . GLN B 1 125 ? -20.128 47.196 -8.470 1.00 13.27 104 GLN B CA 1
ATOM 4388 C C . GLN B 1 125 ? -19.073 46.404 -9.217 1.00 12.17 104 GLN B C 1
ATOM 4389 O O . GLN B 1 125 ? -19.000 45.186 -9.101 1.00 11.54 104 GLN B O 1
ATOM 4395 N N . ASP B 1 126 ? -18.253 47.135 -9.976 1.00 12.15 105 ASP B N 1
ATOM 4396 C CA . ASP B 1 126 ? -17.060 46.574 -10.601 1.00 12.24 105 ASP B CA 1
ATOM 4397 C C . ASP B 1 126 ? -15.981 46.270 -9.545 1.00 11.86 105 ASP B C 1
ATOM 4398 O O . ASP B 1 126 ? -15.839 47.003 -8.562 1.00 12.13 105 ASP B O 1
ATOM 4403 N N . ASP B 1 127 ? -15.170 45.246 -9.802 1.00 11.21 106 ASP B N 1
ATOM 4404 C CA . ASP B 1 127 ? -13.889 45.098 -9.090 1.00 11.94 106 ASP B CA 1
ATOM 4405 C C . ASP B 1 127 ? -13.002 46.282 -9.442 1.00 11.05 106 ASP B C 1
ATOM 4406 O O . ASP B 1 127 ? -13.209 46.938 -10.462 1.00 10.63 106 ASP B O 1
ATOM 4411 N N . VAL B 1 128 ? -11.984 46.547 -8.625 1.00 10.18 107 VAL B N 1
ATOM 4412 C CA . VAL B 1 128 ? -11.107 47.681 -8.902 1.00 10.12 107 VAL B CA 1
ATOM 4413 C C . VAL B 1 128 ? -10.387 47.537 -10.252 1.00 10.08 107 VAL B C 1
ATOM 4414 O O . VAL B 1 128 ? -10.300 48.523 -10.990 1.00 10.33 107 VAL B O 1
ATOM 4418 N N . ALA B 1 129 ? -9.887 46.348 -10.583 1.00 9.95 108 ALA B N 1
ATOM 4419 C CA . ALA B 1 129 ? -9.193 46.151 -11.875 1.00 10.46 108 ALA B CA 1
ATOM 4420 C C . ALA B 1 129 ? -10.129 46.455 -13.049 1.00 10.35 108 ALA B C 1
ATOM 4421 O O . ALA B 1 129 ? -9.747 47.167 -13.976 1.00 10.75 108 ALA B O 1
ATOM 4423 N N . THR B 1 130 ? -11.346 45.916 -13.008 1.00 10.66 109 THR B N 1
ATOM 4424 C CA . THR B 1 130 ? -12.358 46.192 -14.022 1.00 10.88 109 THR B CA 1
ATOM 4425 C C . THR B 1 130 ? -12.681 47.672 -14.100 1.00 10.02 109 THR B C 1
ATOM 4426 O O . THR B 1 130 ? -12.768 48.248 -15.190 1.00 9.76 109 THR B O 1
ATOM 4430 N N . ALA B 1 131 ? -12.882 48.297 -12.939 1.00 9.33 110 ALA B N 1
ATOM 4431 C CA . ALA B 1 131 ? -13.202 49.709 -12.873 1.00 9.26 110 ALA B CA 1
ATOM 4432 C C . ALA B 1 131 ? -12.143 50.575 -13.544 1.00 8.84 110 ALA B C 1
ATOM 4433 O O . ALA B 1 131 ? -12.473 51.517 -14.242 1.00 9.04 110 ALA B O 1
ATOM 4435 N N . ARG B 1 132 ? -10.882 50.222 -13.347 1.00 8.54 111 ARG B N 1
ATOM 4436 C CA . ARG B 1 132 ? -9.798 50.964 -13.956 1.00 8.56 111 ARG B CA 1
ATOM 4437 C C . ARG B 1 132 ? -9.814 50.836 -15.472 1.00 8.60 111 ARG B C 1
ATOM 4438 O O . ARG B 1 132 ? -9.611 51.826 -16.164 1.00 8.51 111 ARG B O 1
ATOM 4446 N N . LEU B 1 133 ? -10.056 49.638 -15.992 1.00 8.45 112 LEU B N 1
ATOM 4447 C CA . LEU B 1 133 ? -10.171 49.450 -17.444 1.00 8.54 112 LEU B CA 1
ATOM 4448 C C . LEU B 1 133 ? -11.324 50.263 -18.019 1.00 8.72 112 LEU B C 1
ATOM 4449 O O . LEU B 1 133 ? -11.172 50.910 -19.061 1.00 8.52 112 LEU B O 1
ATOM 4454 N N . ARG B 1 134 ? -12.461 50.259 -17.328 1.00 9.03 113 ARG B N 1
ATOM 4455 C CA . ARG B 1 134 ? -13.629 51.022 -17.785 1.00 9.61 113 ARG B CA 1
ATOM 4456 C C . ARG B 1 134 ? -13.399 52.522 -17.700 1.00 9.53 113 ARG B C 1
ATOM 4457 O O . ARG B 1 134 ? -13.793 53.265 -18.620 1.00 9.64 113 ARG B O 1
ATOM 4465 N N . ALA B 1 135 ? -12.740 52.989 -16.633 1.00 9.46 114 ALA B N 1
ATOM 4466 C CA . ALA B 1 135 ? -12.490 54.416 -16.460 1.00 9.82 114 ALA B CA 1
ATOM 4467 C C . ALA B 1 135 ? -11.559 54.953 -17.527 1.00 9.83 114 ALA B C 1
ATOM 4468 O O . ALA B 1 135 ? -11.661 56.121 -17.898 1.00 11.12 114 ALA B O 1
ATOM 4470 N N . ALA B 1 136 ? -10.685 54.093 -18.051 1.00 9.36 115 ALA B N 1
ATOM 4471 C CA . ALA B 1 136 ? -9.773 54.463 -19.139 1.00 9.44 115 ALA B CA 1
ATOM 4472 C C . ALA B 1 136 ? -10.459 54.427 -20.502 1.00 9.49 115 ALA B C 1
ATOM 4473 O O . ALA B 1 136 ? -9.833 54.765 -21.519 1.00 9.47 115 ALA B O 1
ATOM 4475 N N . GLY B 1 137 ? -11.722 53.987 -20.536 1.00 9.13 116 GLY B N 1
ATOM 4476 C CA . GLY B 1 137 ? -12.521 53.952 -21.762 1.00 9.57 116 GLY B CA 1
ATOM 4477 C C . GLY B 1 137 ? -12.844 52.595 -22.329 1.00 9.75 116 GLY B C 1
ATOM 4478 O O . GLY B 1 137 ? -13.522 52.504 -23.367 1.00 10.47 116 GLY B O 1
ATOM 4479 N N . GLY B 1 138 ? -12.358 51.527 -21.695 1.00 9.27 117 GLY B N 1
ATOM 4480 C CA . GLY B 1 138 ? -12.606 50.184 -22.198 1.00 9.62 117 GLY B CA 1
ATOM 4481 C C . GLY B 1 138 ? -14.083 49.823 -22.218 1.00 9.69 117 GLY B C 1
ATOM 4482 O O . GLY B 1 138 ? -14.845 50.273 -21.374 1.00 10.11 117 GLY B O 1
ATOM 4483 N N . LEU B 1 139 ? -14.471 49.025 -23.208 1.00 9.61 118 LEU B N 1
ATOM 4484 C CA . LEU B 1 139 ? -15.864 48.665 -23.445 1.00 9.88 118 LEU B CA 1
ATOM 4485 C C . LEU B 1 139 ? -16.045 47.197 -23.139 1.00 9.19 118 LEU B C 1
ATOM 4486 O O . LEU B 1 139 ? -15.724 46.340 -23.948 1.00 9.43 118 LEU B O 1
ATOM 4491 N N . VAL B 1 140 ? -16.540 46.896 -21.939 1.00 8.92 119 VAL B N 1
ATOM 4492 C CA . VAL B 1 140 ? -16.674 45.495 -21.509 1.00 8.95 119 VAL B CA 1
ATOM 4493 C C . VAL B 1 140 ? -17.860 44.824 -22.197 1.00 9.05 119 VAL B C 1
ATOM 4494 O O . VAL B 1 140 ? -19.004 45.247 -22.009 1.00 9.16 119 VAL B O 1
ATOM 4498 N N . LEU B 1 141 ? -17.581 43.798 -22.990 1.00 9.01 120 LEU B N 1
ATOM 4499 C CA . LEU B 1 141 ? -18.650 43.110 -23.726 1.00 9.41 120 LEU B CA 1
ATOM 4500 C C . LEU B 1 141 ? -19.361 42.114 -22.857 1.00 9.76 120 LEU B C 1
ATOM 4501 O O . LEU B 1 141 ? -20.529 41.804 -23.129 1.00 10.19 120 LEU B O 1
ATOM 4506 N N . GLY B 1 142 ? -18.682 41.565 -21.863 1.00 9.30 121 GLY B N 1
ATOM 4507 C CA . GLY B 1 142 ? -19.272 40.515 -21.051 1.00 9.45 121 GLY B CA 1
ATOM 4508 C C . GLY B 1 142 ? -18.260 39.726 -20.255 1.00 9.62 121 GLY B C 1
ATOM 4509 O O . GLY B 1 142 ? -17.057 40.058 -20.226 1.00 9.64 121 GLY B O 1
ATOM 4510 N N . HIS B 1 143 ? -18.750 38.677 -19.610 1.00 9.30 122 HIS B N 1
ATOM 4511 C CA . HIS B 1 143 ? -17.929 37.759 -18.848 1.00 9.20 122 HIS B CA 1
ATOM 4512 C C . HIS B 1 143 ? -17.536 36.552 -19.684 1.00 9.27 122 HIS B C 1
ATOM 4513 O O . HIS B 1 143 ? -18.328 36.065 -20.501 1.00 9.12 122 HIS B O 1
ATOM 4520 N N . ALA B 1 144 ? -16.338 36.042 -19.420 1.00 9.14 123 ALA B N 1
ATOM 4521 C CA . ALA B 1 144 ? -15.754 34.918 -20.125 1.00 9.22 123 ALA B CA 1
ATOM 4522 C C . ALA B 1 144 ? -15.773 33.626 -19.306 1.00 9.36 123 ALA B C 1
ATOM 4523 O O . ALA B 1 144 ? -15.683 33.651 -18.069 1.00 9.41 123 ALA B O 1
ATOM 4525 N N . GLY B 1 145 ? -15.819 32.496 -20.009 1.00 9.72 124 GLY B N 1
ATOM 4526 C CA . GLY B 1 145 ? -15.938 31.176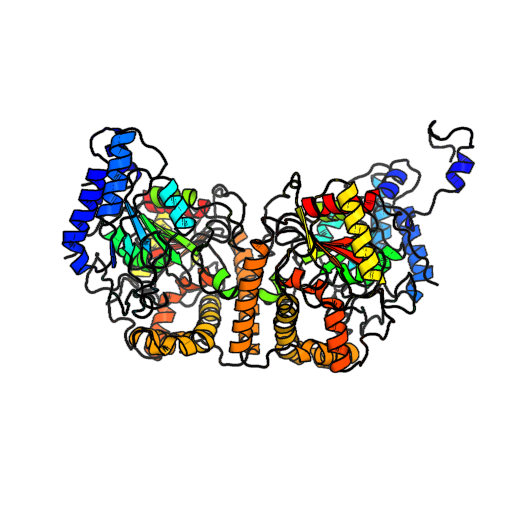 -19.406 1.00 9.64 124 GLY B CA 1
ATOM 4527 C C . GLY B 1 145 ? -14.738 30.703 -18.614 1.00 10.09 124 GLY B C 1
ATOM 4528 O O . GLY B 1 145 ? -13.607 31.127 -18.860 1.00 10.11 124 GLY B O 1
ATOM 4529 N N . ILE B 1 146 ? -15.011 29.769 -17.714 1.00 10.04 125 ILE B N 1
ATOM 4530 C CA . ILE B 1 146 ? -14.114 29.275 -16.680 1.00 10.20 125 ILE B CA 1
ATOM 4531 C C . ILE B 1 146 ? -14.471 27.836 -16.336 1.00 10.48 125 ILE B C 1
ATOM 4532 O O . ILE B 1 146 ? -15.595 27.397 -16.641 1.00 11.34 125 ILE B O 1
ATOM 4537 N N . PRO B 1 147 ? -13.560 27.103 -15.680 1.00 10.56 126 PRO B N 1
ATOM 4538 C CA . PRO B 1 147 ? -13.931 25.838 -15.056 1.00 10.57 126 PRO B CA 1
ATOM 4539 C C . PRO B 1 147 ? -14.588 26.072 -13.723 1.00 11.14 126 PRO B C 1
ATOM 4540 O O . PRO B 1 147 ? -14.278 27.061 -13.042 1.00 10.76 126 PRO B O 1
ATOM 4544 N N . ASP B 1 148 ? -15.422 25.119 -13.301 1.00 12.15 127 ASP B N 1
ATOM 4545 C CA . ASP B 1 148 ? -15.878 25.093 -11.914 1.00 13.16 127 ASP B CA 1
ATOM 4546 C C . ASP B 1 148 ? -14.707 25.314 -10.951 1.00 12.96 127 ASP B C 1
ATOM 4547 O O . ASP B 1 148 ? -13.670 24.650 -11.066 1.00 13.27 127 ASP B O 1
ATOM 4552 N N . LEU B 1 149 ? -14.883 26.257 -10.024 1.00 13.37 128 LEU B N 1
ATOM 4553 C CA . LEU B 1 149 ? -13.882 26.596 -8.978 1.00 14.14 128 LEU B CA 1
ATOM 4554 C C . LEU B 1 149 ? -12.589 27.258 -9.476 1.00 14.68 128 LEU B C 1
ATOM 4555 O O . LEU B 1 149 ? -11.711 27.560 -8.665 1.00 15.23 128 LEU B O 1
ATOM 4560 N N . CYS B 1 150 ? -12.467 27.456 -10.784 1.00 14.72 129 CYS B N 1
ATOM 4561 C CA . CYS B 1 150 ? -11.214 27.918 -11.391 1.00 14.65 129 CYS B CA 1
ATOM 4562 C C . CYS B 1 150 ? -9.996 27.064 -11.031 1.00 13.53 129 CYS B C 1
ATOM 4563 O O . CYS B 1 150 ? -8.867 27.578 -10.903 1.00 14.06 129 CYS B O 1
ATOM 4566 N N . ILE B 1 151 ? -10.196 25.751 -10.899 1.00 12.92 130 ILE B N 1
ATOM 4567 C CA . ILE B 1 151 ? -9.090 24.819 -10.661 1.00 13.95 130 ILE B CA 1
ATOM 4568 C C . ILE B 1 151 ? -9.089 23.748 -11.740 1.00 14.11 130 ILE B C 1
ATOM 4569 O O . ILE B 1 151 ? -9.554 22.606 -11.535 1.00 14.75 130 ILE B O 1
ATOM 4574 N N . ARG B 1 152 ? -8.539 24.086 -12.890 1.00 12.59 131 ARG B N 1
ATOM 4575 C CA . ARG B 1 152 ? -8.448 23.137 -13.988 1.00 12.20 131 ARG B CA 1
ATOM 4576 C C . ARG B 1 152 ? -7.783 23.832 -15.155 1.00 11.40 131 ARG B C 1
ATOM 4577 O O . ARG B 1 152 ? -8.054 25.006 -15.396 1.00 11.80 131 ARG B O 1
ATOM 4585 N N . TRP B 1 153 ? -6.977 23.101 -15.911 1.00 10.56 132 TRP B N 1
ATOM 4586 C CA . TRP B 1 153 ? -6.422 23.622 -17.154 1.00 10.60 132 TRP B CA 1
ATOM 4587 C C . TRP B 1 153 ? -7.354 23.327 -18.341 1.00 10.22 132 TRP B C 1
ATOM 4588 O O . TRP B 1 153 ? -6.891 23.076 -19.437 1.00 10.30 132 TRP B O 1
ATOM 4599 N N . ASN B 1 154 ? -8.667 23.434 -18.122 1.00 10.36 133 ASN B N 1
ATOM 4600 C CA . ASN B 1 154 ? -9.690 23.099 -19.121 1.00 10.56 133 ASN B CA 1
ATOM 4601 C C . ASN B 1 154 ? -10.941 23.789 -18.614 1.00 10.73 133 ASN B C 1
ATOM 4602 O O . ASN B 1 154 ? -11.384 23.496 -17.502 1.00 11.28 133 ASN B O 1
ATOM 4607 N N . SER B 1 155 ? -11.493 24.715 -19.388 1.00 10.51 134 SER B N 1
ATOM 4608 C CA . SER B 1 155 ? -12.539 25.602 -18.883 1.00 10.64 134 SER B CA 1
ATOM 4609 C C . SER B 1 155 ? -13.928 24.992 -19.100 1.00 10.79 134 SER B C 1
ATOM 4610 O O . SER B 1 155 ? -14.607 25.291 -20.079 1.00 12.52 134 SER B O 1
ATOM 4613 N N . VAL B 1 156 ? -14.286 24.104 -18.178 1.00 11.18 135 VAL B N 1
ATOM 4614 C CA . VAL B 1 156 ? -15.525 23.323 -18.250 1.00 11.51 135 VAL B CA 1
ATOM 4615 C C . VAL B 1 156 ? -16.334 23.639 -17.004 1.00 11.24 135 VAL B C 1
ATOM 4616 O O . VAL B 1 156 ? -15.864 23.427 -15.896 1.00 10.71 135 VAL B O 1
ATOM 4620 N N . SER B 1 157 ? -17.554 24.137 -17.180 1.00 11.68 136 SER B N 1
ATOM 4621 C CA . SER B 1 157 ? -18.396 24.457 -16.024 1.00 12.00 136 SER B CA 1
ATOM 4622 C C . SER B 1 157 ? -19.760 23.819 -16.059 1.00 12.46 136 SER B C 1
ATOM 4623 O O . SER B 1 157 ? -20.301 23.528 -17.117 1.00 12.27 136 SER B O 1
ATOM 4626 N N . GLY B 1 158 ? -20.328 23.689 -14.871 1.00 12.90 137 GLY B N 1
ATOM 4627 C CA . GLY B 1 158 ? -21.709 23.241 -14.730 1.00 13.50 137 GLY B CA 1
ATOM 4628 C C . GLY B 1 158 ? -22.694 24.214 -15.342 1.00 13.65 137 GLY B C 1
ATOM 4629 O O . GLY B 1 158 ? -23.729 23.817 -15.892 1.00 14.23 137 GLY B O 1
ATOM 4630 N N . LEU B 1 159 ? -22.392 25.507 -15.254 1.00 13.37 138 LEU B N 1
ATOM 4631 C CA . LEU B 1 159 ? -23.307 26.516 -15.706 1.00 14.05 138 LEU B CA 1
ATOM 4632 C C . LEU B 1 159 ? -23.263 26.726 -17.215 1.00 14.29 138 LEU B C 1
ATOM 4633 O O . LEU B 1 159 ? -24.300 26.921 -17.840 1.00 15.77 138 LEU B O 1
ATOM 4638 N N . TYR B 1 160 ? -22.071 26.697 -17.798 1.00 13.37 139 TYR B N 1
ATOM 4639 C CA . TYR B 1 160 ? -21.895 27.106 -19.187 1.00 13.56 139 TYR B CA 1
ATOM 4640 C C . TYR B 1 160 ? -21.379 26.030 -20.140 1.00 13.61 139 TYR B C 1
ATOM 4641 O O . TYR B 1 160 ? -21.333 26.267 -21.341 1.00 16.48 139 TYR B O 1
ATOM 4650 N N . GLY B 1 161 ? -20.982 24.875 -19.634 1.00 12.89 140 GLY B N 1
ATOM 4651 C CA . GLY B 1 161 ? -20.380 23.850 -20.482 1.00 12.47 140 GLY B CA 1
ATOM 4652 C C . GLY B 1 161 ? -18.917 24.113 -20.753 1.00 12.89 140 GLY B C 1
ATOM 4653 O O . GLY B 1 161 ? -18.217 24.709 -19.916 1.00 13.00 140 GLY B O 1
ATOM 4654 N N . ALA B 1 162 ? -18.439 23.641 -21.899 1.00 12.47 141 ALA B N 1
ATOM 4655 C CA . ALA B 1 162 ? -16.994 23.594 -22.168 1.00 12.28 141 ALA B CA 1
ATOM 4656 C C . ALA B 1 162 ? -16.589 24.679 -23.136 1.00 11.78 141 ALA B C 1
ATOM 4657 O O . ALA B 1 162 ? -17.190 24.815 -24.197 1.00 12.79 141 ALA B O 1
ATOM 4659 N N . VAL B 1 163 ? -15.546 25.440 -22.792 1.00 11.26 142 VAL B N 1
ATOM 4660 C CA . VAL B 1 163 ? -14.925 26.341 -23.769 1.00 11.28 142 VAL B CA 1
ATOM 4661 C C . VAL B 1 163 ? -14.109 25.504 -24.739 1.00 11.16 142 VAL B C 1
ATOM 4662 O O . VAL B 1 163 ? -13.373 24.614 -24.314 1.00 11.46 142 VAL B O 1
ATOM 4666 N N . ARG B 1 164 ? -14.234 25.789 -26.038 1.00 11.01 143 ARG B N 1
ATOM 4667 C CA . ARG B 1 164 ? -13.449 25.067 -27.038 1.00 12.38 143 ARG B CA 1
ATOM 4668 C C . ARG B 1 164 ? -12.461 26.007 -27.696 1.00 11.58 143 ARG B C 1
ATOM 4669 O O . ARG B 1 164 ? -12.730 27.181 -27.828 1.00 12.03 143 ARG B O 1
ATOM 4677 N N . ASN B 1 165 ? -11.315 25.474 -28.100 1.00 11.43 144 ASN B N 1
ATOM 4678 C CA . ASN B 1 165 ? -10.238 26.283 -28.677 1.00 11.43 144 ASN B CA 1
ATOM 4679 C C . ASN B 1 165 ? -10.639 26.790 -30.067 1.00 11.62 144 ASN B C 1
ATOM 4680 O O . ASN B 1 165 ? -10.933 25.988 -30.950 1.00 11.55 144 ASN B O 1
ATOM 4685 N N . PRO B 1 166 ? -10.642 28.107 -30.287 1.00 11.76 145 PRO B N 1
ATOM 4686 C CA . PRO B 1 166 ? -11.070 28.623 -31.604 1.00 12.23 145 PRO B CA 1
ATOM 4687 C C . PRO B 1 166 ? -10.119 28.236 -32.736 1.00 13.11 145 PRO B C 1
ATOM 4688 O O . PRO B 1 166 ? -10.534 28.268 -33.906 1.00 14.64 145 PRO B O 1
ATOM 4692 N N . ARG B 1 167 ? -8.887 27.871 -32.403 1.00 13.18 146 ARG B N 1
ATOM 4693 C CA . ARG B 1 167 ? -7.921 27.430 -33.411 1.00 14.24 146 ARG B CA 1
ATOM 4694 C C . ARG B 1 167 ? -8.154 26.005 -33.875 1.00 14.75 146 ARG B C 1
ATOM 4695 O O . ARG B 1 167 ? -7.697 25.633 -34.957 1.00 16.34 146 ARG B O 1
ATOM 4703 N N . ASP B 1 168 ? -8.859 25.226 -33.062 1.00 14.76 147 ASP B N 1
ATOM 4704 C CA . ASP B 1 168 ? -9.192 23.818 -33.362 1.00 14.86 147 ASP B CA 1
ATOM 4705 C C . ASP B 1 168 ? -10.181 23.379 -32.282 1.00 14.40 147 ASP B C 1
ATOM 4706 O O . ASP B 1 168 ? -9.787 23.137 -31.135 1.00 13.20 147 ASP B O 1
ATOM 4711 N N . LEU B 1 169 ? -11.457 23.273 -32.656 1.00 14.08 148 LEU B N 1
ATOM 4712 C CA . LEU B 1 169 ? -12.537 23.088 -31.684 1.00 14.02 148 LEU B CA 1
ATOM 4713 C C . LEU B 1 169 ? -12.551 21.729 -30.987 1.00 13.39 148 LEU B C 1
ATOM 4714 O O . LEU B 1 169 ? -13.270 21.543 -29.987 1.00 13.18 148 LEU B O 1
ATOM 4719 N N . SER B 1 170 ? -11.744 20.789 -31.478 1.00 12.96 149 SER B N 1
ATOM 4720 C CA . SER B 1 170 ? -11.556 19.508 -30.803 1.00 13.23 149 SER B CA 1
ATOM 4721 C C . SER B 1 170 ? -10.606 19.567 -29.609 1.00 12.76 149 SER B C 1
ATOM 4722 O O . SER B 1 170 ? -10.477 18.582 -28.865 1.00 12.84 149 SER B O 1
ATOM 4725 N N . ARG B 1 171 ? -9.954 20.715 -29.425 1.00 12.52 150 ARG B N 1
ATOM 4726 C CA . ARG B 1 171 ? -8.929 20.874 -28.397 1.00 12.52 150 ARG B CA 1
ATOM 4727 C C . ARG B 1 171 ? -9.408 21.779 -27.284 1.00 11.58 150 ARG B C 1
ATOM 4728 O O . ARG B 1 171 ? -10.281 22.625 -27.482 1.00 11.11 150 ARG B O 1
ATOM 4736 N N . THR B 1 172 ? -8.820 21.571 -26.111 1.00 10.74 151 THR B N 1
ATOM 4737 C CA . THR B 1 172 ? -9.028 22.455 -24.970 1.00 10.39 151 THR B CA 1
ATOM 4738 C C . THR B 1 172 ? -8.537 23.877 -25.265 1.00 10.18 151 THR B C 1
ATOM 4739 O O . THR B 1 172 ? -7.595 24.062 -26.022 1.00 10.11 151 THR B O 1
ATOM 4743 N N . ALA B 1 173 ? -9.204 24.866 -24.670 1.00 9.86 152 ALA B N 1
ATOM 4744 C CA . ALA B 1 173 ? -8.709 26.251 -24.645 1.00 9.88 152 ALA B CA 1
ATOM 4745 C C . ALA B 1 173 ? -7.802 26.493 -23.447 1.00 9.99 152 ALA B C 1
ATOM 4746 O O . ALA B 1 173 ? -7.305 27.596 -23.287 1.00 10.70 152 ALA B O 1
ATOM 4748 N N . GLY B 1 174 ? -7.623 25.496 -22.598 1.00 9.57 153 GLY B N 1
ATOM 4749 C CA . GLY B 1 174 ? -6.895 25.668 -21.362 1.00 9.42 153 GLY B CA 1
ATOM 4750 C C . GLY B 1 174 ? -7.775 26.261 -20.295 1.00 9.15 153 GLY B C 1
ATOM 4751 O O . GLY B 1 174 ? -8.981 26.420 -20.463 1.00 9.03 153 GLY B O 1
ATOM 4752 N N . GLY B 1 175 ? -7.157 26.593 -19.171 1.00 8.92 154 GLY B N 1
ATOM 4753 C CA . GLY B 1 175 ? -7.871 27.181 -18.075 1.00 9.10 154 GLY B CA 1
ATOM 4754 C C . GLY B 1 175 ? -6.882 27.540 -16.984 1.00 8.58 154 GLY B C 1
ATOM 4755 O O . GLY B 1 175 ? -5.695 27.221 -17.087 1.00 8.59 154 GLY B O 1
ATOM 4756 N N . SER B 1 176 ? -7.345 28.198 -15.924 1.00 8.81 155 SER B N 1
ATOM 4757 C CA . SER B 1 176 ? -8.748 28.564 -15.752 1.00 9.04 155 SER B CA 1
ATOM 4758 C C . SER B 1 176 ? -9.246 29.775 -16.544 1.00 8.87 155 SER B C 1
ATOM 4759 O O . SER B 1 176 ? -10.444 29.961 -16.630 1.00 9.81 155 SER B O 1
ATOM 4762 N N . SER B 1 177 ? -8.363 30.599 -17.134 1.00 8.91 156 SER B N 1
ATOM 4763 C CA . SER B 1 177 ? -8.820 31.738 -17.941 1.00 9.02 156 SER B CA 1
ATOM 4764 C C . SER B 1 177 ? -8.998 31.341 -19.416 1.00 9.11 156 SER B C 1
ATOM 4765 O O . SER B 1 177 ? -8.582 32.068 -20.324 1.00 9.43 156 SER B O 1
ATOM 4768 N N . GLY B 1 178 ? -9.623 30.194 -19.663 1.00 9.20 157 GLY B N 1
ATOM 4769 C CA . GLY B 1 178 ? -9.772 29.686 -21.032 1.00 9.06 157 GLY B CA 1
ATOM 4770 C C . GLY B 1 178 ? -10.721 30.506 -21.888 1.00 8.87 157 GLY B C 1
ATOM 4771 O O . GLY B 1 178 ? -10.485 30.717 -23.086 1.00 8.71 157 GLY B O 1
ATOM 4772 N N . GLY B 1 179 ? -11.819 30.963 -21.291 1.00 9.04 158 GLY B N 1
ATOM 4773 C CA . GLY B 1 179 ? -12.772 31.773 -22.010 1.00 9.22 158 GLY B CA 1
ATOM 4774 C C . GLY B 1 179 ? -12.149 33.054 -22.510 1.00 9.51 158 GLY B C 1
ATOM 4775 O O . GLY B 1 179 ? -12.376 33.448 -23.652 1.00 9.81 158 GLY B O 1
ATOM 4776 N N . ASP B 1 180 ? -11.368 33.725 -21.666 1.00 9.79 159 ASP B N 1
ATOM 4777 C CA . ASP B 1 180 ? -10.760 34.987 -22.090 1.00 10.91 159 ASP B CA 1
ATOM 4778 C C . ASP B 1 180 ? -9.737 34.760 -23.195 1.00 9.92 159 ASP B C 1
ATOM 4779 O O . ASP B 1 180 ? -9.699 35.535 -24.139 1.00 9.42 159 ASP B O 1
ATOM 4784 N N . ALA B 1 181 ? -8.910 33.724 -23.073 1.00 9.22 160 ALA B N 1
ATOM 4785 C CA . ALA B 1 181 ? -7.929 33.403 -24.121 1.00 9.01 160 ALA B CA 1
ATOM 4786 C C . ALA B 1 181 ? -8.662 33.095 -25.422 1.00 8.84 160 ALA B C 1
ATOM 4787 O O . ALA B 1 181 ? -8.277 33.586 -26.487 1.00 8.64 160 ALA B O 1
ATOM 4789 N N . ALA B 1 182 ? -9.743 32.326 -25.337 1.00 8.29 161 ALA B N 1
ATOM 4790 C CA . ALA B 1 182 ? -10.501 31.982 -26.537 1.00 8.27 161 ALA B CA 1
ATOM 4791 C C . ALA B 1 182 ? -11.160 33.212 -27.162 1.00 8.30 161 ALA B C 1
ATOM 4792 O O . ALA B 1 182 ? -11.171 33.357 -28.395 1.00 8.56 161 ALA B O 1
ATOM 4794 N N . ASN B 1 183 ? -11.703 34.109 -26.343 1.00 8.31 162 ASN B N 1
ATOM 4795 C CA . ASN B 1 183 ? -12.321 35.330 -26.872 1.00 8.61 162 ASN B CA 1
ATOM 4796 C C . ASN B 1 183 ? -11.320 36.179 -27.636 1.00 8.49 162 ASN B C 1
ATOM 4797 O O . ASN B 1 183 ? -11.618 36.682 -28.706 1.00 9.15 162 ASN B O 1
ATOM 4802 N N . VAL B 1 184 ? -10.122 36.335 -27.074 1.00 8.38 163 VAL B N 1
ATOM 4803 C CA . VAL B 1 184 ? -9.078 37.098 -27.736 1.00 8.27 163 VAL B CA 1
ATOM 4804 C C . VAL B 1 184 ? -8.597 36.393 -29.006 1.00 8.36 163 VAL B C 1
ATOM 4805 O O . VAL B 1 184 ? -8.452 37.031 -30.068 1.00 8.17 163 VAL B O 1
ATOM 4809 N N . ALA B 1 185 ? -8.390 35.078 -28.934 1.00 8.51 164 ALA B N 1
ATOM 4810 C CA . ALA B 1 185 ? -7.916 34.342 -30.120 1.00 8.90 164 ALA B CA 1
ATOM 4811 C C . ALA B 1 185 ? -8.944 34.333 -31.248 1.00 9.37 164 ALA B C 1
ATOM 4812 O O . ALA B 1 185 ? -8.556 34.292 -32.418 1.00 9.80 164 ALA B O 1
ATOM 4814 N N . ALA B 1 186 ? -10.230 34.373 -30.898 1.00 9.32 165 ALA B N 1
ATOM 4815 C CA . ALA B 1 186 ? -11.324 34.339 -31.884 1.00 9.82 165 ALA B CA 1
ATOM 4816 C C . ALA B 1 186 ? -11.685 35.706 -32.453 1.00 9.54 165 ALA B C 1
ATOM 4817 O O . ALA B 1 186 ? -12.525 35.788 -33.354 1.00 10.45 165 ALA B O 1
ATOM 4819 N N . GLY B 1 187 ? -11.102 36.780 -31.923 1.00 8.95 166 GLY B N 1
ATOM 4820 C CA . GLY B 1 187 ? -11.471 38.139 -32.326 1.00 8.98 166 GLY B CA 1
ATOM 4821 C C . GLY B 1 187 ? -12.825 38.582 -31.808 1.00 9.02 166 GLY B C 1
ATOM 4822 O O . GLY B 1 187 ? -13.490 39.395 -32.423 1.00 9.87 166 GLY B O 1
ATOM 4823 N N . PHE B 1 188 ? -13.249 38.016 -30.681 1.00 8.70 167 PHE B N 1
ATOM 4824 C CA . PHE B 1 188 ? -14.470 38.455 -30.019 1.00 9.09 167 PHE B CA 1
ATOM 4825 C C . PHE B 1 188 ? -14.240 39.667 -29.120 1.00 9.03 167 PHE B C 1
ATOM 4826 O O . PHE B 1 188 ? -15.184 40.348 -28.749 1.00 8.59 167 PHE B O 1
ATOM 4834 N N . ALA B 1 189 ? -12.980 39.896 -28.741 1.00 8.52 168 ALA B N 1
ATOM 4835 C CA . ALA B 1 189 ? -12.577 41.054 -27.933 1.00 8.59 168 ALA B CA 1
ATOM 4836 C C . ALA B 1 189 ? -11.125 41.320 -28.232 1.00 8.42 168 ALA B C 1
ATOM 4837 O O . ALA B 1 189 ? -10.438 40.439 -28.750 1.00 8.95 168 ALA B O 1
ATOM 4839 N N . THR B 1 190 ? -10.661 42.516 -27.917 1.00 8.05 169 THR B N 1
ATOM 4840 C CA . THR B 1 190 ? -9.275 42.903 -28.169 1.00 8.45 169 THR B CA 1
ATOM 4841 C C . THR B 1 190 ? -8.339 42.490 -27.052 1.00 8.28 169 THR B C 1
ATOM 4842 O O . THR B 1 190 ? -7.201 42.048 -27.310 1.00 8.68 169 THR B O 1
ATOM 4846 N N . ILE B 1 191 ? -8.824 42.638 -25.824 1.00 8.38 170 ILE B N 1
ATOM 4847 C CA . ILE B 1 191 ? -8.044 42.333 -24.623 1.00 8.58 170 ILE B CA 1
ATOM 4848 C C . ILE B 1 191 ? -8.934 41.566 -23.634 1.00 8.43 170 ILE B C 1
ATOM 4849 O O . ILE B 1 191 ? -10.127 41.898 -23.524 1.00 8.63 170 ILE B O 1
ATOM 4854 N N . GLY B 1 192 ? -8.354 40.602 -22.919 1.00 8.13 171 GLY B N 1
ATOM 4855 C CA . GLY B 1 192 ? -9.039 39.838 -21.887 1.00 8.38 171 GLY B CA 1
ATOM 4856 C C . GLY B 1 192 ? -8.386 40.102 -20.547 1.00 8.71 171 GLY B C 1
ATOM 4857 O O . GLY B 1 192 ? -7.233 40.536 -20.476 1.00 8.92 171 GLY B O 1
ATOM 4858 N N . LEU B 1 193 ? -9.133 39.879 -19.473 1.00 8.96 172 LEU B N 1
ATOM 4859 C CA . LEU B 1 193 ? -8.616 40.016 -18.118 1.00 9.33 172 LEU B CA 1
ATOM 4860 C C . LEU B 1 193 ? -8.774 38.679 -17.430 1.00 9.56 172 LEU B C 1
ATOM 4861 O O . LEU B 1 193 ? -9.895 38.198 -17.261 1.00 9.68 172 LEU B O 1
ATOM 4866 N N . GLY B 1 194 ? -7.655 38.093 -17.008 1.00 9.58 173 GLY B N 1
ATOM 4867 C CA . GLY B 1 194 ? -7.678 36.851 -16.265 1.00 9.80 173 GLY B CA 1
ATOM 4868 C C . GLY B 1 194 ? -6.867 36.927 -14.984 1.00 9.41 173 GLY B C 1
ATOM 4869 O O . GLY B 1 194 ? -6.493 38.014 -14.501 1.00 9.43 173 GLY B O 1
ATOM 4870 N N . GLY B 1 195 ? -6.635 35.755 -14.426 1.00 9.66 174 GLY B N 1
ATOM 4871 C CA . GLY B 1 195 ? -5.803 35.603 -13.234 1.00 9.97 174 GLY B CA 1
ATOM 4872 C C . GLY B 1 195 ? -5.062 34.293 -13.317 1.00 10.29 174 GLY B C 1
ATOM 4873 O O . GLY B 1 195 ? -5.474 33.409 -14.078 1.00 11.45 174 GLY B O 1
ATOM 4874 N N . ASP B 1 196 ? -3.993 34.142 -12.533 1.00 9.89 175 ASP B N 1
ATOM 4875 C CA . ASP B 1 196 ? -3.058 33.008 -12.674 1.00 9.51 175 ASP B CA 1
ATOM 4876 C C . ASP B 1 196 ? -2.611 32.545 -11.284 1.00 10.11 175 ASP B C 1
ATOM 4877 O O . ASP B 1 196 ? -1.832 33.228 -10.620 1.00 10.29 175 ASP B O 1
ATOM 4882 N N . LEU B 1 197 ? -3.105 31.373 -10.889 1.00 10.13 176 LEU B N 1
ATOM 4883 C CA . LEU B 1 197 ? -2.757 30.678 -9.638 1.00 11.15 176 LEU B CA 1
ATOM 4884 C C . LEU B 1 197 ? -1.854 29.462 -9.839 1.00 10.98 176 LEU B C 1
ATOM 4885 O O . LEU B 1 197 ? -1.045 29.146 -8.966 1.00 11.37 176 LEU B O 1
ATOM 4890 N N . GLY B 1 198 ? -2.060 28.742 -10.941 1.00 10.96 177 GLY B N 1
ATOM 4891 C CA . GLY B 1 198 ? -1.205 27.618 -11.337 1.00 10.40 177 GLY B CA 1
ATOM 4892 C C . GLY B 1 198 ? -1.080 27.526 -12.840 1.00 10.66 177 GLY B C 1
ATOM 4893 O O . GLY B 1 198 ? -1.135 26.431 -13.418 1.00 11.91 177 GLY B O 1
ATOM 4894 N N . GLY B 1 199 ? -0.876 28.681 -13.467 1.00 10.28 178 GLY B N 1
ATOM 4895 C CA . GLY B 1 199 ? -0.780 28.788 -14.916 1.00 9.82 178 GLY B CA 1
ATOM 4896 C C . GLY B 1 199 ? -2.033 29.287 -15.574 1.00 9.61 178 GLY B C 1
ATOM 4897 O O . GLY B 1 199 ? -2.130 29.245 -16.797 1.00 9.00 178 GLY B O 1
ATOM 4898 N N . SER B 1 200 ? -2.970 29.815 -14.798 1.00 9.32 179 SER B N 1
ATOM 4899 C CA . SER B 1 200 ? -4.328 30.095 -15.279 1.00 9.60 179 SER B CA 1
ATOM 4900 C C . SER B 1 200 ? -4.473 31.195 -16.330 1.00 9.11 179 SER B C 1
ATOM 4901 O O . SER B 1 200 ? -5.535 31.296 -16.946 1.00 9.60 179 SER B O 1
ATOM 4904 N N . ILE B 1 201 ? -3.426 32.015 -16.531 1.00 8.89 180 ILE B N 1
ATOM 4905 C CA . ILE B 1 201 ? -3.303 32.921 -17.689 1.00 9.10 180 ILE B CA 1
ATOM 4906 C C . ILE B 1 201 ? -2.393 32.323 -18.760 1.00 8.93 180 ILE B C 1
ATOM 4907 O O . ILE B 1 201 ? -2.734 32.317 -19.952 1.00 9.69 180 ILE B O 1
ATOM 4912 N N . ARG B 1 202 ? -1.221 31.877 -18.342 1.00 8.50 181 ARG B N 1
ATOM 4913 C CA . ARG B 1 202 ? -0.184 31.456 -19.273 1.00 8.60 181 ARG B CA 1
ATOM 4914 C C . ARG B 1 202 ? -0.574 30.239 -20.095 1.00 8.50 181 ARG B C 1
ATOM 4915 O O . ARG B 1 202 ? -0.274 30.184 -21.284 1.00 8.85 181 ARG B O 1
ATOM 4923 N N . VAL B 1 203 ? -1.196 29.257 -19.461 1.00 8.35 182 VAL B N 1
ATOM 4924 C CA . VAL B 1 203 ? -1.572 28.024 -20.140 1.00 8.43 182 VAL B CA 1
ATOM 4925 C C . VAL B 1 203 ? -2.629 28.284 -21.223 1.00 8.34 182 VAL B C 1
ATOM 4926 O O . VAL B 1 203 ? -2.404 27.935 -22.374 1.00 8.12 182 VAL B O 1
ATOM 4930 N N . PRO B 1 204 ? -3.775 28.913 -20.877 1.00 8.24 183 PRO B N 1
ATOM 4931 C CA . PRO B 1 204 ? -4.755 29.166 -21.958 1.00 8.49 183 PRO B CA 1
ATOM 4932 C C . PRO B 1 204 ? -4.267 30.149 -23.017 1.00 8.79 183 PRO B C 1
ATOM 4933 O O . PRO B 1 204 ? -4.538 29.974 -24.193 1.00 8.60 183 PRO B O 1
ATOM 4937 N N . ALA B 1 205 ? -3.504 31.154 -22.621 1.00 9.11 184 ALA B N 1
ATOM 4938 C CA . ALA B 1 205 ? -2.969 32.088 -23.608 1.00 9.75 184 ALA B CA 1
ATOM 4939 C C . ALA B 1 205 ? -2.097 31.334 -24.634 1.00 10.26 184 ALA B C 1
ATOM 4940 O O . ALA B 1 205 ? -2.331 31.446 -25.841 1.00 10.71 184 ALA B O 1
ATOM 4942 N N . SER B 1 206 ? -1.169 30.514 -24.158 1.00 10.79 185 SER B N 1
ATOM 4943 C CA . SER B 1 206 ? -0.286 29.730 -25.016 1.00 12.01 185 SER B CA 1
ATOM 4944 C C . SER B 1 206 ? -1.070 28.745 -25.882 1.00 11.08 185 SER B C 1
ATOM 4945 O O . SER B 1 206 ? -0.886 28.710 -27.112 1.00 11.04 185 SER B O 1
ATOM 4948 N N . TRP B 1 207 ? -1.980 27.998 -25.268 1.00 10.34 186 TRP B N 1
ATOM 4949 C CA . TRP B 1 207 ? -2.769 27.027 -26.040 1.00 10.29 186 TRP B CA 1
ATOM 4950 C C . TRP B 1 207 ? -3.702 27.656 -27.053 1.00 10.00 186 TRP B C 1
ATOM 4951 O O . TRP B 1 207 ? -4.019 27.027 -28.088 1.00 11.04 186 TRP B O 1
ATOM 4962 N N . CYS B 1 208 ? -4.135 28.883 -26.800 1.00 9.70 187 CYS B N 1
ATOM 4963 C CA . CYS B 1 208 ? -4.915 29.626 -27.774 1.00 9.73 187 CYS B CA 1
ATOM 4964 C C . CYS B 1 208 ? -4.065 30.510 -28.703 1.00 9.18 187 CYS B C 1
ATOM 4965 O O . CYS B 1 208 ? -4.626 31.209 -29.541 1.00 9.77 187 CYS B O 1
ATOM 4968 N N . GLY B 1 209 ? -2.732 30.484 -28.598 1.00 8.95 188 GLY B N 1
ATOM 4969 C CA . GLY B 1 209 ? -1.883 31.242 -29.517 1.00 9.03 188 GLY B CA 1
ATOM 4970 C C . GLY B 1 209 ? -1.983 32.745 -29.373 1.00 8.99 188 GLY B C 1
ATOM 4971 O O . GLY B 1 209 ? -1.973 33.465 -30.378 1.00 9.95 188 GLY B O 1
ATOM 4972 N N . VAL B 1 210 ? -2.071 33.230 -28.132 1.00 8.66 189 VAL B N 1
ATOM 4973 C CA . VAL B 1 210 ? -2.070 34.664 -27.845 1.00 8.47 189 VAL B CA 1
ATOM 4974 C C . VAL B 1 210 ? -1.072 34.968 -26.701 1.00 8.22 189 VAL B C 1
ATOM 4975 O O . VAL B 1 210 ? -0.476 34.049 -26.143 1.00 8.49 189 VAL B O 1
ATOM 4979 N N . TYR B 1 211 ? -0.886 36.242 -26.372 1.00 8.04 190 TYR B N 1
ATOM 4980 C CA . TYR B 1 211 ? -0.028 36.622 -25.251 1.00 7.89 190 TYR B CA 1
ATOM 4981 C C . TYR B 1 211 ? -0.833 36.603 -23.967 1.00 7.83 190 TYR B C 1
ATOM 4982 O O . TYR B 1 211 ? -1.995 37.012 -23.965 1.00 7.69 190 TYR B O 1
ATOM 4991 N N . GLY B 1 212 ? -0.201 36.192 -22.870 1.00 7.73 191 GLY B N 1
ATOM 4992 C CA . GLY B 1 212 ? -0.841 36.260 -21.545 1.00 7.93 191 GLY B CA 1
ATOM 4993 C C . GLY B 1 212 ? 0.187 36.668 -20.517 1.00 7.87 191 GLY B C 1
ATOM 4994 O O . GLY B 1 212 ? 1.229 36.008 -20.403 1.00 8.52 191 GLY B O 1
ATOM 4995 N N . PHE B 1 213 ? -0.093 37.737 -19.776 1.00 7.82 192 PHE B N 1
ATOM 4996 C CA . PHE B 1 213 ? 0.876 38.279 -18.823 1.00 8.15 192 PHE B CA 1
ATOM 4997 C C . PHE B 1 213 ? 0.379 38.104 -17.397 1.00 8.28 192 PHE B C 1
ATOM 4998 O O . PHE B 1 213 ? -0.600 38.737 -17.005 1.00 8.24 192 PHE B O 1
ATOM 5006 N N . ARG B 1 214 ? 1.049 37.242 -16.648 1.00 8.46 193 ARG B N 1
ATOM 5007 C CA . ARG B 1 214 ? 0.840 37.148 -15.210 1.00 8.99 193 ARG B CA 1
ATOM 5008 C C . ARG B 1 214 ? 1.693 38.234 -14.568 1.00 9.16 193 ARG B C 1
ATOM 5009 O O . ARG B 1 214 ? 2.925 38.161 -14.603 1.00 8.95 193 ARG B O 1
ATOM 5017 N N . THR B 1 215 ? 1.047 39.247 -14.006 1.00 9.43 194 THR B N 1
ATOM 5018 C CA . THR B 1 215 ? 1.777 40.316 -13.330 1.00 9.82 194 THR B CA 1
ATOM 5019 C C . THR B 1 215 ? 2.310 39.784 -11.993 1.00 9.86 194 THR B C 1
ATOM 5020 O O . THR B 1 215 ? 2.041 38.651 -11.608 1.00 9.84 194 THR B O 1
ATOM 5024 N N . GLY B 1 216 ? 3.130 40.584 -11.324 1.00 9.56 195 GLY B N 1
ATOM 5025 C CA . GLY B 1 216 ? 3.754 40.155 -10.090 1.00 9.81 195 GLY B CA 1
ATOM 5026 C C . GLY B 1 216 ? 3.216 40.862 -8.868 1.00 9.71 195 GLY B C 1
ATOM 5027 O O . GLY B 1 216 ? 2.393 41.784 -8.964 1.00 9.86 195 GLY B O 1
ATOM 5028 N N . PRO B 1 217 ? 3.676 40.434 -7.693 1.00 10.03 196 PRO B N 1
ATOM 5029 C CA . PRO B 1 217 ? 3.254 41.020 -6.428 1.00 10.47 196 PRO B CA 1
ATOM 5030 C C . PRO B 1 217 ? 3.229 42.554 -6.407 1.00 10.52 196 PRO B C 1
ATOM 5031 O O . PRO B 1 217 ? 4.175 43.216 -6.851 1.00 10.32 196 PRO B O 1
ATOM 5035 N N . GLY B 1 218 ? 2.128 43.101 -5.902 1.00 10.71 197 GLY B N 1
ATOM 5036 C CA . GLY B 1 218 ? 2.029 44.523 -5.616 1.00 10.79 197 GLY B CA 1
ATOM 5037 C C . GLY B 1 218 ? 1.380 45.381 -6.667 1.00 10.65 197 GLY B C 1
ATOM 5038 O O . GLY B 1 218 ? 0.887 46.453 -6.339 1.00 11.22 197 GLY B O 1
ATOM 5039 N N . ARG B 1 219 ? 1.415 44.953 -7.935 1.00 10.23 198 ARG B N 1
ATOM 5040 C CA . ARG B 1 219 ? 1.088 45.878 -9.022 1.00 9.83 198 ARG B CA 1
ATOM 5041 C C . ARG B 1 219 ? -0.417 46.130 -9.190 1.00 9.69 198 ARG B C 1
ATOM 5042 O O . ARG B 1 219 ? -0.871 47.274 -9.093 1.00 10.03 198 ARG B O 1
ATOM 5050 N N . ILE B 1 220 ? -1.164 45.062 -9.435 1.00 9.21 199 ILE B N 1
ATOM 5051 C CA . ILE B 1 220 ? -2.602 45.162 -9.661 1.00 9.21 199 ILE B CA 1
ATOM 5052 C C . ILE B 1 220 ? -3.355 44.678 -8.427 1.00 9.18 199 ILE B C 1
ATOM 5053 O O . ILE B 1 220 ? -3.179 43.543 -8.007 1.00 9.72 199 ILE B O 1
ATOM 5058 N N . PRO B 1 221 ? -4.221 45.532 -7.853 1.00 9.57 200 PRO B N 1
ATOM 5059 C CA . PRO B 1 221 ? -4.963 45.122 -6.662 1.00 9.84 200 PRO B CA 1
ATOM 5060 C C . PRO B 1 221 ? -6.130 44.221 -7.006 1.00 10.55 200 PRO B C 1
ATOM 5061 O O . PRO B 1 221 ? -6.762 44.393 -8.044 1.00 10.39 200 PRO B O 1
ATOM 5065 N N . ASP B 1 222 ? -6.389 43.266 -6.122 1.00 10.93 201 ASP B N 1
ATOM 5066 C CA . ASP B 1 222 ? -7.555 42.405 -6.214 1.00 12.22 201 ASP B CA 1
ATOM 5067 C C . ASP B 1 222 ? -8.522 42.849 -5.134 1.00 11.61 201 ASP B C 1
ATOM 5068 O O . ASP B 1 222 ? -8.361 42.497 -3.957 1.00 12.58 201 ASP B O 1
ATOM 5073 N N . VAL B 1 223 ? -9.496 43.662 -5.543 1.00 11.07 202 VAL B N 1
ATOM 5074 C CA . VAL B 1 223 ? -10.465 44.267 -4.634 1.00 10.98 202 VAL B CA 1
ATOM 5075 C C . VAL B 1 223 ? -11.852 44.083 -5.217 1.00 11.04 202 VAL B C 1
ATOM 5076 O O . VAL B 1 223 ? -12.129 44.529 -6.335 1.00 11.04 202 VAL B O 1
ATOM 5080 N N . ASN B 1 224 ? -12.723 43.457 -4.417 1.00 11.37 203 ASN B N 1
ATOM 5081 C CA . ASN B 1 224 ? -14.111 43.242 -4.785 1.00 11.83 203 ASN B CA 1
ATOM 5082 C C . ASN B 1 224 ? -14.974 43.998 -3.791 1.00 12.24 203 ASN B C 1
ATOM 5083 O O . ASN B 1 224 ? -15.174 43.517 -2.665 1.00 12.89 203 ASN B O 1
ATOM 5088 N N . PRO B 1 225 ? -15.479 45.174 -4.192 1.00 12.84 204 PRO B N 1
ATOM 5089 C CA . PRO B 1 225 ? -16.350 45.997 -3.334 1.00 13.63 204 PRO B CA 1
ATOM 5090 C C . PRO B 1 225 ? -17.693 45.350 -2.972 1.00 15.01 204 PRO B C 1
ATOM 5091 O O . PRO B 1 225 ? -18.356 45.805 -2.022 1.00 15.65 204 PRO B O 1
ATOM 5095 N N . ASN B 1 226 ? -18.081 44.304 -3.694 1.00 14.48 205 ASN B N 1
ATOM 5096 C CA . ASN B 1 226 ? -19.347 43.593 -3.433 1.00 14.86 205 ASN B CA 1
ATOM 5097 C C . ASN B 1 226 ? -19.211 42.639 -2.262 1.00 17.64 205 ASN B C 1
ATOM 5098 O O . ASN B 1 226 ? -20.215 42.143 -1.753 1.00 19.10 205 ASN B O 1
ATOM 5103 N N . GLY B 1 227 ? -17.972 42.357 -1.865 1.00 19.71 206 GLY B N 1
ATOM 5104 C CA . GLY B 1 227 ? -17.697 41.492 -0.735 1.00 22.83 206 GLY B CA 1
ATOM 5105 C C . GLY B 1 227 ? -17.379 40.138 -1.298 1.00 26.41 206 GLY B C 1
ATOM 5106 O O . GLY B 1 227 ? -18.276 39.392 -1.670 1.00 31.16 206 GLY B O 1
ATOM 5107 N N . GLY B 1 228 ? -16.094 39.852 -1.431 1.00 29.22 207 GLY B N 1
ATOM 5108 C CA . GLY B 1 228 ? -15.634 38.501 -1.759 1.00 31.41 207 GLY B CA 1
ATOM 5109 C C . GLY B 1 228 ? -15.441 37.628 -0.524 1.00 33.27 207 GLY B C 1
ATOM 5110 O O . GLY B 1 228 ? -15.620 38.071 0.618 1.00 31.63 207 GLY B O 1
ATOM 5111 N N . ARG B 1 229 ? -15.081 36.373 -0.762 1.00 34.03 208 ARG B N 1
ATOM 5112 C CA . ARG B 1 229 ? -14.800 35.434 0.327 1.00 35.06 208 ARG B CA 1
ATOM 5113 C C . ARG B 1 229 ? -13.384 35.703 0.835 1.00 31.22 208 ARG B C 1
ATOM 5114 O O . ARG B 1 229 ? -12.508 36.034 0.058 1.00 30.15 208 ARG B O 1
ATOM 5122 N N . SER B 1 230 ? -13.175 35.563 2.141 1.00 31.28 209 SER B N 1
ATOM 5123 C CA . SER B 1 230 ? -11.839 35.681 2.750 1.00 30.96 209 SER B CA 1
ATOM 5124 C C . SER B 1 230 ? -10.954 34.488 2.374 1.00 27.84 209 SER B C 1
ATOM 5125 O O . SER B 1 230 ? -11.421 33.355 2.395 1.00 28.82 209 SER B O 1
ATOM 5128 N N . ARG B 1 231 ? -9.685 34.745 2.052 1.00 26.24 210 ARG B N 1
ATOM 5129 C CA . ARG B 1 231 ? -8.775 33.688 1.600 1.00 24.67 210 ARG B CA 1
ATOM 5130 C C . ARG B 1 231 ? -7.523 33.541 2.443 1.00 21.49 210 ARG B C 1
ATOM 5131 O O . ARG B 1 231 ? -7.089 34.480 3.089 1.00 22.72 210 ARG B O 1
ATOM 5139 N N . ASN B 1 232 ? -6.968 32.334 2.430 1.00 18.05 211 ASN B N 1
ATOM 5140 C CA . ASN B 1 232 ? -5.691 32.020 3.074 1.00 16.73 211 ASN B CA 1
ATOM 5141 C C . ASN B 1 232 ? -4.641 32.892 2.407 1.00 15.50 211 ASN B C 1
ATOM 5142 O O . ASN B 1 232 ? -4.556 32.894 1.173 1.00 15.21 211 ASN B O 1
ATOM 5147 N N . VAL B 1 233 ? -3.838 33.610 3.191 1.00 13.77 212 VAL B N 1
ATOM 5148 C CA . VAL B 1 233 ? -2.707 34.361 2.634 1.00 13.49 212 VAL B CA 1
ATOM 5149 C C . VAL B 1 233 ? -1.796 33.513 1.740 1.00 12.88 212 VAL B C 1
ATOM 5150 O O . VAL B 1 233 ? -1.242 34.004 0.782 1.00 12.67 212 VAL B O 1
ATOM 5154 N N . VAL B 1 234 ? -1.607 32.247 2.087 1.00 13.46 213 VAL B N 1
ATOM 5155 C CA . VAL B 1 234 ? -0.726 31.382 1.310 1.00 14.15 213 VAL B CA 1
ATOM 5156 C C . VAL B 1 234 ? -1.215 31.287 -0.140 1.00 14.18 213 VAL B C 1
ATOM 5157 O O . VAL B 1 234 ? -0.430 31.416 -1.089 1.00 13.88 213 VAL B O 1
ATOM 5161 N N . MET B 1 235 ? -2.517 31.105 -0.310 1.00 14.64 214 MET B N 1
ATOM 5162 C CA . MET B 1 235 ? -3.095 31.055 -1.643 1.00 16.19 214 MET B CA 1
ATOM 5163 C C . MET B 1 235 ? -3.003 32.409 -2.324 1.00 15.57 214 MET B C 1
ATOM 5164 O O . MET B 1 235 ? -2.649 32.493 -3.499 1.00 14.97 214 MET B O 1
ATOM 5169 N N . GLU B 1 236 ? -3.291 33.476 -1.582 1.00 14.72 215 GLU B N 1
ATOM 5170 C CA . GLU B 1 236 ? -3.210 34.834 -2.132 1.00 15.86 215 GLU B CA 1
ATOM 5171 C C . GLU B 1 236 ? -1.825 35.216 -2.640 1.00 14.43 215 GLU B C 1
ATOM 5172 O O . GLU B 1 236 ? -1.692 35.924 -3.657 1.00 15.31 215 GLU B O 1
ATOM 5178 N N . LEU B 1 237 ? -0.787 34.752 -1.956 1.00 12.53 216 LEU B N 1
ATOM 5179 C CA . LEU B 1 237 ? 0.581 35.013 -2.366 1.00 12.53 216 LEU B CA 1
ATOM 5180 C C . LEU B 1 237 ? 0.949 34.417 -3.711 1.00 12.22 216 LEU B C 1
ATOM 5181 O O . LEU B 1 237 ? 1.936 34.845 -4.305 1.00 13.04 216 LEU B O 1
ATOM 5186 N N . MET B 1 238 ? 0.179 33.427 -4.167 1.00 12.07 217 MET B N 1
ATOM 5187 C CA . MET B 1 238 ? 0.492 32.717 -5.411 1.00 12.28 217 MET B CA 1
ATOM 5188 C C . MET B 1 238 ? -0.337 33.158 -6.606 1.00 12.39 217 MET B C 1
ATOM 5189 O O . MET B 1 238 ? -0.055 32.727 -7.724 1.00 12.64 217 MET B O 1
ATOM 5194 N N . ALA B 1 239 ? -1.325 34.018 -6.392 1.00 11.67 218 ALA B N 1
ATOM 5195 C CA . ALA B 1 239 ? -2.256 34.411 -7.460 1.00 11.95 218 ALA B CA 1
ATOM 5196 C C . ALA B 1 239 ? -2.057 35.861 -7.863 1.00 10.99 218 ALA B C 1
ATOM 5197 O O . ALA B 1 239 ? -1.876 36.719 -7.013 1.00 11.49 218 ALA B O 1
ATOM 5199 N N . GLN B 1 240 ? -2.118 36.137 -9.172 1.00 10.17 219 GLN B N 1
ATOM 5200 C CA . GLN B 1 240 ? -2.040 37.513 -9.687 1.00 9.89 219 GLN B CA 1
ATOM 5201 C C . GLN B 1 240 ? -2.955 37.687 -10.875 1.00 9.62 219 GLN B C 1
ATOM 5202 O O . GLN B 1 240 ? -3.193 36.738 -11.620 1.00 11.17 219 GLN B O 1
ATOM 5208 N N . ILE B 1 241 ? -3.432 38.914 -11.054 1.00 9.18 220 ILE B N 1
ATOM 5209 C CA . ILE B 1 241 ? -4.287 39.310 -12.172 1.00 8.97 220 ILE B CA 1
ATOM 5210 C C . ILE B 1 241 ? -3.417 39.662 -13.370 1.00 8.66 220 ILE B C 1
ATOM 5211 O O . ILE B 1 241 ? -2.269 40.076 -13.212 1.00 9.33 220 ILE B O 1
ATOM 5216 N N . GLY B 1 242 ? -3.925 39.494 -14.585 1.00 7.73 221 GLY B N 1
ATOM 5217 C CA . GLY B 1 242 ? -3.226 40.062 -15.714 1.00 7.83 221 GLY B CA 1
ATOM 5218 C C . GLY B 1 242 ? -3.974 39.965 -17.019 1.00 7.58 221 GLY B C 1
ATOM 5219 O O . GLY B 1 242 ? -4.972 39.222 -17.116 1.00 8.11 221 GLY B O 1
ATOM 5220 N N . PRO B 1 243 ? -3.465 40.668 -18.044 1.00 7.55 222 PRO B N 1
ATOM 5221 C CA . PRO B 1 243 ? -4.143 40.744 -19.334 1.00 7.73 222 PRO B CA 1
ATOM 5222 C C . PRO B 1 243 ? -3.750 39.631 -20.305 1.00 7.90 222 PRO B C 1
ATOM 5223 O O . PRO B 1 243 ? -2.681 39.016 -20.200 1.00 7.88 222 PRO B O 1
ATOM 5227 N N . ILE B 1 244 ? -4.638 39.435 -21.275 1.00 8.10 223 ILE B N 1
ATOM 5228 C CA . ILE B 1 244 ? -4.452 38.530 -22.413 1.00 8.76 223 ILE B CA 1
ATOM 5229 C C . ILE B 1 244 ? -4.730 39.352 -23.670 1.00 8.14 223 ILE B C 1
ATOM 5230 O O . ILE B 1 244 ? -5.708 40.090 -23.722 1.00 8.03 223 ILE B O 1
ATOM 5235 N N . ALA B 1 245 ? -3.847 39.279 -24.665 1.00 7.74 224 ALA B N 1
ATOM 5236 C CA . ALA B 1 245 ? -3.987 40.143 -25.841 1.00 7.84 224 ALA B CA 1
ATOM 5237 C C . ALA B 1 245 ? -3.227 39.588 -27.011 1.00 8.01 224 ALA B C 1
ATOM 5238 O O . ALA B 1 245 ? -2.549 38.590 -26.882 1.00 7.52 224 ALA B O 1
ATOM 5240 N N . ARG B 1 246 ? -3.367 40.263 -28.153 1.00 8.45 225 ARG B N 1
ATOM 5241 C CA . ARG B 1 246 ? -2.714 39.803 -29.398 1.00 9.19 225 ARG B CA 1
ATOM 5242 C C . ARG B 1 246 ? -1.429 40.545 -29.735 1.00 10.20 225 ARG B C 1
ATOM 5243 O O . ARG B 1 246 ? -0.791 40.213 -30.744 1.00 11.31 225 ARG B O 1
ATOM 5251 N N . SER B 1 247 ? -1.014 41.496 -28.896 1.00 9.70 226 SER B N 1
ATOM 5252 C CA . SER B 1 247 ? 0.246 42.205 -29.076 1.00 10.29 226 SER B CA 1
ATOM 5253 C C . SER B 1 247 ? 0.757 42.624 -27.712 1.00 9.98 226 SER B C 1
ATOM 5254 O O . SER B 1 247 ? -0.033 42.756 -26.764 1.00 9.82 226 SER B O 1
ATOM 5257 N N . ILE B 1 248 ? 2.051 42.872 -27.627 1.00 9.73 227 ILE B N 1
ATOM 5258 C CA . ILE B 1 248 ? 2.644 43.304 -26.364 1.00 9.91 227 ILE B CA 1
ATOM 5259 C C . ILE B 1 248 ? 2.226 44.722 -26.019 1.00 9.96 227 ILE B C 1
ATOM 5260 O O . ILE B 1 248 ? 2.065 45.028 -24.847 1.00 9.40 227 ILE B O 1
ATOM 5265 N N . ASP B 1 249 ? 2.071 45.607 -27.004 1.00 10.44 228 ASP B N 1
ATOM 5266 C CA . ASP B 1 249 ? 1.551 46.942 -26.691 1.00 11.47 228 ASP B CA 1
ATOM 5267 C C . ASP B 1 249 ? 0.212 46.858 -25.932 1.00 10.93 228 ASP B C 1
ATOM 5268 O O . ASP B 1 249 ? 0.017 47.575 -24.976 1.00 10.68 228 ASP B O 1
ATOM 5273 N N . ASP B 1 250 ? -0.671 45.952 -26.343 1.00 11.04 229 ASP B N 1
ATOM 5274 C CA . ASP B 1 250 ? -1.969 45.796 -25.664 1.00 11.50 229 ASP B CA 1
ATOM 5275 C C . ASP B 1 250 ? -1.852 45.186 -24.260 1.00 9.84 229 ASP B C 1
ATOM 5276 O O . ASP B 1 250 ? -2.544 45.625 -23.330 1.00 8.91 229 ASP B O 1
ATOM 5281 N N . ILE B 1 251 ? -0.965 44.210 -24.092 1.00 8.62 230 ILE B N 1
ATOM 5282 C CA . ILE B 1 251 ? -0.591 43.710 -22.763 1.00 8.40 230 ILE B CA 1
ATOM 5283 C C . ILE B 1 251 ? -0.130 44.852 -21.876 1.00 8.43 230 ILE B C 1
ATOM 5284 O O . ILE B 1 251 ? -0.608 45.023 -20.766 1.00 8.21 230 ILE B O 1
ATOM 5289 N N . GLU B 1 252 ? 0.816 45.639 -22.381 1.00 8.40 231 GLU B N 1
ATOM 5290 C CA . GLU B 1 252 ? 1.425 46.692 -21.586 1.00 8.68 231 GLU B CA 1
ATOM 5291 C C . GLU B 1 252 ? 0.434 47.805 -21.273 1.00 8.77 231 GLU B C 1
ATOM 5292 O O . GLU B 1 252 ? 0.407 48.311 -20.141 1.00 8.57 231 GLU B O 1
ATOM 5298 N N . LEU B 1 253 ? -0.380 48.183 -22.255 1.00 8.32 232 LEU B N 1
ATOM 5299 C CA . LEU B 1 253 ? -1.456 49.161 -22.044 1.00 8.87 232 LEU B CA 1
ATOM 5300 C C . LEU B 1 253 ? -2.383 48.723 -20.911 1.00 8.38 232 LEU B C 1
ATOM 5301 O O . LEU B 1 253 ? -2.618 49.479 -19.966 1.00 8.27 232 LEU B O 1
ATOM 5306 N N . ALA B 1 254 ? -2.896 47.503 -20.986 1.00 8.19 233 ALA B N 1
ATOM 5307 C CA . ALA B 1 254 ? -3.818 47.043 -19.951 1.00 8.31 233 ALA B CA 1
ATOM 5308 C C . ALA B 1 254 ? -3.144 46.978 -18.570 1.00 8.33 233 ALA B C 1
ATOM 5309 O O . ALA B 1 254 ? -3.730 47.379 -17.551 1.00 8.15 233 ALA B O 1
ATOM 5311 N N . PHE B 1 255 ? -1.923 46.471 -18.538 1.00 8.32 234 PHE B N 1
ATOM 5312 C CA . PHE B 1 255 ? -1.135 46.371 -17.305 1.00 8.74 234 PHE B CA 1
ATOM 5313 C C . PHE B 1 255 ? -0.937 47.733 -16.665 1.00 8.99 234 PHE B C 1
ATOM 5314 O O . PHE B 1 255 ? -1.153 47.911 -15.463 1.00 9.07 234 PHE B O 1
ATOM 5322 N N . ARG B 1 256 ? -0.514 48.700 -17.470 1.00 8.78 235 ARG B N 1
ATOM 5323 C CA . ARG B 1 256 ? -0.292 50.062 -16.961 1.00 9.41 235 ARG B CA 1
ATOM 5324 C C . ARG B 1 256 ? -1.572 50.715 -16.433 1.00 9.48 235 ARG B C 1
ATOM 5325 O O . ARG B 1 256 ? -1.544 51.408 -15.407 1.00 10.92 235 ARG B O 1
ATOM 5333 N N . ILE B 1 257 ? -2.693 50.471 -17.089 1.00 9.27 236 ILE B N 1
ATOM 5334 C CA . ILE B 1 257 ? -3.973 51.008 -16.632 1.00 9.04 236 ILE B CA 1
ATOM 5335 C C . ILE B 1 257 ? -4.366 50.444 -15.273 1.00 8.97 236 ILE B C 1
ATOM 5336 O O . ILE B 1 257 ? -4.868 51.174 -14.402 1.00 8.74 236 ILE B O 1
ATOM 5341 N N . MET B 1 258 ? -4.155 49.144 -15.088 1.00 9.10 237 MET B N 1
ATOM 5342 C CA . MET B 1 258 ? -4.649 48.475 -13.890 1.00 9.12 237 MET B CA 1
ATOM 5343 C C . MET B 1 258 ? -3.730 48.631 -12.680 1.00 9.29 237 MET B C 1
ATOM 5344 O O . MET B 1 258 ? -4.167 48.400 -11.542 1.00 9.25 237 MET B O 1
ATOM 5349 N N . THR B 1 259 ? -2.477 49.007 -12.921 1.00 9.85 238 THR B N 1
ATOM 5350 C CA . THR B 1 259 ? -1.507 49.131 -11.835 1.00 10.16 238 THR B CA 1
ATOM 5351 C C . THR B 1 259 ? -1.811 50.369 -10.983 1.00 10.12 238 THR B C 1
ATOM 5352 O O . THR B 1 259 ? -2.093 51.444 -11.502 1.00 11.34 238 THR B O 1
ATOM 5356 N N . GLY B 1 260 ? -1.717 50.186 -9.663 1.00 10.01 239 GLY B N 1
ATOM 5357 C CA . GLY B 1 260 ? -1.856 51.271 -8.689 1.00 9.95 239 GLY B CA 1
ATOM 5358 C C . GLY B 1 260 ? -2.361 50.735 -7.359 1.00 9.95 239 GLY B C 1
ATOM 5359 O O . GLY B 1 260 ? -3.123 49.785 -7.312 1.00 9.66 239 GLY B O 1
ATOM 5360 N N . VAL B 1 261 ? -1.931 51.361 -6.272 1.00 10.36 240 VAL B N 1
ATOM 5361 C CA . VAL B 1 261 ? -2.304 50.893 -4.954 1.00 10.49 240 VAL B CA 1
ATOM 5362 C C . VAL B 1 261 ? -3.814 50.947 -4.703 1.00 10.45 240 VAL B C 1
ATOM 5363 O O . VAL B 1 261 ? -4.518 51.828 -5.219 1.00 10.73 240 VAL B O 1
ATOM 5367 N N . ASP B 1 262 ? -4.292 49.970 -3.939 1.00 10.13 241 ASP B N 1
ATOM 5368 C CA . ASP B 1 262 ? -5.587 50.066 -3.272 1.00 10.49 241 ASP B CA 1
ATOM 5369 C C . ASP B 1 262 ? -5.458 49.300 -1.978 1.00 10.58 241 ASP B C 1
ATOM 5370 O O . ASP B 1 262 ? -5.252 48.085 -1.973 1.00 10.28 241 ASP B O 1
ATOM 5375 N N . ARG B 1 263 ? -5.527 50.033 -0.874 1.00 10.82 242 ARG B N 1
ATOM 5376 C CA . ARG B 1 263 ? -5.243 49.441 0.415 1.00 11.42 242 ARG B CA 1
ATOM 5377 C C . ARG B 1 263 ? -6.284 48.452 0.893 1.00 11.37 242 ARG B C 1
ATOM 5378 O O . ARG B 1 263 ? -6.066 47.797 1.913 1.00 11.89 242 ARG B O 1
ATOM 5386 N N . ARG B 1 264 ? -7.383 48.290 0.154 1.00 10.57 243 ARG B N 1
ATOM 5387 C CA . ARG B 1 264 ? -8.293 47.184 0.423 1.00 11.03 243 ARG B CA 1
ATOM 5388 C C . ARG B 1 264 ? -7.754 45.813 0.013 1.00 11.36 243 ARG B C 1
ATOM 5389 O O . ARG B 1 264 ? -8.386 44.793 0.309 1.00 12.62 243 ARG B O 1
ATOM 5397 N N . ASP B 1 265 ? -6.605 45.773 -0.661 1.00 11.25 244 ASP B N 1
ATOM 5398 C CA . ASP B 1 265 ? -5.897 44.538 -0.943 1.00 11.62 244 ASP B CA 1
ATOM 5399 C C . ASP B 1 265 ? -4.576 44.627 -0.204 1.00 12.05 244 ASP B C 1
ATOM 5400 O O . ASP B 1 265 ? -3.724 45.428 -0.573 1.00 11.72 244 ASP B O 1
ATOM 5405 N N . THR B 1 266 ? -4.403 43.783 0.811 1.00 13.20 245 THR B N 1
ATOM 5406 C CA . THR B 1 266 ? -3.161 43.743 1.580 1.00 14.73 245 THR B CA 1
ATOM 5407 C C . THR B 1 266 ? -1.890 43.496 0.749 1.00 14.61 245 THR B C 1
ATOM 5408 O O . THR B 1 266 ? -0.799 43.885 1.165 1.00 16.08 245 THR B O 1
ATOM 5412 N N . MET B 1 267 ? -2.036 42.859 -0.408 1.00 14.12 246 MET B N 1
ATOM 5413 C CA . MET B 1 267 ? -0.889 42.566 -1.278 1.00 15.41 246 MET B CA 1
ATOM 5414 C C . MET B 1 267 ? -0.539 43.702 -2.228 1.00 13.42 246 MET B C 1
ATOM 5415 O O . MET B 1 267 ? 0.504 43.663 -2.879 1.00 13.66 246 MET B O 1
ATOM 5420 N N . SER B 1 268 ? -1.424 44.687 -2.339 1.00 12.40 247 SER B N 1
ATOM 5421 C CA . SER B 1 268 ? -1.210 45.834 -3.210 1.00 12.51 247 SER B CA 1
ATOM 5422 C C . SER B 1 268 ? -0.129 46.755 -2.628 1.00 11.71 247 SER B C 1
ATOM 5423 O O . SER B 1 268 ? -0.042 46.918 -1.406 1.00 12.51 247 SER B O 1
ATOM 5426 N N . SER B 1 269 ? 0.700 47.334 -3.494 1.00 11.38 248 SER B N 1
ATOM 5427 C CA . SER B 1 269 ? 1.754 48.249 -3.084 1.00 11.66 248 SER B CA 1
ATOM 5428 C C . SER B 1 269 ? 1.703 49.544 -3.875 1.00 11.24 248 SER B C 1
ATOM 5429 O O . SER B 1 269 ? 1.397 49.526 -5.074 1.00 11.52 248 SER B O 1
ATOM 5432 N N . PRO B 1 270 ? 2.060 50.670 -3.242 1.00 10.63 249 PRO B N 1
ATOM 5433 C CA . PRO B 1 270 ? 2.184 51.938 -3.965 1.00 10.78 249 PRO B CA 1
ATOM 5434 C C . PRO B 1 270 ? 3.497 52.072 -4.733 1.00 10.70 249 PRO B C 1
ATOM 5435 O O . PRO B 1 270 ? 3.731 53.100 -5.374 1.00 11.45 249 PRO B O 1
ATOM 5439 N N . LEU B 1 271 ? 4.348 51.052 -4.687 1.00 10.65 250 LEU B N 1
ATOM 5440 C CA . LEU B 1 271 ? 5.581 51.093 -5.459 1.00 10.81 250 LEU B CA 1
ATOM 5441 C C . LEU B 1 271 ? 5.306 51.297 -6.949 1.00 11.07 250 LEU B C 1
ATOM 5442 O O . LEU B 1 271 ? 4.447 50.626 -7.511 1.00 11.62 250 LEU B O 1
ATOM 5447 N N . GLY B 1 272 ? 6.048 52.194 -7.587 1.00 11.49 251 GLY B N 1
ATOM 5448 C CA . GLY B 1 272 ? 5.925 52.394 -9.017 1.00 11.68 251 GLY B CA 1
ATOM 5449 C C . GLY B 1 272 ? 6.551 51.292 -9.842 1.00 11.45 251 GLY B C 1
ATOM 5450 O O . GLY B 1 272 ? 7.217 50.390 -9.337 1.00 11.29 251 GLY B O 1
ATOM 5451 N N . LEU B 1 273 ? 6.343 51.371 -11.142 1.00 12.12 252 LEU B N 1
ATOM 5452 C CA . LEU B 1 273 ? 6.999 50.451 -12.056 1.00 12.82 252 LEU B CA 1
ATOM 5453 C C . LEU B 1 273 ? 8.506 50.714 -12.086 1.00 13.94 252 LEU B C 1
ATOM 5454 O O . LEU B 1 273 ? 8.951 51.855 -11.912 1.00 16.48 252 LEU B O 1
ATOM 5459 N N . ILE B 1 274 ? 9.276 49.650 -12.232 1.00 14.61 253 ILE B N 1
ATOM 5460 C CA . ILE B 1 274 ? 10.738 49.727 -12.289 1.00 15.57 253 ILE B CA 1
ATOM 5461 C C . ILE B 1 274 ? 11.152 49.679 -13.739 1.00 15.95 253 ILE B C 1
ATOM 5462 O O . ILE B 1 274 ? 10.739 48.801 -14.498 1.00 14.78 253 ILE B O 1
ATOM 5467 N N . GLU B 1 275 ? 12.020 50.602 -14.128 1.00 17.36 254 GLU B N 1
ATOM 5468 C CA . GLU B 1 275 ? 12.447 50.653 -15.510 1.00 19.13 254 GLU B CA 1
ATOM 5469 C C . GLU B 1 275 ? 13.213 49.386 -15.892 1.00 17.65 254 GLU B C 1
ATOM 5470 O O . GLU B 1 275 ? 13.826 48.738 -15.037 1.00 17.76 254 GLU B O 1
ATOM 5476 N N . PRO B 1 276 ? 13.146 49.006 -17.174 1.00 16.67 255 PRO B N 1
ATOM 5477 C CA . PRO B 1 276 ? 13.828 47.772 -17.575 1.00 16.89 255 PRO B CA 1
ATOM 5478 C C . PRO B 1 276 ? 15.325 47.789 -17.257 1.00 18.12 255 PRO B C 1
ATOM 5479 O O . PRO B 1 276 ? 15.978 48.834 -17.413 1.00 17.99 255 PRO B O 1
ATOM 5483 N N . ILE B 1 277 ? 15.819 46.645 -16.796 1.00 17.68 256 ILE B N 1
ATOM 5484 C CA . ILE B 1 277 ? 17.237 46.410 -16.488 1.00 19.38 256 ILE B CA 1
ATOM 5485 C C . ILE B 1 277 ? 18.021 46.534 -17.774 1.00 19.15 256 ILE B C 1
ATOM 5486 O O . ILE B 1 277 ? 17.569 46.093 -18.813 1.00 18.16 256 ILE B O 1
ATOM 5491 N N . GLU B 1 278 ? 19.213 47.117 -17.695 1.00 21.23 257 GLU B N 1
ATOM 5492 C CA . GLU B 1 278 ? 19.995 47.409 -18.900 1.00 23.95 257 GLU B CA 1
ATOM 5493 C C . GLU B 1 278 ? 20.321 46.190 -19.798 1.00 25.23 257 GLU B C 1
ATOM 5494 O O . GLU B 1 278 ? 20.004 46.184 -21.004 1.00 29.28 257 GLU B O 1
ATOM 5500 N N . ALA B 1 279 ? 20.946 45.183 -19.209 1.00 21.96 258 ALA B N 1
ATOM 5501 C CA . ALA B 1 279 ? 21.377 43.976 -19.929 1.00 20.37 258 ALA B CA 1
ATOM 5502 C C . ALA B 1 279 ? 21.208 42.755 -19.031 1.00 18.58 258 ALA B C 1
ATOM 5503 O O . ALA B 1 279 ? 22.184 42.212 -18.489 1.00 18.71 258 ALA B O 1
ATOM 5505 N N . PRO B 1 280 ? 19.951 42.313 -18.848 1.00 16.55 259 PRO B N 1
ATOM 5506 C CA . PRO B 1 280 ? 19.738 41.143 -18.015 1.00 15.67 259 PRO B CA 1
ATOM 5507 C C . PRO B 1 280 ? 20.240 39.886 -18.699 1.00 15.16 259 PRO B C 1
ATOM 5508 O O . PRO B 1 280 ? 20.160 39.782 -19.925 1.00 16.05 259 PRO B O 1
ATOM 5512 N N . ARG B 1 281 ? 20.780 38.961 -17.915 1.00 15.28 260 ARG B N 1
ATOM 5513 C CA . ARG B 1 281 ? 21.152 37.648 -18.408 1.00 15.96 260 ARG B CA 1
ATOM 5514 C C . ARG B 1 281 ? 19.954 36.716 -18.273 1.00 14.57 260 ARG B C 1
ATOM 5515 O O . ARG B 1 281 ? 19.198 36.805 -17.296 1.00 14.55 260 ARG B O 1
ATOM 5523 N N . VAL B 1 282 ? 19.803 35.828 -19.244 1.00 13.66 261 VAL B N 1
ATOM 5524 C CA . VAL B 1 282 ? 18.668 34.910 -19.326 1.00 13.10 261 VAL B CA 1
ATOM 5525 C C . VAL B 1 282 ? 19.155 33.488 -19.030 1.00 12.93 261 VAL B C 1
ATOM 5526 O O . VAL B 1 282 ? 20.104 33.012 -19.660 1.00 13.92 261 VAL B O 1
ATOM 5530 N N . ALA B 1 283 ? 18.511 32.813 -18.086 1.00 12.51 262 ALA B N 1
ATOM 5531 C CA . ALA B 1 283 ? 18.743 31.388 -17.852 1.00 12.56 262 ALA B CA 1
ATOM 5532 C C . ALA B 1 283 ? 17.636 30.596 -18.519 1.00 13.00 262 ALA B C 1
ATOM 5533 O O . ALA B 1 283 ? 16.475 30.995 -18.461 1.00 13.66 262 ALA B O 1
ATOM 5535 N N . VAL B 1 284 ? 17.985 29.474 -19.132 1.00 12.71 263 VAL B N 1
ATOM 5536 C CA . VAL B 1 284 ? 17.008 28.595 -19.757 1.00 12.57 263 VAL B CA 1
ATOM 5537 C C . VAL B 1 284 ? 16.627 27.471 -18.801 1.00 12.89 263 VAL B C 1
ATOM 5538 O O . VAL B 1 284 ? 17.482 26.716 -18.337 1.00 13.01 263 VAL B O 1
ATOM 5542 N N . LEU B 1 285 ? 15.334 27.373 -18.518 1.00 12.81 264 LEU B N 1
ATOM 5543 C CA . LEU B 1 285 ? 14.747 26.230 -17.849 1.00 13.79 264 LEU B CA 1
ATOM 5544 C C . LEU B 1 285 ? 14.235 25.272 -18.905 1.00 14.08 264 LEU B C 1
ATOM 5545 O O . LEU B 1 285 ? 13.403 25.649 -19.735 1.00 14.13 264 LEU B O 1
ATOM 5550 N N . ARG B 1 286 ? 14.730 24.040 -18.881 1.00 13.55 265 ARG B N 1
ATOM 5551 C CA . ARG B 1 286 ? 14.259 23.023 -19.796 1.00 14.40 265 ARG B CA 1
ATOM 5552 C C . ARG B 1 286 ? 13.748 21.853 -18.959 1.00 14.74 265 ARG B C 1
ATOM 5553 O O . ARG B 1 286 ? 12.533 21.731 -18.764 1.00 13.94 265 ARG B O 1
ATOM 5561 N N . HIS B 1 287 ? 14.646 21.020 -18.431 1.00 15.29 266 HIS B N 1
ATOM 5562 C CA . HIS B 1 287 ? 14.224 19.855 -17.636 1.00 16.01 266 HIS B CA 1
ATOM 5563 C C . HIS B 1 287 ? 14.470 19.963 -16.139 1.00 15.28 266 HIS B C 1
ATOM 5564 O O . HIS B 1 287 ? 14.200 19.004 -15.409 1.00 15.34 266 HIS B O 1
ATOM 5571 N N . GLU B 1 288 ? 14.912 21.122 -15.664 1.00 14.59 267 GLU B N 1
ATOM 5572 C CA . GLU B 1 288 ? 15.332 21.270 -14.271 1.00 14.84 267 GLU B CA 1
ATOM 5573 C C . GLU B 1 288 ? 14.200 21.237 -13.239 1.00 13.92 267 GLU B C 1
ATOM 5574 O O . GLU B 1 288 ? 14.481 21.066 -12.038 1.00 15.40 267 GLU B O 1
ATOM 5580 N N . THR B 1 289 ? 12.942 21.380 -13.669 1.00 12.81 268 THR B N 1
ATOM 5581 C CA . THR B 1 289 ? 11.814 21.130 -12.764 1.00 12.57 268 THR B CA 1
ATOM 5582 C C . THR B 1 289 ? 11.193 19.743 -12.982 1.00 12.77 268 THR B C 1
ATOM 5583 O O . THR B 1 289 ? 10.175 19.441 -12.380 1.00 13.21 268 THR B O 1
ATOM 5587 N N . GLY B 1 290 ? 11.830 18.913 -13.812 1.00 13.08 269 GLY B N 1
ATOM 5588 C CA . GLY B 1 290 ? 11.362 17.548 -14.089 1.00 12.91 269 GLY B CA 1
ATOM 5589 C C . GLY B 1 290 ? 10.312 17.429 -15.175 1.00 13.02 269 GLY B C 1
ATOM 5590 O O . GLY B 1 290 ? 9.671 16.379 -15.308 1.00 13.79 269 GLY B O 1
ATOM 5591 N N . ALA B 1 291 ? 10.114 18.484 -15.962 1.00 12.48 270 ALA B N 1
ATOM 5592 C CA . ALA B 1 291 ? 9.068 18.457 -16.977 1.00 12.55 270 ALA B CA 1
ATOM 5593 C C . ALA B 1 291 ? 9.340 17.471 -18.102 1.00 13.02 270 ALA B C 1
ATOM 5594 O O . ALA B 1 291 ? 10.496 17.245 -18.482 1.00 14.31 270 ALA B O 1
ATOM 5596 N N . VAL B 1 292 ? 8.248 16.894 -18.597 1.00 13.20 271 VAL B N 1
ATOM 5597 C CA . VAL B 1 292 ? 8.249 16.020 -19.769 1.00 13.81 271 VAL B CA 1
ATOM 5598 C C . VAL B 1 292 ? 7.777 16.848 -20.960 1.00 13.47 271 VAL B C 1
ATOM 5599 O O . VAL B 1 292 ? 6.611 17.254 -21.015 1.00 13.60 271 VAL B O 1
ATOM 5603 N N . LEU B 1 293 ? 8.702 17.107 -21.890 1.00 13.44 272 LEU B N 1
ATOM 5604 C CA . LEU B 1 293 ? 8.482 18.048 -22.991 1.00 13.38 272 LEU B CA 1
ATOM 5605 C C . LEU B 1 293 ? 8.424 17.341 -24.333 1.00 14.16 272 LEU B C 1
ATOM 5606 O O . LEU B 1 293 ? 9.264 16.483 -24.618 1.00 14.94 272 LEU B O 1
ATOM 5611 N N . ASP B 1 294 ? 7.428 17.692 -25.134 1.00 14.54 273 ASP B N 1
ATOM 5612 C CA . ASP B 1 294 ? 7.362 17.271 -26.540 1.00 15.68 273 ASP B CA 1
ATOM 5613 C C . ASP B 1 294 ? 8.492 17.908 -27.350 1.00 15.96 273 ASP B C 1
ATOM 5614 O O . ASP B 1 294 ? 8.964 19.000 -27.051 1.00 15.23 273 ASP B O 1
ATOM 5619 N N . SER B 1 295 ? 8.918 17.219 -28.405 1.00 16.34 274 SER B N 1
ATOM 5620 C CA . SER B 1 295 ? 9.925 17.766 -29.316 1.00 17.92 274 SER B CA 1
ATOM 5621 C C . SER B 1 295 ? 9.553 19.126 -29.883 1.00 16.36 274 SER B C 1
ATOM 5622 O O . SER B 1 295 ? 10.409 19.999 -30.016 1.00 17.61 274 SER B O 1
ATOM 5625 N N . SER B 1 296 ? 8.280 19.296 -30.228 1.00 16.10 275 SER B N 1
ATOM 5626 C CA . SER B 1 296 ? 7.781 20.555 -30.789 1.00 15.78 275 SER B CA 1
ATOM 5627 C C . SER B 1 296 ? 7.948 21.709 -29.809 1.00 15.01 275 SER B C 1
ATOM 5628 O O . SER B 1 296 ? 8.243 22.830 -30.217 1.00 15.63 275 SER B O 1
ATOM 5631 N N . VAL B 1 297 ? 7.795 21.426 -28.521 1.00 13.87 276 VAL B N 1
ATOM 5632 C CA . VAL B 1 297 ? 7.961 22.455 -27.483 1.00 13.87 276 VAL B CA 1
ATOM 5633 C C . VAL B 1 297 ? 9.444 22.812 -27.314 1.00 14.13 276 VAL B C 1
ATOM 5634 O O . VAL B 1 297 ? 9.802 23.991 -27.224 1.00 14.35 276 VAL B O 1
ATOM 5638 N N . GLU B 1 298 ? 10.308 21.808 -27.303 1.00 14.94 277 GLU B N 1
ATOM 5639 C CA . GLU B 1 298 ? 11.745 22.058 -27.283 1.00 16.60 277 GLU B CA 1
ATOM 5640 C C . GLU B 1 298 ? 12.204 22.871 -28.487 1.00 15.90 277 GLU B C 1
ATOM 5641 O O . GLU B 1 298 ? 13.070 23.720 -28.349 1.00 15.62 277 GLU B O 1
ATOM 5647 N N . GLU B 1 299 ? 11.598 22.644 -29.651 1.00 16.33 278 GLU B N 1
ATOM 5648 C CA . GLU B 1 299 ? 11.914 23.437 -30.841 1.00 17.33 278 GLU B CA 1
ATOM 5649 C C . GLU B 1 299 ? 11.520 24.904 -30.680 1.00 15.29 278 GLU B C 1
ATOM 5650 O O . GLU B 1 299 ? 12.244 25.810 -31.122 1.00 14.77 278 GLU B O 1
ATOM 5656 N N . GLN B 1 300 ? 10.378 25.154 -30.042 1.00 13.86 279 GLN B N 1
ATOM 5657 C CA . GLN B 1 300 ? 9.981 26.547 -29.782 1.00 13.58 279 GLN B CA 1
ATOM 5658 C C . GLN B 1 300 ? 10.881 27.218 -28.758 1.00 12.86 279 GLN B C 1
ATOM 5659 O O . GLN B 1 300 ? 11.187 28.411 -28.879 1.00 12.25 279 GLN B O 1
ATOM 5665 N N . LEU B 1 301 ? 11.306 26.459 -27.749 1.00 12.15 280 LEU B N 1
ATOM 5666 C CA . LEU B 1 301 ? 12.233 26.973 -26.754 1.00 12.26 280 LEU B CA 1
ATOM 5667 C C . LEU B 1 301 ? 13.540 27.409 -27.439 1.00 12.73 280 LEU B C 1
ATOM 5668 O O . LEU B 1 301 ? 14.028 28.513 -27.226 1.00 12.46 280 LEU B O 1
ATOM 5673 N N . ASP B 1 302 ? 14.059 26.530 -28.290 1.00 14.21 281 ASP B N 1
ATOM 5674 C CA . ASP B 1 302 ? 15.294 26.814 -29.021 1.00 15.65 281 ASP B CA 1
ATOM 5675 C C . ASP B 1 302 ? 15.144 28.008 -29.959 1.00 14.59 281 ASP B C 1
ATOM 5676 O O . ASP B 1 302 ? 16.051 28.839 -30.034 1.00 15.03 281 ASP B O 1
ATOM 5681 N N . ALA B 1 303 ? 14.013 28.105 -30.661 1.00 13.79 282 ALA B N 1
ATOM 5682 C CA . ALA B 1 303 ? 13.738 29.253 -31.539 1.00 13.76 282 ALA B CA 1
ATOM 5683 C C . ALA B 1 303 ? 13.747 30.566 -30.761 1.00 13.05 282 ALA B C 1
ATOM 5684 O O . ALA B 1 303 ? 14.270 31.580 -31.235 1.00 13.68 282 ALA B O 1
ATOM 5686 N N . THR B 1 304 ? 13.200 30.527 -29.550 1.00 12.23 283 THR B N 1
ATOM 5687 C CA . THR B 1 304 ? 13.079 31.721 -28.741 1.00 11.83 283 THR B CA 1
ATOM 5688 C C . THR B 1 304 ? 14.439 32.147 -28.184 1.00 11.76 283 THR B C 1
ATOM 5689 O O . THR B 1 304 ? 14.727 33.343 -28.104 1.00 12.05 283 THR B O 1
ATOM 5693 N N . ILE B 1 305 ? 15.267 31.169 -27.815 1.00 12.30 284 ILE B N 1
ATOM 5694 C CA . ILE B 1 305 ? 16.651 31.434 -27.401 1.00 13.07 284 ILE B CA 1
ATOM 5695 C C . ILE B 1 305 ? 17.333 32.213 -28.511 1.00 13.42 284 ILE B C 1
ATOM 5696 O O . ILE B 1 305 ? 18.002 33.212 -28.244 1.00 13.15 284 ILE B O 1
ATOM 5701 N N . GLU B 1 306 ? 17.162 31.750 -29.747 1.00 14.20 285 GLU B N 1
ATOM 5702 C CA . GLU B 1 306 ? 17.848 32.404 -30.869 1.00 15.71 285 GLU B CA 1
ATOM 5703 C C . GLU B 1 306 ? 17.335 33.812 -31.130 1.00 14.68 285 GLU B C 1
ATOM 5704 O O . GLU B 1 306 ? 18.125 34.701 -31.447 1.00 14.66 285 GLU B O 1
ATOM 5710 N N . MET B 1 307 ? 16.040 34.053 -30.936 1.00 13.36 286 MET B N 1
ATOM 5711 C CA . MET B 1 307 ? 15.522 35.402 -31.073 1.00 13.16 286 MET B CA 1
ATOM 5712 C C . MET B 1 307 ? 16.093 36.370 -30.026 1.00 12.81 286 MET B C 1
ATOM 5713 O O . MET B 1 307 ? 16.406 37.528 -30.327 1.00 12.42 286 MET B O 1
ATOM 5718 N N . LEU B 1 308 ? 16.185 35.911 -28.786 1.00 12.11 287 LEU B N 1
ATOM 5719 C CA . LEU B 1 308 ? 16.767 36.692 -27.711 1.00 12.61 287 LEU B CA 1
ATOM 5720 C C . LEU B 1 308 ? 18.242 36.969 -27.960 1.00 13.06 287 LEU B C 1
ATOM 5721 O O . LEU B 1 308 ? 18.698 38.094 -27.767 1.00 12.64 287 LEU B O 1
ATOM 5726 N N . ARG B 1 309 ? 18.976 35.947 -28.388 1.00 13.47 288 ARG B N 1
ATOM 5727 C CA . ARG B 1 309 ? 20.391 36.158 -28.718 1.00 14.04 288 ARG B CA 1
ATOM 5728 C C . ARG B 1 309 ? 20.557 37.164 -29.855 1.00 14.54 288 ARG B C 1
ATOM 5729 O O . ARG B 1 309 ? 21.444 38.009 -29.796 1.00 14.69 288 ARG B O 1
ATOM 5737 N N . ALA B 1 310 ? 19.698 37.091 -30.864 1.00 14.32 289 ALA B N 1
ATOM 5738 C CA . ALA B 1 310 ? 19.737 38.037 -31.980 1.00 14.84 289 ALA B CA 1
ATOM 5739 C C . ALA B 1 310 ? 19.506 39.483 -31.543 1.00 15.16 289 ALA B C 1
ATOM 5740 O O . ALA B 1 310 ? 20.100 40.409 -32.102 1.00 16.14 289 ALA B O 1
ATOM 5742 N N . GLU B 1 311 ? 18.648 39.680 -30.539 1.00 14.64 290 GLU B N 1
ATOM 5743 C CA . GLU B 1 311 ? 18.391 40.993 -29.966 1.00 15.95 290 GLU B CA 1
ATOM 5744 C C . GLU B 1 311 ? 19.535 41.487 -29.078 1.00 15.62 290 GLU B C 1
ATOM 5745 O O . GLU B 1 311 ? 19.573 42.657 -28.730 1.00 18.33 290 GLU B O 1
ATOM 5751 N N . GLY B 1 312 ? 20.449 40.600 -28.686 1.00 15.30 291 GLY B N 1
ATOM 5752 C CA . GLY B 1 312 ? 21.612 40.993 -27.913 1.00 15.07 291 GLY B CA 1
ATOM 5753 C C . GLY B 1 312 ? 21.640 40.483 -26.498 1.00 14.88 291 GLY B C 1
ATOM 5754 O O . GLY B 1 312 ? 22.561 40.813 -25.766 1.00 16.37 291 GLY B O 1
ATOM 5755 N N . TYR B 1 313 ? 20.653 39.673 -26.101 1.00 13.98 292 TYR B N 1
ATOM 5756 C CA . TYR B 1 313 ? 20.645 39.050 -24.785 1.00 13.87 292 TYR B CA 1
ATOM 5757 C C . TYR B 1 313 ? 21.671 37.920 -24.703 1.00 13.67 292 TYR B C 1
ATOM 5758 O O . TYR B 1 313 ? 21.839 37.162 -25.648 1.00 14.54 292 TYR B O 1
ATOM 5767 N N . VAL B 1 314 ? 22.343 37.832 -23.566 1.00 14.29 293 VAL B N 1
ATOM 5768 C CA . VAL B 1 314 ? 23.153 36.673 -23.232 1.00 15.17 293 VAL B CA 1
ATOM 5769 C C . VAL B 1 314 ? 22.209 35.639 -22.624 1.00 14.74 293 VAL B C 1
ATOM 5770 O O . VAL B 1 314 ? 21.545 35.931 -21.631 1.00 15.12 293 VAL B O 1
ATOM 5774 N N . VAL B 1 315 ? 22.157 34.453 -23.225 1.00 14.59 294 VAL B N 1
ATOM 5775 C CA . VAL B 1 315 ? 21.224 33.403 -22.811 1.00 15.05 294 VAL B CA 1
ATOM 5776 C C . VAL B 1 315 ? 22.057 32.165 -22.516 1.00 16.27 294 VAL B C 1
ATOM 5777 O O . VAL B 1 315 ? 22.822 31.729 -23.393 1.00 17.19 294 VAL B O 1
ATOM 5781 N N . GLU B 1 316 ? 21.906 31.608 -21.314 1.00 16.26 295 GLU B N 1
ATOM 5782 C CA . GLU B 1 316 ? 22.710 30.456 -20.861 1.00 17.68 295 GLU B CA 1
ATOM 5783 C C . GLU B 1 316 ? 21.839 29.263 -20.526 1.00 17.09 295 GLU B C 1
ATOM 5784 O O . GLU B 1 316 ? 20.857 29.392 -19.796 1.00 16.09 295 GLU B O 1
ATOM 5790 N N . GLU B 1 317 ? 22.218 28.098 -21.040 1.00 17.41 296 GLU B N 1
ATOM 5791 C CA . GLU B 1 317 ? 21.568 26.842 -20.701 1.00 18.38 296 GLU B CA 1
ATOM 5792 C C . GLU B 1 317 ? 22.364 26.110 -19.623 1.00 18.35 296 GLU B C 1
ATOM 5793 O O . GLU B 1 317 ? 23.540 26.403 -19.410 1.00 18.20 296 GLU B O 1
ATOM 5799 N N . ASN B 1 318 ? 21.706 25.176 -18.939 1.00 18.11 297 ASN B N 1
ATOM 5800 C CA . ASN B 1 318 ? 22.346 24.313 -17.924 1.00 18.99 297 ASN B CA 1
ATOM 5801 C C . ASN B 1 318 ? 23.046 25.092 -16.816 1.00 18.64 297 ASN B C 1
ATOM 5802 O O . ASN B 1 318 ? 24.163 24.751 -16.405 1.00 19.94 297 ASN B O 1
ATOM 5807 N N . VAL B 1 319 ? 22.388 26.143 -16.333 1.00 17.82 298 VAL B N 1
ATOM 5808 C CA . VAL B 1 319 ? 22.880 26.934 -15.201 1.00 17.80 298 VAL B CA 1
ATOM 5809 C C . VAL B 1 319 ? 21.977 26.880 -13.964 1.00 17.96 298 VAL B C 1
ATOM 5810 O O . VAL B 1 319 ? 22.361 27.374 -12.907 1.00 19.66 298 VAL B O 1
ATOM 5814 N N . LEU B 1 320 ? 20.782 26.299 -14.096 1.00 16.92 299 LEU B N 1
ATOM 5815 C CA . LEU B 1 320 ? 19.857 26.169 -12.983 1.00 16.66 299 LEU B CA 1
ATOM 5816 C C . LEU B 1 320 ? 20.066 24.866 -12.205 1.00 16.20 299 LEU B C 1
ATOM 5817 O O . LEU B 1 320 ? 20.360 23.826 -12.800 1.00 17.43 299 LEU B O 1
ATOM 5822 N N . PRO B 1 321 ? 19.861 24.905 -10.879 1.00 16.38 300 PRO B N 1
ATOM 5823 C CA . PRO B 1 321 ? 19.939 23.695 -10.077 1.00 16.60 300 PRO B CA 1
ATOM 5824 C C . PRO B 1 321 ? 18.714 22.810 -10.258 1.00 16.47 300 PRO B C 1
ATOM 5825 O O . PRO B 1 321 ? 17.802 23.152 -11.012 1.00 16.48 300 PRO B O 1
ATOM 5829 N N . ASP B 1 322 ? 18.702 21.691 -9.546 1.00 16.69 301 ASP B N 1
ATOM 5830 C CA . ASP B 1 322 ? 17.590 20.764 -9.576 1.00 17.37 301 ASP B CA 1
ATOM 5831 C C . ASP B 1 322 ? 16.422 21.369 -8.794 1.00 15.99 301 ASP B C 1
ATOM 5832 O O . ASP B 1 322 ? 16.463 21.483 -7.567 1.00 17.97 301 ASP B O 1
ATOM 5837 N N . LEU B 1 323 ? 15.376 21.746 -9.526 1.00 14.96 302 LEU B N 1
ATOM 5838 C CA . LEU B 1 323 ? 14.213 22.416 -8.969 1.00 14.57 302 LEU B CA 1
ATOM 5839 C C . LEU B 1 323 ? 12.941 21.584 -9.103 1.00 13.92 302 LEU B C 1
ATOM 5840 O O . LEU B 1 323 ? 11.836 22.127 -9.061 1.00 12.86 302 LEU B O 1
ATOM 5845 N N . HIS B 1 324 ? 13.073 20.262 -9.208 1.00 13.64 303 HIS B N 1
ATOM 5846 C CA . HIS B 1 324 ? 11.887 19.403 -9.342 1.00 14.19 303 HIS B CA 1
ATOM 5847 C C . HIS B 1 324 ? 10.912 19.501 -8.145 1.00 13.50 303 HIS B C 1
ATOM 5848 O O . HIS B 1 324 ? 9.719 19.233 -8.294 1.00 13.39 303 HIS B O 1
ATOM 5855 N N . ARG B 1 325 ? 11.407 19.894 -6.973 1.00 13.25 304 ARG B N 1
ATOM 5856 C CA . ARG B 1 325 ? 10.528 20.082 -5.837 1.00 13.03 304 ARG B CA 1
ATOM 5857 C C . ARG B 1 325 ? 9.586 21.256 -5.977 1.00 12.69 304 ARG B C 1
ATOM 5858 O O . ARG B 1 325 ? 8.533 21.259 -5.360 1.00 12.36 304 ARG B O 1
ATOM 5866 N N . ALA B 1 326 ? 9.950 22.260 -6.764 1.00 12.16 305 ALA B N 1
ATOM 5867 C CA . ALA B 1 326 ? 9.142 23.476 -6.818 1.00 11.81 305 ALA B CA 1
ATOM 5868 C C . ALA B 1 326 ? 7.699 23.227 -7.289 1.00 11.91 305 ALA B C 1
ATOM 5869 O O . ALA B 1 326 ? 6.763 23.593 -6.584 1.00 11.47 305 ALA B O 1
ATOM 5871 N N . PRO B 1 327 ? 7.493 22.585 -8.456 1.00 11.95 306 PRO B N 1
ATOM 5872 C CA . PRO B 1 327 ? 6.084 22.314 -8.804 1.00 11.99 306 PRO B CA 1
ATOM 5873 C C . PRO B 1 327 ? 5.396 21.362 -7.826 1.00 12.03 306 PRO B C 1
ATOM 5874 O O . PRO B 1 327 ? 4.206 21.508 -7.563 1.00 11.56 306 PRO B O 1
ATOM 5878 N N . GLU B 1 328 ? 6.152 20.424 -7.252 1.00 11.96 307 GLU B N 1
ATOM 5879 C CA . GLU B 1 328 ? 5.608 19.500 -6.272 1.00 12.63 307 GLU B CA 1
ATOM 5880 C C . GLU B 1 328 ? 5.104 20.203 -5.010 1.00 11.82 307 GLU B C 1
ATOM 5881 O O . GLU B 1 328 ? 4.013 19.914 -4.529 1.00 12.26 307 GLU B O 1
ATOM 5887 N N . VAL B 1 329 ? 5.872 21.159 -4.508 1.00 11.18 308 VAL B N 1
ATOM 5888 C CA . VAL B 1 329 ? 5.469 21.935 -3.333 1.00 10.89 308 VAL B CA 1
ATOM 5889 C C . VAL B 1 329 ? 4.212 22.764 -3.623 1.00 10.64 308 VAL B C 1
ATOM 5890 O O . VAL B 1 329 ? 3.327 22.862 -2.768 1.00 10.67 308 VAL B O 1
ATOM 5894 N N . TRP B 1 330 ? 4.118 23.355 -4.815 1.00 10.30 309 TRP B N 1
ATOM 5895 C CA . TRP B 1 330 ? 2.878 24.006 -5.218 1.00 10.29 309 TRP B CA 1
ATOM 5896 C C . TRP B 1 330 ? 1.678 23.046 -5.097 1.00 9.99 309 TRP B C 1
ATOM 5897 O O . TRP B 1 330 ? 0.637 23.381 -4.499 1.00 9.88 309 TRP B O 1
ATOM 5908 N N . ALA B 1 331 ? 1.829 21.851 -5.671 1.00 10.38 310 ALA B N 1
ATOM 5909 C CA . ALA B 1 331 ? 0.742 20.875 -5.662 1.00 11.11 310 ALA B CA 1
ATOM 5910 C C . ALA B 1 331 ? 0.398 20.407 -4.261 1.00 11.46 310 ALA B C 1
ATOM 5911 O O . ALA B 1 331 ? -0.779 20.184 -3.943 1.00 11.14 310 ALA B O 1
ATOM 5913 N N . GLU B 1 332 ? 1.423 20.258 -3.425 1.00 11.62 311 GLU B N 1
ATOM 5914 C CA . GLU B 1 332 ? 1.210 19.896 -2.027 1.00 12.45 311 GLU B CA 1
ATOM 5915 C C . GLU B 1 332 ? 0.386 20.947 -1.290 1.00 12.35 311 GLU B C 1
ATOM 5916 O O . GLU B 1 332 ? -0.587 20.632 -0.592 1.00 12.18 311 GLU B O 1
ATOM 5922 N N . ILE B 1 333 ? 0.772 22.206 -1.442 1.00 11.73 312 ILE B N 1
ATOM 5923 C CA . ILE B 1 333 ? 0.116 23.281 -0.712 1.00 12.11 312 ILE B CA 1
ATOM 5924 C C . ILE B 1 333 ? -1.317 23.496 -1.228 1.00 11.71 312 ILE B C 1
ATOM 5925 O O . ILE B 1 333 ? -2.272 23.569 -0.442 1.00 12.18 312 ILE B O 1
ATOM 5930 N N . VAL B 1 334 ? -1.468 23.597 -2.547 1.00 11.58 313 VAL B N 1
ATOM 5931 C CA . VAL B 1 334 ? -2.777 23.822 -3.145 1.00 11.70 313 VAL B CA 1
ATOM 5932 C C . VAL B 1 334 ? -3.678 22.599 -2.951 1.00 11.73 313 VAL B C 1
ATOM 5933 O O . VAL B 1 334 ? -4.830 22.735 -2.539 1.00 11.85 313 VAL B O 1
ATOM 5937 N N . GLY B 1 335 ? -3.126 21.420 -3.226 1.00 12.12 314 GLY B N 1
ATOM 5938 C CA . GLY B 1 335 ? -3.880 20.168 -3.119 1.00 11.90 314 GLY B CA 1
ATOM 5939 C C . GLY B 1 335 ? -4.406 19.902 -1.720 1.00 12.32 314 GLY B C 1
ATOM 5940 O O . GLY B 1 335 ? -5.542 19.474 -1.548 1.00 12.27 314 GLY B O 1
ATOM 5941 N N . THR B 1 336 ? -3.586 20.180 -0.712 1.00 12.78 315 THR B N 1
ATOM 5942 C CA . THR B 1 336 ? -4.012 19.919 0.657 1.00 12.94 315 THR B CA 1
ATOM 5943 C C . THR B 1 336 ? -5.211 20.806 0.995 1.00 13.44 315 THR B C 1
ATOM 5944 O O . THR B 1 336 ? -6.192 20.352 1.580 1.00 13.62 315 THR B O 1
ATOM 5948 N N . GLU B 1 337 ? -5.162 22.075 0.608 1.00 13.18 316 GLU B N 1
ATOM 5949 C CA . GLU B 1 337 ? -6.313 22.946 0.817 1.00 14.60 316 GLU B CA 1
ATOM 5950 C C . GLU B 1 337 ? -7.544 22.531 0.012 1.00 14.42 316 GLU B C 1
ATOM 5951 O O . GLU B 1 337 ? -8.664 22.535 0.529 1.00 14.18 316 GLU B O 1
ATOM 5957 N N . LEU B 1 338 ? -7.352 22.134 -1.237 1.00 13.70 317 LEU B N 1
ATOM 5958 C CA . LEU B 1 338 ? -8.493 21.689 -2.034 1.00 14.31 317 LEU B CA 1
ATOM 5959 C C . LEU B 1 338 ? -9.155 20.461 -1.427 1.00 14.20 317 LEU B C 1
ATOM 5960 O O . LEU B 1 338 ? -10.370 20.397 -1.374 1.00 15.18 317 LEU B O 1
ATOM 5965 N N . ILE B 1 339 ? -8.355 19.503 -0.990 1.00 14.80 318 ILE B N 1
ATOM 5966 C CA . ILE B 1 339 ? -8.906 18.228 -0.509 1.00 16.27 318 ILE B CA 1
ATOM 5967 C C . ILE B 1 339 ? -9.447 18.303 0.922 1.00 17.21 318 ILE B C 1
ATOM 5968 O O . ILE B 1 339 ? -10.453 17.658 1.238 1.00 17.75 318 ILE B O 1
ATOM 5973 N N . HIS B 1 340 ? -8.831 19.117 1.771 1.00 17.21 319 HIS B N 1
ATOM 5974 C CA . HIS B 1 340 ? -9.233 19.185 3.180 1.00 18.53 319 HIS B CA 1
ATOM 5975 C C . HIS B 1 340 ? -10.143 20.330 3.558 1.00 19.92 319 HIS B C 1
ATOM 5976 O O . HIS B 1 340 ? -10.793 20.267 4.608 1.00 21.09 319 HIS B O 1
ATOM 5983 N N . ARG B 1 341 ? -10.210 21.364 2.715 1.00 19.36 320 ARG B N 1
ATOM 5984 C CA . ARG B 1 341 ? -11.081 22.521 2.956 1.00 20.96 320 ARG B CA 1
ATOM 5985 C C . ARG B 1 341 ? -12.142 22.732 1.880 1.00 20.99 320 ARG B C 1
ATOM 5986 O O . ARG B 1 341 ? -13.322 22.862 2.198 1.00 21.94 320 ARG B O 1
ATOM 5994 N N . VAL B 1 342 ? -11.729 22.788 0.615 1.00 19.67 321 VAL B N 1
ATOM 5995 C CA . VAL B 1 342 ? -12.639 23.181 -0.471 1.00 20.94 321 VAL B CA 1
ATOM 5996 C C . VAL B 1 342 ? -13.667 22.104 -0.812 1.00 21.39 321 VAL B C 1
ATOM 5997 O O . VAL B 1 342 ? -14.861 22.354 -0.729 1.00 21.65 321 VAL B O 1
ATOM 6001 N N . LEU B 1 343 ? -13.206 20.922 -1.205 1.00 21.44 322 LEU B N 1
ATOM 6002 C CA . LEU B 1 343 ? -14.117 19.833 -1.580 1.00 23.52 322 LEU B CA 1
ATOM 6003 C C . LEU B 1 343 ? -15.144 19.458 -0.503 1.00 24.70 322 LEU B C 1
ATOM 6004 O O . LEU B 1 343 ? -16.304 19.221 -0.840 1.00 25.78 322 LEU B O 1
ATOM 6009 N N . PRO B 1 344 ? -14.738 19.403 0.779 1.00 25.66 323 PRO B N 1
ATOM 6010 C CA . PRO B 1 344 ? -15.758 19.165 1.811 1.00 27.15 323 PRO B CA 1
ATOM 6011 C C . PRO B 1 344 ? -16.940 20.158 1.772 1.00 28.85 323 PRO B C 1
ATOM 6012 O O . PRO B 1 344 ? -18.085 19.757 2.014 1.00 29.15 323 PRO B O 1
ATOM 6016 N N . GLU B 1 345 ? -16.677 21.422 1.447 1.00 28.99 324 GLU B N 1
ATOM 6017 C CA . GLU B 1 345 ? -17.750 22.428 1.395 1.00 30.89 324 GLU B CA 1
ATOM 6018 C C . GLU B 1 345 ? -18.560 22.459 0.101 1.00 30.39 324 GLU B C 1
ATOM 6019 O O . GLU B 1 345 ? -19.762 22.726 0.152 1.00 32.07 324 GLU B O 1
ATOM 6025 N N . VAL B 1 346 ? -17.939 22.176 -1.043 1.00 28.94 325 VAL B N 1
ATOM 6026 C CA . VAL B 1 346 ? -18.612 22.363 -2.343 1.00 29.70 325 VAL B CA 1
ATOM 6027 C C . VAL B 1 346 ? -18.767 21.119 -3.213 1.00 30.09 325 VAL B C 1
ATOM 6028 O O . VAL B 1 346 ? -19.227 21.240 -4.344 1.00 28.51 325 VAL B O 1
ATOM 6032 N N . ALA B 1 347 ? -18.402 19.934 -2.724 1.00 29.87 326 ALA B N 1
ATOM 6033 C CA . ALA B 1 347 ? -18.384 18.748 -3.602 1.00 30.40 326 ALA B CA 1
ATOM 6034 C C . ALA B 1 347 ? -19.716 18.498 -4.326 1.00 30.66 326 ALA B C 1
ATOM 6035 O O . ALA B 1 347 ? -19.724 18.143 -5.507 1.00 33.62 326 ALA B O 1
ATOM 6037 N N . GLU B 1 348 ? -20.831 18.708 -3.629 1.00 30.29 327 GLU B N 1
ATOM 6038 C CA . GLU B 1 348 ? -22.169 18.524 -4.221 1.00 29.70 327 GLU B CA 1
ATOM 6039 C C . GLU B 1 348 ? -22.583 19.597 -5.266 1.00 26.23 327 GLU B C 1
ATOM 6040 O O . GLU B 1 348 ? -23.545 19.408 -6.016 1.00 27.40 327 GLU B O 1
ATOM 6046 N N . LEU B 1 349 ? -21.876 20.724 -5.288 1.00 22.43 328 LEU B N 1
ATOM 6047 C CA . LEU B 1 349 ? -22.178 21.842 -6.183 1.00 20.32 328 LEU B CA 1
ATOM 6048 C C . LEU B 1 349 ? -21.330 21.879 -7.450 1.00 18.11 328 LEU B C 1
ATOM 6049 O O . LEU B 1 349 ? -21.585 22.709 -8.325 1.00 16.06 328 LEU B O 1
ATOM 6054 N N . VAL B 1 350 ? -20.308 21.028 -7.516 1.00 17.66 329 VAL B N 1
ATOM 6055 C CA . VAL B 1 350 ? -19.355 21.045 -8.639 1.00 18.34 329 VAL B CA 1
ATOM 6056 C C . VAL B 1 350 ? -19.546 19.813 -9.500 1.00 17.36 329 VAL B C 1
ATOM 6057 O O . VAL B 1 350 ? -19.913 18.739 -9.001 1.00 18.26 329 VAL B O 1
ATOM 6061 N N . ILE B 1 351 ? -19.260 19.972 -10.788 1.00 16.15 330 ILE B N 1
ATOM 6062 C CA . ILE B 1 351 ? -19.373 18.855 -11.730 1.00 15.34 330 ILE B CA 1
ATOM 6063 C C . ILE B 1 351 ? -18.384 17.750 -11.391 1.00 15.24 330 ILE B C 1
ATOM 6064 O O . ILE B 1 351 ? -17.281 17.983 -10.890 1.00 14.46 330 ILE B O 1
ATOM 6069 N N . ALA B 1 352 ? -18.799 16.513 -11.645 1.00 14.45 331 ALA B N 1
ATOM 6070 C CA . ALA B 1 352 ? -17.978 15.365 -11.312 1.00 14.19 331 ALA B CA 1
ATOM 6071 C C . ALA B 1 352 ? -16.578 15.390 -11.929 1.00 13.44 331 ALA B C 1
ATOM 6072 O O . ALA B 1 352 ? -15.635 14.973 -11.288 1.00 13.94 331 ALA B O 1
ATOM 6074 N N . SER B 1 353 ? -16.451 15.865 -13.169 1.00 13.38 332 SER B N 1
ATOM 6075 C CA . SER B 1 353 ? -15.130 15.895 -13.818 1.00 12.87 332 SER B CA 1
ATOM 6076 C C . SER B 1 353 ? -14.166 16.854 -13.109 1.00 12.65 332 SER B C 1
ATOM 6077 O O . SER B 1 353 ? -12.959 16.620 -13.103 1.00 12.96 332 SER B O 1
ATOM 6080 N N . GLU B 1 354 ? -14.702 17.906 -12.505 1.00 12.64 333 GLU B N 1
ATOM 6081 C CA . GLU B 1 354 ? -13.878 18.823 -11.698 1.00 12.78 333 GLU B CA 1
ATOM 6082 C C . GLU B 1 354 ? -13.436 18.166 -10.399 1.00 13.06 333 GLU B C 1
ATOM 6083 O O . GLU B 1 354 ? -12.237 18.177 -10.064 1.00 12.82 333 GLU B O 1
ATOM 6089 N N . ARG B 1 355 ? -14.381 17.581 -9.667 1.00 13.94 334 ARG B N 1
ATOM 6090 C CA . ARG B 1 355 ? -14.054 16.845 -8.451 1.00 15.46 334 ARG B CA 1
ATOM 6091 C C . ARG B 1 355 ? -13.029 15.756 -8.746 1.00 14.17 334 ARG B C 1
ATOM 6092 O O . ARG B 1 355 ? -12.064 15.572 -7.996 1.00 14.30 334 ARG B O 1
ATOM 6100 N N . MET B 1 356 ? -13.210 15.037 -9.851 1.00 14.39 335 MET B N 1
ATOM 6101 C CA . MET B 1 356 ? -12.309 13.939 -10.154 1.00 15.09 335 MET B CA 1
ATOM 6102 C C . MET B 1 356 ? -10.939 14.414 -10.618 1.00 14.09 335 MET B C 1
ATOM 6103 O O . MET B 1 356 ? -9.953 13.762 -10.322 1.00 14.38 335 MET B O 1
ATOM 6108 N N . HIS B 1 357 ? -10.863 15.563 -11.282 1.00 13.29 336 HIS B N 1
ATOM 6109 C CA . HIS B 1 357 ? -9.540 16.144 -11.579 1.00 13.03 336 HIS B CA 1
ATOM 6110 C C . HIS B 1 357 ? -8.784 16.483 -10.290 1.00 12.59 336 HIS B C 1
ATOM 6111 O O . HIS B 1 357 ? -7.593 16.189 -10.166 1.00 12.29 336 HIS B O 1
ATOM 6118 N N . ILE B 1 358 ? -9.488 17.064 -9.325 1.00 12.82 337 ILE B N 1
ATOM 6119 C CA . ILE B 1 358 ? -8.868 17.392 -8.058 1.00 13.50 337 ILE B CA 1
ATOM 6120 C C . ILE B 1 358 ? -8.382 16.130 -7.325 1.00 14.11 337 ILE B C 1
ATOM 6121 O O . ILE B 1 358 ? -7.233 16.073 -6.896 1.00 14.23 337 ILE B O 1
ATOM 6126 N N . VAL B 1 359 ? -9.243 15.113 -7.215 1.00 14.84 338 VAL B N 1
ATOM 6127 C CA . VAL B 1 359 ? -8.866 13.866 -6.529 1.00 15.46 338 VAL B CA 1
ATOM 6128 C C . VAL B 1 359 ? -7.746 13.142 -7.281 1.00 15.08 338 VAL B C 1
ATOM 6129 O O . VAL B 1 359 ? -6.772 12.718 -6.680 1.00 14.72 338 VAL B O 1
ATOM 6133 N N . ASP B 1 360 ? -7.897 12.998 -8.593 1.00 14.66 339 ASP B N 1
ATOM 6134 C CA . ASP B 1 360 ? -6.941 12.235 -9.382 1.00 14.76 339 ASP B CA 1
ATOM 6135 C C . ASP B 1 360 ? -5.562 12.883 -9.427 1.00 13.81 339 ASP B C 1
ATOM 6136 O O . ASP B 1 360 ? -4.566 12.181 -9.343 1.00 14.30 339 ASP B O 1
ATOM 6141 N N . MET B 1 361 ? -5.503 14.211 -9.613 1.00 12.73 340 MET B N 1
ATOM 6142 C CA . MET B 1 361 ? -4.215 14.878 -9.750 1.00 12.94 340 MET B CA 1
ATOM 6143 C C . MET B 1 361 ? -3.731 15.432 -8.418 1.00 12.68 340 MET B C 1
ATOM 6144 O O . MET B 1 361 ? -2.651 15.068 -7.969 1.00 12.79 340 MET B O 1
ATOM 6149 N N . PHE B 1 362 ? -4.505 16.320 -7.807 1.00 13.74 341 PHE B N 1
ATOM 6150 C CA . PHE B 1 362 ? -4.059 16.919 -6.545 1.00 13.88 341 PHE B CA 1
ATOM 6151 C C . PHE B 1 362 ? -3.962 15.891 -5.427 1.00 14.22 341 PHE B C 1
ATOM 6152 O O . PHE B 1 362 ? -3.107 16.016 -4.557 1.00 14.78 341 PHE B O 1
ATOM 6160 N N . GLY B 1 363 ? -4.766 14.830 -5.486 1.00 14.93 342 GLY B N 1
ATOM 6161 C CA . GLY B 1 363 ? -4.658 13.745 -4.513 1.00 15.36 342 GLY B CA 1
ATOM 6162 C C . GLY B 1 363 ? -3.341 12.993 -4.520 1.00 15.56 342 GLY B C 1
ATOM 6163 O O . GLY B 1 363 ? -2.978 12.373 -3.524 1.00 16.27 342 GLY B O 1
ATOM 6164 N N . ALA B 1 364 ? -2.619 13.045 -5.639 1.00 15.41 343 ALA B N 1
ATOM 6165 C CA . ALA B 1 364 ? -1.284 12.466 -5.738 1.00 15.88 343 ALA B CA 1
ATOM 6166 C C . ALA B 1 364 ? -0.251 13.228 -4.921 1.00 16.18 343 ALA B C 1
ATOM 6167 O O . ALA B 1 364 ? 0.755 12.661 -4.542 1.00 17.72 343 ALA B O 1
ATOM 6169 N N . TYR B 1 365 ? -0.501 14.517 -4.683 1.00 15.54 344 TYR B N 1
ATOM 6170 C CA . TYR B 1 365 ? 0.459 15.400 -4.006 1.00 14.93 344 TYR B CA 1
ATOM 6171 C C . TYR B 1 365 ? 0.012 15.885 -2.632 1.00 15.09 344 TYR B C 1
ATOM 6172 O O . TYR B 1 365 ? 0.868 16.250 -1.815 1.00 15.71 344 TYR B O 1
ATOM 6181 N N . GLU B 1 366 ? -1.284 15.849 -2.344 1.00 14.93 345 GLU B N 1
ATOM 6182 C CA . GLU B 1 366 ? -1.790 16.386 -1.076 1.00 16.01 345 GLU B CA 1
ATOM 6183 C C . GLU B 1 366 ? -1.168 15.666 0.123 1.00 15.53 345 GLU B C 1
ATOM 6184 O O . GLU B 1 366 ? -0.776 14.492 0.047 1.00 16.42 345 GLU B O 1
ATOM 6190 N N . LEU B 1 367 ? -1.034 16.408 1.211 1.00 14.94 346 LEU B N 1
ATOM 6191 C CA . LEU B 1 367 ? -0.174 16.030 2.336 1.00 15.57 346 LEU B CA 1
ATOM 6192 C C . LEU B 1 367 ? -0.850 15.238 3.446 1.00 15.46 346 LEU B C 1
ATOM 6193 O O . LEU B 1 367 ? -0.188 14.847 4.415 1.00 16.84 346 LEU B O 1
ATOM 6198 N N . GLY B 1 368 ? -2.138 14.988 3.295 1.00 16.11 347 GLY B N 1
ATOM 6199 C CA . GLY B 1 368 ? -2.948 14.363 4.327 1.00 16.25 347 GLY B CA 1
ATOM 6200 C C . GLY B 1 368 ? -3.432 15.394 5.318 1.00 17.15 347 GLY B C 1
ATOM 6201 O O . GLY B 1 368 ? -3.266 16.614 5.123 1.00 17.39 347 GLY B O 1
ATOM 6202 N N . ALA B 1 369 ? -4.021 14.907 6.401 1.00 17.56 348 ALA B N 1
ATOM 6203 C CA . ALA B 1 369 ? -4.714 15.771 7.345 1.00 17.87 348 ALA B CA 1
ATOM 6204 C C . ALA B 1 369 ? -3.805 16.397 8.398 1.00 17.77 348 ALA B C 1
ATOM 6205 O O . ALA B 1 369 ? -4.247 17.310 9.090 1.00 19.22 348 ALA B O 1
ATOM 6207 N N . ASP B 1 370 ? -2.569 15.924 8.540 1.00 18.21 349 ASP B N 1
ATOM 6208 C CA . ASP B 1 370 ? -1.708 16.385 9.643 1.00 19.23 349 ASP B CA 1
ATOM 6209 C C . ASP B 1 370 ? -1.159 17.779 9.356 1.00 16.88 349 ASP B C 1
ATOM 6210 O O . ASP B 1 370 ? -0.447 17.977 8.384 1.00 16.14 349 ASP B O 1
ATOM 6215 N N . VAL B 1 371 ? -1.481 18.740 10.224 1.00 15.41 350 VAL B N 1
ATOM 6216 C CA . VAL B 1 371 ? -0.985 20.117 10.056 1.00 14.94 350 VAL B CA 1
ATOM 6217 C C . VAL B 1 371 ? 0.545 20.196 10.012 1.00 14.45 350 VAL B C 1
ATOM 6218 O O . VAL B 1 371 ? 1.098 21.058 9.326 1.00 14.17 350 VAL B O 1
ATOM 6222 N N . GLY B 1 372 ? 1.245 19.306 10.719 1.00 14.64 351 GLY B N 1
ATOM 6223 C CA . GLY B 1 372 ? 2.701 19.278 10.666 1.00 14.81 351 GLY B CA 1
ATOM 6224 C C . GLY B 1 372 ? 3.245 19.161 9.253 1.00 14.28 351 GLY B C 1
ATOM 6225 O O . GLY B 1 372 ? 4.233 19.798 8.912 1.00 14.81 351 GLY B O 1
ATOM 6226 N N . ALA B 1 373 ? 2.605 18.344 8.426 1.00 14.28 352 ALA B N 1
ATOM 6227 C CA . ALA B 1 373 ? 3.079 18.157 7.049 1.00 13.83 352 ALA B CA 1
ATOM 6228 C C . ALA B 1 373 ? 2.899 19.427 6.216 1.00 13.00 352 ALA B C 1
ATOM 6229 O O . ALA B 1 373 ? 3.779 19.771 5.405 1.00 13.49 352 ALA B O 1
ATOM 6231 N N . TYR B 1 374 ? 1.783 20.114 6.427 1.00 13.14 353 TYR B N 1
ATOM 6232 C CA . TYR B 1 374 ? 1.507 21.388 5.747 1.00 12.69 353 TYR B CA 1
ATOM 6233 C C . TYR B 1 374 ? 2.537 22.447 6.147 1.00 12.69 353 TYR B C 1
ATOM 6234 O O . TYR B 1 374 ? 3.091 23.145 5.296 1.00 12.54 353 TYR B O 1
ATOM 6243 N N . LEU B 1 375 ? 2.818 22.551 7.444 1.00 12.88 354 LEU B N 1
ATOM 6244 C CA . LEU B 1 375 ? 3.819 23.509 7.926 1.00 13.62 354 LEU B CA 1
ATOM 6245 C C . LEU B 1 375 ? 5.199 23.214 7.342 1.00 13.70 354 LEU B C 1
ATOM 6246 O O . LEU B 1 375 ? 5.946 24.125 6.986 1.00 13.74 354 LEU B O 1
ATOM 6251 N N . THR B 1 376 ? 5.539 21.938 7.207 1.00 13.63 355 THR B N 1
ATOM 6252 C CA . THR B 1 376 ? 6.792 21.549 6.595 1.00 14.50 355 THR B CA 1
ATOM 6253 C C . THR B 1 376 ? 6.884 22.022 5.140 1.00 13.74 355 THR B C 1
ATOM 6254 O O . THR B 1 376 ? 7.918 22.531 4.703 1.00 14.12 355 THR B O 1
ATOM 6258 N N . ALA B 1 377 ? 5.799 21.862 4.406 1.00 12.81 356 ALA B N 1
ATOM 6259 C CA . ALA B 1 377 ? 5.738 22.302 3.008 1.00 12.70 356 ALA B CA 1
ATOM 6260 C C . ALA B 1 377 ? 5.850 23.828 2.882 1.00 12.21 356 ALA B C 1
ATOM 6261 O O . ALA B 1 377 ? 6.508 24.325 1.966 1.00 12.38 356 ALA B O 1
ATOM 6263 N N . LEU B 1 378 ? 5.264 24.557 3.826 1.00 12.37 357 LEU B N 1
ATOM 6264 C CA . LEU B 1 378 ? 5.402 26.021 3.841 1.00 12.80 357 LEU B CA 1
ATOM 6265 C C . LEU B 1 378 ? 6.852 26.453 4.073 1.00 12.99 357 LEU B C 1
ATOM 6266 O O . LEU B 1 378 ? 7.335 27.396 3.435 1.00 12.39 357 LEU B O 1
ATOM 6271 N N . GLU B 1 379 ? 7.565 25.754 4.955 1.00 13.45 358 GLU B N 1
ATOM 6272 C CA . GLU B 1 379 ? 8.996 26.017 5.142 1.00 14.93 358 GLU B CA 1
ATOM 6273 C C . GLU B 1 379 ? 9.780 25.773 3.849 1.00 14.41 358 GLU B C 1
ATOM 6274 O O . GLU B 1 379 ? 10.646 26.569 3.461 1.00 14.19 358 GLU B O 1
ATOM 6280 N N . GLU B 1 380 ? 9.475 24.663 3.175 1.00 13.46 359 GLU B N 1
ATOM 6281 C CA . GLU B 1 380 ? 10.163 24.325 1.948 1.00 13.92 359 GLU B CA 1
ATOM 6282 C C . GLU B 1 380 ? 9.897 25.369 0.844 1.00 13.00 359 GLU B C 1
ATOM 6283 O O . GLU B 1 380 ? 10.807 25.739 0.090 1.00 13.19 359 GLU B O 1
ATOM 6289 N N . ARG B 1 381 ? 8.668 25.862 0.765 1.00 11.99 360 ARG B N 1
ATOM 6290 C CA . ARG B 1 381 ? 8.363 26.965 -0.154 1.00 12.16 360 ARG B CA 1
ATOM 6291 C C . ARG B 1 381 ? 9.310 28.148 0.073 1.00 12.26 360 ARG B C 1
ATOM 6292 O O . ARG B 1 381 ? 9.874 28.678 -0.876 1.00 11.92 360 ARG B O 1
ATOM 6300 N N . SER B 1 382 ? 9.488 28.557 1.326 1.00 12.81 361 SER B N 1
ATOM 6301 C CA . SER B 1 382 ? 10.361 29.698 1.634 1.00 13.27 361 SER B CA 1
ATOM 6302 C C . SER B 1 382 ? 11.800 29.414 1.236 1.00 13.25 361 SER B C 1
ATOM 6303 O O . SER B 1 382 ? 12.469 30.293 0.694 1.00 13.36 361 SER B O 1
ATOM 6306 N N . SER B 1 383 ? 12.270 28.196 1.496 1.00 13.55 362 SER B N 1
ATOM 6307 C CA . SER B 1 383 ? 13.622 27.789 1.121 1.00 14.58 362 SER B CA 1
ATOM 6308 C C . SER B 1 383 ? 13.862 27.875 -0.396 1.00 13.23 362 SER B C 1
ATOM 6309 O O . SER B 1 383 ? 14.858 28.439 -0.863 1.00 13.49 362 SER B O 1
ATOM 6312 N N . ILE B 1 384 ? 12.925 27.335 -1.167 1.00 12.32 363 ILE B N 1
ATOM 6313 C CA . ILE B 1 384 ? 13.034 27.366 -2.621 1.00 11.97 363 ILE B CA 1
ATOM 6314 C C . ILE B 1 384 ? 12.992 28.811 -3.115 1.00 11.79 363 ILE B C 1
ATOM 6315 O O . ILE B 1 384 ? 13.759 29.214 -3.996 1.00 12.02 363 ILE B O 1
ATOM 6320 N N . GLN B 1 385 ? 12.091 29.600 -2.554 1.00 11.77 364 GLN B N 1
ATOM 6321 C CA . GLN B 1 385 ? 11.986 31.002 -2.950 1.00 12.78 364 GLN B CA 1
ATOM 6322 C C . GLN B 1 385 ? 13.294 31.759 -2.751 1.00 13.45 364 GLN B C 1
ATOM 6323 O O . GLN B 1 385 ? 13.703 32.517 -3.628 1.00 13.53 364 GLN B O 1
ATOM 6329 N N . MET B 1 386 ? 13.950 31.525 -1.623 1.00 14.25 365 MET B N 1
ATOM 6330 C CA . MET B 1 386 ? 15.224 32.200 -1.330 1.00 16.29 365 MET B CA 1
ATOM 6331 C C . MET B 1 386 ? 16.313 31.761 -2.300 1.00 14.93 365 MET B C 1
ATOM 6332 O O . MET B 1 386 ? 17.071 32.595 -2.828 1.00 14.15 365 MET B O 1
ATOM 6337 N N . THR B 1 387 ? 16.367 30.459 -2.576 1.00 13.86 366 THR B N 1
ATOM 6338 C CA . THR B 1 387 ? 17.338 29.910 -3.518 1.00 13.80 366 THR B CA 1
ATOM 6339 C C . THR B 1 387 ? 17.190 30.524 -4.912 1.00 13.40 366 THR B C 1
ATOM 6340 O O . THR B 1 387 ? 18.165 30.953 -5.517 1.00 13.91 366 THR B O 1
ATOM 6344 N N . VAL B 1 388 ? 15.962 30.562 -5.411 1.00 12.68 367 VAL B N 1
ATOM 6345 C CA . VAL B 1 388 ? 15.704 31.079 -6.743 1.00 12.58 367 VAL 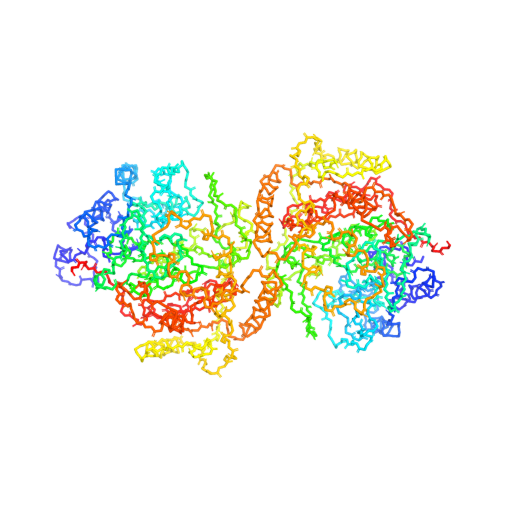B CA 1
ATOM 6346 C C . VAL B 1 388 ? 15.941 32.599 -6.811 1.00 12.60 367 VAL B C 1
ATOM 6347 O O . VAL B 1 388 ? 16.473 33.093 -7.790 1.00 12.39 367 VAL B O 1
ATOM 6351 N N . ALA B 1 389 ? 15.569 33.323 -5.767 1.00 12.90 368 ALA B N 1
ATOM 6352 C CA . ALA B 1 389 ? 15.824 34.765 -5.722 1.00 13.42 368 ALA B CA 1
ATOM 6353 C C . ALA B 1 389 ? 17.314 35.046 -5.816 1.00 13.90 368 ALA B C 1
ATOM 6354 O O . ALA B 1 389 ? 17.725 35.974 -6.521 1.00 13.80 368 ALA B O 1
ATOM 6356 N N . ALA B 1 390 ? 18.120 34.242 -5.130 1.00 14.09 369 ALA B N 1
ATOM 6357 C CA . ALA B 1 390 ? 19.584 34.389 -5.239 1.00 14.20 369 ALA B CA 1
ATOM 6358 C C . ALA B 1 390 ? 20.108 34.139 -6.647 1.00 14.61 369 ALA B C 1
ATOM 6359 O O . ALA B 1 390 ? 20.940 34.905 -7.136 1.00 15.16 369 ALA B O 1
ATOM 6361 N N . LEU B 1 391 ? 19.663 33.061 -7.279 1.00 15.15 370 LEU B N 1
ATOM 6362 C CA A LEU B 1 391 ? 20.044 32.780 -8.679 0.50 16.41 370 LEU B CA 1
ATOM 6363 C CA B LEU B 1 391 ? 20.019 32.771 -8.684 0.50 16.31 370 LEU B CA 1
ATOM 6364 C C . LEU B 1 391 ? 19.628 33.918 -9.645 1.00 15.65 370 LEU B C 1
ATOM 6365 O O . LEU B 1 391 ? 20.340 34.255 -10.645 1.00 15.95 370 LEU B O 1
ATOM 6374 N N . MET B 1 392 ? 18.470 34.515 -9.368 1.00 14.48 371 MET B N 1
ATOM 6375 C CA . MET B 1 392 ? 17.929 35.519 -10.257 1.00 14.10 371 MET B CA 1
ATOM 6376 C C . MET B 1 392 ? 18.575 36.881 -10.097 1.00 14.80 371 MET B C 1
ATOM 6377 O O . MET B 1 392 ? 18.312 37.774 -10.886 1.00 14.33 371 MET B O 1
ATOM 6382 N N . GLU B 1 393 ? 19.457 37.038 -9.116 1.00 14.99 372 GLU B N 1
ATOM 6383 C CA . GLU B 1 393 ? 20.361 38.185 -9.113 1.00 17.03 372 GLU B CA 1
ATOM 6384 C C . GLU B 1 393 ? 21.378 38.120 -10.250 1.00 17.64 372 GLU B C 1
ATOM 6385 O O . GLU B 1 393 ? 21.765 39.163 -10.767 1.00 18.84 372 GLU B O 1
ATOM 6391 N N . ARG B 1 394 ? 21.777 36.916 -10.644 1.00 18.08 373 ARG B N 1
ATOM 6392 C CA . ARG B 1 394 ? 22.636 36.713 -11.813 1.00 20.03 373 ARG B CA 1
ATOM 6393 C C . ARG B 1 394 ? 21.823 36.577 -13.098 1.00 18.53 373 ARG B C 1
ATOM 6394 O O . ARG B 1 394 ? 22.154 37.172 -14.128 1.00 19.37 373 ARG B O 1
ATOM 6402 N N . TYR B 1 395 ? 20.781 35.749 -13.042 1.00 15.87 374 TYR B N 1
ATOM 6403 C CA . TYR B 1 395 ? 19.923 35.515 -14.207 1.00 14.67 374 TYR B CA 1
ATOM 6404 C C . TYR B 1 395 ? 18.572 36.134 -13.931 1.00 13.56 374 TYR B C 1
ATOM 6405 O O . TYR B 1 395 ? 17.676 35.489 -13.389 1.00 13.57 374 TYR B O 1
ATOM 6414 N N . GLN B 1 396 ? 18.421 37.387 -14.332 1.00 12.73 375 GLN B N 1
ATOM 6415 C CA . GLN B 1 396 ? 17.230 38.163 -13.965 1.00 12.77 375 GLN B CA 1
ATOM 6416 C C . GLN B 1 396 ? 16.007 37.743 -14.760 1.00 11.88 375 GLN B C 1
ATOM 6417 O O . GLN B 1 396 ? 14.882 38.107 -14.382 1.00 12.07 375 GLN B O 1
ATOM 6423 N N . LEU B 1 397 ? 16.214 36.991 -15.834 1.00 11.47 376 LEU B N 1
ATOM 6424 C CA . LEU B 1 397 ? 15.115 36.397 -16.604 1.00 11.00 376 LEU B CA 1
ATOM 6425 C C . LEU B 1 397 ? 15.336 34.910 -16.707 1.00 11.38 376 LEU B C 1
ATOM 6426 O O . LEU B 1 397 ? 16.478 34.464 -16.899 1.00 11.40 376 LEU B O 1
ATOM 6431 N N . ILE B 1 398 ? 14.244 34.156 -16.614 1.00 11.22 377 ILE B N 1
ATOM 6432 C CA . ILE B 1 398 ? 14.245 32.733 -16.908 1.00 11.20 377 ILE B CA 1
ATOM 6433 C C . ILE B 1 398 ? 13.320 32.498 -18.111 1.00 11.09 377 ILE B C 1
ATOM 6434 O O . ILE B 1 398 ? 12.144 32.891 -18.094 1.00 11.55 377 ILE B O 1
ATOM 6439 N N . LEU B 1 399 ? 13.865 31.869 -19.143 1.00 10.56 378 LEU B N 1
ATOM 6440 C CA . LEU B 1 399 ? 13.114 31.441 -20.300 1.00 10.87 378 LEU B CA 1
ATOM 6441 C C . LEU B 1 399 ? 12.733 29.982 -20.127 1.00 11.48 378 LEU B C 1
ATOM 6442 O O . LEU B 1 399 ? 13.596 29.140 -19.864 1.00 12.06 378 LEU B O 1
ATOM 6447 N N . ALA B 1 400 ? 11.458 29.657 -20.311 1.00 10.68 379 ALA B N 1
ATOM 6448 C CA . ALA B 1 400 ? 10.973 28.316 -20.015 1.00 10.64 379 ALA B CA 1
ATOM 6449 C C . ALA B 1 400 ? 9.804 27.952 -20.912 1.00 10.25 379 ALA B C 1
ATOM 6450 O O . ALA B 1 400 ? 9.053 28.840 -21.347 1.00 9.89 379 ALA B O 1
ATOM 6452 N N . PRO B 1 401 ? 9.593 26.650 -21.160 1.00 10.31 380 PRO B N 1
ATOM 6453 C CA . PRO B 1 401 ? 8.293 26.271 -21.697 1.00 10.13 380 PRO B CA 1
ATOM 6454 C C . PRO B 1 401 ? 7.165 26.704 -20.768 1.00 10.00 380 PRO B C 1
ATOM 6455 O O . PRO B 1 401 ? 7.401 26.909 -19.580 1.00 10.03 380 PRO B O 1
ATOM 6459 N N . VAL B 1 402 ? 5.962 26.827 -21.314 1.00 9.85 381 VAL B N 1
ATOM 6460 C CA . VAL B 1 402 ? 4.747 26.821 -20.506 1.00 10.03 381 VAL B CA 1
ATOM 6461 C C . VAL B 1 402 ? 4.380 25.331 -20.403 1.00 10.35 381 VAL B C 1
ATOM 6462 O O . VAL B 1 402 ? 5.000 24.614 -19.622 1.00 10.75 381 VAL B O 1
ATOM 6466 N N . ALA B 1 403 ? 3.409 24.855 -21.174 1.00 11.11 382 ALA B N 1
ATOM 6467 C CA . ALA B 1 403 ? 3.079 23.434 -21.179 1.00 11.06 382 ALA B CA 1
ATOM 6468 C C . ALA B 1 403 ? 4.095 22.623 -21.952 1.00 11.41 382 ALA B C 1
ATOM 6469 O O . ALA B 1 403 ? 4.785 23.133 -22.839 1.00 12.09 382 ALA B O 1
ATOM 6471 N N . GLY B 1 404 ? 4.167 21.341 -21.602 1.00 11.23 383 GLY B N 1
ATOM 6472 C CA . GLY B 1 404 ? 5.032 20.389 -22.284 1.00 11.70 383 GLY B CA 1
ATOM 6473 C C . GLY B 1 404 ? 4.465 19.866 -23.586 1.00 11.97 383 GLY B C 1
ATOM 6474 O O . GLY B 1 404 ? 5.133 19.085 -24.262 1.00 12.82 383 GLY B O 1
ATOM 6475 N N . MET B 1 405 ? 3.269 20.313 -23.975 1.00 12.35 384 MET B N 1
ATOM 6476 C CA . MET B 1 405 ? 2.636 19.872 -25.200 1.00 12.59 384 MET B CA 1
ATOM 6477 C C . MET B 1 405 ? 1.760 20.989 -25.747 1.00 12.61 384 MET B C 1
ATOM 6478 O O . MET B 1 405 ? 1.335 21.856 -24.984 1.00 12.25 384 MET B O 1
ATOM 6483 N N . PRO B 1 406 ? 1.455 20.970 -27.054 1.00 12.94 385 PRO B N 1
ATOM 6484 C CA . PRO B 1 406 ? 0.456 21.893 -27.602 1.00 12.94 385 PRO B CA 1
ATOM 6485 C C . PRO B 1 406 ? -0.938 21.539 -27.094 1.00 12.10 385 PRO B C 1
ATOM 6486 O O . PRO B 1 406 ? -1.104 20.513 -26.444 1.00 11.85 385 PRO B O 1
ATOM 6490 N N . ALA B 1 407 ? -1.917 22.393 -27.385 1.00 11.64 386 ALA B N 1
ATOM 6491 C CA . ALA B 1 407 ? -3.281 22.242 -26.862 1.00 11.58 386 ALA B CA 1
ATOM 6492 C C . ALA B 1 407 ? -3.782 20.805 -27.016 1.00 12.23 386 ALA B C 1
ATOM 6493 O O . ALA B 1 407 ? -3.899 20.325 -28.140 1.00 12.89 386 ALA B O 1
ATOM 6495 N N . PRO B 1 408 ? -4.045 20.119 -25.894 1.00 12.03 387 PRO B N 1
ATOM 6496 C CA . PRO B 1 408 ? -4.503 18.729 -25.958 1.00 12.20 387 PRO B CA 1
ATOM 6497 C C . PRO B 1 408 ? -5.979 18.604 -26.335 1.00 11.87 387 PRO B C 1
ATOM 6498 O O . PRO B 1 408 ? -6.701 19.589 -26.392 1.00 10.85 387 PRO B O 1
ATOM 6502 N N . PRO B 1 409 ? -6.424 17.371 -26.618 1.00 12.30 388 PRO B N 1
ATOM 6503 C CA . PRO B 1 409 ? -7.846 17.157 -26.876 1.00 12.98 388 PRO B CA 1
ATOM 6504 C C . PRO B 1 409 ? -8.718 17.590 -25.700 1.00 13.17 388 PRO B C 1
ATOM 6505 O O . PRO B 1 409 ? -8.258 17.587 -24.549 1.00 13.08 388 PRO B O 1
ATOM 6509 N N . LEU B 1 410 ? -9.958 17.963 -25.995 1.00 13.08 389 LEU B N 1
ATOM 6510 C CA . LEU B 1 410 ? -10.889 18.453 -24.965 1.00 14.24 389 LEU B CA 1
ATOM 6511 C C . LEU B 1 410 ? -11.056 17.509 -23.772 1.00 14.42 389 LEU B C 1
ATOM 6512 O O . LEU B 1 410 ? -11.232 17.958 -22.640 1.00 14.12 389 LEU B O 1
ATOM 6517 N N . ASP B 1 411 ? -10.982 16.200 -24.005 1.00 14.44 390 ASP B N 1
ATOM 6518 C CA . ASP B 1 411 ? -11.104 15.220 -22.923 1.00 15.00 390 ASP B CA 1
ATOM 6519 C C . ASP B 1 411 ? -9.801 14.851 -22.180 1.00 14.32 390 ASP B C 1
ATOM 6520 O O . ASP B 1 411 ? -9.770 13.872 -21.423 1.00 14.47 390 ASP B O 1
ATOM 6525 N N . PHE B 1 412 ? -8.724 15.629 -22.369 1.00 12.91 391 PHE B N 1
ATOM 6526 C CA . PHE B 1 412 ? -7.400 15.226 -21.863 1.00 12.59 391 PHE B CA 1
ATOM 6527 C C . PHE B 1 412 ? -7.296 15.022 -20.353 1.00 13.16 391 PHE B C 1
ATOM 6528 O O . PHE B 1 412 ? -6.430 14.266 -19.901 1.00 13.96 391 PHE B O 1
ATOM 6536 N N . ASP B 1 413 ? -8.158 15.691 -19.592 1.00 12.78 392 ASP B N 1
ATOM 6537 C CA . ASP B 1 413 ? -8.161 15.575 -18.137 1.00 13.29 392 ASP B CA 1
ATOM 6538 C C . ASP B 1 413 ? -9.511 15.117 -17.584 1.00 13.98 392 ASP B C 1
ATOM 6539 O O . ASP B 1 413 ? -9.813 15.380 -16.422 1.00 15.11 392 ASP B O 1
ATOM 6544 N N . ASP B 1 414 ? -10.308 14.442 -18.422 1.00 14.35 393 ASP B N 1
ATOM 6545 C CA . ASP B 1 414 ? -11.681 14.046 -18.079 1.00 15.02 393 ASP B CA 1
ATOM 6546 C C . ASP B 1 414 ? -11.684 12.594 -17.582 1.00 14.16 393 ASP B C 1
ATOM 6547 O O . ASP B 1 414 ? -11.526 11.670 -18.383 1.00 14.15 393 ASP B O 1
ATOM 6552 N N . HIS B 1 415 ? -11.837 12.411 -16.269 1.00 14.19 394 HIS B N 1
ATOM 6553 C CA . HIS B 1 415 ? -11.921 11.075 -15.664 1.00 14.97 394 HIS B CA 1
ATOM 6554 C C . HIS B 1 415 ? -10.744 10.197 -16.095 1.00 14.96 394 HIS B C 1
ATOM 6555 O O . HIS B 1 415 ? -10.923 9.072 -16.580 1.00 16.15 394 HIS B O 1
ATOM 6562 N N . ILE B 1 416 ? -9.527 10.713 -15.933 1.00 14.08 395 ILE B N 1
ATOM 6563 C CA . ILE B 1 416 ? -8.335 10.017 -16.437 1.00 13.65 395 ILE B CA 1
ATOM 6564 C C . ILE B 1 416 ? -7.606 9.128 -15.422 1.00 13.59 395 ILE B C 1
ATOM 6565 O O . ILE B 1 416 ? -6.794 8.288 -15.813 1.00 14.42 395 ILE B O 1
ATOM 6570 N N . GLY B 1 417 ? -7.895 9.306 -14.138 1.00 13.84 396 GLY B N 1
ATOM 6571 C CA . GLY B 1 417 ? -7.292 8.479 -13.100 1.00 14.12 396 GLY B CA 1
ATOM 6572 C C . GLY B 1 417 ? -5.959 8.997 -12.621 1.00 14.53 396 GLY B C 1
ATOM 6573 O O . GLY B 1 417 ? -5.403 9.963 -13.170 1.00 14.54 396 GLY B O 1
ATOM 6574 N N . ARG B 1 418 ? -5.454 8.341 -11.580 1.00 14.70 397 ARG B N 1
ATOM 6575 C CA . ARG B 1 418 ? -4.256 8.775 -10.855 1.00 14.77 397 ARG B CA 1
ATOM 6576 C C . ARG B 1 418 ? -2.978 8.729 -11.705 1.00 15.52 397 ARG B C 1
ATOM 6577 O O . ARG B 1 418 ? -2.247 9.717 -11.798 1.00 15.52 397 ARG B O 1
ATOM 6585 N N . GLU B 1 419 ? -2.685 7.589 -12.320 1.00 15.54 398 GLU B N 1
ATOM 6586 C CA . GLU B 1 419 ? -1.433 7.480 -13.075 1.00 16.57 398 GLU B CA 1
ATOM 6587 C C . GLU B 1 419 ? -1.367 8.467 -14.252 1.00 15.27 398 GLU B C 1
ATOM 6588 O O . GLU B 1 419 ? -0.339 9.119 -14.461 1.00 14.98 398 GLU B O 1
ATOM 6594 N N . ALA B 1 420 ? -2.471 8.594 -14.986 1.00 14.04 399 ALA B N 1
ATOM 6595 C CA . ALA B 1 420 ? -2.541 9.540 -16.100 1.00 13.67 399 ALA B CA 1
ATOM 6596 C C . ALA B 1 420 ? -2.461 10.984 -15.612 1.00 13.04 399 ALA B C 1
ATOM 6597 O O . ALA B 1 420 ? -1.931 11.846 -16.318 1.00 12.91 399 ALA B O 1
ATOM 6599 N N . SER B 1 421 ? -2.998 11.235 -14.423 1.00 12.29 400 SER B N 1
ATOM 6600 C CA . SER B 1 421 ? -2.947 12.588 -13.838 1.00 11.98 400 SER B CA 1
ATOM 6601 C C . SER B 1 421 ? -1.539 12.980 -13.410 1.00 12.12 400 SER B C 1
ATOM 6602 O O . SER B 1 421 ? -1.146 14.150 -13.558 1.00 11.97 400 SER B O 1
ATOM 6605 N N . ILE B 1 422 ? -0.777 12.034 -12.871 1.00 12.13 401 ILE B N 1
ATOM 6606 C CA . ILE B 1 422 ? 0.647 12.268 -12.584 1.00 12.65 401 ILE B CA 1
ATOM 6607 C C . ILE B 1 422 ? 1.411 12.583 -13.877 1.00 12.43 401 ILE B C 1
ATOM 6608 O O . ILE B 1 422 ? 2.231 13.511 -13.917 1.00 12.60 401 ILE B O 1
ATOM 6613 N N . ALA B 1 423 ? 1.145 11.817 -14.934 1.00 12.63 402 ALA B N 1
ATOM 6614 C CA . ALA B 1 423 ? 1.763 12.070 -16.236 1.00 12.30 402 ALA B CA 1
ATOM 6615 C C . ALA B 1 423 ? 1.428 13.474 -16.761 1.00 11.89 402 ALA B C 1
ATOM 6616 O O . ALA B 1 423 ? 2.309 14.158 -17.279 1.00 12.15 402 ALA B O 1
ATOM 6618 N N . LEU B 1 424 ? 0.167 13.888 -16.609 1.00 11.74 403 LEU B N 1
ATOM 6619 C CA . LEU B 1 424 ? -0.248 15.249 -16.994 1.00 11.58 403 LEU B CA 1
ATOM 6620 C C . LEU B 1 424 ? 0.501 16.294 -16.160 1.00 11.38 403 LEU B C 1
ATOM 6621 O O . LEU B 1 424 ? 1.075 17.236 -16.709 1.00 11.38 403 LEU B O 1
ATOM 6626 N N . PHE B 1 425 ? 0.536 16.096 -14.845 1.00 11.17 404 PHE B N 1
ATOM 6627 C CA . PHE B 1 425 ? 1.285 17.017 -13.982 1.00 11.57 404 PHE B CA 1
ATOM 6628 C C . PHE B 1 425 ? 2.730 17.139 -14.453 1.00 11.41 404 PHE B C 1
ATOM 6629 O O . PHE B 1 425 ? 3.294 18.234 -14.519 1.00 11.30 404 PHE B O 1
ATOM 6637 N N . ASP B 1 426 ? 3.337 16.021 -14.821 1.00 11.42 405 ASP B N 1
ATOM 6638 C CA . ASP B 1 426 ? 4.713 16.054 -15.267 1.00 11.90 405 ASP B CA 1
ATOM 6639 C C . ASP B 1 426 ? 4.908 16.865 -16.555 1.00 11.65 405 ASP B C 1
ATOM 6640 O O . ASP B 1 426 ? 5.952 17.481 -16.751 1.00 11.30 405 ASP B O 1
ATOM 6645 N N . GLN B 1 427 ? 3.908 16.865 -17.432 1.00 11.10 406 GLN B N 1
ATOM 6646 C CA . GLN B 1 427 ? 3.942 17.701 -18.629 1.00 11.61 406 GLN B CA 1
ATOM 6647 C C . GLN B 1 427 ? 3.841 19.188 -18.327 1.00 11.45 406 GLN B C 1
ATOM 6648 O O . GLN B 1 427 ? 4.242 20.011 -19.157 1.00 12.27 406 GLN B O 1
ATOM 6654 N N . MET B 1 428 ? 3.313 19.518 -17.146 1.00 11.02 407 MET B N 1
ATOM 6655 C CA . MET B 1 428 ? 3.043 20.902 -16.762 1.00 10.99 407 MET B CA 1
ATOM 6656 C C . MET B 1 428 ? 4.045 21.491 -15.768 1.00 10.93 407 MET B C 1
ATOM 6657 O O . MET B 1 428 ? 3.855 22.610 -15.308 1.00 11.04 407 MET B O 1
ATOM 6662 N N . ARG B 1 429 ? 5.134 20.779 -15.489 1.00 10.49 408 ARG B N 1
ATOM 6663 C CA . ARG B 1 429 ? 6.064 21.165 -14.425 1.00 10.95 408 ARG B CA 1
ATOM 6664 C C . ARG B 1 429 ? 6.816 22.468 -14.649 1.00 11.21 408 ARG B C 1
ATOM 6665 O O . ARG B 1 429 ? 7.395 22.992 -13.698 1.00 11.68 408 ARG B O 1
ATOM 6673 N N . CYS B 1 430 ? 6.815 23.009 -15.866 1.00 10.82 409 CYS B N 1
ATOM 6674 C CA . CYS B 1 430 ? 7.397 24.347 -16.066 1.00 11.29 409 CYS B CA 1
ATOM 6675 C C . CYS B 1 430 ? 6.439 25.472 -15.723 1.00 11.19 409 CYS B C 1
ATOM 6676 O O . CYS B 1 430 ? 6.829 26.637 -15.818 1.00 10.96 409 CYS B O 1
ATOM 6679 N N . VAL B 1 431 ? 5.220 25.146 -15.301 1.00 11.05 410 VAL B N 1
ATOM 6680 C CA . VAL B 1 431 ? 4.192 26.152 -15.053 1.00 10.97 410 VAL B CA 1
ATOM 6681 C C . VAL B 1 431 ? 4.075 26.672 -13.597 1.00 11.13 410 VAL B C 1
ATOM 6682 O O . VAL B 1 431 ? 4.225 27.879 -13.383 1.00 10.75 410 VAL B O 1
ATOM 6686 N N . PRO B 1 432 ? 3.766 25.803 -12.609 1.00 11.23 411 PRO B N 1
ATOM 6687 C CA . PRO B 1 432 ? 3.309 26.348 -11.315 1.00 11.28 411 PRO B CA 1
ATOM 6688 C C . PRO B 1 432 ? 4.401 26.773 -10.349 1.00 10.98 411 PRO B C 1
ATOM 6689 O O . PRO B 1 432 ? 4.076 27.387 -9.321 1.00 11.16 411 PRO B O 1
ATOM 6693 N N . TRP B 1 433 ? 5.671 26.476 -10.648 1.00 10.63 412 TRP B N 1
ATOM 6694 C CA . TRP B 1 433 ? 6.775 26.989 -9.818 1.00 10.61 412 TRP B CA 1
ATOM 6695 C C . TRP B 1 433 ? 6.760 28.520 -9.797 1.00 10.59 412 TRP B C 1
ATOM 6696 O O . TRP B 1 433 ? 7.122 29.148 -8.813 1.00 10.79 412 TRP B O 1
ATOM 6707 N N . VAL B 1 434 ? 6.284 29.116 -10.886 1.00 9.98 413 VAL B N 1
ATOM 6708 C CA . VAL B 1 434 ? 6.215 30.566 -11.012 1.00 9.89 413 VAL B CA 1
ATOM 6709 C C . VAL B 1 434 ? 5.270 31.139 -9.954 1.00 9.80 413 VAL B C 1
ATOM 6710 O O . VAL B 1 434 ? 5.552 32.154 -9.307 1.00 10.29 413 VAL B O 1
ATOM 6714 N N . ASN B 1 435 ? 4.139 30.485 -9.782 1.00 9.23 414 ASN B N 1
ATOM 6715 C CA . ASN B 1 435 ? 3.162 30.863 -8.767 1.00 9.31 414 ASN B CA 1
ATOM 6716 C C . ASN B 1 435 ? 3.663 30.648 -7.357 1.00 9.42 414 ASN B C 1
ATOM 6717 O O . ASN B 1 435 ? 3.501 31.511 -6.502 1.00 9.54 414 ASN B O 1
ATOM 6722 N N . LEU B 1 436 ? 4.263 29.482 -7.129 1.00 9.59 415 LEU B N 1
ATOM 6723 C CA . LEU B 1 436 ? 4.795 29.145 -5.814 1.00 9.90 415 LEU B CA 1
ATOM 6724 C C . LEU B 1 436 ? 5.699 30.249 -5.313 1.00 9.87 415 LEU B C 1
ATOM 6725 O O . LEU B 1 436 ? 5.640 30.619 -4.137 1.00 9.69 415 LEU B O 1
ATOM 6730 N N . LEU B 1 437 ? 6.554 30.752 -6.197 1.00 9.96 416 LEU B N 1
ATOM 6731 C CA . LEU B 1 437 ? 7.596 31.707 -5.814 1.00 10.97 416 LEU B CA 1
ATOM 6732 C C . LEU B 1 437 ? 7.189 33.167 -5.945 1.00 11.10 416 LEU B C 1
ATOM 6733 O O . LEU B 1 437 ? 7.950 34.040 -5.553 1.00 12.11 416 LEU B O 1
ATOM 6738 N N . GLY B 1 438 ? 5.993 33.441 -6.457 1.00 10.86 417 GLY B N 1
ATOM 6739 C CA . GLY B 1 438 ? 5.472 34.802 -6.527 1.00 10.69 417 GLY B CA 1
ATOM 6740 C C . GLY B 1 438 ? 6.130 35.656 -7.598 1.00 10.49 417 GLY B C 1
ATOM 6741 O O . GLY B 1 438 ? 6.504 36.810 -7.343 1.00 11.58 417 GLY B O 1
ATOM 6742 N N . LEU B 1 439 ? 6.299 35.086 -8.787 1.00 10.08 418 LEU B N 1
ATOM 6743 C CA . LEU B 1 439 ? 7.024 35.747 -9.867 1.00 9.60 418 LEU B CA 1
ATOM 6744 C C . LEU B 1 439 ? 6.119 36.148 -11.034 1.00 9.29 418 LEU B C 1
ATOM 6745 O O . LEU B 1 439 ? 5.235 35.379 -11.419 1.00 9.43 418 LEU B O 1
ATOM 6750 N N . PRO B 1 440 ? 6.354 37.333 -11.618 1.00 8.96 419 PRO B N 1
ATOM 6751 C CA . PRO B 1 440 ? 5.674 37.683 -12.860 1.00 8.64 419 PRO B CA 1
ATOM 6752 C C . PRO B 1 440 ? 6.207 36.867 -14.039 1.00 8.52 419 PRO B C 1
ATOM 6753 O O . PRO B 1 440 ? 7.361 36.467 -14.028 1.00 8.41 419 PRO B O 1
ATOM 6757 N N . SER B 1 441 ? 5.365 36.652 -15.049 1.00 8.02 420 SER B N 1
ATOM 6758 C CA . SER B 1 441 ? 5.770 35.912 -16.237 1.00 7.95 420 SER B CA 1
ATOM 6759 C C . SER B 1 441 ? 4.893 36.252 -17.429 1.00 7.93 420 SER B C 1
ATOM 6760 O O . SER B 1 441 ? 3.676 36.260 -17.311 1.00 8.28 420 SER B O 1
ATOM 6763 N N . LEU B 1 442 ? 5.521 36.460 -18.582 1.00 7.54 421 LEU B N 1
ATOM 6764 C CA . LEU B 1 442 ? 4.816 36.637 -19.857 1.00 7.76 421 LEU B CA 1
ATOM 6765 C C . LEU B 1 442 ? 4.852 35.353 -20.667 1.00 7.75 421 LEU B C 1
ATOM 6766 O O . LEU B 1 442 ? 5.930 34.854 -20.994 1.00 7.85 421 LEU B O 1
ATOM 6771 N N . ALA B 1 443 ? 3.679 34.797 -20.983 1.00 7.60 422 ALA B N 1
ATOM 6772 C CA . ALA B 1 443 ? 3.550 33.726 -21.953 1.00 7.95 422 ALA B CA 1
ATOM 6773 C C . ALA B 1 443 ? 3.409 34.306 -23.357 1.00 8.32 422 ALA B C 1
ATOM 6774 O O . ALA B 1 443 ? 2.558 35.160 -23.616 1.00 8.57 422 ALA B O 1
ATOM 6776 N N . LEU B 1 444 ? 4.250 33.813 -24.252 1.00 8.72 423 LEU B N 1
ATOM 6777 C CA . LEU B 1 444 ? 4.235 34.170 -25.658 1.00 9.20 423 LEU B CA 1
ATOM 6778 C C . LEU B 1 444 ? 3.304 33.215 -26.413 1.00 9.45 423 LEU B C 1
ATOM 6779 O O . LEU B 1 444 ? 3.027 32.105 -25.942 1.00 9.00 423 LEU B O 1
ATOM 6784 N N . PRO B 1 445 ? 2.823 33.634 -27.600 1.00 9.90 424 PRO B N 1
ATOM 6785 C CA . PRO B 1 445 ? 1.870 32.805 -28.335 1.00 10.62 424 PRO B CA 1
ATOM 6786 C C . PRO B 1 445 ? 2.397 31.467 -28.826 1.00 10.66 424 PRO B C 1
ATOM 6787 O O . PRO B 1 445 ? 1.601 30.632 -29.267 1.00 11.49 424 PRO B O 1
ATOM 6791 N N . ASN B 1 446 ? 3.715 31.269 -28.771 1.00 10.54 425 ASN B N 1
ATOM 6792 C CA . ASN B 1 446 ? 4.332 29.994 -29.129 1.00 10.77 425 ASN B CA 1
ATOM 6793 C C . ASN B 1 446 ? 4.525 29.024 -27.957 1.00 10.75 425 ASN B C 1
ATOM 6794 O O . ASN B 1 446 ? 5.182 27.994 -28.110 1.00 11.67 425 ASN B O 1
ATOM 6799 N N . GLY B 1 447 ? 3.974 29.352 -26.789 1.00 10.53 426 GLY B N 1
ATOM 6800 C CA . GLY B 1 447 ? 4.031 28.443 -25.659 1.00 10.30 426 GLY B CA 1
ATOM 6801 C C . GLY B 1 447 ? 5.308 28.471 -24.857 1.00 10.05 426 GLY B C 1
ATOM 6802 O O . GLY B 1 447 ? 5.585 27.525 -24.120 1.00 10.69 426 GLY B O 1
ATOM 6803 N N . ILE B 1 448 ? 6.067 29.553 -24.986 1.00 9.43 427 ILE B N 1
ATOM 6804 C CA . ILE B 1 448 ? 7.277 29.779 -24.199 1.00 9.05 427 ILE B CA 1
ATOM 6805 C C . ILE B 1 448 ? 7.019 31.003 -23.342 1.00 8.71 427 ILE B C 1
ATOM 6806 O O . ILE B 1 448 ? 6.294 31.916 -23.758 1.00 8.93 427 ILE B O 1
ATOM 6811 N N . GLN B 1 449 ? 7.611 31.051 -22.146 1.00 8.55 428 GLN B N 1
ATOM 6812 C CA . GLN B 1 449 ? 7.399 32.171 -21.228 1.00 8.51 428 GLN B CA 1
ATOM 6813 C C . GLN B 1 449 ? 8.713 32.789 -20.792 1.00 8.67 428 GLN B C 1
ATOM 6814 O O . GLN B 1 449 ? 9.745 32.115 -20.763 1.00 9.34 428 GLN B O 1
ATOM 6820 N N . LEU B 1 450 ? 8.628 34.050 -20.382 1.00 8.83 429 LEU B N 1
ATOM 6821 C CA . LEU B 1 450 ? 9.722 34.784 -19.789 1.00 9.35 429 LEU B CA 1
ATOM 6822 C C . LEU B 1 450 ? 9.312 35.149 -18.366 1.00 9.47 429 LEU B C 1
ATOM 6823 O O . LEU B 1 450 ? 8.361 35.912 -18.166 1.00 9.57 429 LEU B O 1
ATOM 6828 N N . VAL B 1 451 ? 10.042 34.601 -17.397 1.00 9.22 430 VAL B N 1
ATOM 6829 C CA . VAL B 1 451 ? 9.793 34.792 -15.971 1.00 9.07 430 VAL B CA 1
ATOM 6830 C C . VAL B 1 451 ? 10.811 35.780 -15.424 1.00 9.10 430 VAL B C 1
ATOM 6831 O O . VAL B 1 451 ? 11.996 35.697 -15.764 1.00 9.27 430 VAL B O 1
ATOM 6835 N N . GLY B 1 452 ? 10.347 36.727 -14.626 1.00 8.97 431 GLY B N 1
ATOM 6836 C CA . GLY B 1 452 ? 11.216 37.718 -13.994 1.00 9.45 431 GLY B CA 1
ATOM 6837 C C . GLY B 1 452 ? 11.090 37.749 -12.489 1.00 9.76 431 GLY B C 1
ATOM 6838 O O . GLY B 1 452 ? 10.301 37.022 -11.878 1.00 10.21 431 GLY B O 1
ATOM 6839 N N . ARG B 1 453 ? 11.892 38.604 -11.881 1.00 10.39 432 ARG B N 1
ATOM 6840 C CA . ARG B 1 453 ? 11.817 38.793 -10.448 1.00 10.70 432 ARG B CA 1
ATOM 6841 C C . ARG B 1 453 ? 10.600 39.614 -10.084 1.00 10.44 432 ARG B C 1
ATOM 6842 O O . ARG B 1 453 ? 10.071 40.386 -10.891 1.00 9.87 432 ARG B O 1
ATOM 6850 N N . LYS B 1 454 ? 10.191 39.494 -8.829 1.00 10.64 433 LYS B N 1
ATOM 6851 C CA . LYS B 1 454 ? 9.221 40.419 -8.276 1.00 11.70 433 LYS B CA 1
ATOM 6852 C C . LYS B 1 454 ? 9.603 41.880 -8.618 1.00 11.55 433 LYS B C 1
ATOM 6853 O O . LYS B 1 454 ? 10.778 42.253 -8.553 1.00 11.57 433 LYS B O 1
ATOM 6859 N N . HIS B 1 455 ? 8.608 42.654 -9.054 1.00 11.27 434 HIS B N 1
ATOM 6860 C CA . HIS B 1 455 ? 8.712 44.076 -9.407 1.00 11.97 434 HIS B CA 1
ATOM 6861 C C . HIS B 1 455 ? 9.332 44.368 -10.758 1.00 11.70 434 HIS B C 1
ATOM 6862 O O . HIS B 1 455 ? 9.308 45.520 -11.193 1.00 12.34 434 HIS B O 1
ATOM 6869 N N . ASP B 1 456 ? 9.786 43.342 -11.470 1.00 12.04 435 ASP B N 1
ATOM 6870 C CA . ASP B 1 456 ? 10.539 43.519 -12.723 1.00 13.14 435 ASP B CA 1
ATOM 6871 C C . ASP B 1 456 ? 9.678 43.330 -13.985 1.00 11.63 435 ASP B C 1
ATOM 6872 O O . ASP B 1 456 ? 10.175 42.881 -15.016 1.00 11.26 435 ASP B O 1
ATOM 6877 N N . GLU B 1 457 ? 8.401 43.698 -13.915 1.00 10.35 436 GLU B N 1
ATOM 6878 C CA . GLU B 1 457 ? 7.494 43.499 -15.050 1.00 9.80 436 GLU B CA 1
ATOM 6879 C C . GLU B 1 457 ? 7.986 44.134 -16.346 1.00 9.54 436 GLU B C 1
ATOM 6880 O O . GLU B 1 457 ? 7.858 43.515 -17.391 1.00 9.36 436 GLU B O 1
ATOM 6886 N N . LEU B 1 458 ? 8.549 45.339 -16.302 1.00 9.44 437 LEU B N 1
ATOM 6887 C CA . LEU B 1 458 ? 8.950 45.997 -17.549 1.00 9.78 437 LEU B CA 1
ATOM 6888 C C . LEU B 1 458 ? 10.165 45.340 -18.206 1.00 9.51 437 LEU B C 1
ATOM 6889 O O . LEU B 1 458 ? 10.292 45.376 -19.437 1.00 9.81 437 LEU B O 1
ATOM 6894 N N . THR B 1 459 ? 11.039 44.728 -17.412 1.00 9.60 438 THR B N 1
ATOM 6895 C CA . THR B 1 459 ? 12.153 43.952 -17.959 1.00 9.83 438 THR B CA 1
ATOM 6896 C C . THR B 1 459 ? 11.640 42.749 -18.755 1.00 9.37 438 THR B C 1
ATOM 6897 O O . THR B 1 459 ? 12.143 42.438 -19.825 1.00 10.02 438 THR B O 1
ATOM 6901 N N . ILE B 1 460 ? 10.621 42.076 -18.220 1.00 8.78 439 ILE B N 1
ATOM 6902 C CA . ILE B 1 460 ? 10.002 40.954 -18.906 1.00 8.89 439 ILE B CA 1
ATOM 6903 C C . ILE B 1 460 ? 9.398 41.395 -20.235 1.00 8.62 439 ILE B C 1
ATOM 6904 O O . ILE B 1 460 ? 9.620 40.744 -21.259 1.00 8.73 439 ILE B O 1
ATOM 6909 N N . LEU B 1 461 ? 8.622 42.464 -20.225 1.00 8.78 440 LEU B N 1
ATOM 6910 C CA . LEU B 1 461 ? 7.945 42.896 -21.451 1.00 9.06 440 LEU B CA 1
ATOM 6911 C C . LEU B 1 461 ? 8.960 43.312 -22.503 1.00 9.41 440 LEU B C 1
ATOM 6912 O O . LEU B 1 461 ? 8.797 42.998 -23.664 1.00 9.53 440 LEU B O 1
ATOM 6917 N N . ALA B 1 462 ? 10.047 43.948 -22.071 1.00 9.51 441 ALA B N 1
ATOM 6918 C CA . ALA B 1 462 ? 11.091 44.320 -23.022 1.00 9.90 441 ALA B CA 1
ATOM 6919 C C . ALA B 1 462 ? 11.677 43.083 -23.712 1.00 9.89 441 ALA B C 1
ATOM 6920 O O . ALA B 1 462 ? 11.884 43.074 -24.934 1.00 10.30 441 ALA B O 1
ATOM 6922 N N . ALA B 1 463 ? 11.939 42.028 -22.937 1.00 10.10 442 ALA B N 1
ATOM 6923 C CA . ALA B 1 463 ? 12.449 40.771 -23.482 1.00 10.12 442 ALA B CA 1
ATOM 6924 C C . ALA B 1 463 ? 11.472 40.095 -24.429 1.00 10.49 442 ALA B C 1
ATOM 6925 O O . ALA B 1 463 ? 11.861 39.546 -25.452 1.00 10.68 442 ALA B O 1
ATOM 6927 N N . GLY B 1 464 ? 10.187 40.173 -24.102 1.00 9.91 443 GLY B N 1
ATOM 6928 C CA . GLY B 1 464 ? 9.143 39.649 -24.978 1.00 10.05 443 GLY B CA 1
ATOM 6929 C C . GLY B 1 464 ? 9.151 40.287 -26.356 1.00 10.04 443 GLY B C 1
ATOM 6930 O O . GLY B 1 464 ? 8.777 39.644 -27.357 1.00 10.17 443 GLY B O 1
ATOM 6931 N N . ARG B 1 465 ? 9.535 41.553 -26.411 1.00 10.11 444 ARG B N 1
ATOM 6932 C CA . ARG B 1 465 ? 9.604 42.256 -27.702 1.00 11.00 444 ARG B CA 1
ATO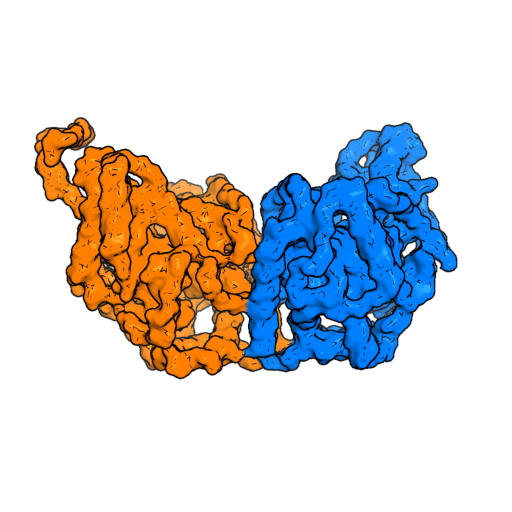M 6933 C C . ARG B 1 465 ? 10.679 41.702 -28.625 1.00 11.09 444 ARG B C 1
ATOM 6934 O O . ARG B 1 465 ? 10.568 41.889 -29.825 1.00 11.18 444 ARG B O 1
ATOM 6942 N N . ALA B 1 466 ? 11.680 40.993 -28.102 1.00 10.91 445 ALA B N 1
ATOM 6943 C CA . ALA B 1 466 ? 12.632 40.284 -28.980 1.00 11.02 445 ALA B CA 1
ATOM 6944 C C . ALA B 1 466 ? 11.927 39.221 -29.815 1.00 10.83 445 ALA B C 1
ATOM 6945 O O . ALA B 1 466 ? 12.301 38.970 -30.968 1.00 11.34 445 ALA B O 1
ATOM 6947 N N . TYR B 1 467 ? 10.925 38.577 -29.219 1.00 10.37 446 TYR B N 1
ATOM 6948 C CA . TYR B 1 467 ? 10.090 37.619 -29.920 1.00 10.22 446 TYR B CA 1
ATOM 6949 C C . TYR B 1 467 ? 9.143 38.364 -30.865 1.00 10.11 446 TYR B C 1
ATOM 6950 O O . TYR B 1 467 ? 9.032 38.016 -32.045 1.00 9.52 446 TYR B O 1
ATOM 6959 N N . GLU B 1 468 ? 8.467 39.401 -30.368 1.00 9.72 447 GLU B N 1
ATOM 6960 C CA . GLU B 1 468 ? 7.469 40.080 -31.183 1.00 10.38 447 GLU B CA 1
ATOM 6961 C C . GLU B 1 468 ? 8.099 40.706 -32.429 1.00 10.29 447 GLU B C 1
ATOM 6962 O O . GLU B 1 468 ? 7.475 40.734 -33.488 1.00 9.96 447 GLU B O 1
ATOM 6968 N N . ARG B 1 469 ? 9.346 41.151 -32.313 1.00 10.40 448 ARG B N 1
ATOM 6969 C CA . ARG B 1 469 ? 10.021 41.763 -33.440 1.00 11.71 448 ARG B CA 1
ATOM 6970 C C . ARG B 1 469 ? 10.255 40.769 -34.573 1.00 11.43 448 ARG B C 1
ATOM 6971 O O . ARG B 1 469 ? 10.367 41.176 -35.740 1.00 12.24 448 ARG B O 1
ATOM 6979 N N . ARG B 1 470 ? 10.347 39.482 -34.250 1.00 11.40 449 ARG B N 1
ATOM 6980 C CA . ARG B 1 470 ? 10.819 38.468 -35.189 1.00 11.82 449 ARG B CA 1
ATOM 6981 C C . ARG B 1 470 ? 9.738 37.500 -35.625 1.00 12.54 449 ARG B C 1
ATOM 6982 O O . ARG B 1 470 ? 9.808 36.937 -36.723 1.00 15.42 449 ARG B O 1
ATOM 6990 N N . ALA B 1 471 ? 8.740 37.291 -34.776 1.00 11.92 450 ALA B N 1
ATOM 6991 C CA . ALA B 1 471 ? 7.689 36.319 -35.042 1.00 12.55 450 ALA B CA 1
ATOM 6992 C C . ALA B 1 471 ? 6.580 36.883 -35.934 1.00 12.97 450 ALA B C 1
ATOM 6993 O O . ALA B 1 471 ? 6.316 38.089 -35.938 1.00 12.14 450 ALA B O 1
ATOM 6995 N N . PRO B 1 472 ? 5.857 35.997 -36.653 1.00 14.01 451 PRO B N 1
ATOM 6996 C CA . PRO B 1 472 ? 4.663 36.498 -37.319 1.00 14.62 451 PRO B CA 1
ATOM 6997 C C . PRO B 1 472 ? 3.658 37.066 -36.325 1.00 14.39 451 PRO B C 1
ATOM 6998 O O . PRO B 1 472 ? 3.558 36.590 -35.194 1.00 14.50 451 PRO B O 1
ATOM 7002 N N . ARG B 1 473 ? 2.953 38.100 -36.749 1.00 14.46 452 ARG B N 1
ATOM 7003 C CA . ARG B 1 473 ? 1.916 38.712 -35.928 1.00 15.36 452 ARG B CA 1
ATOM 7004 C C . ARG B 1 473 ? 0.833 37.679 -35.609 1.00 13.92 452 ARG B C 1
ATOM 7005 O O . ARG B 1 473 ? 0.480 36.829 -36.452 1.00 13.78 452 ARG B O 1
ATOM 7013 N N . VAL B 1 474 ? 0.297 37.767 -34.389 1.00 12.93 453 VAL B N 1
ATOM 7014 C CA . VAL B 1 474 ? -0.841 36.952 -33.995 1.00 12.54 453 VAL B CA 1
ATOM 7015 C C . VAL B 1 474 ? -2.055 37.334 -34.827 1.00 13.29 453 VAL B C 1
ATOM 7016 O O . VAL B 1 474 ? -2.379 38.515 -34.936 1.00 14.52 453 VAL B O 1
ATOM 7020 N N . GLU B 1 475 ? -2.714 36.321 -35.377 1.00 13.71 454 GLU B N 1
ATOM 7021 C CA . GLU B 1 475 ? -3.914 36.482 -36.188 1.00 14.50 454 GLU B CA 1
ATOM 7022 C C . GLU B 1 475 ? -5.064 35.811 -35.485 1.00 13.02 454 GLU B C 1
ATOM 7023 O O . GLU B 1 475 ? -4.884 34.779 -34.828 1.00 12.36 454 GLU B O 1
ATOM 7029 N N . ILE B 1 476 ? -6.254 36.368 -35.644 1.00 12.46 455 ILE B N 1
ATOM 7030 C CA . ILE B 1 476 ? -7.428 35.724 -35.074 1.00 12.41 455 ILE B CA 1
ATOM 7031 C C . ILE B 1 476 ? -7.791 34.448 -35.824 1.00 12.97 455 ILE B C 1
ATOM 7032 O O . ILE B 1 476 ? -7.439 34.259 -37.014 1.00 13.47 455 ILE B O 1
ATOM 7037 N N . ALA B 1 477 ? -8.502 33.581 -35.120 1.00 12.50 456 ALA B N 1
ATOM 7038 C CA . ALA B 1 477 ? -9.030 32.341 -35.685 1.00 13.29 456 ALA B CA 1
ATOM 7039 C C . ALA B 1 477 ? -10.525 32.509 -35.895 1.00 14.09 456 ALA B C 1
ATOM 7040 O O . ALA B 1 477 ? -11.189 33.175 -35.114 1.00 13.99 456 ALA B O 1
ATOM 7042 N N . THR B 1 478 ? -11.061 31.896 -36.945 1.00 14.89 457 THR B N 1
ATOM 7043 C CA . THR B 1 478 ? -12.502 31.813 -37.134 1.00 15.56 457 THR B CA 1
ATOM 7044 C C . THR B 1 478 ? -12.939 30.397 -36.765 1.00 15.85 457 THR B C 1
ATOM 7045 O O . THR B 1 478 ? -12.544 29.446 -37.450 1.00 16.47 457 THR B O 1
ATOM 7049 N N . PRO B 1 479 ? -13.710 30.247 -35.662 1.00 15.90 458 PRO B N 1
ATOM 7050 C CA . PRO B 1 479 ? -14.159 28.933 -35.208 1.00 15.71 458 PRO B CA 1
ATOM 7051 C C . PRO B 1 479 ? -14.933 28.219 -36.310 1.00 16.35 458 PRO B C 1
ATOM 7052 O O . PRO B 1 479 ? -15.838 28.799 -36.885 1.00 16.28 458 PRO B O 1
ATOM 7056 N N . ALA B 1 480 ? -14.533 26.990 -36.610 1.00 17.15 459 ALA B N 1
ATOM 7057 C CA . ALA B 1 480 ? -15.207 26.175 -37.626 1.00 18.12 459 ALA B CA 1
ATOM 7058 C C . ALA B 1 480 ? -15.015 24.708 -37.315 1.00 19.31 459 ALA B C 1
ATOM 7059 O O . ALA B 1 480 ? -13.894 24.285 -37.029 1.00 21.45 459 ALA B O 1
#